Protein 1TZG (pdb70)

Sequence (912 aa):
EIVLTQSPGTQSLSPGERATLSCRASQSVGNNKLAWYQQRPGQAPRLLIYGASSRPSGVADRFSGSGSGTDFTLTISRLEPEDFAVYYCQQYGQSLSTFGQGTKVEVKRTVAAPSVFIFPPSDEQLKSGTASVVCLLNNFYPREAKVQWKVDNALQSGNSQESVTEQDSKDSTYSLSSTLTLSKADYEKHKVYACEVTHQGLSSPVTKSFNRGEQVQLVQSGAEVKRPGSSVTVSCKASGGSFSTYALSWVRQAPGRGLEWMGGVIPLLTITNYAPRFQGRITITADRSTSTAYLELNSLRPEDTAVYYCAREGTTGWGWLGKPIGAFAHWGQGTLVTVSSASTKGPSVFPLAPSSKSTSGGTAALGCLVKDYFPEPVTVSWNSGALTSGVHTFPAVLQSSGLYSLSSVVTVPSSSLGTQTYICNVNHKPSNTKVDKKVEPKSCDKEIVLTQSPGTQSLSPGERATLSCRASQSVGNNKLAWYQQRPGQAPRLLIYGASSRPSGVADRFSGSGSGTDFTLTISRLEPEDFAVYYCQQYGQSLSTFGQGTKVEVKRTVAAPSVFIFPPSDEQLKSGTASVVCLLNNFYPREAKVQWKVDNALQSGNSQESVTEQDSKDSTYSLSSTLTLSKADYEKHKVYACEVTHQGLSSPVTKSFNRGEQVQLVQSGAEVKRPGSSVTVSCKASGGSFSTYALSWVRQAPGRGLEWMGGVIPLLTITNYAPRFQGRITITADRSTSTAYLELNSLRPEDTAVYYCAREGTTGWGWLGKPIGAFAHWGQGTLVTVSSASTKGPSVFPLAPSSKSTSGGTAALGCLVKDYFPEPVTVSWNSGALTSGVHTFPAVLQSSGLYSLSSVVTVPSSSLGTQTYICNVNHKPSNTKVDKKVEPKGWNWFDITNWGKGWNWFDITNWGK

Solvent-accessible surface area: 42166 Å² total; per-residue (Å²): 138,2,84,6,66,12,69,80,39,75,32,48,26,35,84,32,64,152,3,63,1,38,0,141,11,72,88,76,3,26,125,48,45,0,0,0,0,5,16,65,83,94,90,30,5,104,7,0,0,36,27,4,73,45,96,32,124,71,16,32,116,49,6,51,9,59,41,66,25,57,65,0,38,0,20,0,60,124,2,41,105,83,1,31,7,38,0,11,0,0,0,3,15,64,37,34,2,15,21,1,136,10,2,55,1,10,25,107,74,106,81,22,43,10,57,10,36,23,4,60,8,16,75,80,2,32,176,81,34,42,0,2,0,0,0,0,0,10,50,0,11,31,109,125,29,107,21,46,6,47,5,66,123,57,108,42,106,86,40,47,68,88,18,26,19,103,35,37,114,166,52,16,5,2,0,4,7,3,20,0,45,21,53,77,66,58,8,86,143,59,94,58,0,10,0,30,0,63,5,138,30,39,129,70,78,40,74,87,58,34,46,55,82,161,140,26,116,9,72,9,42,59,78,73,51,38,109,61,54,38,48,3,78,2,29,0,110,4,64,37,37,28,18,21,58,6,7,3,0,0,0,18,27,24,97,90,151,18,9,47,5,0,0,0,3,8,3,83,110,110,51,58,21,41,6,90,176,2,122,72,64,11,56,3,68,31,53,132,106,61,30,11,0,72,0,62,0,46,53,3,150,75,118,4,26,0,44,2,13,0,0,5,3,0,30,52,68,256,41,96,108,17,130,13,17,5,0,3,36,34,36,3,112,10,4,56,1,10,7,20,78,18,76,81,80,23,11,48,8,11,28,4,29,4,50,82,189,34,88,107,55,59,79,1,3,0,0,0,4,0,14,34,0,3,18,53,90,15,86,27,44,2,30,99,40,93,32,96,76,35,39,19,58,3,68,24,28,99,26,129,79,21,29,23,8,15,5,0,0,0,26,11,81,5,85,18,39,71,117,96,75,11,53,0,26,4,52,0,169,63,35,111,24,133,52,101,54,100,4,92,63,119,110,90,118,226,148,2,86,8,66,11,64,78,48,70,32,48,22,40,80,50,79,147,3,61,1,27,0,127,11,72,90,72,2,33,119,46,42,0,0,0,0,4,16,60,85,92,95,30,5,106,7,0,0,37,27,4,71,42,98,32,107,84,20,34,113,34,2,52,8,58,40,64,26,56,58,0,39,0,24,0,43,136,1,57,112,90,1,28,8,40,0,11,0,0,0,3,14,62,39,31,2,15,18,0,135,8,2,52,1,12,30,113,71,108,85,22,51,12,56,12,38,15,3,61,11,18,108,79,3,15,179,82,35,45,0,3,0,0,0,0,0,5,53,0,11,29,100,119,27,109,23,52,7,48,5,69,129,50,115,42,96,86,41,56,68,85,15,27,16,100,32,40,106,182,53,11,4,1,0,4,6,3,25,0,52,25,49,80,74,63,13,83,144,50,100,52,1,11,0,32,0,49,8,138,26,38,131,68,79,47,68,80,55,31,51,66,73,170,144,18,122,11,80,9,37,54,81,50,67,57,180,46,55,38,45,3,63,0,27,0,103,4,69,41,37,43,13,20,52,5,4,2,0,0,0,25,27,28,100,88,164,14,9,56,6,0,0,0,1,7,3,72,137,91,46,59,19,43,5,92,192,2,118,73,60,10,57,3,69,26,53,136,101,56,33,9,0,73,0,60,0,49,59,0,137,67,128,3,24,0,46,1,15,0,0,6,1,1,24,44,54,200,36,123,86,21,105,12,17,4,0,2,37,38,32,2,113,13,3,44,0,5,4,23,94,28,84,71,84,19,12,39,13,24,20,6,27,5,49,108,195,51,129,96,40,70,82,4,3,0,0,0,4,0,16,34,0,2,5,49,80,18,84,26,45,2,35,94,37,90,34,100,92,33,38,26,56,5,66,24,32,103,20,132,77,23,30,23,10,15,6,0,1,0,32,6,82,13,89,23,34,74,124,86,77,11,53,0,33,3,34,0,169,56,32,130,26,155,52,101,52,97,4,100,58,196,126,246,17,12,10,46,48,9,74,200,51,127,114,254,12,11,10,49,49,8,64,192,58,132

Nearest PDB structures (foldseek):
  4xcn-assembly2_B  TM=9.903E-01  e=5.961E-42  Homo sapiens
  7t25-assembly2_B  TM=9.936E-01  e=8.690E-40  Homo sapiens
  6mtp-assembly2_B  TM=9.856E-01  e=1.072E-39  Homo sapiens
  7s08-assembly1_L  TM=9.744E-01  e=1.129E-39  Homo sapiens
  4fql-assembly1_L  TM=9.506E-01  e=1.547E-39  Homo sapiens

Radius of gyration: 67.05 Å; Cα contacts (8 Å, |Δi|>4): 2372; chains: 6; bounding box: 75×88×187 Å

B-factor: mean 32.53, std 16.11, range [5.73, 88.26]

Secondary structure (DSSP, 8-state):
--EEEEPPPEEE-TT--EEEEEEEESS-STTS-EEEEEE-TT---EEEEEEEGGGTEEEE-GGGTTTEEEEEETTTTEEEEEE-S--GGG-EEEEEEEEEESSSSS-S-EEEEEEEE---EEEEE-----BPPEEEEEPPPSTT-SSSEEEEEEEEEEEBSS--EEEEGGGT--TTEEEPPPEE-TTS-EEEEEEEEEEGGGGGT--EEEEEEEGGGTEEEEEEE-------/--EEEEPPPEEE-TT--EEEEEEEESS-TTTS-EEEEEE-TT---EEEEEEETGGGEEEE-TTTTTTEEEEEETTTTEEEEEE-S--GGG-EEEEEEEEEESSSTT-S-EEEEEEEE---EEEEE-S---B--EEEEE---SSS-SSSEEEEEEEEEEEBSS--EEEEGGGTB-TTEEEPPPEE-TTS-EEEEEEEEEEGGGTTTS--EEEEEEGGGTEEEEEE----/-PPEE-SSSEEEE-TT--EEEEEEESS--GGG-EEEEEE-TTS--EEEEBTTTB--TTS-TTEEEEEETTEEEEEESS--GGG-SEEEEEE-SSSS-EE---EEEEE----BPPEEEEEPPPHHHHHTTEEEEEEEEEEEBSS--EEEEEETTEEP-SSEEEEEPPPPTTT--EEEEEEEEEEHHHHTT--EEEEEEE-TT-SS-EEEEEETT-/---EE-SSSEEEE-TT--EEEEEEESS--GGG-EEEEEE-TTS--EEEEBTTTB--TTS-TTEEEEEETTEEEEEESS--GGG-SEEEEEE-SSSS-EE---EEEEEP---B--EEEEEPPPHHHHTTTEEEEEEEEEEEBSS--EEEEEETTEE--SSEEEEEPPPPTTT--EEEEEEEEEEHHHHTT--EEEEEEE-TT-SS-EEEEEES--/---GGGHHHHH-/---GGGHHHHH-

Structure (mmCIF, N/CA/C/O backbone):
data_1TZG
#
_entry.id   1TZG
#
_cell.length_a   157.300
_cell.length_b   45.100
_cell.length_c   198.500
_cell.angle_alpha   90.00
_cell.angle_beta   113.80
_cell.angle_gamma   90.00
#
_symmetry.space_group_name_H-M   'C 1 2 1'
#
loop_
_entity.id
_entity.type
_entity.pdbx_description
1 polymer 'Fab 4E10'
2 polymer 'Fab 4E10'
3 polymer 'Envelope polyprotein GP160'
4 non-polymer GLYCEROL
5 water water
#
loop_
_atom_site.group_PDB
_atom_site.id
_atom_site.type_symbol
_atom_site.label_atom_id
_atom_site.label_alt_id
_atom_site.label_comp_id
_atom_site.label_asym_id
_atom_site.label_entity_id
_atom_site.label_seq_id
_atom_site.pdbx_PDB_ins_code
_atom_site.Cartn_x
_atom_site.Cartn_y
_atom_site.Cartn_z
_atom_site.occupancy
_atom_site.B_iso_or_equiv
_atom_site.auth_seq_id
_atom_site.auth_comp_id
_atom_site.auth_asym_id
_atom_site.auth_atom_id
_atom_site.pdbx_PDB_model_num
ATOM 1 N N . GLU A 1 1 ? 4.998 -14.984 -19.676 1.00 33.81 1 GLU L N 1
ATOM 2 C CA . GLU A 1 1 ? 6.173 -14.386 -18.982 1.00 32.02 1 GLU L CA 1
ATOM 3 C C . GLU A 1 1 ? 7.017 -15.487 -18.359 1.00 30.00 1 GLU L C 1
ATOM 4 O O . GLU A 1 1 ? 6.499 -16.377 -17.683 1.00 30.10 1 GLU L O 1
ATOM 10 N N . ILE A 1 2 ? 8.321 -15.420 -18.582 1.00 27.36 2 ILE L N 1
ATOM 11 C CA . ILE A 1 2 ? 9.224 -16.408 -18.023 1.00 24.40 2 ILE L CA 1
ATOM 12 C C . ILE A 1 2 ? 9.618 -16.003 -16.608 1.00 22.24 2 ILE L C 1
ATOM 13 O O . ILE A 1 2 ? 10.172 -14.921 -16.391 1.00 22.30 2 ILE L O 1
ATOM 18 N N . VAL A 1 3 ? 9.313 -16.870 -15.650 1.00 19.35 3 VAL L N 1
ATOM 19 C CA . VAL A 1 3 ? 9.639 -16.626 -14.253 1.00 16.82 3 VAL L CA 1
ATOM 20 C C . VAL A 1 3 ? 10.981 -17.277 -13.922 1.00 18.25 3 VAL L C 1
ATOM 21 O O . VAL A 1 3 ? 11.187 -18.478 -14.148 1.00 15.13 3 VAL L O 1
ATOM 25 N N . LEU A 1 4 ? 11.900 -16.473 -13.403 1.00 16.82 4 LEU L N 1
ATOM 26 C CA . LEU A 1 4 ? 13.212 -16.967 -13.030 1.00 16.52 4 LEU L CA 1
ATOM 27 C C . LEU A 1 4 ? 13.237 -17.090 -11.513 1.00 16.94 4 LEU L C 1
ATOM 28 O O . LEU A 1 4 ? 12.993 -16.119 -10.796 1.00 16.68 4 LEU L O 1
ATOM 33 N N . THR A 1 5 ? 13.516 -18.293 -11.029 1.00 16.03 5 THR L N 1
ATOM 34 C CA . THR A 1 5 ? 13.549 -18.542 -9.593 1.00 16.82 5 THR L CA 1
ATOM 35 C C . THR A 1 5 ? 14.977 -18.721 -9.108 1.00 15.18 5 THR L C 1
ATOM 36 O O . THR A 1 5 ? 15.727 -19.554 -9.621 1.00 13.78 5 THR L O 1
ATOM 40 N N . GLN A 1 6 ? 15.351 -17.908 -8.133 1.00 14.97 6 GLN L N 1
ATOM 41 C CA . GLN A 1 6 ? 16.678 -17.961 -7.545 1.00 17.24 6 GLN L CA 1
ATOM 42 C C . GLN A 1 6 ? 16.523 -18.437 -6.109 1.00 17.64 6 GLN L C 1
ATOM 43 O O . GLN A 1 6 ? 16.072 -17.694 -5.245 1.00 19.34 6 GLN L O 1
ATOM 49 N N . SER A 1 7 ? 16.875 -19.697 -5.873 1.00 20.76 7 SER L N 1
ATOM 50 C CA . SER A 1 7 ? 16.756 -20.301 -4.549 1.00 20.42 7 SER L CA 1
ATOM 51 C C . SER A 1 7 ? 17.998 -21.082 -4.183 1.00 18.14 7 SER L C 1
ATOM 52 O O . SER A 1 7 ? 18.530 -21.826 -4.998 1.00 19.04 7 SER L O 1
ATOM 55 N N . PRO A 1 8 ? 18.483 -20.912 -2.946 1.00 16.72 8 PRO L N 1
ATOM 56 C CA . PRO A 1 8 ? 17.897 -20.026 -1.937 1.00 14.59 8 PRO L CA 1
ATOM 57 C C . PRO A 1 8 ? 18.184 -18.551 -2.213 1.00 14.65 8 PRO L C 1
ATOM 58 O O . PRO A 1 8 ? 19.087 -18.217 -2.986 1.00 14.80 8 PRO L O 1
ATOM 62 N N . GLY A 1 9 ? 17.409 -17.677 -1.577 1.00 15.37 9 GLY L N 1
ATOM 63 C CA . GLY A 1 9 ? 17.579 -16.244 -1.747 1.00 16.34 9 GLY L CA 1
ATOM 64 C C . GLY A 1 9 ? 18.777 -15.689 -0.992 1.00 17.32 9 GLY L C 1
ATOM 65 O O . GLY A 1 9 ? 19.227 -14.568 -1.258 1.00 17.39 9 GLY L O 1
ATOM 66 N N . THR A 1 10 ? 19.288 -16.466 -0.041 1.00 16.10 10 THR L N 1
ATOM 67 C CA . THR A 1 10 ? 20.452 -16.059 0.732 1.00 16.28 10 THR L CA 1
ATOM 68 C C . THR A 1 10 ? 21.399 -17.242 0.981 1.00 15.63 10 THR L C 1
ATOM 69 O O . THR A 1 10 ? 20.958 -18.336 1.320 1.00 17.87 10 THR L O 1
ATOM 73 N N . GLN A 1 11 ? 22.696 -17.029 0.776 1.00 13.03 11 GLN L N 1
ATOM 74 C CA . GLN A 1 11 ? 23.678 -18.070 1.064 1.00 13.48 11 GLN L CA 1
ATOM 75 C C . GLN A 1 11 ? 24.714 -17.474 2.005 1.00 12.30 11 GLN L C 1
ATOM 76 O O . GLN A 1 11 ? 25.364 -16.478 1.674 1.00 9.71 11 GLN L O 1
ATOM 82 N N . SER A 1 12 ? 24.838 -18.079 3.183 1.00 11.76 12 SER L N 1
ATOM 83 C CA . SER A 1 12 ? 25.805 -17.658 4.188 1.00 12.84 12 SER L CA 1
ATOM 84 C C . SER A 1 12 ? 27.032 -18.547 4.002 1.00 14.46 12 SER L C 1
ATOM 85 O O . SER A 1 12 ? 26.994 -19.740 4.323 1.00 16.11 12 SER L O 1
ATOM 88 N N . LEU A 1 13 ? 28.108 -17.963 3.482 1.00 14.64 13 LEU L N 1
ATOM 89 C CA . LEU A 1 13 ? 29.344 -18.697 3.205 1.00 16.42 13 LEU L CA 1
ATOM 90 C C . LEU A 1 13 ? 30.606 -18.031 3.774 1.00 18.32 13 LEU L C 1
ATOM 91 O O . LEU A 1 13 ? 30.634 -16.823 4.019 1.00 15.10 13 LEU L O 1
ATOM 96 N N . SER A 1 14 ? 31.654 -18.830 3.955 1.00 18.51 14 SER L N 1
ATOM 97 C CA . SER A 1 14 ? 32.913 -18.337 4.499 1.00 19.14 14 SER L CA 1
ATOM 98 C C . SER A 1 14 ? 33.834 -17.779 3.425 1.00 19.27 14 SER L C 1
ATOM 99 O O . SER A 1 14 ? 33.830 -18.240 2.283 1.00 18.10 14 SER L O 1
ATOM 102 N N . PRO A 1 15 ? 34.636 -16.763 3.780 1.00 19.23 15 PRO L N 1
ATOM 103 C CA . PRO A 1 15 ? 35.563 -16.161 2.821 1.00 18.77 15 PRO L CA 1
ATOM 104 C C . PRO A 1 15 ? 36.406 -17.277 2.214 1.00 18.07 15 PRO L C 1
ATOM 105 O O . PRO A 1 15 ? 36.849 -18.174 2.923 1.00 15.41 15 PRO L O 1
ATOM 109 N N . GLY A 1 16 ? 36.614 -17.231 0.904 1.00 19.51 16 GLY L N 1
ATOM 110 C CA . GLY A 1 16 ? 37.404 -18.264 0.260 1.00 18.92 16 GLY L CA 1
ATOM 111 C C . GLY A 1 16 ? 36.632 -19.516 -0.133 1.00 20.30 16 GLY L C 1
ATOM 112 O O . GLY A 1 16 ? 37.156 -20.349 -0.867 1.00 22.08 16 GLY L O 1
ATOM 113 N N . GLU A 1 17 ? 35.402 -19.672 0.347 1.00 19.83 17 GLU L N 1
ATOM 114 C CA . GLU A 1 17 ? 34.615 -20.847 -0.015 1.00 22.48 17 GLU L CA 1
ATOM 115 C C . GLU A 1 17 ? 34.150 -20.773 -1.461 1.00 21.36 17 GLU L C 1
ATOM 116 O O . GLU A 1 17 ? 34.163 -19.713 -2.082 1.00 20.50 17 GLU L O 1
ATOM 122 N N . ARG A 1 18 ? 33.723 -21.915 -1.980 1.00 21.20 18 ARG L N 1
ATOM 123 C CA . ARG A 1 18 ? 33.203 -21.995 -3.336 1.00 22.04 18 ARG L CA 1
ATOM 124 C C . ARG A 1 18 ? 31.717 -21.619 -3.248 1.00 19.96 18 ARG L C 1
ATOM 125 O O . ARG A 1 18 ? 31.101 -21.761 -2.195 1.00 18.32 18 ARG L O 1
ATOM 133 N N . ALA A 1 19 ? 31.144 -21.129 -4.342 1.00 18.51 19 ALA L N 1
ATOM 134 C CA . ALA A 1 19 ? 29.729 -20.767 -4.329 1.00 16.50 19 ALA L CA 1
ATOM 135 C C . ALA A 1 19 ? 29.022 -21.115 -5.627 1.00 13.82 19 ALA L C 1
ATOM 136 O O . ALA A 1 19 ? 29.516 -20.801 -6.708 1.00 12.99 19 ALA L O 1
ATOM 138 N N . THR A 1 20 ? 27.866 -21.765 -5.512 1.00 13.74 20 THR L N 1
ATOM 139 C CA . THR A 1 20 ? 27.071 -22.095 -6.687 1.00 14.67 20 THR L CA 1
ATOM 140 C C . THR A 1 20 ? 25.657 -21.554 -6.482 1.00 14.39 20 THR L C 1
ATOM 141 O O . THR A 1 20 ? 24.976 -21.877 -5.500 1.00 12.68 20 THR L O 1
ATOM 145 N N . LEU A 1 21 ? 25.240 -20.696 -7.407 1.00 13.57 21 LEU L N 1
ATOM 146 C CA . LEU A 1 21 ? 23.919 -20.078 -7.367 1.00 13.06 21 LEU L CA 1
ATOM 147 C C . LEU A 1 21 ? 23.046 -20.623 -8.495 1.00 11.81 21 LEU L C 1
ATOM 148 O O . LEU A 1 21 ? 23.440 -20.645 -9.662 1.00 10.79 21 LEU L O 1
ATOM 153 N N . SER A 1 22 ? 21.852 -21.048 -8.124 1.00 11.98 22 SER L N 1
ATOM 154 C CA . SER A 1 22 ? 20.891 -21.604 -9.060 1.00 13.50 22 SER L CA 1
ATOM 155 C C . SER A 1 22 ? 19.860 -20.589 -9.570 1.00 12.54 22 SER L C 1
ATOM 156 O O . SER A 1 22 ? 19.362 -19.756 -8.810 1.00 10.52 22 SER L O 1
ATOM 159 N N . CYS A 1 23 ? 19.549 -20.676 -10.860 1.00 14.15 23 CYS L N 1
ATOM 160 C CA . CYS A 1 23 ? 18.531 -19.836 -11.500 1.00 15.62 23 CYS L CA 1
ATOM 161 C C . CYS A 1 23 ? 17.732 -20.798 -12.375 1.00 14.25 23 CYS L C 1
ATOM 162 O O . CYS A 1 23 ? 18.263 -21.339 -13.339 1.00 15.13 23 CYS L O 1
ATOM 165 N N . ARG A 1 24 ? 16.472 -21.028 -12.018 1.00 17.38 24 ARG L N 1
ATOM 166 C CA . ARG A 1 24 ? 15.591 -21.941 -12.769 1.00 20.02 24 ARG L CA 1
ATOM 167 C C . ARG A 1 24 ? 14.489 -21.167 -13.485 1.00 17.43 24 ARG L C 1
ATOM 168 O O . ARG A 1 24 ? 13.825 -20.333 -12.877 1.00 18.29 24 ARG L O 1
ATOM 176 N N . ALA A 1 25 ? 14.286 -21.467 -14.763 1.00 16.62 25 ALA L N 1
ATOM 177 C CA . ALA A 1 25 ? 13.275 -20.789 -15.570 1.00 15.84 25 ALA L CA 1
ATOM 178 C C . ALA A 1 25 ? 11.967 -21.574 -15.656 1.00 17.35 25 ALA L C 1
ATOM 179 O O . ALA A 1 25 ? 11.979 -22.799 -15.712 1.00 15.34 25 ALA L O 1
ATOM 181 N N . SER A 1 26 ? 10.841 -20.861 -15.676 1.00 19.65 26 SER L N 1
ATOM 182 C CA . SER A 1 26 ? 9.533 -21.506 -15.762 1.00 22.09 26 SER L CA 1
ATOM 183 C C . SER A 1 26 ? 9.364 -22.211 -17.107 1.00 24.34 26 SER L C 1
ATOM 184 O O . SER A 1 26 ? 8.502 -23.070 -17.266 1.00 26.35 26 SER L O 1
ATOM 187 N N . GLN A 1 27 ? 10.194 -21.838 -18.073 1.00 24.98 27 GLN L N 1
ATOM 188 C CA . GLN A 1 27 ? 10.174 -22.455 -19.391 1.00 26.08 27 GLN L CA 1
ATOM 189 C C . GLN A 1 27 ? 11.514 -22.189 -20.058 1.00 25.99 27 GLN L C 1
ATOM 190 O O . GLN A 1 27 ? 12.277 -21.325 -19.621 1.00 24.74 27 GLN L O 1
ATOM 196 N N . SER A 1 28 A 11.791 -22.944 -21.112 1.00 24.77 27 SER L N 1
ATOM 197 C CA . SER A 1 28 A 13.041 -22.836 -21.842 1.00 25.37 27 SER L CA 1
ATOM 198 C C . SER A 1 28 A 13.437 -21.402 -22.196 1.00 24.21 27 SER L C 1
ATOM 199 O O . SER A 1 28 A 12.617 -20.615 -22.674 1.00 23.95 27 SER L O 1
ATOM 202 N N . VAL A 1 29 ? 14.702 -21.071 -21.952 1.00 21.90 28 VAL L N 1
ATOM 203 C CA . VAL A 1 29 ? 15.225 -19.745 -22.254 1.00 20.05 28 VAL L CA 1
ATOM 204 C C . VAL A 1 29 ? 15.790 -19.714 -23.678 1.00 18.92 28 VAL L C 1
ATOM 205 O O . VAL A 1 29 ? 16.773 -20.386 -23.983 1.00 18.45 28 VAL L O 1
ATOM 209 N N . GLY A 1 30 ? 15.159 -18.923 -24.539 1.00 19.22 29 GLY L N 1
ATOM 210 C CA . GLY A 1 30 ? 15.594 -18.814 -25.923 1.00 18.69 29 GLY L CA 1
ATOM 211 C C . GLY A 1 30 ? 17.075 -18.570 -26.165 1.00 19.41 29 GLY L C 1
ATOM 212 O O . GLY A 1 30 ? 17.648 -17.585 -25.695 1.00 18.64 29 GLY L O 1
ATOM 213 N N . ASN A 1 31 ? 17.691 -19.479 -26.916 1.00 20.81 30 ASN L N 1
ATOM 214 C CA . ASN A 1 31 ? 19.101 -19.389 -27.263 1.00 21.90 30 ASN L CA 1
ATOM 215 C C . ASN A 1 31 ? 20.016 -19.186 -26.066 1.00 21.56 30 ASN L C 1
ATOM 216 O O . ASN A 1 31 ? 21.065 -18.558 -26.184 1.00 20.52 30 ASN L O 1
ATOM 221 N N . ASN A 1 32 ? 19.613 -19.718 -24.917 1.00 20.78 31 ASN L N 1
ATOM 222 C CA . ASN A 1 32 ? 20.402 -19.603 -23.697 1.00 22.76 31 ASN L CA 1
ATOM 223 C C . ASN A 1 32 ? 20.778 -18.171 -23.350 1.00 20.56 31 ASN L C 1
ATOM 224 O O . ASN A 1 32 ? 21.851 -17.917 -22.804 1.00 20.90 31 ASN L O 1
ATOM 229 N N . LYS A 1 33 ? 19.901 -17.233 -23.671 1.00 19.17 32 LYS L N 1
ATOM 230 C CA . LYS A 1 33 ? 20.185 -15.846 -23.361 1.00 18.52 32 LYS L CA 1
ATOM 231 C C . LYS A 1 33 ? 19.896 -15.574 -21.890 1.00 18.02 32 LYS L C 1
ATOM 232 O O . LYS A 1 33 ? 18.867 -15.000 -21.515 1.00 17.08 32 LYS L O 1
ATOM 238 N N . LEU A 1 34 ? 20.819 -16.043 -21.057 1.00 17.36 33 LEU L N 1
ATOM 239 C CA . LEU A 1 34 ? 20.717 -15.869 -19.622 1.00 16.94 33 LEU L CA 1
ATOM 240 C C . LEU A 1 34 ? 21.935 -15.082 -19.197 1.00 15.23 33 LEU L C 1
ATOM 241 O O . LEU A 1 34 ? 23.053 -15.384 -19.623 1.00 15.88 33 LEU L O 1
ATOM 246 N N . ALA A 1 35 ? 21.719 -14.081 -18.354 1.00 12.56 34 ALA L N 1
ATOM 247 C CA . ALA A 1 35 ? 22.810 -13.238 -17.894 1.00 11.08 34 ALA L CA 1
ATOM 248 C C . ALA A 1 35 ? 22.824 -13.146 -16.384 1.00 11.38 34 ALA L C 1
ATOM 249 O O . ALA A 1 35 ? 21.789 -13.310 -15.740 1.00 11.87 34 ALA L O 1
ATOM 251 N N . TRP A 1 36 ? 24.001 -12.877 -15.823 1.00 11.84 35 TRP L N 1
ATOM 252 C CA . TRP A 1 36 ? 24.151 -12.735 -14.377 1.00 12.46 35 TRP L CA 1
ATOM 253 C C . TRP A 1 36 ? 24.749 -11.374 -14.036 1.00 12.88 35 TRP L C 1
ATOM 254 O O . TRP A 1 36 ? 25.671 -10.910 -14.708 1.00 15.41 35 TRP L O 1
ATOM 265 N N . TYR A 1 37 ? 24.235 -10.742 -12.987 1.00 12.53 36 TYR L N 1
ATOM 266 C CA . TYR A 1 37 ? 24.758 -9.450 -12.560 1.00 12.77 36 TYR L CA 1
ATOM 267 C C . TYR A 1 37 ? 25.076 -9.431 -11.080 1.00 12.83 36 TYR L C 1
ATOM 268 O O . TYR A 1 37 ? 24.484 -10.162 -10.276 1.00 10.66 36 TYR L O 1
ATOM 277 N N . GLN A 1 38 ? 26.018 -8.574 -10.718 1.00 14.47 37 GLN L N 1
ATOM 278 C CA . GLN A 1 38 ? 26.374 -8.419 -9.327 1.00 13.95 37 GLN L CA 1
ATOM 279 C C . GLN A 1 38 ? 26.005 -7.006 -8.914 1.00 13.63 37 GLN L C 1
ATOM 280 O O . GLN A 1 38 ? 26.174 -6.055 -9.690 1.00 13.08 37 GLN L O 1
ATOM 286 N N . GLN A 1 39 ? 25.480 -6.865 -7.703 1.00 13.31 38 GLN L N 1
ATOM 287 C CA . GLN A 1 39 ? 25.145 -5.545 -7.196 1.00 14.03 38 GLN L CA 1
ATOM 288 C C . GLN A 1 39 ? 25.482 -5.402 -5.714 1.00 14.58 38 GLN L C 1
ATOM 289 O O . GLN A 1 39 ? 25.030 -6.183 -4.875 1.00 13.60 38 GLN L O 1
ATOM 295 N N . ARG A 1 40 ? 26.299 -4.401 -5.411 1.00 14.48 39 ARG L N 1
ATOM 296 C CA . ARG A 1 40 ? 26.703 -4.109 -4.041 1.00 17.86 39 ARG L CA 1
ATOM 297 C C . ARG A 1 40 ? 25.856 -2.935 -3.590 1.00 17.59 39 ARG L C 1
ATOM 298 O O . ARG A 1 40 ? 25.376 -2.174 -4.416 1.00 17.80 39 ARG L O 1
ATOM 306 N N . PRO A 1 41 ? 25.658 -2.779 -2.275 1.00 20.38 40 PRO L N 1
ATOM 307 C CA . PRO A 1 41 ? 24.848 -1.677 -1.750 1.00 20.45 40 PRO L CA 1
ATOM 308 C C . PRO A 1 41 ? 25.287 -0.335 -2.308 1.00 22.43 40 PRO L C 1
ATOM 309 O O . PRO A 1 41 ? 26.482 -0.060 -2.419 1.00 22.90 40 PRO L O 1
ATOM 313 N N . GLY A 1 42 ? 24.313 0.489 -2.683 1.00 23.70 41 GLY L N 1
ATOM 314 C CA . GLY A 1 42 ? 24.622 1.803 -3.215 1.00 24.42 41 GLY L CA 1
ATOM 315 C C . GLY A 1 42 ? 25.201 1.863 -4.620 1.00 24.65 41 GLY L C 1
ATOM 316 O O . GLY A 1 42 ? 25.391 2.951 -5.157 1.00 25.83 41 GLY L O 1
ATOM 317 N N . GLN A 1 43 ? 25.482 0.719 -5.231 1.00 22.83 42 GLN L N 1
ATOM 318 C CA . GLN A 1 43 ? 26.045 0.733 -6.577 1.00 21.38 42 GLN L CA 1
ATOM 319 C C . GLN A 1 43 ? 25.071 0.186 -7.608 1.00 20.24 42 GLN L C 1
ATOM 320 O O . GLN A 1 43 ? 24.096 -0.483 -7.274 1.00 19.53 42 GLN L O 1
ATOM 326 N N . ALA A 1 44 ? 25.344 0.487 -8.869 1.00 18.39 43 ALA L N 1
ATOM 327 C CA . ALA A 1 44 ? 24.518 0.009 -9.957 1.00 17.67 43 ALA L CA 1
ATOM 328 C C . ALA A 1 44 ? 24.958 -1.430 -10.256 1.00 18.03 43 ALA L C 1
ATOM 329 O O . ALA A 1 44 ? 26.083 -1.815 -9.938 1.00 17.55 43 ALA L O 1
ATOM 331 N N . PRO A 1 45 ? 24.071 -2.243 -10.855 1.00 17.13 44 PRO L N 1
ATOM 332 C CA . PRO A 1 45 ? 24.393 -3.637 -11.191 1.00 16.34 44 PRO L CA 1
ATOM 333 C C . PRO A 1 45 ? 25.571 -3.709 -12.159 1.00 16.62 44 PRO L C 1
ATOM 334 O O . PRO A 1 45 ? 25.865 -2.744 -12.865 1.00 15.01 44 PRO L O 1
ATOM 338 N N . ARG A 1 46 ? 26.242 -4.856 -12.196 1.00 17.26 45 ARG L N 1
ATOM 339 C CA . ARG A 1 46 ? 27.385 -5.028 -13.082 1.00 16.61 45 ARG L CA 1
ATOM 340 C C . ARG A 1 46 ? 27.336 -6.394 -13.777 1.00 14.69 45 ARG L C 1
ATOM 341 O O . ARG A 1 46 ? 27.175 -7.425 -13.124 1.00 15.76 45 ARG L O 1
ATOM 349 N N . LEU A 1 47 ? 27.470 -6.394 -15.100 1.00 11.41 46 LEU L N 1
ATOM 350 C CA . LEU A 1 47 ? 27.415 -7.623 -15.880 1.00 10.78 46 LEU L CA 1
ATOM 351 C C . LEU A 1 47 ? 28.597 -8.552 -15.598 1.00 13.20 46 LEU L C 1
ATOM 352 O O . LEU A 1 47 ? 29.752 -8.140 -15.677 1.00 12.27 46 LEU L O 1
ATOM 357 N N . LEU A 1 48 ? 28.292 -9.807 -15.282 1.00 12.12 47 LEU L N 1
ATOM 358 C CA . LEU A 1 48 ? 29.321 -10.804 -14.986 1.00 13.62 47 LEU L CA 1
ATOM 359 C C . LEU A 1 48 ? 29.373 -11.884 -16.051 1.00 14.60 47 LEU L C 1
ATOM 360 O O . LEU A 1 48 ? 30.451 -12.309 -16.485 1.00 13.78 47 LEU L O 1
ATOM 365 N N . ILE A 1 49 ? 28.189 -12.332 -16.452 1.00 13.40 48 ILE L N 1
ATOM 366 C CA . ILE A 1 49 ? 28.044 -13.396 -17.434 1.00 14.95 48 ILE L CA 1
ATOM 367 C C . ILE A 1 49 ? 26.863 -13.106 -18.366 1.00 15.80 48 ILE L C 1
ATOM 368 O O . ILE A 1 49 ? 25.835 -12.586 -17.928 1.00 14.72 48 ILE L O 1
ATOM 373 N N . TYR A 1 50 ? 27.020 -13.438 -19.646 1.00 17.05 49 TYR L N 1
ATOM 374 C CA . TYR A 1 50 ? 25.939 -13.276 -20.621 1.00 17.44 49 TYR L CA 1
ATOM 375 C C . TYR A 1 50 ? 25.943 -14.517 -21.507 1.00 18.44 49 TYR L C 1
ATOM 376 O O . TYR A 1 50 ? 26.958 -15.200 -21.611 1.00 18.99 49 TYR L O 1
ATOM 385 N N . GLY A 1 51 ? 24.811 -14.822 -22.131 1.00 18.03 50 GLY L N 1
ATOM 386 C CA . GLY A 1 51 ? 24.754 -16.006 -22.970 1.00 18.21 50 GLY L CA 1
ATOM 387 C C . GLY A 1 51 ? 24.993 -17.267 -22.154 1.00 18.20 50 GLY L C 1
ATOM 388 O O . GLY A 1 51 ? 25.527 -18.245 -22.664 1.00 21.16 50 GLY L O 1
ATOM 389 N N . ALA A 1 52 ? 24.598 -17.224 -20.883 1.00 16.83 51 ALA L N 1
ATOM 390 C CA . ALA A 1 52 ? 24.736 -18.335 -19.943 1.00 16.32 51 ALA L CA 1
ATOM 391 C C . ALA A 1 52 ? 26.161 -18.667 -19.511 1.00 15.56 51 ALA L C 1
ATOM 392 O O . ALA A 1 52 ? 26.384 -19.005 -18.352 1.00 15.12 51 ALA L O 1
ATOM 394 N N . SER A 1 53 ? 27.125 -18.568 -20.422 1.00 16.54 52 SER L N 1
ATOM 395 C CA . SER A 1 53 ? 28.499 -18.917 -20.072 1.00 18.85 52 SER L CA 1
ATOM 396 C C . SER A 1 53 ? 29.602 -17.955 -20.491 1.00 19.65 52 SER L C 1
ATOM 397 O O . SER A 1 53 ? 30.768 -18.174 -20.153 1.00 18.27 52 SER L O 1
ATOM 400 N N . SER A 1 54 ? 29.263 -16.909 -21.233 1.00 19.77 53 SER L N 1
ATOM 401 C CA . SER A 1 54 ? 30.289 -15.969 -21.673 1.00 21.42 53 SER L CA 1
ATOM 402 C C . SER A 1 54 ? 30.597 -14.905 -20.626 1.00 22.32 53 SER L C 1
ATOM 403 O O . SER A 1 54 ? 29.695 -14.268 -20.073 1.00 23.57 53 SER L O 1
ATOM 406 N N . ARG A 1 55 ? 31.886 -14.712 -20.370 1.00 22.23 54 ARG L N 1
ATOM 407 C CA . ARG A 1 55 ? 32.342 -13.740 -19.391 1.00 23.19 54 ARG L CA 1
ATOM 408 C C . ARG A 1 55 ? 33.032 -12.585 -20.091 1.00 23.59 54 ARG L C 1
ATOM 409 O O . ARG A 1 55 ? 34.014 -12.778 -20.798 1.00 25.12 54 ARG L O 1
ATOM 417 N N . PRO A 1 56 ? 32.525 -11.360 -19.908 1.00 23.60 55 PRO L N 1
ATOM 418 C CA . PRO A 1 56 ? 33.167 -10.226 -20.568 1.00 23.99 55 PRO L CA 1
ATOM 419 C C . PRO A 1 56 ? 34.552 -9.937 -20.018 1.00 25.03 55 PRO L C 1
ATOM 420 O O . PRO A 1 56 ? 34.853 -10.238 -18.863 1.00 26.51 55 PRO L O 1
ATOM 424 N N . SER A 1 57 ? 35.396 -9.361 -20.863 1.00 27.81 56 SER L N 1
ATOM 425 C CA . SER A 1 57 ? 36.748 -8.995 -20.471 1.00 29.63 56 SER L CA 1
ATOM 426 C C . SER A 1 57 ? 36.637 -8.046 -19.280 1.00 28.48 56 SER L C 1
ATOM 427 O O . SER A 1 57 ? 35.807 -7.132 -19.281 1.00 29.74 56 SER L O 1
ATOM 430 N N . GLY A 1 58 ? 37.458 -8.273 -18.263 1.00 25.74 57 GLY L N 1
ATOM 431 C CA . GLY A 1 58 ? 37.423 -7.416 -17.094 1.00 23.27 57 GLY L CA 1
ATOM 432 C C . GLY A 1 58 ? 36.850 -8.092 -15.868 1.00 20.52 57 GLY L C 1
ATOM 433 O O . GLY A 1 58 ? 37.211 -7.757 -14.740 1.00 23.08 57 GLY L O 1
ATOM 434 N N . VAL A 1 59 ? 35.951 -9.045 -16.087 1.00 19.47 58 VAL L N 1
ATOM 435 C CA . VAL A 1 59 ? 35.330 -9.778 -14.996 1.00 16.85 58 VAL L CA 1
ATOM 436 C C . VAL A 1 59 ? 36.278 -10.884 -14.522 1.00 17.32 58 VAL L C 1
ATOM 437 O O . VAL A 1 59 ? 36.826 -11.623 -15.335 1.00 17.72 58 VAL L O 1
ATOM 441 N N . ALA A 1 60 ? 36.468 -10.991 -13.208 1.00 15.90 59 ALA L N 1
ATOM 442 C CA . ALA A 1 60 ? 37.358 -12.007 -12.646 1.00 16.28 59 ALA L CA 1
ATOM 443 C C . ALA A 1 60 ? 37.004 -13.414 -13.134 1.00 15.77 59 ALA L C 1
ATOM 444 O O . ALA A 1 60 ? 35.833 -13.805 -13.139 1.00 16.77 59 ALA L O 1
ATOM 446 N N . ASP A 1 61 ? 38.015 -14.176 -13.536 1.00 13.54 60 ASP L N 1
ATOM 447 C CA . ASP A 1 61 ? 37.768 -15.523 -14.022 1.00 14.68 60 ASP L CA 1
ATOM 448 C C . ASP A 1 61 ? 37.339 -16.510 -12.948 1.00 15.11 60 ASP L C 1
ATOM 449 O O . ASP A 1 61 ? 37.190 -17.690 -13.229 1.00 18.39 60 ASP L O 1
ATOM 454 N N . ARG A 1 62 ? 37.138 -16.045 -11.720 1.00 15.84 61 ARG L N 1
ATOM 455 C CA . ARG A 1 62 ? 36.686 -16.957 -10.681 1.00 16.71 61 ARG L CA 1
ATOM 456 C C . ARG A 1 62 ? 35.164 -17.120 -10.775 1.00 16.68 61 ARG L C 1
ATOM 457 O O . ARG A 1 62 ? 34.576 -17.967 -10.104 1.00 14.67 61 ARG L O 1
ATOM 465 N N . PHE A 1 63 ? 34.546 -16.301 -11.628 1.00 15.43 62 PHE L N 1
ATOM 466 C CA . PHE A 1 63 ? 33.106 -16.342 -11.886 1.00 15.02 62 PHE L CA 1
ATOM 467 C C . PHE A 1 63 ? 32.904 -17.126 -13.190 1.00 14.92 62 PHE L C 1
ATOM 468 O O . PHE A 1 63 ? 33.570 -16.851 -14.183 1.00 12.89 62 PHE L O 1
ATOM 476 N N . SER A 1 64 ? 31.998 -18.095 -13.192 1.00 13.17 63 SER L N 1
ATOM 477 C CA . SER A 1 64 ? 31.718 -18.829 -14.420 1.00 15.43 63 SER L CA 1
ATOM 478 C C . SER A 1 64 ? 30.242 -19.206 -14.466 1.00 14.92 63 SER L C 1
ATOM 479 O O . SER A 1 64 ? 29.625 -19.458 -13.435 1.00 13.27 63 SER L O 1
ATOM 482 N N . GLY A 1 65 ? 29.677 -19.235 -15.669 1.00 16.30 64 GLY L N 1
ATOM 483 C CA . GLY A 1 65 ? 28.280 -19.591 -15.807 1.00 17.50 64 GLY L CA 1
ATOM 484 C C . GLY A 1 65 ? 28.119 -20.864 -16.612 1.00 18.75 64 GLY L C 1
ATOM 485 O O . GLY A 1 65 ? 28.876 -21.103 -17.543 1.00 17.14 64 GLY L O 1
ATOM 486 N N . SER A 1 66 ? 27.131 -21.679 -16.253 1.00 18.11 65 SER L N 1
ATOM 487 C CA . SER A 1 66 ? 26.876 -22.923 -16.962 1.00 18.94 65 SER L CA 1
ATOM 488 C C . SER A 1 66 ? 25.376 -23.178 -17.013 1.00 19.48 65 SER L C 1
ATOM 489 O O . SER A 1 66 ? 24.592 -22.435 -16.412 1.00 20.26 65 SER L O 1
ATOM 492 N N . GLY A 1 67 ? 24.984 -24.226 -17.733 1.00 18.26 66 GLY L N 1
ATOM 493 C CA . GLY A 1 67 ? 23.580 -24.572 -17.851 1.00 17.87 66 GLY L CA 1
ATOM 494 C C . GLY A 1 67 ? 22.955 -24.155 -19.171 1.00 19.97 66 GLY L C 1
ATOM 495 O O . GLY A 1 67 ? 23.566 -23.439 -19.969 1.00 19.65 66 GLY L O 1
ATOM 496 N N . SER A 1 68 ? 21.730 -24.617 -19.400 1.00 19.76 67 SER L N 1
ATOM 497 C CA . SER A 1 68 ? 20.987 -24.300 -20.615 1.00 21.15 67 SER L CA 1
ATOM 498 C C . SER A 1 68 ? 19.530 -24.689 -20.407 1.00 20.89 67 SER L C 1
ATOM 499 O O . SER A 1 68 ? 19.196 -25.344 -19.425 1.00 22.53 67 SER L O 1
ATOM 502 N N . GLY A 1 69 ? 18.658 -24.273 -21.318 1.00 20.98 68 GLY L N 1
ATOM 503 C CA . GLY A 1 69 ? 17.251 -24.601 -21.175 1.00 19.05 68 GLY L CA 1
ATOM 504 C C . GLY A 1 69 ? 16.591 -23.873 -20.018 1.00 17.05 68 GLY L C 1
ATOM 505 O O . GLY A 1 69 ? 16.338 -22.673 -20.100 1.00 17.06 68 GLY L O 1
ATOM 506 N N . THR A 1 70 ? 16.332 -24.595 -18.931 1.00 17.39 69 THR L N 1
ATOM 507 C CA . THR A 1 70 ? 15.684 -24.027 -17.751 1.00 19.93 69 THR L CA 1
ATOM 508 C C . THR A 1 70 ? 16.514 -24.068 -16.467 1.00 20.76 69 THR L C 1
ATOM 509 O O . THR A 1 70 ? 16.063 -23.583 -15.431 1.00 22.21 69 THR L O 1
ATOM 513 N N . ASP A 1 71 ? 17.709 -24.643 -16.522 1.00 20.89 70 ASP L N 1
ATOM 514 C CA . ASP A 1 71 ? 18.532 -24.785 -15.319 1.00 22.93 70 ASP L CA 1
ATOM 515 C C . ASP A 1 71 ? 19.920 -24.155 -15.499 1.00 21.72 70 ASP L C 1
ATOM 516 O O . ASP A 1 71 ? 20.774 -24.684 -16.205 1.00 21.71 70 ASP L O 1
ATOM 521 N N . PHE A 1 72 ? 20.137 -23.017 -14.850 1.00 20.20 71 PHE L N 1
ATOM 522 C CA . PHE A 1 72 ? 21.404 -22.310 -14.964 1.00 16.74 71 PHE L CA 1
ATOM 523 C C . PHE A 1 72 ? 22.112 -22.167 -13.629 1.00 16.76 71 PHE L C 1
ATOM 524 O O . PHE A 1 72 ? 21.477 -22.126 -12.576 1.00 15.30 71 PHE L O 1
ATOM 532 N N . THR A 1 73 ? 23.436 -22.085 -13.680 1.00 15.51 72 THR L N 1
ATOM 533 C CA . THR A 1 73 ? 24.226 -21.961 -12.467 1.00 14.64 72 THR L CA 1
ATOM 534 C C . THR A 1 73 ? 25.358 -20.949 -12.587 1.00 12.90 72 THR L C 1
ATOM 535 O O . THR A 1 73 ? 26.072 -20.914 -13.587 1.00 13.01 72 THR L O 1
ATOM 539 N N . LEU A 1 74 ? 25.504 -20.111 -11.568 1.00 12.80 73 LEU L N 1
ATOM 540 C CA . LEU A 1 74 ? 26.603 -19.150 -11.543 1.00 12.57 73 LEU L CA 1
ATOM 541 C C . LEU A 1 74 ? 27.539 -19.743 -10.503 1.00 12.28 73 LEU L C 1
ATOM 542 O O . LEU A 1 74 ? 27.115 -20.042 -9.384 1.00 12.69 73 LEU L O 1
ATOM 547 N N . THR A 1 75 ? 28.796 -19.943 -10.871 1.00 9.37 74 THR L N 1
ATOM 548 C CA . THR A 1 75 ? 29.751 -20.502 -9.933 1.00 11.18 74 THR L CA 1
ATOM 549 C C . THR A 1 75 ? 30.857 -19.508 -9.619 1.00 12.40 74 THR L C 1
ATOM 550 O O . THR A 1 75 ? 31.376 -18.842 -10.511 1.00 12.79 74 THR L O 1
ATOM 554 N N . ILE A 1 76 ? 31.195 -19.398 -8.340 1.00 13.35 75 ILE L N 1
ATOM 555 C CA . ILE A 1 76 ? 32.269 -18.515 -7.913 1.00 13.68 75 ILE L CA 1
ATOM 556 C C . ILE A 1 76 ? 33.292 -19.460 -7.278 1.00 14.61 75 ILE L C 1
ATOM 557 O O . ILE A 1 76 ? 33.046 -20.020 -6.206 1.00 12.78 75 ILE L O 1
ATOM 562 N N . SER A 1 77 ? 34.419 -19.659 -7.960 1.00 16.03 76 SER L N 1
ATOM 563 C CA . SER A 1 77 ? 35.451 -20.582 -7.486 1.00 18.28 76 SER L CA 1
ATOM 564 C C . SER A 1 77 ? 35.866 -20.358 -6.036 1.00 20.20 76 SER L C 1
ATOM 565 O O . SER A 1 77 ? 35.949 -21.310 -5.270 1.00 20.66 76 SER L O 1
ATOM 568 N N . ARG A 1 78 ? 36.134 -19.108 -5.664 1.00 22.19 77 ARG L N 1
ATOM 569 C CA . ARG A 1 78 ? 36.496 -18.777 -4.288 1.00 23.82 77 ARG L CA 1
ATOM 570 C C . ARG A 1 78 ? 36.016 -17.370 -3.960 1.00 23.25 77 ARG L C 1
ATOM 571 O O . ARG A 1 78 ? 36.232 -16.430 -4.723 1.00 22.92 77 ARG L O 1
ATOM 579 N N . LEU A 1 79 ? 35.360 -17.228 -2.817 1.00 22.32 78 LEU L N 1
ATOM 580 C CA . LEU A 1 79 ? 34.823 -15.935 -2.430 1.00 24.07 78 LEU L CA 1
ATOM 581 C C . LEU A 1 79 ? 35.837 -14.938 -1.876 1.00 23.95 78 LEU L C 1
ATOM 582 O O . LEU A 1 79 ? 36.375 -15.124 -0.786 1.00 24.39 78 LEU L O 1
ATOM 587 N N . GLU A 1 80 ? 36.108 -13.887 -2.645 1.00 23.67 79 GLU L N 1
ATOM 588 C CA . GLU A 1 80 ? 37.008 -12.834 -2.184 1.00 23.36 79 GLU L CA 1
ATOM 589 C C . GLU A 1 80 ? 36.097 -11.920 -1.361 1.00 21.74 79 GLU L C 1
ATOM 590 O O . GLU A 1 80 ? 34.873 -12.007 -1.458 1.00 20.74 79 GLU L O 1
ATOM 596 N N . PRO A 1 81 ? 36.678 -11.036 -0.541 1.00 21.12 80 PRO L N 1
ATOM 597 C CA . PRO A 1 81 ? 35.867 -10.134 0.278 1.00 20.16 80 PRO L CA 1
ATOM 598 C C . PRO A 1 81 ? 34.855 -9.305 -0.503 1.00 18.41 80 PRO L C 1
ATOM 599 O O . PRO A 1 81 ? 33.757 -9.058 -0.022 1.00 17.23 80 PRO L O 1
ATOM 603 N N . GLU A 1 82 ? 35.220 -8.886 -1.710 1.00 17.72 81 GLU L N 1
ATOM 604 C CA . GLU A 1 82 ? 34.326 -8.057 -2.512 1.00 18.58 81 GLU L CA 1
ATOM 605 C C . GLU A 1 82 ? 33.252 -8.826 -3.271 1.00 17.80 81 GLU L C 1
ATOM 606 O O . GLU A 1 82 ? 32.409 -8.224 -3.936 1.00 16.59 81 GLU L O 1
ATOM 612 N N . ASP A 1 83 ? 33.271 -10.151 -3.160 1.00 16.05 82 ASP L N 1
ATOM 613 C CA . ASP A 1 83 ? 32.290 -10.968 -3.854 1.00 15.85 82 ASP L CA 1
ATOM 614 C C . ASP A 1 83 ? 31.009 -11.149 -3.060 1.00 13.93 82 ASP L C 1
ATOM 615 O O . ASP A 1 83 ? 30.036 -11.693 -3.568 1.00 14.85 82 ASP L O 1
ATOM 620 N N . PHE A 1 84 ? 31.017 -10.730 -1.803 1.00 13.41 83 PHE L N 1
ATOM 621 C CA . PHE A 1 84 ? 29.820 -10.836 -0.999 1.00 12.89 83 PHE L CA 1
ATOM 622 C C . PHE A 1 84 ? 28.919 -9.679 -1.411 1.00 14.22 83 PHE L C 1
ATOM 623 O O . PHE A 1 84 ? 29.182 -8.512 -1.103 1.00 13.28 83 PHE L O 1
ATOM 631 N N . ALA A 1 85 ? 27.873 -10.021 -2.151 1.00 14.11 84 ALA L N 1
ATOM 632 C CA . ALA A 1 85 ? 26.930 -9.045 -2.667 1.00 14.74 84 ALA L CA 1
ATOM 633 C C . ALA A 1 85 ? 25.691 -9.786 -3.134 1.00 15.21 84 ALA L C 1
ATOM 634 O O . ALA A 1 85 ? 25.489 -10.941 -2.775 1.00 15.65 84 ALA L O 1
ATOM 636 N N . VAL A 1 86 ? 24.873 -9.124 -3.947 1.00 14.94 85 VAL L N 1
ATOM 637 C CA . VAL A 1 86 ? 23.661 -9.739 -4.457 1.00 12.28 85 VAL L CA 1
ATOM 638 C C . VAL A 1 86 ? 23.861 -10.101 -5.922 1.00 13.18 85 VAL L C 1
ATOM 639 O O . VAL A 1 86 ? 24.524 -9.377 -6.661 1.00 10.50 85 VAL L O 1
ATOM 643 N N . TYR A 1 87 ? 23.289 -11.232 -6.327 1.00 11.89 86 TYR L N 1
ATOM 644 C CA . TYR A 1 87 ? 23.410 -11.722 -7.692 1.00 10.99 86 TYR L CA 1
ATOM 645 C C . TYR A 1 87 ? 22.043 -11.953 -8.342 1.00 13.27 86 TYR L C 1
ATOM 646 O O . TYR A 1 87 ? 21.170 -12.629 -7.788 1.00 12.82 86 TYR L O 1
ATOM 655 N N . TYR A 1 88 ? 21.866 -11.377 -9.524 1.00 13.28 87 TYR L N 1
ATOM 656 C CA . TYR A 1 88 ? 20.616 -11.507 -10.254 1.00 12.01 87 TYR L CA 1
ATOM 657 C C . TYR A 1 88 ? 20.851 -12.213 -11.581 1.00 12.48 87 TYR L C 1
ATOM 658 O O . TYR A 1 88 ? 21.874 -11.993 -12.237 1.00 13.42 87 TYR L O 1
ATOM 667 N N . CYS A 1 89 ? 19.929 -13.086 -11.964 1.00 10.83 88 CYS L N 1
ATOM 668 C CA . CYS A 1 89 ? 20.034 -13.694 -13.272 1.00 13.72 88 CYS L CA 1
ATOM 669 C C . CYS A 1 89 ? 18.955 -12.964 -14.072 1.00 14.03 88 CYS L C 1
ATOM 670 O O . CYS A 1 89 ? 18.046 -12.359 -13.498 1.00 14.20 88 CYS L O 1
ATOM 673 N N . GLN A 1 90 ? 19.086 -12.983 -15.389 1.00 13.78 89 GLN L N 1
ATOM 674 C CA . GLN A 1 90 ? 18.135 -12.320 -16.263 1.00 13.93 89 GLN L CA 1
ATOM 675 C C . GLN A 1 90 ? 18.038 -13.093 -17.555 1.00 13.89 89 GLN L C 1
ATOM 676 O O . GLN A 1 90 ? 19.050 -13.565 -18.077 1.00 15.01 89 GLN L O 1
ATOM 682 N N . GLN A 1 91 ? 16.823 -13.236 -18.069 1.00 13.11 90 GLN L N 1
ATOM 683 C CA . GLN A 1 91 ? 16.649 -13.919 -19.340 1.00 13.73 90 GLN L CA 1
ATOM 684 C C . GLN A 1 91 ? 16.182 -12.883 -20.357 1.00 14.17 90 GLN L C 1
ATOM 685 O O . GLN A 1 91 ? 15.337 -12.035 -20.054 1.00 12.56 90 GLN L O 1
ATOM 691 N N . TYR A 1 92 ? 16.772 -12.929 -21.547 1.00 14.35 91 TYR L N 1
ATOM 692 C CA . TYR A 1 92 ? 16.408 -12.013 -22.619 1.00 16.53 91 TYR L CA 1
ATOM 693 C C . TYR A 1 92 ? 16.302 -12.819 -23.907 1.00 16.15 91 TYR L C 1
ATOM 694 O O . TYR A 1 92 ? 16.667 -12.357 -24.980 1.00 15.75 91 TYR L O 1
ATOM 703 N N . GLY A 1 93 ? 15.783 -14.038 -23.764 1.00 17.96 92 GLY L N 1
ATOM 704 C CA . GLY A 1 93 ? 15.601 -14.937 -24.889 1.00 18.69 92 GLY L CA 1
ATOM 705 C C . GLY A 1 93 ? 14.292 -14.678 -25.612 1.00 19.87 92 GLY L C 1
ATOM 706 O O . GLY A 1 93 ? 13.882 -15.441 -26.477 1.00 20.06 92 GLY L O 1
ATOM 707 N N . GLN A 1 94 ? 13.616 -13.606 -25.223 1.00 21.76 93 GLN L N 1
ATOM 708 C CA . GLN A 1 94 ? 12.376 -13.198 -25.864 1.00 21.77 93 GLN L CA 1
ATOM 709 C C . GLN A 1 94 ? 12.162 -11.735 -25.490 1.00 22.02 93 GLN L C 1
ATOM 710 O O . GLN A 1 94 ? 12.728 -11.259 -24.503 1.00 21.17 93 GLN L O 1
ATOM 716 N N . SER A 1 95 ? 11.367 -11.023 -26.284 1.00 20.85 94 SER L N 1
ATOM 717 C CA . SER A 1 95 ? 11.137 -9.598 -26.071 1.00 19.94 94 SER L CA 1
ATOM 718 C C . SER A 1 95 ? 10.848 -9.165 -24.637 1.00 19.11 94 SER L C 1
ATOM 719 O O . SER A 1 95 ? 11.344 -8.129 -24.194 1.00 17.75 94 SER L O 1
ATOM 722 N N . LEU A 1 96 ? 10.058 -9.944 -23.906 1.00 19.16 95 LEU L N 1
ATOM 723 C CA . LEU A 1 96 ? 9.776 -9.599 -22.516 1.00 18.18 95 LEU L CA 1
ATOM 724 C C . LEU A 1 96 ? 10.913 -10.159 -21.653 1.00 18.41 95 LEU L C 1
ATOM 725 O O . LEU A 1 96 ? 10.925 -11.349 -21.326 1.00 16.37 95 LEU L O 1
ATOM 730 N N . SER A 1 97 ? 11.868 -9.305 -21.297 1.00 16.90 96 SER L N 1
ATOM 731 C CA . SER A 1 97 ? 12.984 -9.724 -20.457 1.00 16.69 96 SER L CA 1
ATOM 732 C C . SER A 1 97 ? 12.564 -9.708 -18.986 1.00 16.53 96 SER L C 1
ATOM 733 O O . SER A 1 97 ? 11.752 -8.875 -18.578 1.00 15.82 96 SER L O 1
ATOM 736 N N . THR A 1 98 ? 13.103 -10.638 -18.200 1.00 15.51 97 THR L N 1
ATOM 737 C CA . THR A 1 98 ? 12.806 -10.700 -16.770 1.00 14.16 97 THR L CA 1
ATOM 738 C C . THR A 1 98 ? 14.047 -11.054 -15.964 1.00 14.75 97 THR L C 1
ATOM 739 O O . THR A 1 98 ? 14.970 -11.710 -16.467 1.00 11.81 97 THR L O 1
ATOM 743 N N . PHE A 1 99 ? 14.037 -10.624 -14.701 1.00 14.37 98 PHE L N 1
ATOM 744 C CA . PHE A 1 99 ? 15.116 -10.869 -13.753 1.00 13.78 98 PHE L CA 1
ATOM 745 C C . PHE A 1 99 ? 14.604 -11.813 -12.672 1.00 15.41 98 PHE L C 1
ATOM 746 O O . PHE A 1 99 ? 13.407 -11.881 -12.414 1.00 13.94 98 PHE L O 1
ATOM 754 N N . GLY A 1 100 ? 15.520 -12.535 -12.038 1.00 16.06 99 GLY L N 1
ATOM 755 C CA . GLY A 1 100 ? 15.133 -13.379 -10.929 1.00 14.75 99 GLY L CA 1
ATOM 756 C C . GLY A 1 100 ? 15.107 -12.423 -9.740 1.00 13.88 99 GLY L C 1
ATOM 757 O O . GLY A 1 100 ? 15.535 -11.277 -9.858 1.00 11.41 99 GLY L O 1
ATOM 758 N N . GLN A 1 101 ? 14.635 -12.876 -8.589 1.00 13.81 100 GLN L N 1
ATOM 759 C CA . GLN A 1 101 ? 14.562 -12.005 -7.429 1.00 15.44 100 GLN L CA 1
ATOM 760 C C . GLN A 1 101 ? 15.908 -11.794 -6.747 1.00 15.20 100 GLN L C 1
ATOM 761 O O . GLN A 1 101 ? 15.998 -11.050 -5.784 1.00 12.51 100 GLN L O 1
ATOM 767 N N . GLY A 1 102 ? 16.948 -12.463 -7.237 1.00 15.68 101 GLY L N 1
ATOM 768 C CA . GLY A 1 102 ? 18.267 -12.284 -6.659 1.00 14.98 101 GLY L CA 1
ATOM 769 C C . GLY A 1 102 ? 18.653 -13.135 -5.458 1.00 15.65 101 GLY L C 1
ATOM 770 O O . GLY A 1 102 ? 17.817 -13.531 -4.642 1.00 13.86 101 GLY L O 1
ATOM 771 N N . THR A 1 103 ? 19.946 -13.420 -5.360 1.00 14.54 102 THR L N 1
ATOM 772 C CA . THR A 1 103 ? 20.472 -14.202 -4.255 1.00 13.35 102 THR L CA 1
ATOM 773 C C . THR A 1 103 ? 21.561 -13.396 -3.562 1.00 12.06 102 THR L C 1
ATOM 774 O O . THR A 1 103 ? 22.515 -12.955 -4.199 1.00 11.36 102 THR L O 1
ATOM 778 N N . LYS A 1 104 ? 21.406 -13.196 -2.259 1.00 11.43 103 LYS L N 1
ATOM 779 C CA . LYS A 1 104 ? 22.396 -12.462 -1.488 1.00 12.59 103 LYS L CA 1
ATOM 780 C C . LYS A 1 104 ? 23.417 -13.416 -0.873 1.00 13.73 103 LYS L C 1
ATOM 781 O O . LYS A 1 104 ? 23.057 -14.304 -0.104 1.00 11.43 103 LYS L O 1
ATOM 787 N N . VAL A 1 105 ? 24.685 -13.236 -1.220 1.00 13.13 104 VAL L N 1
ATOM 788 C CA . VAL A 1 105 ? 25.739 -14.057 -0.651 1.00 12.65 104 VAL L CA 1
ATOM 789 C C . VAL A 1 105 ? 26.387 -13.221 0.442 1.00 14.51 104 VAL L C 1
ATOM 790 O O . VAL A 1 105 ? 27.029 -12.204 0.160 1.00 13.63 104 VAL L O 1
ATOM 794 N N . GLU A 1 106 ? 26.195 -13.632 1.691 1.00 14.35 105 GLU L N 1
ATOM 795 C CA . GLU A 1 106 ? 26.773 -12.908 2.808 1.00 15.24 105 GLU L CA 1
ATOM 796 C C . GLU A 1 106 ? 27.808 -13.760 3.523 1.00 15.99 105 GLU L C 1
ATOM 797 O O . GLU A 1 106 ? 27.907 -14.968 3.294 1.00 14.42 105 GLU L O 1
ATOM 803 N N . VAL A 1 107 ? 28.575 -13.113 4.392 1.00 14.57 106 VAL L N 1
ATOM 804 C CA . VAL A 1 107 ? 29.637 -13.765 5.142 1.00 12.91 106 VAL L CA 1
ATOM 805 C C . VAL A 1 107 ? 29.123 -14.521 6.347 1.00 13.86 106 VAL L C 1
ATOM 806 O O . VAL A 1 107 ? 28.444 -13.953 7.203 1.00 14.17 106 VAL L O 1
ATOM 810 N N . LYS A 1 108 ? 29.438 -15.812 6.411 1.00 14.70 107 LYS L N 1
ATOM 811 C CA . LYS A 1 108 ? 29.023 -16.606 7.552 1.00 16.28 107 LYS L CA 1
ATOM 812 C C . LYS A 1 108 ? 30.077 -16.419 8.627 1.00 14.65 107 LYS L C 1
ATOM 813 O O . LYS A 1 108 ? 31.265 -16.390 8.336 1.00 16.70 107 LYS L O 1
ATOM 819 N N . ARG A 1 109 ? 29.646 -16.287 9.872 1.00 15.86 108 ARG L N 1
ATOM 820 C CA . ARG A 1 109 ? 30.589 -16.110 10.967 1.00 17.39 108 ARG L CA 1
ATOM 821 C C . ARG A 1 109 ? 29.953 -16.668 12.223 1.00 18.86 108 ARG L C 1
ATOM 822 O O . ARG A 1 109 ? 28.784 -17.041 12.208 1.00 19.63 108 ARG L O 1
ATOM 830 N N . THR A 1 110 ? 30.721 -16.738 13.304 1.00 20.82 109 THR L N 1
ATOM 831 C CA . THR A 1 110 ? 30.210 -17.269 14.561 1.00 20.85 109 THR L CA 1
ATOM 832 C C . THR A 1 110 ? 29.020 -16.473 15.074 1.00 20.30 109 THR L C 1
ATOM 833 O O . THR A 1 110 ? 28.990 -15.250 14.978 1.00 22.79 109 THR L O 1
ATOM 837 N N . VAL A 1 111 ? 28.039 -17.170 15.627 1.00 18.37 110 VAL L N 1
ATOM 838 C CA . VAL A 1 111 ? 26.868 -16.507 16.168 1.00 18.58 110 VAL L CA 1
ATOM 839 C C . VAL A 1 111 ? 27.279 -15.435 17.187 1.00 20.67 110 VAL L C 1
ATOM 840 O O . VAL A 1 111 ? 28.215 -15.629 17.971 1.00 21.03 110 VAL L O 1
ATOM 844 N N . ALA A 1 112 ? 26.589 -14.296 17.154 1.00 18.14 111 ALA L N 1
ATOM 845 C CA . ALA A 1 112 ? 26.864 -13.205 18.080 1.00 16.61 111 ALA L CA 1
ATOM 846 C C . ALA A 1 112 ? 25.552 -12.573 18.529 1.00 17.91 111 ALA L C 1
ATOM 847 O O . ALA A 1 112 ? 24.767 -12.080 17.709 1.00 16.34 111 ALA L O 1
ATOM 849 N N . ALA A 1 113 ? 25.312 -12.601 19.834 1.00 16.90 112 ALA L N 1
ATOM 850 C CA . ALA A 1 113 ? 24.101 -12.028 20.389 1.00 17.66 112 ALA L CA 1
ATOM 851 C C . ALA A 1 113 ? 24.227 -10.514 20.333 1.00 17.97 112 ALA L C 1
ATOM 852 O O . ALA A 1 113 ? 25.317 -9.964 20.427 1.00 18.69 112 ALA L O 1
ATOM 854 N N . PRO A 1 114 ? 23.103 -9.818 20.173 1.00 18.00 113 PRO L N 1
ATOM 855 C CA . PRO A 1 114 ? 23.160 -8.355 20.112 1.00 17.98 113 PRO L CA 1
ATOM 856 C C . PRO A 1 114 ? 23.355 -7.687 21.471 1.00 18.98 113 PRO L C 1
ATOM 857 O O . PRO A 1 114 ? 22.917 -8.204 22.500 1.00 18.50 113 PRO L O 1
ATOM 861 N N . SER A 1 115 ? 24.041 -6.549 21.470 1.00 18.07 114 SER L N 1
ATOM 862 C CA . SER A 1 115 ? 24.201 -5.766 22.692 1.00 17.19 114 SER L CA 1
ATOM 863 C C . SER A 1 115 ? 23.011 -4.828 22.525 1.00 14.77 114 SER L C 1
ATOM 864 O O . SER A 1 115 ? 22.875 -4.189 21.478 1.00 12.72 114 SER L O 1
ATOM 867 N N . VAL A 1 116 ? 22.168 -4.746 23.546 1.00 15.96 115 VAL L N 1
ATOM 868 C CA . VAL A 1 116 ? 20.972 -3.922 23.491 1.00 15.20 115 VAL L CA 1
ATOM 869 C C . VAL A 1 116 ? 21.065 -2.668 24.354 1.00 15.87 115 VAL L C 1
ATOM 870 O O . VAL A 1 116 ? 21.522 -2.712 25.495 1.00 14.82 115 VAL L O 1
ATOM 874 N N . PHE A 1 117 ? 20.615 -1.551 23.794 1.00 14.67 116 PHE L N 1
ATOM 875 C CA . PHE A 1 117 ? 20.628 -0.274 24.492 1.00 14.96 116 PHE L CA 1
ATOM 876 C C . PHE A 1 117 ? 19.291 0.419 24.256 1.00 15.24 116 PHE L C 1
ATOM 877 O O . PHE A 1 117 ? 18.715 0.314 23.175 1.00 14.46 116 PHE L O 1
ATOM 885 N N . ILE A 1 118 ? 18.800 1.124 25.267 1.00 14.53 117 ILE L N 1
ATOM 886 C CA . ILE A 1 118 ? 17.549 1.851 25.135 1.00 15.36 117 ILE L CA 1
ATOM 887 C C . ILE A 1 118 ? 17.803 3.308 25.499 1.00 15.18 117 ILE L C 1
ATOM 888 O O . ILE A 1 118 ? 18.488 3.594 26.471 1.00 16.34 117 ILE L O 1
ATOM 893 N N . PHE A 1 119 ? 17.272 4.226 24.699 1.00 16.47 118 PHE L N 1
ATOM 894 C CA . PHE A 1 119 ? 17.449 5.650 24.955 1.00 15.37 118 PHE L CA 1
ATOM 895 C C . PHE A 1 119 ? 16.094 6.318 25.125 1.00 17.55 118 PHE L C 1
ATOM 896 O O . PHE A 1 119 ? 15.210 6.152 24.294 1.00 16.64 118 PHE L O 1
ATOM 904 N N . PRO A 1 120 ? 15.907 7.067 26.219 1.00 18.64 119 PRO L N 1
ATOM 905 C CA . PRO A 1 120 ? 14.633 7.757 26.451 1.00 18.63 119 PRO L CA 1
ATOM 906 C C . PRO A 1 120 ? 14.601 8.970 25.522 1.00 18.71 119 PRO L C 1
ATOM 907 O O . PRO A 1 120 ? 15.578 9.266 24.851 1.00 17.89 119 PRO L O 1
ATOM 911 N N . PRO A 1 121 ? 13.471 9.678 25.456 1.00 18.42 120 PRO L N 1
ATOM 912 C CA . PRO A 1 121 ? 13.463 10.845 24.570 1.00 17.93 120 PRO L CA 1
ATOM 913 C C . PRO A 1 121 ? 14.260 11.984 25.212 1.00 17.97 120 PRO L C 1
ATOM 914 O O . PRO A 1 121 ? 14.313 12.094 26.434 1.00 16.80 120 PRO L O 1
ATOM 918 N N . SER A 1 122 ? 14.893 12.814 24.392 1.00 16.20 121 SER L N 1
ATOM 919 C CA . SER A 1 122 ? 15.661 13.947 24.909 1.00 18.86 121 SER L CA 1
ATOM 920 C C . SER A 1 122 ? 14.681 14.995 25.406 1.00 20.76 121 SER L C 1
ATOM 921 O O . SER A 1 122 ? 13.548 15.065 24.930 1.00 20.23 121 SER L O 1
ATOM 924 N N . ASP A 1 123 ? 15.112 15.804 26.366 1.00 23.11 122 ASP L N 1
ATOM 925 C CA . ASP A 1 123 ? 14.260 16.862 26.881 1.00 25.67 122 ASP L CA 1
ATOM 926 C C . ASP A 1 123 ? 13.987 17.855 25.756 1.00 25.00 122 ASP L C 1
ATOM 927 O O . ASP A 1 123 ? 12.923 18.470 25.704 1.00 25.86 122 ASP L O 1
ATOM 932 N N . GLU A 1 124 ? 14.946 18.001 24.847 1.00 24.75 123 GLU L N 1
ATOM 933 C CA . GLU A 1 124 ? 14.775 18.911 23.727 1.00 25.12 123 GLU L CA 1
ATOM 934 C C . GLU A 1 124 ? 13.574 18.504 22.886 1.00 24.92 123 GLU L C 1
ATOM 935 O O . GLU A 1 124 ? 12.744 19.349 22.539 1.00 27.12 123 GLU L O 1
ATOM 941 N N . GLN A 1 125 ? 13.470 17.218 22.561 1.00 20.80 124 GLN L N 1
ATOM 942 C CA . GLN A 1 125 ? 12.339 16.744 21.765 1.00 20.83 124 GLN L CA 1
ATOM 943 C C . GLN A 1 125 ? 11.029 16.861 22.545 1.00 20.67 124 GLN L C 1
ATOM 944 O O . GLN A 1 125 ? 9.992 17.206 21.980 1.00 18.82 124 GLN L O 1
ATOM 950 N N . LEU A 1 126 ? 11.070 16.567 23.839 1.00 21.98 125 LEU L N 1
ATOM 951 C CA . LEU A 1 126 ? 9.865 16.665 24.653 1.00 25.87 125 LEU L CA 1
ATOM 952 C C . LEU A 1 126 ? 9.246 18.051 24.574 1.00 28.22 125 LEU L C 1
ATOM 953 O O . LEU A 1 126 ? 8.028 18.186 24.478 1.00 28.89 125 LEU L O 1
ATOM 958 N N . LYS A 1 127 ? 10.089 19.079 24.608 1.00 31.15 126 LYS L N 1
ATOM 959 C CA . LYS A 1 127 ? 9.617 20.456 24.527 1.00 33.93 126 LYS L CA 1
ATOM 960 C C . LYS A 1 127 ? 8.849 20.709 23.234 1.00 34.00 126 LYS L C 1
ATOM 961 O O . LYS A 1 127 ? 7.990 21.590 23.177 1.00 34.36 126 LYS L O 1
ATOM 967 N N . SER A 1 128 ? 9.150 19.930 22.199 1.00 34.02 127 SER L N 1
ATOM 968 C CA . SER A 1 128 ? 8.477 20.095 20.916 1.00 33.71 127 SER L CA 1
ATOM 969 C C . SER A 1 128 ? 7.131 19.371 20.862 1.00 32.48 127 SER L C 1
ATOM 970 O O . SER A 1 128 ? 6.403 19.488 19.878 1.00 34.03 127 SER L O 1
ATOM 973 N N . GLY A 1 129 ? 6.803 18.614 21.904 1.00 30.90 128 GLY L N 1
ATOM 974 C CA . GLY A 1 129 ? 5.523 17.919 21.927 1.00 30.24 128 GLY L CA 1
ATOM 975 C C . GLY A 1 129 ? 5.472 16.467 21.471 1.00 29.11 128 GLY L C 1
ATOM 976 O O . GLY A 1 129 ? 4.396 15.871 21.439 1.00 29.53 128 GLY L O 1
ATOM 977 N N . THR A 1 130 ? 6.621 15.888 21.136 1.00 27.95 129 THR L N 1
ATOM 978 C CA . THR A 1 130 ? 6.679 14.497 20.684 1.00 25.85 129 THR L CA 1
ATOM 979 C C . THR A 1 130 ? 7.722 13.723 21.490 1.00 24.80 129 THR L C 1
ATOM 980 O O . THR A 1 130 ? 8.634 14.317 22.064 1.00 24.72 129 THR L O 1
ATOM 984 N N . ALA A 1 131 ? 7.586 12.401 21.541 1.00 21.06 130 ALA L N 1
ATOM 985 C CA . ALA A 1 131 ? 8.529 11.582 22.288 1.00 19.17 130 ALA L CA 1
ATOM 986 C C . ALA A 1 131 ? 8.981 10.348 21.512 1.00 19.20 130 ALA L C 1
ATOM 987 O O . ALA A 1 131 ? 8.176 9.461 21.206 1.00 17.44 130 ALA L O 1
ATOM 989 N N . SER A 1 132 ? 10.272 10.301 21.195 1.00 15.80 131 SER L N 1
ATOM 990 C CA . SER A 1 132 ? 10.834 9.173 20.468 1.00 16.82 131 SER L CA 1
ATOM 991 C C . SER A 1 132 ? 11.742 8.343 21.372 1.00 17.80 131 SER L C 1
ATOM 992 O O . SER A 1 132 ? 12.692 8.854 21.968 1.00 17.81 131 SER L O 1
ATOM 995 N N . VAL A 1 133 ? 11.433 7.059 21.478 1.00 15.78 132 VAL L N 1
ATOM 996 C CA . VAL A 1 133 ? 12.215 6.152 22.299 1.00 15.57 132 VAL L CA 1
ATOM 997 C C . VAL A 1 133 ? 12.943 5.239 21.333 1.00 15.12 132 VAL L C 1
ATOM 998 O O . VAL A 1 133 ? 12.317 4.596 20.486 1.00 15.61 132 VAL L O 1
ATOM 1002 N N . VAL A 1 134 ? 14.262 5.182 21.455 1.00 13.44 133 VAL L N 1
ATOM 1003 C CA . VAL A 1 134 ? 15.057 4.362 20.555 1.00 15.02 133 VAL L CA 1
ATOM 1004 C C . VAL A 1 134 ? 15.679 3.142 21.225 1.00 16.03 133 VAL L C 1
ATOM 1005 O O . VAL A 1 134 ? 16.096 3.193 22.384 1.00 15.01 133 VAL L O 1
ATOM 1009 N N . CYS A 1 135 ? 15.738 2.047 20.478 1.00 14.00 134 CYS L N 1
ATOM 1010 C CA . CYS A 1 135 ? 16.329 0.815 20.964 1.00 17.03 134 CYS L CA 1
ATOM 1011 C C . CYS A 1 135 ? 17.360 0.371 19.944 1.00 17.36 134 CYS L C 1
ATOM 1012 O O . CYS A 1 135 ? 17.060 0.278 18.757 1.00 17.63 134 CYS L O 1
ATOM 1015 N N . LEU A 1 136 ? 18.570 0.092 20.412 1.00 16.94 135 LEU L N 1
ATOM 1016 C CA . LEU A 1 136 ? 19.647 -0.334 19.529 1.00 16.46 135 LEU L CA 1
ATOM 1017 C C . LEU A 1 136 ? 20.106 -1.768 19.801 1.00 15.83 135 LEU L C 1
ATOM 1018 O O . LEU A 1 136 ? 20.395 -2.128 20.939 1.00 15.56 135 LEU L O 1
ATOM 1023 N N . LEU A 1 137 ? 20.148 -2.583 18.754 1.00 13.55 136 LEU L N 1
ATOM 1024 C CA . LEU A 1 137 ? 20.631 -3.956 18.866 1.00 13.69 136 LEU L CA 1
ATOM 1025 C C . LEU A 1 137 ? 21.946 -3.877 18.110 1.00 11.75 136 LEU L C 1
ATOM 1026 O O . LEU A 1 137 ? 21.963 -3.722 16.894 1.00 12.54 136 LEU L O 1
ATOM 1031 N N . ASN A 1 138 ? 23.050 -3.983 18.835 1.00 14.01 137 ASN L N 1
ATOM 1032 C CA . ASN A 1 138 ? 24.360 -3.821 18.233 1.00 12.29 137 ASN L CA 1
ATOM 1033 C C . ASN A 1 138 ? 25.224 -5.050 17.968 1.00 14.29 137 ASN L C 1
ATOM 1034 O O . ASN A 1 138 ? 25.358 -5.934 18.815 1.00 11.88 137 ASN L O 1
ATOM 1039 N N . ASN A 1 139 ? 25.803 -5.072 16.768 1.00 13.82 138 ASN L N 1
ATOM 1040 C CA . ASN A 1 139 ? 26.718 -6.112 16.316 1.00 16.00 138 ASN L CA 1
ATOM 1041 C C . ASN A 1 139 ? 26.308 -7.570 16.569 1.00 15.89 138 ASN L C 1
ATOM 1042 O O . ASN A 1 139 ? 26.971 -8.290 17.311 1.00 13.63 138 ASN L O 1
ATOM 1047 N N . PHE A 1 140 ? 25.225 -8.004 15.936 1.00 15.97 139 PHE L N 1
ATOM 1048 C CA . PHE A 1 140 ? 24.761 -9.374 16.088 1.00 15.16 139 PHE L CA 1
ATOM 1049 C C . PHE A 1 140 ? 24.861 -10.161 14.784 1.00 16.37 139 PHE L C 1
ATOM 1050 O O . PHE A 1 140 ? 25.029 -9.586 13.703 1.00 15.52 139 PHE L O 1
ATOM 1058 N N . TYR A 1 141 ? 24.776 -11.482 14.911 1.00 15.34 140 TYR L N 1
ATOM 1059 C CA . TYR A 1 141 ? 24.809 -12.397 13.775 1.00 17.17 140 TYR L CA 1
ATOM 1060 C C . TYR A 1 141 ? 24.201 -13.724 14.224 1.00 16.73 140 TYR L C 1
ATOM 1061 O O . TYR A 1 141 ? 24.476 -14.188 15.329 1.00 16.55 140 TYR L O 1
ATOM 1070 N N . PRO A 1 142 ? 23.367 -14.355 13.376 1.00 16.87 141 PRO L N 1
ATOM 1071 C CA . PRO A 1 142 ? 22.922 -13.972 12.032 1.00 16.64 141 PRO L CA 1
ATOM 1072 C C . PRO A 1 142 ? 21.992 -12.758 12.037 1.00 15.74 141 PRO L C 1
ATOM 1073 O O . PRO A 1 142 ? 21.649 -12.245 13.092 1.00 17.21 141 PRO L O 1
ATOM 1077 N N . ARG A 1 143 ? 21.574 -12.326 10.851 1.00 17.29 142 ARG L N 1
ATOM 1078 C CA . ARG A 1 143 ? 20.724 -11.144 10.686 1.00 18.46 142 ARG L CA 1
ATOM 1079 C C . ARG A 1 143 ? 19.358 -11.174 11.359 1.00 19.32 142 ARG L C 1
ATOM 1080 O O . ARG A 1 143 ? 18.854 -10.135 11.791 1.00 17.42 142 ARG L O 1
ATOM 1088 N N . GLU A 1 144 ? 18.752 -12.354 11.441 1.00 19.70 143 GLU L N 1
ATOM 1089 C CA . GLU A 1 144 ? 17.437 -12.473 12.050 1.00 20.90 143 GLU L CA 1
ATOM 1090 C C . GLU A 1 144 ? 17.414 -11.985 13.493 1.00 20.65 143 GLU L C 1
ATOM 1091 O O . GLU A 1 144 ? 18.156 -12.470 14.337 1.00 21.50 143 GLU L O 1
ATOM 1097 N N . ALA A 1 145 ? 16.557 -11.013 13.763 1.00 19.19 144 ALA L N 1
ATOM 1098 C CA . ALA A 1 145 ? 16.414 -10.464 15.101 1.00 21.35 144 ALA L CA 1
ATOM 1099 C C . ALA A 1 145 ? 15.005 -9.917 15.205 1.00 20.35 144 ALA L C 1
ATOM 1100 O O . ALA A 1 145 ? 14.397 -9.579 14.194 1.00 21.23 144 ALA L O 1
ATOM 1102 N N . LYS A 1 146 ? 14.482 -9.843 16.419 1.00 19.01 145 LYS L N 1
ATOM 1103 C CA . LYS A 1 146 ? 13.138 -9.334 16.607 1.00 20.34 145 LYS L CA 1
ATOM 1104 C C . LYS A 1 146 ? 13.075 -8.429 17.821 1.00 19.23 145 LYS L C 1
ATOM 1105 O O . LYS A 1 146 ? 13.656 -8.722 18.864 1.00 18.67 145 LYS L O 1
ATOM 1111 N N . VAL A 1 147 ? 12.357 -7.326 17.672 1.00 19.65 146 VAL L N 1
ATOM 1112 C CA . VAL A 1 147 ? 12.205 -6.350 18.735 1.00 19.10 146 VAL L CA 1
ATOM 1113 C C . VAL A 1 147 ? 10.736 -6.138 19.046 1.00 18.90 146 VAL L C 1
ATOM 1114 O O . VAL A 1 147 ? 9.920 -5.998 18.141 1.00 20.85 146 VAL L O 1
ATOM 1118 N N . GLN A 1 148 ? 10.403 -6.119 20.328 1.00 18.43 147 GLN L N 1
ATOM 1119 C CA . GLN A 1 148 ? 9.036 -5.881 20.757 1.00 18.29 147 GLN L CA 1
ATOM 1120 C C . GLN A 1 148 ? 9.064 -4.740 21.758 1.00 18.89 147 GLN L C 1
ATOM 1121 O O . GLN A 1 148 ? 9.885 -4.718 22.684 1.00 17.91 147 GLN L O 1
ATOM 1127 N N . TRP A 1 149 ? 8.183 -3.775 21.555 1.00 18.35 148 TRP L N 1
ATOM 1128 C CA . TRP A 1 149 ? 8.095 -2.644 22.456 1.00 16.90 148 TRP L CA 1
ATOM 1129 C C . TRP A 1 149 ? 6.975 -2.894 23.453 1.00 16.68 148 TRP L C 1
ATOM 1130 O O . TRP A 1 149 ? 5.871 -3.288 23.078 1.00 16.59 148 TRP L O 1
ATOM 1141 N N . LYS A 1 150 ? 7.267 -2.681 24.728 1.00 15.91 149 LYS L N 1
ATOM 1142 C CA . LYS A 1 150 ? 6.271 -2.866 25.770 1.00 17.10 149 LYS L CA 1
ATOM 1143 C C . LYS A 1 150 ? 6.297 -1.657 26.680 1.00 18.61 149 LYS L C 1
ATOM 1144 O O . LYS A 1 150 ? 7.350 -1.261 27.183 1.00 20.79 149 LYS L O 1
ATOM 1150 N N . VAL A 1 151 ? 5.129 -1.054 26.852 1.00 18.58 150 VAL L N 1
ATOM 1151 C CA . VAL A 1 151 ? 4.962 0.115 27.695 1.00 18.57 150 VAL L CA 1
ATOM 1152 C C . VAL A 1 151 ? 4.055 -0.340 28.829 1.00 21.03 150 VAL L C 1
ATOM 1153 O O . VAL A 1 151 ? 2.898 -0.696 28.600 1.00 20.31 150 VAL L O 1
ATOM 1157 N N . ASP A 1 152 ? 4.585 -0.328 30.049 1.00 20.56 151 ASP L N 1
ATOM 1158 C CA . ASP A 1 152 ? 3.836 -0.804 31.207 1.00 23.24 151 ASP L CA 1
ATOM 1159 C C . ASP A 1 152 ? 3.421 -2.237 30.903 1.00 22.39 151 ASP L C 1
ATOM 1160 O O . ASP A 1 152 ? 2.336 -2.687 31.265 1.00 22.19 151 ASP L O 1
ATOM 1165 N N . ASN A 1 153 ? 4.315 -2.929 30.204 1.00 21.08 152 ASN L N 1
ATOM 1166 C CA . ASN A 1 153 ? 4.137 -4.319 29.818 1.00 21.49 152 ASN L CA 1
ATOM 1167 C C . ASN A 1 153 ? 3.069 -4.580 28.755 1.00 21.01 152 ASN L C 1
ATOM 1168 O O . ASN A 1 153 ? 2.756 -5.731 28.466 1.00 21.80 152 ASN L O 1
ATOM 1173 N N . ALA A 1 154 ? 2.509 -3.523 28.174 1.00 20.41 153 ALA L N 1
ATOM 1174 C CA . ALA A 1 154 ? 1.500 -3.690 27.122 1.00 19.43 153 ALA L CA 1
ATOM 1175 C C . ALA A 1 154 ? 2.201 -3.690 25.758 1.00 18.19 153 ALA L C 1
ATOM 1176 O O . ALA A 1 154 ? 2.885 -2.728 25.408 1.00 17.31 153 ALA L O 1
ATOM 1178 N N . LEU A 1 155 ? 2.032 -4.764 24.993 1.00 18.63 154 LEU L N 1
ATOM 1179 C CA . LEU A 1 155 ? 2.665 -4.861 23.674 1.00 19.57 154 LEU L CA 1
ATOM 1180 C C . LEU A 1 155 ? 2.220 -3.727 22.761 1.00 18.95 154 LEU L C 1
ATOM 1181 O O . LEU A 1 155 ? 1.029 -3.451 22.637 1.00 20.68 154 LEU L O 1
ATOM 1186 N N . GLN A 1 156 ? 3.187 -3.076 22.125 1.00 17.02 155 GLN L N 1
ATOM 1187 C CA . GLN A 1 156 ? 2.913 -1.950 21.239 1.00 18.16 155 GLN L CA 1
ATOM 1188 C C . GLN A 1 156 ? 2.793 -2.339 19.771 1.00 18.71 155 GLN L C 1
ATOM 1189 O O . GLN A 1 156 ? 3.517 -3.203 19.289 1.00 19.81 155 GLN L O 1
ATOM 1195 N N . SER A 1 157 ? 1.892 -1.681 19.051 1.00 18.71 156 SER L N 1
ATOM 1196 C CA . SER A 1 157 ? 1.728 -1.975 17.634 1.00 19.61 156 SER L CA 1
ATOM 1197 C C . SER A 1 157 ? 1.391 -0.721 16.845 1.00 19.45 156 SER L C 1
ATOM 1198 O O . SER A 1 157 ? 0.651 0.142 17.320 1.00 22.88 156 SER L O 1
ATOM 1201 N N . GLY A 1 158 ? 1.953 -0.615 15.645 1.00 17.69 157 GLY L N 1
ATOM 1202 C CA . GLY A 1 158 ? 1.681 0.528 14.791 1.00 17.26 157 GLY L CA 1
ATOM 1203 C C . GLY A 1 158 ? 2.362 1.841 15.149 1.00 19.16 157 GLY L C 1
ATOM 1204 O O . GLY A 1 158 ? 2.156 2.845 14.465 1.00 19.84 157 GLY L O 1
ATOM 1205 N N . ASN A 1 159 ? 3.166 1.858 16.207 1.00 18.36 158 ASN L N 1
ATOM 1206 C CA . ASN A 1 159 ? 3.839 3.094 16.587 1.00 18.12 158 ASN L CA 1
ATOM 1207 C C . ASN A 1 159 ? 5.370 2.990 16.607 1.00 17.96 158 ASN L C 1
ATOM 1208 O O . ASN A 1 159 ? 6.051 3.787 17.251 1.00 20.15 158 ASN L O 1
ATOM 1213 N N . SER A 1 160 ? 5.915 2.019 15.883 1.00 17.54 159 SER L N 1
ATOM 1214 C CA . SER A 1 160 ? 7.361 1.868 15.831 1.00 17.33 159 SER L CA 1
ATOM 1215 C C . SER A 1 160 ? 7.855 1.454 14.445 1.00 17.85 159 SER L C 1
ATOM 1216 O O . SER A 1 160 ? 7.120 0.861 13.670 1.00 18.25 159 SER L O 1
ATOM 1219 N N . GLN A 1 161 ? 9.106 1.783 14.137 1.00 17.74 160 GLN L N 1
ATOM 1220 C CA . GLN A 1 161 ? 9.703 1.416 12.860 1.00 16.04 160 GLN L CA 1
ATOM 1221 C C . GLN A 1 161 ? 11.176 1.083 13.098 1.00 15.90 160 GLN L C 1
ATOM 1222 O O . GLN A 1 161 ? 11.783 1.549 14.064 1.00 15.06 160 GLN L O 1
ATOM 1228 N N . GLU A 1 162 ? 11.750 0.278 12.215 1.00 13.97 161 GLU L N 1
ATOM 1229 C CA . GLU A 1 162 ? 13.134 -0.126 12.356 1.00 12.83 161 GLU L CA 1
ATOM 1230 C C . GLU A 1 162 ? 13.810 -0.262 11.004 1.00 13.99 161 GLU L C 1
ATOM 1231 O O . GLU A 1 162 ? 13.151 -0.349 9.958 1.00 12.65 161 GLU L O 1
ATOM 1237 N N . SER A 1 163 ? 15.138 -0.285 11.038 1.00 11.06 162 SER L N 1
ATOM 1238 C CA . SER A 1 163 ? 15.937 -0.466 9.836 1.00 10.94 162 SER L CA 1
ATOM 1239 C C . SER A 1 163 ? 17.190 -1.187 10.320 1.00 9.08 162 SER L C 1
ATOM 1240 O O . SER A 1 163 ? 17.509 -1.150 11.506 1.00 7.11 162 SER L O 1
ATOM 1243 N N . VAL A 1 164 ? 17.889 -1.825 9.395 1.00 9.82 163 VAL L N 1
ATOM 1244 C CA . VAL A 1 164 ? 19.081 -2.605 9.699 1.00 9.45 163 VAL L CA 1
ATOM 1245 C C . VAL A 1 164 ? 20.213 -2.194 8.773 1.00 9.78 163 VAL L C 1
ATOM 1246 O O . VAL A 1 164 ? 19.993 -1.902 7.602 1.00 10.72 163 VAL L O 1
ATOM 1250 N N . THR A 1 165 ? 21.425 -2.160 9.306 1.00 10.97 164 THR L N 1
ATOM 1251 C CA . THR A 1 165 ? 22.588 -1.794 8.513 1.00 12.70 164 THR L CA 1
ATOM 1252 C C . THR A 1 165 ? 22.979 -2.962 7.618 1.00 13.18 164 THR L C 1
ATOM 1253 O O . THR A 1 165 ? 22.508 -4.080 7.807 1.00 13.44 164 THR L O 1
ATOM 1257 N N . GLU A 1 166 ? 23.833 -2.687 6.640 1.00 13.14 165 GLU L N 1
ATOM 1258 C CA . GLU A 1 166 ? 24.354 -3.723 5.761 1.00 14.22 165 GLU L CA 1
ATOM 1259 C C . GLU A 1 166 ? 25.379 -4.451 6.628 1.00 13.65 165 GLU L C 1
ATOM 1260 O O . GLU A 1 166 ? 25.852 -3.901 7.635 1.00 12.17 165 GLU L O 1
ATOM 1266 N N . GLN A 1 167 ? 25.736 -5.669 6.241 1.00 13.47 166 GLN L N 1
ATOM 1267 C CA . GLN A 1 167 ? 26.704 -6.444 7.009 1.00 13.99 166 GLN L CA 1
ATOM 1268 C C . GLN A 1 167 ? 28.007 -5.660 7.130 1.00 15.33 166 GLN L C 1
ATOM 1269 O O . GLN A 1 167 ? 28.504 -5.111 6.145 1.00 13.19 166 GLN L O 1
ATOM 1275 N N . ASP A 1 168 ? 28.545 -5.587 8.346 1.00 16.70 167 ASP L N 1
ATOM 1276 C CA . ASP A 1 168 ? 29.788 -4.857 8.577 1.00 17.80 167 ASP L CA 1
ATOM 1277 C C . ASP A 1 168 ? 30.943 -5.502 7.807 1.00 17.79 167 ASP L C 1
ATOM 1278 O O . ASP A 1 168 ? 31.126 -6.717 7.850 1.00 16.73 167 ASP L O 1
ATOM 1283 N N . SER A 1 169 ? 31.731 -4.681 7.121 1.00 18.24 168 SER L N 1
ATOM 1284 C CA . SER A 1 169 ? 32.851 -5.179 6.328 1.00 20.53 168 SER L CA 1
ATOM 1285 C C . SER A 1 169 ? 34.002 -5.732 7.155 1.00 20.75 168 SER L C 1
ATOM 1286 O O . SER A 1 169 ? 34.824 -6.488 6.640 1.00 20.72 168 SER L O 1
ATOM 1289 N N . LYS A 1 170 ? 34.065 -5.359 8.430 1.00 20.52 169 LYS L N 1
ATOM 1290 C CA . LYS A 1 170 ? 35.140 -5.824 9.301 1.00 21.74 169 LYS L CA 1
ATOM 1291 C C . LYS A 1 170 ? 34.814 -7.007 10.200 1.00 19.98 169 LYS L C 1
ATOM 1292 O O . LYS A 1 170 ? 35.591 -7.954 10.271 1.00 20.52 169 LYS L O 1
ATOM 1298 N N . ASP A 1 171 ? 33.685 -6.962 10.897 1.00 16.67 170 ASP L N 1
ATOM 1299 C CA . ASP A 1 171 ? 33.349 -8.065 11.786 1.00 15.74 170 ASP L CA 1
ATOM 1300 C C . ASP A 1 171 ? 32.143 -8.890 11.346 1.00 12.94 170 ASP L C 1
ATOM 1301 O O . ASP A 1 171 ? 31.690 -9.763 12.079 1.00 13.18 170 ASP L O 1
ATOM 1306 N N . SER A 1 172 ? 31.622 -8.587 10.161 1.00 13.03 171 SER L N 1
ATOM 1307 C CA . SER A 1 172 ? 30.490 -9.313 9.581 1.00 13.00 171 SER L CA 1
ATOM 1308 C C . SER A 1 172 ? 29.192 -9.381 10.386 1.00 11.41 171 SER L C 1
ATOM 1309 O O . SER A 1 172 ? 28.396 -10.313 10.228 1.00 12.93 171 SER L O 1
ATOM 1312 N N . THR A 1 173 ? 28.970 -8.402 11.245 1.00 10.60 172 THR L N 1
ATOM 1313 C CA . THR A 1 173 ? 27.752 -8.389 12.026 1.00 11.41 172 THR L CA 1
ATOM 1314 C C . THR A 1 173 ? 26.752 -7.418 11.415 1.00 11.69 172 THR L C 1
ATOM 1315 O O . THR A 1 173 ? 27.035 -6.749 10.420 1.00 11.43 172 THR L O 1
ATOM 1319 N N . TYR A 1 174 ? 25.579 -7.361 12.030 1.00 12.55 173 TYR L N 1
ATOM 1320 C CA . TYR A 1 174 ? 24.500 -6.488 11.605 1.00 12.16 173 TYR L CA 1
ATOM 1321 C C . TYR A 1 174 ? 24.101 -5.694 12.839 1.00 11.76 173 TYR L C 1
ATOM 1322 O O . TYR A 1 174 ? 24.372 -6.105 13.964 1.00 11.14 173 TYR L O 1
ATOM 1331 N N . SER A 1 175 ? 23.462 -4.555 12.623 1.00 10.60 174 SER L N 1
ATOM 1332 C CA . SER A 1 175 ? 22.978 -3.744 13.721 1.00 12.11 174 SER L CA 1
ATOM 1333 C C . SER A 1 175 ? 21.579 -3.288 13.343 1.00 10.68 174 SER L C 1
ATOM 1334 O O . SER A 1 175 ? 21.270 -3.079 12.170 1.00 9.38 174 SER L O 1
ATOM 1337 N N . LEU A 1 176 ? 20.727 -3.150 14.342 1.00 9.83 175 LEU L N 1
ATOM 1338 C CA . LEU A 1 176 ? 19.357 -2.759 14.088 1.00 12.18 175 LEU L CA 1
ATOM 1339 C C . LEU A 1 176 ? 18.950 -1.634 15.018 1.00 11.30 175 LEU L C 1
ATOM 1340 O O . LEU A 1 176 ? 19.349 -1.600 16.174 1.00 12.26 175 LEU L O 1
ATOM 1345 N N . SER A 1 177 ? 18.163 -0.708 14.492 1.00 12.17 176 SER L N 1
ATOM 1346 C CA . SER A 1 177 ? 17.679 0.418 15.270 1.00 11.33 176 SER L CA 1
ATOM 1347 C C . SER A 1 177 ? 16.158 0.498 15.137 1.00 12.81 176 SER L C 1
ATOM 1348 O O . SER A 1 177 ? 15.612 0.439 14.033 1.00 10.24 176 SER L O 1
ATOM 1351 N N . SER A 1 178 ? 15.477 0.632 16.265 1.00 12.19 177 SER L N 1
ATOM 1352 C CA . SER A 1 178 ? 14.026 0.726 16.248 1.00 13.02 177 SER L CA 1
ATOM 1353 C C . SER A 1 178 ? 13.589 1.948 17.040 1.00 13.40 177 SER L C 1
ATOM 1354 O O . SER A 1 178 ? 14.118 2.218 18.115 1.00 12.14 177 SER L O 1
ATOM 1357 N N . THR A 1 179 ? 12.626 2.684 16.503 1.00 11.10 178 THR L N 1
ATOM 1358 C CA . THR A 1 179 ? 12.131 3.873 17.172 1.00 13.52 178 THR L CA 1
ATOM 1359 C C . THR A 1 179 ? 10.661 3.747 17.516 1.00 14.19 178 THR L C 1
ATOM 1360 O O . THR A 1 179 ? 9.848 3.366 16.676 1.00 16.75 178 THR L O 1
ATOM 1364 N N . LEU A 1 180 ? 10.332 4.064 18.762 1.00 16.80 179 LEU L N 1
ATOM 1365 C CA . LEU A 1 180 ? 8.958 4.045 19.241 1.00 16.35 179 LEU L CA 1
ATOM 1366 C C . LEU A 1 180 ? 8.605 5.522 19.364 1.00 17.04 179 LEU L C 1
ATOM 1367 O O . LEU A 1 180 ? 9.344 6.288 19.983 1.00 15.89 179 LEU L O 1
ATOM 1372 N N . THR A 1 181 ? 7.490 5.934 18.777 1.00 17.44 180 THR L N 1
ATOM 1373 C CA . THR A 1 181 ? 7.114 7.340 18.834 1.00 19.62 180 THR L CA 1
ATOM 1374 C C . THR A 1 181 ? 5.720 7.555 19.411 1.00 19.10 180 THR L C 1
ATOM 1375 O O . THR A 1 181 ? 4.773 6.888 19.025 1.00 19.85 180 THR L O 1
ATOM 1379 N N . LEU A 1 182 ? 5.609 8.472 20.361 1.00 20.28 181 LEU L N 1
ATOM 1380 C CA . LEU A 1 182 ? 4.322 8.787 20.977 1.00 20.94 181 LEU L CA 1
ATOM 1381 C C . LEU A 1 182 ? 4.259 10.293 21.147 1.00 20.82 181 LEU L C 1
ATOM 1382 O O . LEU A 1 182 ? 5.279 10.967 21.082 1.00 21.64 181 LEU L O 1
ATOM 1387 N N . SER A 1 183 ? 3.064 10.825 21.356 1.00 21.69 182 SER L N 1
ATOM 1388 C CA . SER A 1 183 ? 2.931 12.255 21.582 1.00 21.58 182 SER L CA 1
ATOM 1389 C C . SER A 1 183 ? 3.423 12.459 23.008 1.00 22.04 182 SER L C 1
ATOM 1390 O O . SER A 1 183 ? 3.440 11.515 23.805 1.00 19.00 182 SER L O 1
ATOM 1393 N N . LYS A 1 184 ? 3.826 13.679 23.338 1.00 23.46 183 LYS L N 1
ATOM 1394 C CA . LYS A 1 184 ? 4.300 13.948 24.685 1.00 24.99 183 LYS L CA 1
ATOM 1395 C C . LYS A 1 184 ? 3.243 13.519 25.708 1.00 25.72 183 LYS L C 1
ATOM 1396 O O . LYS A 1 184 ? 3.536 12.785 26.659 1.00 26.69 183 LYS L O 1
ATOM 1402 N N . ALA A 1 185 ? 2.010 13.967 25.493 1.00 24.60 184 ALA L N 1
ATOM 1403 C CA . ALA A 1 185 ? 0.900 13.652 26.387 1.00 24.35 184 ALA L CA 1
ATOM 1404 C C . ALA A 1 185 ? 0.736 12.157 26.638 1.00 23.71 184 ALA L C 1
ATOM 1405 O O . ALA A 1 185 ? 0.557 11.738 27.778 1.00 24.87 184 ALA L O 1
ATOM 1407 N N . ASP A 1 186 ? 0.784 11.349 25.582 1.00 23.00 185 ASP L N 1
ATOM 1408 C CA . ASP A 1 186 ? 0.637 9.904 25.757 1.00 22.47 185 ASP L CA 1
ATOM 1409 C C . ASP A 1 186 ? 1.853 9.311 26.456 1.00 21.53 185 ASP L C 1
ATOM 1410 O O . ASP A 1 186 ? 1.736 8.370 27.245 1.00 20.23 185 ASP L O 1
ATOM 1415 N N . TYR A 1 187 ? 3.018 9.880 26.174 1.00 21.20 186 TYR L N 1
ATOM 1416 C CA . TYR A 1 187 ? 4.259 9.418 26.770 1.0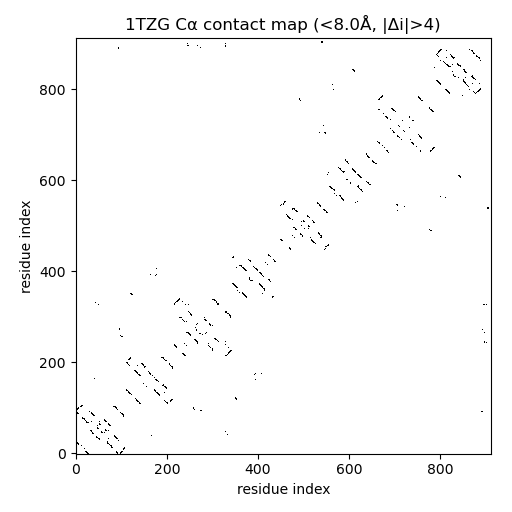0 22.35 186 TYR L CA 1
ATOM 1417 C C . TYR A 1 187 ? 4.199 9.537 28.294 1.00 23.54 186 TYR L C 1
ATOM 1418 O O . TYR A 1 187 ? 4.668 8.658 29.016 1.00 23.41 186 TYR L O 1
ATOM 1427 N N . GLU A 1 188 ? 3.575 10.610 28.769 1.00 23.75 187 GLU L N 1
ATOM 1428 C CA . GLU A 1 188 ? 3.472 10.874 30.198 1.00 25.93 187 GLU L CA 1
ATOM 1429 C C . GLU A 1 188 ? 2.362 10.138 30.934 1.00 24.67 187 GLU L C 1
ATOM 1430 O O . GLU A 1 188 ? 2.164 10.345 32.126 1.00 22.97 187 GLU L O 1
ATOM 1436 N N . LYS A 1 189 ? 1.636 9.281 30.229 1.00 24.73 188 LYS L N 1
ATOM 1437 C CA . LYS A 1 189 ? 0.563 8.520 30.852 1.00 23.72 188 LYS L CA 1
ATOM 1438 C C . LYS A 1 189 ? 1.088 7.150 31.268 1.00 22.70 188 LYS L C 1
ATOM 1439 O O . LYS A 1 189 ? 0.416 6.411 31.979 1.00 25.32 188 LYS L O 1
ATOM 1445 N N . HIS A 1 190 ? 2.308 6.831 30.844 1.00 19.91 189 HIS L N 1
ATOM 1446 C CA . HIS A 1 190 ? 2.908 5.532 31.143 1.00 17.21 189 HIS L CA 1
ATOM 1447 C C . HIS A 1 190 ? 4.224 5.635 31.902 1.00 17.27 189 HIS L C 1
ATOM 1448 O O . HIS A 1 190 ? 4.908 6.663 31.847 1.00 18.31 189 HIS L O 1
ATOM 1455 N N . LYS A 1 191 ? 4.594 4.557 32.589 1.00 17.80 190 LYS L N 1
ATOM 1456 C CA . LYS A 1 191 ? 5.804 4.565 33.393 1.00 17.27 190 LYS L CA 1
ATOM 1457 C C . LYS A 1 191 ? 6.998 3.753 32.895 1.00 16.96 190 LYS L C 1
ATOM 1458 O O . LYS A 1 191 ? 8.087 4.299 32.728 1.00 15.94 190 LYS L O 1
ATOM 1464 N N . VAL A 1 192 ? 6.804 2.455 32.673 1.00 15.80 191 VAL L N 1
ATOM 1465 C CA . VAL A 1 192 ? 7.890 1.594 32.227 1.00 15.49 191 VAL L CA 1
ATOM 1466 C C . VAL A 1 192 ? 7.946 1.446 30.705 1.00 18.09 191 VAL L C 1
ATOM 1467 O O . VAL A 1 192 ? 6.979 1.017 30.073 1.00 19.95 191 VAL L O 1
ATOM 1471 N N . TYR A 1 193 ? 9.082 1.822 30.122 1.00 16.56 192 TYR L N 1
ATOM 1472 C CA . TYR A 1 193 ? 9.281 1.717 28.681 1.00 17.91 192 TYR L CA 1
ATOM 1473 C C . TYR A 1 193 ? 10.341 0.647 28.446 1.00 19.04 192 TYR L C 1
ATOM 1474 O O . TYR A 1 193 ? 11.478 0.768 28.903 1.00 19.73 192 TYR L O 1
ATOM 1483 N N . ALA A 1 194 ? 9.962 -0.407 27.737 1.00 18.09 193 ALA L N 1
ATOM 1484 C CA . ALA A 1 194 ? 10.874 -1.511 27.515 1.00 19.34 193 ALA L CA 1
ATOM 1485 C C . ALA A 1 194 ? 10.985 -1.996 26.081 1.00 18.61 193 ALA L C 1
ATOM 1486 O O . ALA A 1 194 ? 10.035 -1.953 25.314 1.00 18.54 193 ALA L O 1
ATOM 1488 N N . CYS A 1 195 ? 12.175 -2.483 25.760 1.00 20.66 194 CYS L N 1
ATOM 1489 C CA . CYS A 1 195 ? 12.505 -3.015 24.454 1.00 21.49 194 CYS L CA 1
ATOM 1490 C C . CYS A 1 195 ? 12.918 -4.459 24.696 1.00 19.16 194 CYS L C 1
ATOM 1491 O O . CYS A 1 195 ? 13.930 -4.701 25.337 1.00 18.59 194 CYS L O 1
ATOM 1494 N N . GLU A 1 196 ? 12.142 -5.412 24.183 1.00 21.35 195 GLU L N 1
ATOM 1495 C CA . GLU A 1 196 ? 12.433 -6.835 24.366 1.00 18.99 195 GLU L CA 1
ATOM 1496 C C . GLU A 1 196 ? 13.016 -7.436 23.093 1.00 18.60 195 GLU L C 1
ATOM 1497 O O . GLU A 1 196 ? 12.413 -7.367 22.022 1.00 16.98 195 GLU L O 1
ATOM 1503 N N . VAL A 1 197 ? 14.180 -8.059 23.222 1.00 18.05 196 VAL L N 1
ATOM 1504 C CA . VAL A 1 197 ? 14.876 -8.616 22.071 1.00 17.57 196 VAL L CA 1
ATOM 1505 C C . VAL A 1 197 ? 15.013 -10.133 22.037 1.00 19.16 196 VAL L C 1
ATOM 1506 O O . VAL A 1 197 ? 15.300 -10.768 23.048 1.00 18.81 196 VAL L O 1
ATOM 1510 N N . THR A 1 198 ? 14.817 -10.698 20.851 1.00 19.98 197 THR L N 1
ATOM 1511 C CA . THR A 1 198 ? 14.946 -12.134 20.636 1.00 23.00 197 THR L CA 1
ATOM 1512 C C . THR A 1 198 ? 15.936 -12.344 19.493 1.00 22.23 197 THR L C 1
ATOM 1513 O O . THR A 1 198 ? 15.884 -11.638 18.483 1.00 24.08 197 THR L O 1
ATOM 1517 N N . HIS A 1 199 ? 16.833 -13.311 19.655 1.00 21.60 198 HIS L N 1
ATOM 1518 C CA . HIS A 1 199 ? 17.857 -13.597 18.654 1.00 23.71 198 HIS L CA 1
ATOM 1519 C C . HIS A 1 199 ? 18.410 -15.006 18.870 1.00 24.76 198 HIS L C 1
ATOM 1520 O O . HIS A 1 199 ? 18.519 -15.461 20.005 1.00 27.42 198 HIS L O 1
ATOM 1527 N N . GLN A 1 200 ? 18.764 -15.685 17.782 1.00 25.64 199 GLN L N 1
ATOM 1528 C CA . GLN A 1 200 ? 19.312 -17.040 17.854 1.00 28.33 199 GLN L CA 1
ATOM 1529 C C . GLN A 1 200 ? 20.400 -17.163 18.913 1.00 27.48 199 GLN L C 1
ATOM 1530 O O . GLN A 1 200 ? 20.562 -18.219 19.518 1.00 28.83 199 GLN L O 1
ATOM 1536 N N . GLY A 1 201 ? 21.136 -16.079 19.141 1.00 27.39 200 GLY L N 1
ATOM 1537 C CA . GLY A 1 201 ? 22.211 -16.099 20.119 1.00 25.94 200 GLY L CA 1
ATOM 1538 C C . GLY A 1 201 ? 21.805 -15.842 21.560 1.00 25.52 200 GLY L C 1
ATOM 1539 O O . GLY A 1 201 ? 22.659 -15.702 22.433 1.00 23.48 200 GLY L O 1
ATOM 1540 N N . LEU A 1 202 ? 20.505 -15.773 21.817 1.00 25.56 201 LEU L N 1
ATOM 1541 C CA . LEU A 1 202 ? 20.016 -15.542 23.172 1.00 27.63 201 LEU L CA 1
ATOM 1542 C C . LEU A 1 202 ? 19.102 -16.695 23.560 1.00 27.99 201 LEU L C 1
ATOM 1543 O O . LEU A 1 202 ? 18.105 -16.950 22.885 1.00 28.73 201 LEU L O 1
ATOM 1548 N N . SER A 1 203 ? 19.441 -17.390 24.643 1.00 30.20 202 SER L N 1
ATOM 1549 C CA . SER A 1 203 ? 18.637 -18.523 25.102 1.00 32.12 202 SER L CA 1
ATOM 1550 C C . SER A 1 203 ? 17.282 -18.082 25.642 1.00 32.01 202 SER L C 1
ATOM 1551 O O . SER A 1 203 ? 16.376 -18.894 25.835 1.00 35.31 202 SER L O 1
ATOM 1554 N N . SER A 1 204 ? 17.145 -16.787 25.883 1.00 30.85 203 SER L N 1
ATOM 1555 C CA . SER A 1 204 ? 15.896 -16.229 26.374 1.00 28.70 203 SER L CA 1
ATOM 1556 C C . SER A 1 204 ? 15.922 -14.740 26.074 1.00 26.65 203 SER L C 1
ATOM 1557 O O . SER A 1 204 ? 16.990 -14.137 25.995 1.00 25.27 203 SER L O 1
ATOM 1560 N N . PRO A 1 205 ? 14.741 -14.128 25.906 1.00 25.78 204 PRO L N 1
ATOM 1561 C CA . PRO A 1 205 ? 14.599 -12.699 25.605 1.00 25.23 204 PRO L CA 1
ATOM 1562 C C . PRO A 1 205 ? 15.402 -11.780 26.515 1.00 24.71 204 PRO L C 1
ATOM 1563 O O . PRO A 1 205 ? 15.488 -12.002 27.723 1.00 23.90 204 PRO L O 1
ATOM 1567 N N . VAL A 1 206 ? 15.997 -10.754 25.918 1.00 23.94 205 VAL L N 1
ATOM 1568 C CA . VAL A 1 206 ? 16.762 -9.765 26.661 1.00 22.45 205 VAL L CA 1
ATOM 1569 C C . VAL A 1 206 ? 15.913 -8.497 26.697 1.00 22.19 205 VAL L C 1
ATOM 1570 O O . VAL A 1 206 ? 15.466 -8.007 25.664 1.00 20.63 205 VAL L O 1
ATOM 1574 N N . THR A 1 207 ? 15.689 -7.965 27.889 1.00 22.44 206 THR L N 1
ATOM 1575 C CA . THR A 1 207 ? 14.888 -6.760 28.024 1.00 22.02 206 THR L CA 1
ATOM 1576 C C . THR A 1 207 ? 15.669 -5.588 28.605 1.00 20.18 206 THR L C 1
ATOM 1577 O O . THR A 1 207 ? 16.335 -5.727 29.623 1.00 20.05 206 THR L O 1
ATOM 1581 N N . LYS A 1 208 ? 15.587 -4.438 27.944 1.00 18.22 207 LYS L N 1
ATOM 1582 C CA . LYS A 1 208 ? 16.237 -3.222 28.426 1.00 19.26 207 LYS L CA 1
ATOM 1583 C C . LYS A 1 208 ? 15.103 -2.230 28.589 1.00 18.65 207 LYS L C 1
ATOM 1584 O O . LYS A 1 208 ? 14.237 -2.117 27.717 1.00 18.27 207 LYS L O 1
ATOM 1590 N N . SER A 1 209 ? 15.102 -1.511 29.701 1.00 19.23 208 SER L N 1
ATOM 1591 C CA . SER A 1 209 ? 14.042 -0.554 29.948 1.00 20.06 208 SER L CA 1
ATOM 1592 C C . SER A 1 209 ? 14.480 0.597 30.827 1.00 18.53 208 SER L C 1
ATOM 1593 O O . SER A 1 209 ? 15.580 0.601 31.368 1.00 18.76 208 SER L O 1
ATOM 1596 N N . PHE A 1 210 ? 13.600 1.580 30.951 1.00 16.69 209 PHE L N 1
ATOM 1597 C CA . PHE A 1 210 ? 13.838 2.726 31.810 1.00 17.09 209 PHE L CA 1
ATOM 1598 C C . PHE A 1 210 ? 12.453 3.163 32.264 1.00 16.66 209 PHE L C 1
ATOM 1599 O O . PHE A 1 210 ? 11.447 2.741 31.692 1.00 16.55 209 PHE L O 1
ATOM 1607 N N . ASN A 1 211 ? 12.398 3.967 33.315 1.00 17.22 210 ASN L N 1
ATOM 1608 C CA . ASN A 1 211 ? 11.130 4.459 33.835 1.00 17.90 210 ASN L CA 1
ATOM 1609 C C . ASN A 1 211 ? 11.101 5.950 33.576 1.00 18.59 210 ASN L C 1
ATOM 1610 O O . ASN A 1 211 ? 12.076 6.648 33.852 1.00 19.05 210 ASN L O 1
ATOM 1615 N N . ARG A 1 212 ? 9.998 6.441 33.030 1.00 17.98 211 ARG L N 1
ATOM 1616 C CA . ARG A 1 212 ? 9.899 7.858 32.751 1.00 19.36 211 ARG L CA 1
ATOM 1617 C C . ARG A 1 212 ? 10.003 8.623 34.055 1.00 20.84 211 ARG L C 1
ATOM 1618 O O . ARG A 1 212 ? 9.342 8.283 35.032 1.00 20.89 211 ARG L O 1
ATOM 1626 N N . GLY A 1 213 ? 10.849 9.647 34.065 1.00 24.73 212 GLY L N 1
ATOM 1627 C CA . GLY A 1 213 ? 11.009 10.473 35.246 1.00 28.15 212 GLY L CA 1
ATOM 1628 C C . GLY A 1 213 ? 11.965 9.948 36.299 1.00 32.57 212 GLY L C 1
ATOM 1629 O O . GLY A 1 213 ? 12.023 10.493 37.396 1.00 33.16 212 GLY L O 1
ATOM 1630 N N . GLU A 1 214 ? 12.721 8.904 35.985 1.00 35.82 213 GLU L N 1
ATOM 1631 C CA . GLU A 1 214 ? 13.647 8.364 36.968 1.00 39.99 213 GLU L CA 1
ATOM 1632 C C . GLU A 1 214 ? 15.058 8.864 36.702 1.00 41.33 213 GLU L C 1
ATOM 1633 O O . GLU A 1 214 ? 15.335 9.252 35.547 1.00 41.86 213 GLU L O 1
ATOM 1640 N N . GLN B 2 1 ? 35.208 4.224 -24.889 1.00 41.28 1 GLN H N 1
ATOM 1641 C CA . GLN B 2 1 ? 34.649 3.897 -23.547 1.00 40.86 1 GLN H CA 1
ATOM 1642 C C . GLN B 2 1 ? 33.220 4.432 -23.497 1.00 38.92 1 GLN H C 1
ATOM 1643 O O . GLN B 2 1 ? 32.957 5.548 -23.946 1.00 38.12 1 GLN H O 1
ATOM 1649 N N . VAL B 2 2 ? 32.303 3.632 -22.961 1.00 35.98 2 VAL H N 1
ATOM 1650 C CA . VAL B 2 2 ? 30.899 4.021 -22.869 1.00 33.33 2 VAL H CA 1
ATOM 1651 C C . VAL B 2 2 ? 30.499 4.493 -21.482 1.00 33.11 2 VAL H C 1
ATOM 1652 O O . VAL B 2 2 ? 30.627 3.758 -20.506 1.00 33.67 2 VAL H O 1
ATOM 1656 N N . GLN B 2 3 ? 30.012 5.723 -21.400 1.00 32.82 3 GLN H N 1
ATOM 1657 C CA . GLN B 2 3 ? 29.560 6.273 -20.131 1.00 33.27 3 GLN H CA 1
ATOM 1658 C C . GLN B 2 3 ? 28.133 6.802 -20.279 1.00 31.64 3 GLN H C 1
ATOM 1659 O O . GLN B 2 3 ? 27.825 7.544 -21.217 1.00 31.21 3 GLN H O 1
ATOM 1665 N N . LEU B 2 4 ? 27.265 6.407 -19.353 1.00 27.89 4 LEU H N 1
ATOM 1666 C CA . LEU B 2 4 ? 25.874 6.850 -19.365 1.00 25.88 4 LEU H CA 1
ATOM 1667 C C . LEU B 2 4 ? 25.664 7.785 -18.177 1.00 24.14 4 LEU H C 1
ATOM 1668 O O . LEU B 2 4 ? 25.982 7.434 -17.043 1.00 26.14 4 LEU H O 1
ATOM 1673 N N . VAL B 2 5 ? 25.136 8.975 -18.439 1.00 22.12 5 VAL H N 1
ATOM 1674 C CA . VAL B 2 5 ? 24.909 9.953 -17.380 1.00 21.64 5 VAL H CA 1
ATOM 1675 C C . VAL B 2 5 ? 23.434 10.298 -17.296 1.00 21.20 5 VAL H C 1
ATOM 1676 O O . VAL B 2 5 ? 22.837 10.761 -18.269 1.00 21.37 5 VAL H O 1
ATOM 1680 N N . GLN B 2 6 ? 22.854 10.085 -16.123 1.00 20.28 6 GLN H N 1
ATOM 1681 C CA . GLN B 2 6 ? 21.436 10.345 -15.909 1.00 19.65 6 GLN H CA 1
ATOM 1682 C C . GLN B 2 6 ? 21.152 11.660 -15.195 1.00 19.58 6 GLN H C 1
ATOM 1683 O O . GLN B 2 6 ? 22.015 12.216 -14.517 1.00 20.22 6 GLN H O 1
ATOM 1689 N N . SER B 2 7 ? 19.929 12.154 -15.351 1.00 20.81 7 SER H N 1
ATOM 1690 C CA . SER B 2 7 ? 19.521 13.388 -14.692 1.00 20.66 7 SER H CA 1
ATOM 1691 C C . SER B 2 7 ? 19.422 13.165 -13.173 1.00 19.39 7 SER H C 1
ATOM 1692 O O . SER B 2 7 ? 19.354 12.028 -12.703 1.00 19.50 7 SER H O 1
ATOM 1695 N N . GLY B 2 8 ? 19.422 14.255 -12.413 1.00 18.96 8 GLY H N 1
ATOM 1696 C CA . GLY B 2 8 ? 19.378 14.162 -10.961 1.00 15.91 8 GLY H CA 1
ATOM 1697 C C . GLY B 2 8 ? 18.092 13.681 -10.313 1.00 16.17 8 GLY H C 1
ATOM 1698 O O . GLY B 2 8 ? 17.037 13.649 -10.935 1.00 14.86 8 GLY H O 1
ATOM 1699 N N . ALA B 2 9 ? 18.199 13.304 -9.042 1.00 14.63 9 ALA H N 1
ATOM 1700 C CA . ALA B 2 9 ? 17.069 12.818 -8.259 1.00 16.48 9 ALA H CA 1
ATOM 1701 C C . ALA B 2 9 ? 15.917 13.808 -8.347 1.00 18.70 9 ALA H C 1
ATOM 1702 O O . ALA B 2 9 ? 16.136 15.007 -8.495 1.00 18.07 9 ALA H O 1
ATOM 1704 N N . GLU B 2 10 ? 14.690 13.313 -8.244 1.00 19.14 10 GLU H N 1
ATOM 1705 C CA . GLU B 2 10 ? 13.548 14.203 -8.311 1.00 20.42 10 GLU H CA 1
ATOM 1706 C C . GLU B 2 10 ? 12.337 13.744 -7.513 1.00 18.55 10 GLU H C 1
ATOM 1707 O O . GLU B 2 10 ? 12.024 12.556 -7.467 1.00 18.73 10 GLU H O 1
ATOM 1713 N N . VAL B 2 11 ? 11.672 14.700 -6.872 1.00 16.85 11 VAL H N 1
ATOM 1714 C CA . VAL B 2 11 ? 10.468 14.426 -6.103 1.00 15.84 11 VAL H CA 1
ATOM 1715 C C . VAL B 2 11 ? 9.283 14.676 -7.032 1.00 15.43 11 VAL H C 1
ATOM 1716 O O . VAL B 2 11 ? 9.227 15.708 -7.687 1.00 13.64 11 VAL H O 1
ATOM 1720 N N . LYS B 2 12 ? 8.352 13.723 -7.099 1.00 14.85 12 LYS H N 1
ATOM 1721 C CA . LYS B 2 12 ? 7.171 13.855 -7.951 1.00 13.70 12 LYS H CA 1
ATOM 1722 C C . LYS B 2 12 ? 5.895 13.595 -7.159 1.00 13.54 12 LYS H C 1
ATOM 1723 O O . LYS B 2 12 ? 5.820 12.646 -6.382 1.00 13.71 12 LYS H O 1
ATOM 1729 N N . ARG B 2 13 ? 4.892 14.438 -7.375 1.00 12.47 13 ARG H N 1
ATOM 1730 C CA . ARG B 2 13 ? 3.613 14.310 -6.695 1.00 13.29 13 ARG H CA 1
ATOM 1731 C C . ARG B 2 13 ? 2.843 13.131 -7.269 1.00 11.80 13 ARG H C 1
ATOM 1732 O O . ARG B 2 13 ? 2.984 12.794 -8.440 1.00 11.89 13 ARG H O 1
ATOM 1740 N N . PRO B 2 14 ? 2.015 12.486 -6.448 1.00 11.41 14 PRO H N 1
ATOM 1741 C CA . PRO B 2 14 ? 1.244 11.350 -6.963 1.00 12.48 14 PRO H CA 1
ATOM 1742 C C . PRO B 2 14 ? 0.384 11.801 -8.162 1.00 14.20 14 PRO H C 1
ATOM 1743 O O . PRO B 2 14 ? -0.138 12.919 -8.176 1.00 14.89 14 PRO H O 1
ATOM 1747 N N . GLY B 2 15 ? 0.251 10.937 -9.163 1.00 13.67 15 GLY H N 1
ATOM 1748 C CA . GLY B 2 15 ? -0.559 11.269 -10.322 1.00 12.53 15 GLY H CA 1
ATOM 1749 C C . GLY B 2 15 ? 0.189 11.996 -11.422 1.00 14.77 15 GLY H C 1
ATOM 1750 O O . GLY B 2 15 ? -0.260 12.027 -12.575 1.00 13.75 15 GLY H O 1
ATOM 1751 N N . SER B 2 16 ? 1.333 12.579 -11.084 1.00 13.10 16 SER H N 1
ATOM 1752 C CA . SER B 2 16 ? 2.110 13.293 -12.081 1.00 15.15 16 SER H CA 1
ATOM 1753 C C . SER B 2 16 ? 2.896 12.316 -12.951 1.00 14.64 16 SER H C 1
ATOM 1754 O O . SER B 2 16 ? 2.782 11.106 -12.802 1.00 13.34 16 SER H O 1
ATOM 1757 N N . SER B 2 17 ? 3.668 12.863 -13.878 1.00 14.33 17 SER H N 1
ATOM 1758 C CA . SER B 2 17 ? 4.500 12.072 -14.767 1.00 16.81 17 SER H CA 1
ATOM 1759 C C . SER B 2 17 ? 5.933 12.529 -14.556 1.00 15.48 17 SER H C 1
ATOM 1760 O O . SER B 2 17 ? 6.184 13.708 -14.292 1.00 15.58 17 SER H O 1
ATOM 1763 N N . VAL B 2 18 ? 6.872 11.601 -14.666 1.00 14.08 18 VAL H N 1
ATOM 1764 C CA . VAL B 2 18 ? 8.271 11.943 -14.502 1.00 14.53 18 VAL H CA 1
ATOM 1765 C C . VAL B 2 18 ? 9.024 11.650 -15.788 1.00 16.15 18 VAL H C 1
ATOM 1766 O O . VAL B 2 18 ? 8.652 10.758 -16.550 1.00 17.08 18 VAL H O 1
ATOM 1770 N N . THR B 2 19 ? 10.075 12.421 -16.030 1.00 18.05 19 THR H N 1
ATOM 1771 C CA . THR B 2 19 ? 10.917 12.230 -17.200 1.00 20.91 19 THR H CA 1
ATOM 1772 C C . THR B 2 19 ? 12.349 12.101 -16.697 1.00 20.69 19 THR H C 1
ATOM 1773 O O . THR B 2 19 ? 12.831 12.964 -15.969 1.00 19.74 19 THR H O 1
ATOM 1777 N N . VAL B 2 20 ? 13.015 11.013 -17.066 1.00 19.30 20 VAL H N 1
ATOM 1778 C CA . VAL B 2 20 ? 14.396 10.799 -16.660 1.00 17.49 20 VAL H CA 1
ATOM 1779 C C . VAL B 2 20 ? 15.225 10.703 -17.934 1.00 17.39 20 VAL H C 1
ATOM 1780 O O . VAL B 2 20 ? 14.847 10.015 -18.876 1.00 16.78 20 VAL H O 1
ATOM 1784 N N . SER B 2 21 ? 16.350 11.405 -17.970 1.00 17.88 21 SER H N 1
ATOM 1785 C CA . SER B 2 21 ? 17.201 11.380 -19.150 1.00 18.02 21 SER H CA 1
ATOM 1786 C C . SER B 2 21 ? 18.473 10.583 -18.910 1.00 18.59 21 SER H C 1
ATOM 1787 O O . SER B 2 21 ? 18.898 10.378 -17.771 1.00 20.24 21 SER H O 1
ATOM 1790 N N . CYS B 2 22 ? 19.079 10.142 -20.001 1.00 19.50 22 CYS H N 1
ATOM 1791 C CA . CYS B 2 22 ? 20.306 9.361 -19.948 1.00 19.21 22 CYS H CA 1
ATOM 1792 C C . CYS B 2 22 ? 21.135 9.757 -21.163 1.00 19.00 22 CYS H C 1
ATOM 1793 O O . CYS B 2 22 ? 20.800 9.403 -22.291 1.00 19.08 22 CYS H O 1
ATOM 1796 N N . LYS B 2 23 ? 22.202 10.511 -20.925 1.00 20.59 23 LYS H N 1
ATOM 1797 C CA . LYS B 2 23 ? 23.071 10.971 -22.002 1.00 22.93 23 LYS H CA 1
ATOM 1798 C C . LYS B 2 23 ? 24.262 10.042 -22.174 1.00 23.40 23 LYS H C 1
ATOM 1799 O O . LYS B 2 23 ? 25.028 9.817 -21.238 1.00 23.79 23 LYS H O 1
ATOM 1805 N N . ALA B 2 24 ? 24.422 9.515 -23.380 1.00 24.00 24 ALA H N 1
ATOM 1806 C CA . ALA B 2 24 ? 25.520 8.604 -23.661 1.00 25.33 24 ALA H CA 1
ATOM 1807 C C . ALA B 2 24 ? 26.645 9.244 -24.469 1.00 27.49 24 ALA H C 1
ATOM 1808 O O . ALA B 2 24 ? 26.429 10.172 -25.252 1.00 27.18 24 ALA H O 1
ATOM 1810 N N . SER B 2 25 ? 27.854 8.741 -24.257 1.00 28.97 25 SER H N 1
ATOM 1811 C CA . SER B 2 25 ? 29.024 9.202 -24.989 1.00 31.30 25 SER H CA 1
ATOM 1812 C C . SER B 2 25 ? 29.909 7.975 -25.155 1.00 31.87 25 SER H C 1
ATOM 1813 O O . SER B 2 25 ? 30.053 7.170 -24.226 1.00 31.96 25 SER H O 1
ATOM 1816 N N . GLY B 2 26 ? 30.477 7.821 -26.346 1.00 32.47 26 GLY H N 1
ATOM 1817 C CA . GLY B 2 26 ? 31.320 6.671 -26.617 1.00 32.20 26 GLY H CA 1
ATOM 1818 C C . GLY B 2 26 ? 30.522 5.593 -27.327 1.00 33.41 26 GLY H C 1
ATOM 1819 O O . GLY B 2 26 ? 29.298 5.545 -27.214 1.00 32.88 26 GLY H O 1
ATOM 1820 N N . GLY B 2 27 ? 31.208 4.717 -28.053 1.00 33.86 27 GLY H N 1
ATOM 1821 C CA . GLY B 2 27 ? 30.512 3.664 -28.769 1.00 33.65 27 GLY H CA 1
ATOM 1822 C C . GLY B 2 27 ? 29.530 4.257 -29.765 1.00 34.14 27 GLY H C 1
ATOM 1823 O O . GLY B 2 27 ? 29.802 5.296 -30.364 1.00 33.54 27 GLY H O 1
ATOM 1824 N N . SER B 2 28 ? 28.386 3.604 -29.945 1.00 32.96 28 SER H N 1
ATOM 1825 C CA . SER B 2 28 ? 27.378 4.099 -30.874 1.00 32.55 28 SER H CA 1
ATOM 1826 C C . SER B 2 28 ? 26.003 4.165 -30.228 1.00 31.59 28 SER H C 1
ATOM 1827 O O . SER B 2 28 ? 25.430 3.143 -29.846 1.00 32.02 28 SER H O 1
ATOM 1830 N N . PHE B 2 29 ? 25.475 5.378 -30.120 1.00 28.64 29 PHE H N 1
ATOM 1831 C CA . PHE B 2 29 ? 24.168 5.595 -29.521 1.00 25.46 29 PHE H CA 1
ATOM 1832 C C . PHE B 2 29 ? 23.032 4.994 -30.329 1.00 23.80 29 PHE H C 1
ATOM 1833 O O . PHE B 2 29 ? 22.146 4.345 -29.779 1.00 23.81 29 PHE H O 1
ATOM 1841 N N . SER B 2 30 ? 23.065 5.216 -31.637 1.00 24.06 30 SER H N 1
ATOM 1842 C CA . SER B 2 30 ? 22.004 4.762 -32.528 1.00 24.54 30 SER H CA 1
ATOM 1843 C C . SER B 2 30 ? 21.818 3.277 -32.782 1.00 24.25 30 SER H C 1
ATOM 1844 O O . SER B 2 30 ? 20.686 2.822 -32.946 1.00 22.79 30 SER H O 1
ATOM 1847 N N . THR B 2 31 ? 22.906 2.516 -32.820 1.00 23.81 31 THR H N 1
ATOM 1848 C CA . THR B 2 31 ? 22.796 1.093 -33.138 1.00 25.87 31 THR H CA 1
ATOM 1849 C C . THR B 2 31 ? 22.791 0.052 -32.017 1.00 24.92 31 THR H C 1
ATOM 1850 O O . THR B 2 31 ? 22.819 -1.145 -32.296 1.00 26.46 31 THR H O 1
ATOM 1854 N N . TYR B 2 32 ? 22.753 0.488 -30.763 1.00 24.82 32 TYR H N 1
ATOM 1855 C CA . TYR B 2 32 ? 22.718 -0.453 -29.641 1.00 23.92 32 TYR H CA 1
ATOM 1856 C C . TYR B 2 32 ? 21.457 -0.224 -28.815 1.00 23.23 32 TYR H C 1
ATOM 1857 O O . TYR B 2 32 ? 21.017 0.911 -28.643 1.00 24.18 32 TYR H O 1
ATOM 1866 N N . ALA B 2 33 ? 20.870 -1.313 -28.328 1.00 21.93 33 ALA H N 1
ATOM 1867 C CA . ALA B 2 33 ? 19.642 -1.250 -27.547 1.00 20.67 33 ALA H CA 1
ATOM 1868 C C . ALA B 2 33 ? 19.837 -0.612 -26.173 1.00 20.60 33 ALA H C 1
ATOM 1869 O O . ALA B 2 33 ? 20.770 -0.952 -25.448 1.00 19.19 33 ALA H O 1
ATOM 1871 N N . LEU B 2 34 ? 18.944 0.310 -25.822 1.00 18.98 34 LEU H N 1
ATOM 1872 C CA . LEU B 2 34 ? 19.015 0.995 -24.537 1.00 19.68 34 LEU H CA 1
ATOM 1873 C C . LEU B 2 34 ? 17.779 0.662 -23.723 1.00 19.51 34 LEU H C 1
ATOM 1874 O O . LEU B 2 34 ? 16.660 0.911 -24.163 1.00 19.36 34 LEU H O 1
ATOM 1879 N N . SER B 2 35 ? 17.985 0.098 -22.538 1.00 17.49 35 SER H N 1
ATOM 1880 C CA . SER B 2 35 ? 16.873 -0.280 -21.679 1.00 16.91 35 SER H CA 1
ATOM 1881 C C . SER B 2 35 ? 16.818 0.515 -20.396 1.00 15.60 35 SER H C 1
ATOM 1882 O O . SER B 2 35 ? 17.766 1.189 -20.011 1.00 14.30 35 SER H O 1
ATOM 1885 N N . TRP B 2 36 ? 15.680 0.421 -19.731 1.00 15.87 36 TRP H N 1
ATOM 1886 C CA . TRP B 2 36 ? 15.495 1.083 -18.462 1.00 14.27 36 TRP H CA 1
ATOM 1887 C C . TRP B 2 36 ? 15.116 0.003 -17.463 1.00 12.89 36 TRP H C 1
ATOM 1888 O O . TRP B 2 36 ? 14.272 -0.849 -17.735 1.00 13.40 36 TRP H O 1
ATOM 1899 N N . VAL B 2 37 ? 15.766 0.043 -16.310 1.00 11.69 37 VAL H N 1
ATOM 1900 C CA . VAL B 2 37 ? 15.536 -0.915 -15.252 1.00 10.42 37 VAL H CA 1
ATOM 1901 C C . VAL B 2 37 ? 15.387 -0.156 -13.953 1.00 12.15 37 VAL H C 1
ATOM 1902 O O . VAL B 2 37 ? 16.157 0.767 -13.679 1.00 12.52 37 VAL H O 1
ATOM 1906 N N . ARG B 2 38 ? 14.399 -0.532 -13.148 1.00 10.88 38 ARG H N 1
ATOM 1907 C CA . ARG B 2 38 ? 14.216 0.153 -11.888 1.00 12.26 38 ARG H CA 1
ATOM 1908 C C . ARG B 2 38 ? 14.339 -0.793 -10.703 1.00 12.25 38 ARG H C 1
ATOM 1909 O O . ARG B 2 38 ? 14.281 -2.016 -10.832 1.00 14.05 38 ARG H O 1
ATOM 1917 N N . GLN B 2 39 ? 14.518 -0.204 -9.539 1.00 14.40 39 GLN H N 1
ATOM 1918 C CA . GLN B 2 39 ? 14.671 -0.969 -8.329 1.00 13.86 39 GLN H CA 1
ATOM 1919 C C . GLN B 2 39 ? 14.091 -0.183 -7.177 1.00 13.44 39 GLN H C 1
ATOM 1920 O O . GLN B 2 39 ? 14.636 0.849 -6.783 1.00 13.74 39 GLN H O 1
ATOM 1926 N N . ALA B 2 40 ? 12.968 -0.657 -6.658 1.00 13.02 40 ALA H N 1
ATOM 1927 C CA . ALA B 2 40 ? 12.336 -0.009 -5.523 1.00 14.61 40 ALA H CA 1
ATOM 1928 C C . ALA B 2 40 ? 13.209 -0.321 -4.309 1.00 17.07 40 ALA H C 1
ATOM 1929 O O . ALA B 2 40 ? 13.959 -1.297 -4.312 1.00 17.17 40 ALA H O 1
ATOM 1931 N N . PRO B 2 41 ? 13.117 0.500 -3.253 1.00 19.71 41 PRO H N 1
ATOM 1932 C CA . PRO B 2 41 ? 13.909 0.307 -2.037 1.00 21.45 41 PRO H CA 1
ATOM 1933 C C . PRO B 2 41 ? 13.841 -1.107 -1.488 1.00 22.31 41 PRO H C 1
ATOM 1934 O O . PRO B 2 41 ? 12.754 -1.646 -1.276 1.00 21.74 41 PRO H O 1
ATOM 1938 N N . GLY B 2 42 ? 15.011 -1.699 -1.265 1.00 22.18 42 GLY H N 1
ATOM 1939 C CA . GLY B 2 42 ? 15.075 -3.047 -0.727 1.00 21.98 42 GLY H CA 1
ATOM 1940 C C . GLY B 2 42 ? 14.531 -4.139 -1.630 1.00 22.79 42 GLY H C 1
ATOM 1941 O O . GLY B 2 42 ? 14.391 -5.279 -1.198 1.00 23.39 42 GLY H O 1
ATOM 1942 N N . ARG B 2 43 ? 14.228 -3.809 -2.882 1.00 23.31 43 ARG H N 1
ATOM 1943 C CA . ARG B 2 43 ? 13.691 -4.803 -3.814 1.00 22.51 43 ARG H CA 1
ATOM 1944 C C . ARG B 2 43 ? 14.657 -5.130 -4.954 1.00 19.81 43 ARG H C 1
ATOM 1945 O O . ARG B 2 43 ? 15.725 -4.528 -5.074 1.00 16.60 43 ARG H O 1
ATOM 1953 N N . GLY B 2 44 ? 14.258 -6.081 -5.798 1.00 17.02 44 GLY H N 1
ATOM 1954 C CA . GLY B 2 44 ? 15.090 -6.494 -6.910 1.00 15.83 44 GLY H CA 1
ATOM 1955 C C . GLY B 2 44 ? 14.996 -5.619 -8.144 1.00 16.98 44 GLY H C 1
ATOM 1956 O O . GLY B 2 44 ? 14.299 -4.609 -8.163 1.00 20.57 44 GLY H O 1
ATOM 1957 N N . LEU B 2 45 ? 15.718 -6.010 -9.183 1.00 14.69 45 LEU H N 1
ATOM 1958 C CA . LEU B 2 45 ? 15.728 -5.271 -10.438 1.00 13.81 45 LEU H CA 1
ATOM 1959 C C . LEU B 2 45 ? 14.517 -5.643 -11.277 1.00 15.35 45 LEU H C 1
ATOM 1960 O O . LEU B 2 45 ? 14.046 -6.777 -11.232 1.00 13.26 45 LEU H O 1
ATOM 1965 N N . GLU B 2 46 ? 14.010 -4.681 -12.042 1.00 15.96 46 GLU H N 1
ATOM 1966 C CA . GLU B 2 46 ? 12.882 -4.945 -12.912 1.00 15.20 46 GLU H CA 1
ATOM 1967 C C . GLU B 2 46 ? 13.064 -4.227 -14.240 1.00 14.85 46 GLU H C 1
ATOM 1968 O O . GLU B 2 46 ? 13.213 -2.995 -14.290 1.00 13.32 46 GLU H O 1
ATOM 1974 N N . TRP B 2 47 ? 13.069 -5.008 -15.313 1.00 11.52 47 TRP H N 1
ATOM 1975 C CA . TRP B 2 47 ? 13.220 -4.459 -16.649 1.00 13.33 47 TRP H CA 1
ATOM 1976 C C . TRP B 2 47 ? 11.902 -3.780 -17.005 1.00 14.73 47 TRP H C 1
ATOM 1977 O O . TRP B 2 47 ? 10.841 -4.387 -16.904 1.00 13.36 47 TRP H O 1
ATOM 1988 N N . MET B 2 48 ? 11.965 -2.518 -17.408 1.00 16.83 48 MET H N 1
ATOM 1989 C CA . MET B 2 48 ? 10.746 -1.788 -17.753 1.00 16.40 48 MET H CA 1
ATOM 1990 C C . MET B 2 48 ? 10.510 -1.819 -19.253 1.00 16.25 48 MET H C 1
ATOM 1991 O O . MET B 2 48 ? 9.379 -1.981 -19.720 1.00 16.16 48 MET H O 1
ATOM 1996 N N . GLY B 2 49 ? 11.594 -1.664 -20.001 1.00 15.59 49 GLY H N 1
ATOM 1997 C CA . GLY B 2 49 ? 11.508 -1.673 -21.445 1.00 13.67 49 GLY H CA 1
ATOM 1998 C C . GLY B 2 49 ? 12.772 -1.110 -22.053 1.00 13.47 49 GLY H C 1
ATOM 1999 O O . GLY B 2 49 ? 13.725 -0.789 -21.337 1.00 14.54 49 GLY H O 1
ATOM 2000 N N . GLY B 2 50 ? 12.788 -0.990 -23.376 1.00 13.16 50 GLY H N 1
ATOM 2001 C CA . GLY B 2 50 ? 13.959 -0.456 -24.038 1.00 12.94 50 GLY H CA 1
ATOM 2002 C C . GLY B 2 50 ? 13.661 0.145 -25.397 1.00 16.84 50 GLY H C 1
ATOM 2003 O O . GLY B 2 50 ? 12.529 0.101 -25.878 1.00 16.02 50 GLY H O 1
ATOM 2004 N N . VAL B 2 51 ? 14.689 0.710 -26.019 1.00 16.92 51 VAL H N 1
ATOM 2005 C CA . VAL B 2 51 ? 14.538 1.305 -27.331 1.00 17.58 51 VAL H CA 1
ATOM 2006 C C . VAL B 2 51 ? 15.807 1.156 -28.161 1.00 18.84 51 VAL H C 1
ATOM 2007 O O . VAL B 2 51 ? 16.915 1.199 -27.632 1.00 18.75 51 VAL H O 1
ATOM 2011 N N . ILE B 2 52 ? 15.621 0.955 -29.462 1.00 19.83 52 ILE H N 1
ATOM 2012 C CA . ILE B 2 52 ? 16.721 0.871 -30.428 1.00 20.40 52 ILE H CA 1
ATOM 2013 C C . ILE B 2 52 ? 16.460 2.141 -31.234 1.00 21.34 52 ILE H C 1
ATOM 2014 O O . ILE B 2 52 ? 15.526 2.197 -32.029 1.00 20.61 52 ILE H O 1
ATOM 2019 N N . PRO B 2 53 A 17.272 3.185 -31.015 1.00 23.15 52 PRO H N 1
ATOM 2020 C CA . PRO B 2 53 A 17.136 4.476 -31.693 1.00 24.00 52 PRO H CA 1
ATOM 2021 C C . PRO B 2 53 A 17.030 4.509 -33.210 1.00 25.88 52 PRO H C 1
ATOM 2022 O O . PRO B 2 53 A 16.094 5.093 -33.748 1.00 25.14 52 PRO H O 1
ATOM 2026 N N . LEU B 2 54 ? 17.979 3.887 -33.899 1.00 28.33 53 LEU H N 1
ATOM 2027 C CA . LEU B 2 54 ? 17.998 3.912 -35.358 1.00 31.86 53 LEU H CA 1
ATOM 2028 C C . LEU B 2 54 ? 16.647 3.776 -36.049 1.00 32.87 53 LEU H C 1
ATOM 2029 O O . LEU B 2 54 ? 16.380 4.473 -37.024 1.00 35.20 53 LEU H O 1
ATOM 2034 N N . LEU B 2 55 ? 15.783 2.904 -35.554 1.00 33.94 54 LEU H N 1
ATOM 2035 C CA . LEU B 2 55 ? 14.479 2.746 -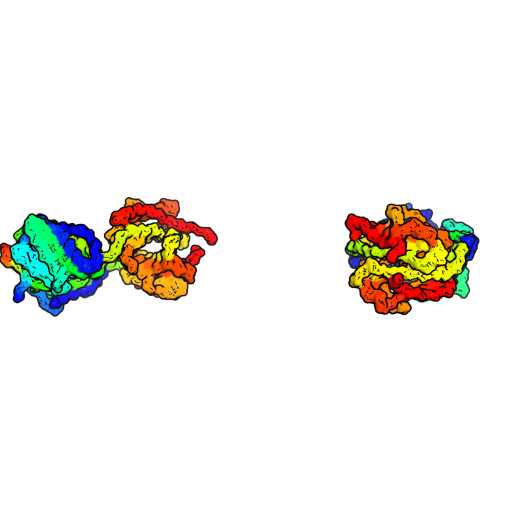36.187 1.00 33.45 54 LEU H CA 1
ATOM 2036 C C . LEU B 2 55 ? 13.333 2.997 -35.228 1.00 31.64 54 LEU H C 1
ATOM 2037 O O . LEU B 2 55 ? 12.196 2.617 -35.499 1.00 30.60 54 LEU H O 1
ATOM 2042 N N . THR B 2 56 ? 13.645 3.645 -34.109 1.00 30.32 55 THR H N 1
ATOM 2043 C CA . THR B 2 56 ? 12.655 3.955 -33.086 1.00 29.56 55 THR H CA 1
ATOM 2044 C C . THR B 2 56 ? 11.866 2.717 -32.665 1.00 26.23 55 THR H C 1
ATOM 2045 O O . THR B 2 56 ? 10.657 2.780 -32.456 1.00 25.81 55 THR H O 1
ATOM 2049 N N . ILE B 2 57 ? 12.555 1.588 -32.535 1.00 23.33 56 ILE H N 1
ATOM 2050 C CA . ILE B 2 57 ? 11.893 0.355 -32.134 1.00 23.04 56 ILE H CA 1
ATOM 2051 C C . ILE B 2 57 ? 11.824 0.239 -30.609 1.00 22.92 56 ILE H C 1
ATOM 2052 O O . ILE B 2 57 ? 12.829 -0.018 -29.942 1.00 22.06 56 ILE H O 1
ATOM 2057 N N . THR B 2 58 ? 10.630 0.439 -30.063 1.00 22.58 57 THR H N 1
ATOM 2058 C CA . THR B 2 58 ? 10.429 0.348 -28.629 1.00 21.35 57 THR H CA 1
ATOM 2059 C C . THR B 2 58 ? 9.926 -1.038 -28.281 1.00 21.32 57 THR H C 1
ATOM 2060 O O . THR B 2 58 ? 9.394 -1.741 -29.133 1.00 22.11 57 THR H O 1
ATOM 2064 N N . ASN B 2 59 ? 10.101 -1.417 -27.019 1.00 20.39 58 ASN H N 1
ATOM 2065 C CA . ASN B 2 59 ? 9.699 -2.727 -26.515 1.00 19.21 58 ASN H CA 1
ATOM 2066 C C . ASN B 2 59 ? 9.426 -2.528 -25.033 1.00 17.42 58 ASN H C 1
ATOM 2067 O O . ASN B 2 59 ? 10.355 -2.348 -24.258 1.00 19.34 58 ASN H O 1
ATOM 2072 N N . TYR B 2 60 ? 8.159 -2.562 -24.634 1.00 17.89 59 TYR H N 1
ATOM 2073 C CA . TYR B 2 60 ? 7.815 -2.347 -23.229 1.00 16.73 59 TYR H CA 1
ATOM 2074 C C . TYR B 2 60 ? 7.345 -3.595 -22.507 1.00 14.39 59 TYR H C 1
ATOM 2075 O O . TYR B 2 60 ? 6.748 -4.476 -23.107 1.00 13.01 59 TYR H O 1
ATOM 2084 N N . ALA B 2 61 ? 7.615 -3.659 -21.206 1.00 15.10 60 ALA H N 1
ATOM 2085 C CA . ALA B 2 61 ? 7.165 -4.788 -20.402 1.00 15.20 60 ALA H CA 1
ATOM 2086 C C . ALA B 2 61 ? 5.656 -4.595 -20.260 1.00 16.42 60 ALA H C 1
ATOM 2087 O O . ALA B 2 61 ? 5.185 -3.476 -20.077 1.00 16.90 60 ALA H O 1
ATOM 2089 N N . PRO B 2 62 ? 4.877 -5.681 -20.356 1.00 18.29 61 PRO H N 1
ATOM 2090 C CA . PRO B 2 62 ? 3.418 -5.578 -20.231 1.00 19.39 61 PRO H CA 1
ATOM 2091 C C . PRO B 2 62 ? 2.999 -4.773 -19.009 1.00 21.45 61 PRO H C 1
ATOM 2092 O O . PRO B 2 62 ? 2.090 -3.953 -19.074 1.00 23.90 61 PRO H O 1
ATOM 2096 N N . ARG B 2 63 ? 3.682 -5.002 -17.897 1.00 22.73 62 ARG H N 1
ATOM 2097 C CA . ARG B 2 63 ? 3.374 -4.316 -16.653 1.00 25.07 62 ARG H CA 1
ATOM 2098 C C . ARG B 2 63 ? 3.417 -2.790 -16.757 1.00 24.16 62 ARG H C 1
ATOM 2099 O O . ARG B 2 63 ? 2.788 -2.103 -15.963 1.00 22.10 62 ARG H O 1
ATOM 2107 N N . PHE B 2 64 ? 4.142 -2.265 -17.741 1.00 21.81 63 PHE H N 1
ATOM 2108 C CA . PHE B 2 64 ? 4.258 -0.826 -17.903 1.00 20.11 63 PHE H CA 1
ATOM 2109 C C . PHE B 2 64 ? 3.635 -0.319 -19.206 1.00 20.54 63 PHE H C 1
ATOM 2110 O O . PHE B 2 64 ? 3.620 0.886 -19.468 1.00 18.71 63 PHE H O 1
ATOM 2118 N N . GLN B 2 65 ? 3.121 -1.240 -20.017 1.00 20.14 64 GLN H N 1
ATOM 2119 C CA . GLN B 2 65 ? 2.490 -0.866 -21.278 1.00 21.65 64 GLN H CA 1
ATOM 2120 C C . GLN B 2 65 ? 1.230 -0.048 -20.970 1.00 20.60 64 GLN H C 1
ATOM 2121 O O . GLN B 2 65 ? 0.276 -0.554 -20.383 1.00 19.53 64 GLN H O 1
ATOM 2127 N N . GLY B 2 66 ? 1.244 1.219 -21.369 1.00 20.70 65 GLY H N 1
ATOM 2128 C CA . GLY B 2 66 ? 0.119 2.094 -21.116 1.00 19.18 65 GLY H CA 1
ATOM 2129 C C . GLY B 2 66 ? 0.495 3.236 -20.187 1.00 19.92 65 GLY H C 1
ATOM 2130 O O . GLY B 2 66 ? -0.245 4.212 -20.068 1.00 19.33 65 GLY H O 1
ATOM 2131 N N . ARG B 2 67 ? 1.645 3.121 -19.529 1.00 18.31 66 ARG H N 1
ATOM 2132 C CA . ARG B 2 67 ? 2.109 4.154 -18.602 1.00 19.24 66 ARG H CA 1
ATOM 2133 C C . ARG B 2 67 ? 3.505 4.640 -18.948 1.00 18.41 66 ARG H C 1
ATOM 2134 O O . ARG B 2 67 ? 4.001 5.595 -18.361 1.00 20.82 66 ARG H O 1
ATOM 2142 N N . ILE B 2 68 ? 4.136 3.987 -19.912 1.00 18.40 67 ILE H N 1
ATOM 2143 C CA . ILE B 2 68 ? 5.509 4.307 -20.248 1.00 16.33 67 ILE H CA 1
ATOM 2144 C C . ILE B 2 68 ? 5.767 4.711 -21.697 1.00 16.45 67 ILE H C 1
ATOM 2145 O O . ILE B 2 68 ? 5.102 4.250 -22.626 1.00 15.70 67 ILE H O 1
ATOM 2150 N N . THR B 2 69 ? 6.737 5.597 -21.870 1.00 15.90 68 THR H N 1
ATOM 2151 C CA . THR B 2 69 ? 7.156 6.036 -23.187 1.00 18.27 68 THR H CA 1
ATOM 2152 C C . THR B 2 69 ? 8.671 6.154 -23.120 1.00 16.21 68 THR H C 1
ATOM 2153 O O . THR B 2 69 ? 9.213 6.777 -22.218 1.00 17.87 68 THR H O 1
ATOM 2157 N N . ILE B 2 70 ? 9.356 5.532 -2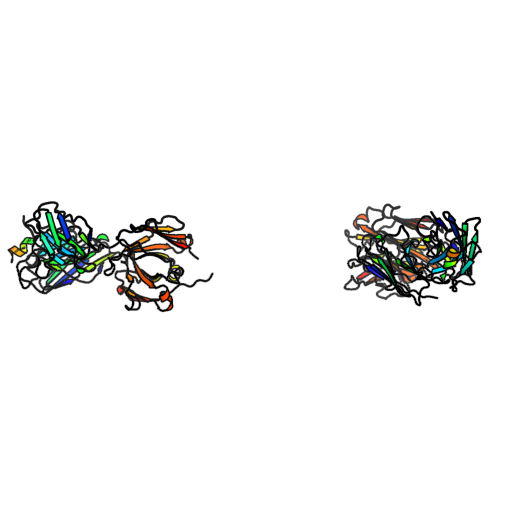4.064 1.00 17.60 69 ILE H N 1
ATOM 2158 C CA . ILE B 2 70 ? 10.808 5.597 -24.099 1.00 17.14 69 ILE H CA 1
ATOM 2159 C C . ILE B 2 70 ? 11.172 6.222 -25.432 1.00 18.44 69 ILE H C 1
ATOM 2160 O O . ILE B 2 70 ? 10.737 5.753 -26.478 1.00 21.00 69 ILE H O 1
ATOM 2165 N N . THR B 2 71 ? 11.961 7.287 -25.393 1.00 20.71 70 THR H N 1
ATOM 2166 C CA . THR B 2 71 ? 12.358 7.969 -26.619 1.00 23.07 70 THR H CA 1
ATOM 2167 C C . THR B 2 71 ? 13.861 8.181 -26.667 1.00 22.44 70 THR H C 1
ATOM 2168 O O . THR B 2 71 ? 14.532 8.207 -25.630 1.00 22.60 70 THR H O 1
ATOM 2172 N N . ALA B 2 72 ? 14.383 8.340 -27.877 1.00 21.59 71 ALA H N 1
ATOM 2173 C CA . ALA B 2 72 ? 15.810 8.547 -28.071 1.00 23.97 71 ALA H CA 1
ATOM 2174 C C . ALA B 2 72 ? 16.075 9.728 -28.998 1.00 24.42 71 ALA H C 1
ATOM 2175 O O . ALA B 2 72 ? 15.524 9.806 -30.092 1.00 26.16 71 ALA H O 1
ATOM 2177 N N . ASP B 2 73 ? 16.919 10.648 -28.547 1.00 25.79 72 ASP H N 1
ATOM 2178 C CA . ASP B 2 73 ? 17.263 11.827 -29.334 1.00 27.18 72 ASP H CA 1
ATOM 2179 C C . ASP B 2 73 ? 18.668 11.632 -29.896 1.00 26.16 72 ASP H C 1
ATOM 2180 O O . ASP B 2 73 ? 19.659 11.872 -29.208 1.00 29.21 72 ASP H O 1
ATOM 2185 N N . ARG B 2 74 ? 18.747 11.197 -31.145 1.00 24.34 73 ARG H N 1
ATOM 2186 C CA . ARG B 2 74 ? 20.029 10.946 -31.789 1.00 25.46 73 ARG H CA 1
ATOM 2187 C C . ARG B 2 74 ? 20.943 12.158 -31.953 1.00 25.85 73 ARG H C 1
ATOM 2188 O O . ARG B 2 74 ? 22.152 11.995 -32.089 1.00 26.73 73 ARG H O 1
ATOM 2196 N N . SER B 2 75 ? 20.395 13.369 -31.933 1.00 25.08 74 SER H N 1
ATOM 2197 C CA . SER B 2 75 ? 21.255 14.536 -32.079 1.00 25.75 74 SER H CA 1
ATOM 2198 C C . SER B 2 75 ? 22.041 14.821 -30.799 1.00 25.91 74 SER H C 1
ATOM 2199 O O . SER B 2 75 ? 23.078 15.485 -30.839 1.00 25.89 74 SER H O 1
ATOM 2202 N N . THR B 2 76 ? 21.566 14.314 -29.662 1.00 24.82 75 THR H N 1
ATOM 2203 C CA . THR B 2 76 ? 22.276 14.534 -28.400 1.00 24.09 75 THR H CA 1
ATOM 2204 C C . THR B 2 76 ? 22.693 13.237 -27.727 1.00 23.84 75 THR H C 1
ATOM 2205 O O . THR B 2 76 ? 23.262 13.264 -26.645 1.00 26.09 75 THR H O 1
ATOM 2209 N N . SER B 2 77 ? 22.412 12.105 -28.362 1.00 22.60 76 SER H N 1
ATOM 2210 C CA . SER B 2 77 ? 22.748 10.813 -27.778 1.00 22.42 76 SER H CA 1
ATOM 2211 C C . SER B 2 77 ? 22.099 10.722 -26.407 1.00 21.48 76 SER H C 1
ATOM 2212 O O . SER B 2 77 ? 22.721 10.297 -25.434 1.00 20.44 76 SER H O 1
ATOM 2215 N N . THR B 2 78 ? 20.842 11.140 -26.339 1.00 20.11 77 THR H N 1
ATOM 2216 C CA . THR B 2 78 ? 20.103 11.097 -25.091 1.00 19.20 77 THR H CA 1
ATOM 2217 C C . THR B 2 78 ? 18.857 10.238 -25.243 1.00 18.40 77 THR H C 1
ATOM 2218 O O . THR B 2 78 ? 18.137 10.335 -26.243 1.00 17.58 77 THR H O 1
ATOM 2222 N N . ALA B 2 79 ? 18.629 9.376 -24.259 1.00 15.70 78 ALA H N 1
ATOM 2223 C CA . ALA B 2 79 ? 17.456 8.519 -24.242 1.00 15.96 78 ALA H CA 1
ATOM 2224 C C . ALA B 2 79 ? 16.599 9.018 -23.087 1.00 16.25 78 ALA H C 1
ATOM 2225 O O . ALA B 2 79 ? 17.127 9.537 -22.102 1.00 18.24 78 ALA H O 1
ATOM 2227 N N . TYR B 2 80 ? 15.283 8.865 -23.199 1.00 16.97 79 TYR H N 1
ATOM 2228 C CA . TYR B 2 80 ? 14.373 9.335 -22.156 1.00 15.43 79 TYR H CA 1
ATOM 2229 C C . TYR B 2 80 ? 13.369 8.281 -21.730 1.00 16.00 79 TYR H C 1
ATOM 2230 O O . TYR B 2 80 ? 12.884 7.498 -22.551 1.00 16.21 79 TYR H O 1
ATOM 2239 N N . LEU B 2 81 ? 13.054 8.280 -20.441 1.00 15.13 80 LEU H N 1
ATOM 2240 C CA . LEU B 2 81 ? 12.053 7.376 -19.899 1.00 15.21 80 LEU H CA 1
ATOM 2241 C C . LEU B 2 81 ? 10.972 8.257 -19.302 1.00 14.71 80 LEU H C 1
ATOM 2242 O O . LEU B 2 81 ? 11.267 9.136 -18.494 1.00 13.84 80 LEU H O 1
ATOM 2247 N N . GLU B 2 82 ? 9.729 8.042 -19.714 1.00 14.38 81 GLU H N 1
ATOM 2248 C CA . GLU B 2 82 ? 8.623 8.800 -19.161 1.00 15.72 81 GLU H CA 1
ATOM 2249 C C . GLU B 2 82 ? 7.677 7.811 -18.505 1.00 14.10 81 GLU H C 1
ATOM 2250 O O . GLU B 2 82 ? 7.287 6.826 -19.120 1.00 11.33 81 GLU H O 1
ATOM 2256 N N . LEU B 2 83 ? 7.312 8.070 -17.253 1.00 15.42 82 LEU H N 1
ATOM 2257 C CA . LEU B 2 83 ? 6.398 7.190 -16.527 1.00 15.26 82 LEU H CA 1
ATOM 2258 C C . LEU B 2 83 ? 5.250 8.069 -16.017 1.00 16.64 82 LEU H C 1
ATOM 2259 O O . LEU B 2 83 ? 5.481 9.023 -15.271 1.00 15.83 82 LEU H O 1
ATOM 2264 N N . ASN B 2 84 A 4.026 7.735 -16.417 1.00 15.03 82 ASN H N 1
ATOM 2265 C CA . ASN B 2 84 A 2.830 8.495 -16.036 1.00 17.05 82 ASN H CA 1
ATOM 2266 C C . ASN B 2 84 A 2.076 7.936 -14.841 1.00 16.38 82 ASN H C 1
ATOM 2267 O O . ASN B 2 84 A 2.366 6.840 -14.349 1.00 15.12 82 ASN H O 1
ATOM 2272 N N . SER B 2 85 B 1.085 8.706 -14.403 1.00 13.56 82 SER H N 1
ATOM 2273 C CA . SER B 2 85 B 0.209 8.311 -13.315 1.00 16.41 82 SER H CA 1
ATOM 2274 C C . SER B 2 85 B 0.968 7.690 -12.143 1.00 16.66 82 SER H C 1
ATOM 2275 O O . SER B 2 85 B 0.642 6.595 -11.701 1.00 14.79 82 SER H O 1
ATOM 2278 N N . LEU B 2 86 C 1.972 8.409 -11.646 1.00 17.22 82 LEU H N 1
ATOM 2279 C CA . LEU B 2 86 C 2.810 7.945 -10.544 1.00 16.66 82 LEU H CA 1
ATOM 2280 C C . LEU B 2 86 C 2.094 7.660 -9.231 1.00 16.32 82 LEU H C 1
ATOM 2281 O O . LEU B 2 86 C 1.231 8.418 -8.789 1.00 14.67 82 LEU H O 1
ATOM 2286 N N . ARG B 2 87 ? 2.482 6.548 -8.618 1.00 17.07 83 ARG H N 1
ATOM 2287 C CA . ARG B 2 87 ? 1.961 6.118 -7.327 1.00 20.04 83 ARG H CA 1
ATOM 2288 C C . ARG B 2 87 ? 3.176 5.921 -6.424 1.00 19.13 83 ARG H C 1
ATOM 2289 O O . ARG B 2 87 ? 4.285 5.715 -6.914 1.00 19.13 83 ARG H O 1
ATOM 2297 N N . PRO B 2 88 ? 2.985 5.989 -5.097 1.00 18.52 84 PRO H N 1
ATOM 2298 C CA . PRO B 2 88 ? 4.095 5.812 -4.153 1.00 20.33 84 PRO H CA 1
ATOM 2299 C C . PRO B 2 88 ? 4.954 4.580 -4.450 1.00 20.44 84 PRO H C 1
ATOM 2300 O O . PRO B 2 88 ? 6.157 4.586 -4.199 1.00 22.08 84 PRO H O 1
ATOM 2304 N N . GLU B 2 89 ? 4.338 3.534 -4.995 1.00 20.24 85 GLU H N 1
ATOM 2305 C CA . GLU B 2 89 ? 5.060 2.308 -5.320 1.00 19.80 85 GLU H CA 1
ATOM 2306 C C . GLU B 2 89 ? 6.030 2.494 -6.483 1.00 18.05 85 GLU H C 1
ATOM 2307 O O . GLU B 2 89 ? 6.818 1.592 -6.785 1.00 16.45 85 GLU H O 1
ATOM 2313 N N . ASP B 2 90 ? 5.962 3.641 -7.152 1.00 13.19 86 ASP H N 1
ATOM 2314 C CA . ASP B 2 90 ? 6.873 3.907 -8.262 1.00 13.95 86 ASP H CA 1
ATOM 2315 C C . ASP B 2 90 ? 8.153 4.546 -7.721 1.00 14.45 86 ASP H C 1
ATOM 2316 O O . ASP B 2 90 ? 9.096 4.822 -8.467 1.00 16.12 86 ASP H O 1
ATOM 2321 N N . THR B 2 91 ? 8.179 4.785 -6.414 1.00 13.29 87 THR H N 1
ATOM 2322 C CA . THR B 2 91 ? 9.359 5.350 -5.778 1.00 13.27 87 THR H CA 1
ATOM 2323 C C . THR B 2 91 ? 10.464 4.318 -5.967 1.00 13.36 87 THR H C 1
ATOM 2324 O O . THR B 2 91 ? 10.343 3.177 -5.514 1.00 12.78 87 THR H O 1
ATOM 2328 N N . ALA B 2 92 ? 11.537 4.715 -6.637 1.00 13.93 88 ALA H N 1
ATOM 2329 C CA . ALA B 2 92 ? 12.625 3.788 -6.896 1.00 13.98 88 ALA H CA 1
ATOM 2330 C C . ALA B 2 92 ? 13.772 4.471 -7.607 1.00 15.42 88 ALA H C 1
ATOM 2331 O O . ALA B 2 92 ? 13.668 5.635 -7.993 1.00 12.99 88 ALA H O 1
ATOM 2333 N N . VAL B 2 93 ? 14.873 3.738 -7.751 1.00 14.97 89 VAL H N 1
ATOM 2334 C CA . VAL B 2 93 ? 16.022 4.223 -8.486 1.00 14.42 89 VAL H CA 1
ATOM 2335 C C . VAL B 2 93 ? 15.798 3.699 -9.903 1.00 15.36 89 VAL H C 1
ATOM 2336 O O . VAL B 2 93 ? 15.522 2.511 -10.090 1.00 17.14 89 VAL H O 1
ATOM 2340 N N . TYR B 2 94 ? 15.888 4.578 -10.895 1.00 13.77 90 TYR H N 1
ATOM 2341 C CA . TYR B 2 94 ? 15.705 4.171 -12.280 1.00 13.91 90 TYR H CA 1
ATOM 2342 C C . TYR B 2 94 ? 17.054 4.237 -12.986 1.00 15.08 90 TYR H C 1
ATOM 2343 O O . TYR B 2 94 ? 17.741 5.263 -12.917 1.00 15.55 90 TYR H O 1
ATOM 2352 N N . TYR B 2 95 ? 17.439 3.136 -13.632 1.00 15.11 91 TYR H N 1
ATOM 2353 C CA . TYR B 2 95 ? 18.701 3.049 -14.371 1.00 12.88 91 TYR H CA 1
ATOM 2354 C C . TYR B 2 95 ? 18.487 2.848 -15.863 1.00 13.80 91 TYR H C 1
ATOM 2355 O O . TYR B 2 95 ? 17.566 2.144 -16.287 1.00 11.22 91 TYR H O 1
ATOM 2364 N N . CYS B 2 96 ? 19.352 3.458 -16.662 1.00 12.75 92 CYS H N 1
ATOM 2365 C CA . CYS B 2 96 ? 19.319 3.211 -18.090 1.00 16.88 92 CYS H CA 1
ATOM 2366 C C . CYS B 2 96 ? 20.492 2.245 -18.227 1.00 16.36 92 CYS H C 1
ATOM 2367 O O . CYS B 2 96 ? 21.399 2.246 -17.396 1.00 16.07 92 CYS H O 1
ATOM 2370 N N . ALA B 2 97 ? 20.474 1.421 -19.258 1.00 17.88 93 ALA H N 1
ATOM 2371 C CA . ALA B 2 97 ? 21.546 0.465 -19.445 1.00 20.91 93 ALA H CA 1
ATOM 2372 C C . ALA B 2 97 ? 21.646 0.085 -20.899 1.00 21.19 93 ALA H C 1
ATOM 2373 O O . ALA B 2 97 ? 20.649 -0.296 -21.521 1.00 21.54 93 ALA H O 1
ATOM 2375 N N . ARG B 2 98 ? 22.850 0.193 -21.444 1.00 19.88 94 ARG H N 1
ATOM 2376 C CA . ARG B 2 98 ? 23.059 -0.166 -22.827 1.00 19.58 94 ARG H CA 1
ATOM 2377 C C . ARG B 2 98 ? 23.700 -1.543 -22.953 1.00 18.30 94 ARG H C 1
ATOM 2378 O O . ARG B 2 98 ? 24.517 -1.955 -22.133 1.00 18.62 94 ARG H O 1
ATOM 2386 N N . GLU B 2 99 ? 23.276 -2.240 -23.993 1.00 18.03 95 GLU H N 1
ATOM 2387 C CA . GLU B 2 99 ? 23.748 -3.558 -24.383 1.00 18.65 95 GLU H CA 1
ATOM 2388 C C . GLU B 2 99 ? 25.282 -3.525 -24.455 1.00 20.67 95 GLU H C 1
ATOM 2389 O O . GLU B 2 99 ? 25.869 -2.489 -24.782 1.00 20.82 95 GLU H O 1
ATOM 2395 N N . GLY B 2 100 ? 25.937 -4.642 -24.153 1.00 20.41 96 GLY H N 1
ATOM 2396 C CA . GLY B 2 100 ? 27.387 -4.672 -24.236 1.00 20.87 96 GLY H CA 1
ATOM 2397 C C . GLY B 2 100 ? 27.818 -5.112 -25.623 1.00 22.18 96 GLY H C 1
ATOM 2398 O O . GLY B 2 100 ? 26.972 -5.338 -26.486 1.00 22.13 96 GLY H O 1
ATOM 2399 N N . THR B 2 101 ? 29.127 -5.230 -25.844 1.00 24.44 97 THR H N 1
ATOM 2400 C CA . THR B 2 101 ? 29.664 -5.670 -27.133 1.00 26.55 97 THR H CA 1
ATOM 2401 C C . THR B 2 101 ? 30.829 -6.639 -26.921 1.00 29.01 97 THR H C 1
ATOM 2402 O O . THR B 2 101 ? 31.407 -6.700 -25.841 1.00 28.40 97 THR H O 1
ATOM 2406 N N . THR B 2 102 ? 31.170 -7.395 -27.959 1.00 30.78 98 THR H N 1
ATOM 2407 C CA . THR B 2 102 ? 32.270 -8.348 -27.872 1.00 33.53 98 THR H CA 1
ATOM 2408 C C . THR B 2 102 ? 33.547 -7.753 -28.452 1.00 34.82 98 THR H C 1
ATOM 2409 O O . THR B 2 102 ? 33.497 -6.799 -29.225 1.00 35.44 98 THR H O 1
ATOM 2413 N N . GLY B 2 103 ? 34.689 -8.319 -28.070 1.00 36.90 99 GLY H N 1
ATOM 2414 C CA . GLY B 2 103 ? 35.969 -7.847 -28.582 1.00 38.94 99 GLY H CA 1
ATOM 2415 C C . GLY B 2 103 ? 36.446 -6.505 -28.056 1.00 39.86 99 GLY H C 1
ATOM 2416 O O . GLY B 2 103 ? 35.773 -5.872 -27.243 1.00 39.07 99 GLY H O 1
ATOM 2417 N N . TRP B 2 104 ? 37.618 -6.074 -28.521 1.00 41.14 100 TRP H N 1
ATOM 2418 C CA . TRP B 2 104 ? 38.185 -4.796 -28.101 1.00 42.31 100 TRP H CA 1
ATOM 2419 C C . TRP B 2 104 ? 37.327 -3.640 -28.595 1.00 42.51 100 TRP H C 1
ATOM 2420 O O . TRP B 2 104 ? 36.538 -3.793 -29.531 1.00 42.52 100 TRP H O 1
ATOM 2431 N N . GLY B 2 105 A 37.498 -2.480 -27.969 1.00 42.19 100 GLY H N 1
ATOM 2432 C CA . GLY B 2 105 A 36.732 -1.309 -28.356 1.00 41.83 100 GLY H CA 1
ATOM 2433 C C . GLY B 2 105 A 35.305 -1.392 -27.857 1.00 40.69 100 GLY H C 1
ATOM 2434 O O . GLY B 2 105 A 35.001 -2.190 -26.971 1.00 41.33 100 GLY H O 1
ATOM 2435 N N . TRP B 2 106 B 34.427 -0.573 -28.427 1.00 39.83 100 TRP H N 1
ATOM 2436 C CA . TRP B 2 106 B 33.024 -0.562 -28.029 1.00 38.72 100 TRP H CA 1
ATOM 2437 C C . TRP B 2 106 B 32.096 -0.510 -29.239 1.00 37.20 100 TRP H C 1
ATOM 2438 O O . TRP B 2 106 B 31.013 0.079 -29.184 1.00 36.34 100 TRP H O 1
ATOM 2449 N N . LEU B 2 107 C 32.528 -1.140 -30.326 1.00 35.24 100 LEU H N 1
ATOM 2450 C CA . LEU B 2 107 C 31.755 -1.179 -31.557 1.00 34.00 100 LEU H CA 1
ATOM 2451 C C . LEU B 2 107 C 31.687 -2.597 -32.108 1.00 32.84 100 LEU H C 1
ATOM 2452 O O . LEU B 2 107 C 31.456 -2.803 -33.301 1.00 30.63 100 LEU H O 1
ATOM 2457 N N . GLY B 2 108 D 31.894 -3.573 -31.230 1.00 33.50 100 GLY H N 1
ATOM 2458 C CA . GLY B 2 108 D 31.841 -4.965 -31.643 1.00 33.99 100 GLY H CA 1
ATOM 2459 C C . GLY B 2 108 D 30.408 -5.467 -31.709 1.00 34.12 100 GLY H C 1
ATOM 2460 O O . GLY B 2 108 D 29.467 -4.670 -31.677 1.00 32.62 100 GLY H O 1
ATOM 2461 N N . LYS B 2 109 E 30.241 -6.784 -31.803 1.00 33.41 100 LYS H N 1
ATOM 2462 C CA . LYS B 2 109 E 28.917 -7.392 -31.871 1.00 33.74 100 LYS H CA 1
ATOM 2463 C C . LYS B 2 109 E 28.140 -7.241 -30.566 1.00 31.67 100 LYS H C 1
ATOM 2464 O O . LYS B 2 109 E 28.643 -7.579 -29.494 1.00 32.88 100 LYS H O 1
ATOM 2470 N N . PRO B 2 110 F 26.893 -6.749 -30.645 1.00 29.01 100 PRO H N 1
ATOM 2471 C CA . PRO B 2 110 F 26.045 -6.558 -29.463 1.00 27.19 100 PRO H CA 1
ATOM 2472 C C . PRO B 2 110 F 25.745 -7.885 -28.774 1.00 24.87 100 PRO H C 1
ATOM 2473 O O . PRO B 2 110 F 25.543 -8.898 -29.439 1.00 24.04 100 PRO H O 1
ATOM 2477 N N . ILE B 2 111 G 25.708 -7.873 -27.443 1.00 23.27 100 ILE H N 1
ATOM 2478 C CA . ILE B 2 111 G 25.458 -9.089 -26.679 1.00 21.12 100 ILE H CA 1
ATOM 2479 C C . ILE B 2 111 G 24.092 -9.144 -25.989 1.00 19.75 100 ILE H C 1
ATOM 2480 O O . ILE B 2 111 G 23.799 -10.103 -25.283 1.00 18.66 100 ILE H O 1
ATOM 2485 N N . GLY B 2 112 H 23.265 -8.120 -26.177 1.00 18.97 100 GLY H N 1
ATOM 2486 C CA . GLY B 2 112 H 21.948 -8.121 -25.553 1.00 17.27 100 GLY H CA 1
ATOM 2487 C C . GLY B 2 112 H 21.987 -7.789 -24.073 1.00 17.43 100 GLY H C 1
ATOM 2488 O O . GLY B 2 112 H 21.295 -6.874 -23.621 1.00 16.91 100 GLY H O 1
ATOM 2489 N N . ALA B 2 113 I 22.786 -8.539 -23.315 1.00 16.03 100 ALA H N 1
ATOM 2490 C CA . ALA B 2 113 I 22.941 -8.314 -21.881 1.00 15.87 100 ALA H CA 1
ATOM 2491 C C . ALA B 2 113 I 23.416 -6.873 -21.625 1.00 16.66 100 ALA H C 1
ATOM 2492 O O . ALA B 2 113 I 24.079 -6.272 -22.465 1.00 15.70 100 ALA H O 1
ATOM 2494 N N . PHE B 2 114 J 23.079 -6.341 -20.455 1.00 17.16 100 PHE H N 1
ATOM 2495 C CA . PHE B 2 114 J 23.416 -4.969 -20.075 1.00 16.74 100 PHE H CA 1
ATOM 2496 C C . PHE B 2 114 J 24.809 -4.784 -19.473 1.00 16.48 100 PHE H C 1
ATOM 2497 O O . PHE B 2 114 J 25.034 -5.047 -18.291 1.00 14.50 100 PHE H O 1
ATOM 2505 N N . ALA B 2 115 ? 25.736 -4.293 -20.288 1.00 17.38 101 ALA H N 1
ATOM 2506 C CA . ALA B 2 115 ? 27.108 -4.083 -19.848 1.00 16.62 101 ALA H CA 1
ATOM 2507 C C . ALA B 2 115 ? 27.380 -2.679 -19.328 1.00 17.90 101 ALA H C 1
ATOM 2508 O O . ALA B 2 115 ? 28.240 -2.492 -18.473 1.00 17.86 101 ALA H O 1
ATOM 2510 N N . HIS B 2 116 ? 26.645 -1.699 -19.847 1.00 17.49 102 HIS H N 1
ATOM 2511 C CA . HIS B 2 116 ? 26.837 -0.306 -19.462 1.00 18.36 102 HIS H CA 1
ATOM 2512 C C . HIS B 2 116 ? 25.628 0.253 -18.718 1.00 18.03 102 HIS H C 1
ATOM 2513 O O . HIS B 2 116 ? 24.504 0.243 -19.223 1.00 20.36 102 HIS H O 1
ATOM 2520 N N . TRP B 2 117 ? 25.875 0.734 -17.510 1.00 17.05 103 TRP H N 1
ATOM 2521 C CA . TRP B 2 117 ? 24.819 1.266 -16.668 1.00 18.01 103 TRP H CA 1
ATOM 2522 C C . TRP B 2 117 ? 25.055 2.710 -16.267 1.00 18.29 103 TRP H C 1
ATOM 2523 O O . TRP B 2 117 ? 26.195 3.127 -16.081 1.00 16.27 103 TRP H O 1
ATOM 2534 N N . GLY B 2 118 ? 23.969 3.466 -16.131 1.00 19.63 104 GLY H N 1
ATOM 2535 C CA . GLY B 2 118 ? 24.083 4.848 -15.700 1.00 17.72 104 GLY H CA 1
ATOM 2536 C C . GLY B 2 118 ? 24.204 4.813 -14.185 1.00 20.35 104 GLY H C 1
ATOM 2537 O O . GLY B 2 118 ? 24.161 3.729 -13.597 1.00 20.45 104 GLY H O 1
ATOM 2538 N N . GLN B 2 119 ? 24.349 5.967 -13.541 1.00 19.67 105 GLN H N 1
ATOM 2539 C CA . GLN B 2 119 ? 24.486 5.986 -12.088 1.00 19.81 105 GLN H CA 1
ATOM 2540 C C . GLN B 2 119 ? 23.138 5.813 -11.378 1.00 19.90 105 GLN H C 1
ATOM 2541 O O . GLN B 2 119 ? 23.080 5.692 -10.154 1.00 19.26 105 GLN H O 1
ATOM 2547 N N . GLY B 2 120 ? 22.057 5.801 -12.149 1.00 20.32 106 GLY H N 1
ATOM 2548 C CA . GLY B 2 120 ? 20.740 5.659 -11.555 1.00 20.19 106 GLY H CA 1
ATOM 2549 C C . GLY B 2 120 ? 20.145 7.007 -11.170 1.00 20.51 106 GLY H C 1
ATOM 2550 O O . GLY B 2 120 ? 20.867 7.983 -10.987 1.00 21.25 106 GLY H O 1
ATOM 2551 N N . THR B 2 121 ? 18.824 7.061 -11.050 1.00 19.64 107 THR H N 1
ATOM 2552 C CA . THR B 2 121 ? 18.127 8.295 -10.692 1.00 16.81 107 THR H CA 1
ATOM 2553 C C . THR B 2 121 ? 17.043 7.962 -9.681 1.00 16.53 107 THR H C 1
ATOM 2554 O O . THR B 2 121 ? 16.120 7.213 -9.986 1.00 15.49 107 THR H O 1
ATOM 2558 N N . LEU B 2 122 ? 17.149 8.505 -8.476 1.00 14.45 108 LEU H N 1
ATOM 2559 C CA . LEU B 2 122 ? 16.139 8.228 -7.472 1.00 16.18 108 LEU H CA 1
ATOM 2560 C C . LEU B 2 122 ? 14.910 9.091 -7.712 1.00 15.88 108 LEU H C 1
ATOM 2561 O O . LEU B 2 122 ? 14.995 10.318 -7.710 1.00 16.66 108 LEU H O 1
ATOM 2566 N N . VAL B 2 123 ? 13.771 8.450 -7.943 1.00 14.29 109 VAL H N 1
ATOM 2567 C CA . VAL B 2 123 ? 12.536 9.186 -8.138 1.00 14.16 109 VAL H CA 1
ATOM 2568 C C . VAL B 2 123 ? 11.677 8.919 -6.922 1.00 13.96 109 VAL H C 1
ATOM 2569 O O . VAL B 2 123 ? 11.347 7.771 -6.623 1.00 15.65 109 VAL H O 1
ATOM 2573 N N . THR B 2 124 ? 11.336 9.982 -6.206 1.00 14.69 110 THR H N 1
ATOM 2574 C CA . THR B 2 124 ? 10.516 9.869 -5.012 1.00 13.66 110 THR H CA 1
ATOM 2575 C C . THR B 2 124 ? 9.115 10.425 -5.271 1.00 14.57 110 THR H C 1
ATOM 2576 O O . THR B 2 124 ? 8.949 11.611 -5.547 1.00 13.77 110 THR H O 1
ATOM 2580 N N . VAL B 2 125 ? 8.116 9.553 -5.191 1.00 14.69 111 VAL H N 1
ATOM 2581 C CA . VAL B 2 125 ? 6.732 9.945 -5.409 1.00 14.47 111 VAL H CA 1
ATOM 2582 C C . VAL B 2 125 ? 6.113 10.249 -4.054 1.00 15.42 111 VAL H C 1
ATOM 2583 O O . VAL B 2 125 ? 5.902 9.352 -3.239 1.00 17.89 111 VAL H O 1
ATOM 2587 N N . SER B 2 126 ? 5.823 11.518 -3.809 1.00 14.12 112 SER H N 1
ATOM 2588 C CA . SER B 2 126 ? 5.269 11.905 -2.521 1.00 13.83 112 SER H CA 1
ATOM 2589 C C . SER B 2 126 ? 4.587 13.262 -2.591 1.00 14.31 112 SER H C 1
ATOM 2590 O O . SER B 2 126 ? 4.822 14.042 -3.518 1.00 14.28 112 SER H O 1
ATOM 2593 N N . SER B 2 127 ? 3.750 13.543 -1.600 1.00 12.90 113 SER H N 1
ATOM 2594 C CA . SER B 2 127 ? 3.061 14.824 -1.538 1.00 14.51 113 SER H CA 1
ATOM 2595 C C . SER B 2 127 ? 3.760 15.722 -0.512 1.00 13.81 113 SER H C 1
ATOM 2596 O O . SER B 2 127 ? 3.355 16.861 -0.302 1.00 13.73 113 SER H O 1
ATOM 2600 N N . ALA B 2 128 ? 4.811 15.204 0.119 1.00 13.95 114 ALA H N 1
ATOM 2601 C CA . ALA B 2 128 ? 5.536 15.964 1.137 1.00 15.09 114 ALA H CA 1
ATOM 2602 C C . ALA B 2 128 ? 6.307 17.148 0.581 1.00 14.27 114 ALA H C 1
ATOM 2603 O O . ALA B 2 128 ? 6.718 17.157 -0.574 1.00 12.08 114 ALA H O 1
ATOM 2605 N N . SER B 2 129 ? 6.493 18.153 1.424 1.00 15.51 115 SER H N 1
ATOM 2606 C CA . SER B 2 129 ? 7.238 19.345 1.042 1.00 18.32 115 SER H CA 1
ATOM 2607 C C . SER B 2 129 ? 8.592 19.281 1.733 1.00 16.66 115 SER H C 1
ATOM 2608 O O . SER B 2 129 ? 8.728 18.660 2.787 1.00 18.17 115 SER H O 1
ATOM 2611 N N . THR B 2 130 ? 9.588 19.918 1.135 1.00 16.06 116 THR H N 1
ATOM 2612 C CA . THR B 2 130 ? 10.926 19.953 1.701 1.00 16.24 116 THR H CA 1
ATOM 2613 C C . THR B 2 130 ? 10.885 20.387 3.165 1.00 16.32 116 THR H C 1
ATOM 2614 O O . THR B 2 130 ? 10.149 21.301 3.537 1.00 16.63 116 THR H O 1
ATOM 2618 N N . LYS B 2 131 ? 11.666 19.718 4.002 1.00 14.86 117 LYS H N 1
ATOM 2619 C CA . LYS B 2 131 ? 11.688 20.052 5.417 1.00 14.25 117 LYS H CA 1
ATOM 2620 C C . LYS B 2 131 ? 12.981 19.591 6.073 1.00 14.63 117 LYS H C 1
ATOM 2621 O O . LYS B 2 131 ? 13.464 18.484 5.825 1.00 14.55 117 LYS H O 1
ATOM 2627 N N . GLY B 2 132 ? 13.529 20.453 6.919 1.00 14.81 118 GLY H N 1
ATOM 2628 C CA . GLY B 2 132 ? 14.757 20.133 7.615 1.00 15.10 118 GLY H CA 1
ATOM 2629 C C . GLY B 2 132 ? 14.451 19.321 8.853 1.00 14.92 118 GLY H C 1
ATOM 2630 O O . GLY B 2 132 ? 13.416 19.499 9.487 1.00 15.04 118 GLY H O 1
ATOM 2631 N N . PRO B 2 133 ? 15.359 18.419 9.233 1.00 14.36 119 PRO H N 1
ATOM 2632 C CA . PRO B 2 133 ? 15.177 17.569 10.410 1.00 13.91 119 PRO H CA 1
ATOM 2633 C C . PRO B 2 133 ? 15.575 18.249 11.706 1.00 14.29 119 PRO H C 1
ATOM 2634 O O . PRO B 2 133 ? 16.302 19.231 11.703 1.00 16.42 119 PRO H O 1
ATOM 2638 N N . SER B 2 134 ? 15.084 17.718 12.813 1.00 14.31 120 SER H N 1
ATOM 2639 C CA . SER B 2 134 ? 15.499 18.199 14.121 1.00 16.83 120 SER H CA 1
ATOM 2640 C C . SER B 2 134 ? 16.548 17.131 14.446 1.00 17.70 120 SER H C 1
ATOM 2641 O O . SER B 2 134 ? 16.414 15.978 14.004 1.00 16.91 120 SER H O 1
ATOM 2644 N N . VAL B 2 135 ? 17.600 17.502 15.169 1.00 16.71 121 VAL H N 1
ATOM 2645 C CA . VAL B 2 135 ? 18.625 16.532 15.522 1.00 13.65 121 VAL H CA 1
ATOM 2646 C C . VAL B 2 135 ? 18.626 16.417 17.040 1.00 16.26 121 VAL H C 1
ATOM 2647 O O . VAL B 2 135 ? 18.966 17.365 17.747 1.00 18.07 121 VAL H O 1
ATOM 2651 N N . PHE B 2 136 ? 18.220 15.256 17.537 1.00 15.81 122 PHE H N 1
ATOM 2652 C CA . PHE B 2 136 ? 18.165 15.026 18.970 1.00 14.59 122 PHE H CA 1
ATOM 2653 C C . PHE B 2 136 ? 19.251 14.060 19.404 1.00 15.88 122 PHE H C 1
ATOM 2654 O O . PHE B 2 136 ? 19.653 13.167 18.651 1.00 13.67 122 PHE H O 1
ATOM 2662 N N . PRO B 2 137 ? 19.737 14.224 20.639 1.00 17.53 123 PRO H N 1
ATOM 2663 C CA . PRO B 2 137 ? 20.786 13.370 21.189 1.00 15.89 123 PRO H CA 1
ATOM 2664 C C . PRO B 2 137 ? 20.274 12.052 21.746 1.00 16.97 123 PRO H C 1
ATOM 2665 O O . PRO B 2 137 ? 19.167 11.978 22.257 1.00 16.24 123 PRO H O 1
ATOM 2669 N N . LEU B 2 138 ? 21.092 11.015 21.611 1.00 15.18 124 LEU H N 1
ATOM 2670 C CA . LEU B 2 138 ? 20.803 9.700 22.171 1.00 16.54 124 LEU H CA 1
ATOM 2671 C C . LEU B 2 138 ? 21.953 9.607 23.182 1.00 16.80 124 LEU H C 1
ATOM 2672 O O . LEU B 2 138 ? 23.023 9.067 22.895 1.00 15.43 124 LEU H O 1
ATOM 2677 N N . ALA B 2 139 ? 21.717 10.207 24.348 1.00 17.97 125 ALA H N 1
ATOM 2678 C CA . ALA B 2 139 ? 22.693 10.291 25.429 1.00 21.64 125 ALA H CA 1
ATOM 2679 C C . ALA B 2 139 ? 23.204 8.958 25.951 1.00 22.71 125 ALA H C 1
ATOM 2680 O O . ALA B 2 139 ? 22.457 7.992 26.063 1.00 23.37 125 ALA H O 1
ATOM 2682 N N . PRO B 2 140 ? 24.499 8.893 26.282 1.00 26.23 126 PRO H N 1
ATOM 2683 C CA . PRO B 2 140 ? 25.068 7.645 26.802 1.00 29.54 126 PRO H CA 1
ATOM 2684 C C . PRO B 2 140 ? 24.432 7.303 28.151 1.00 33.34 126 PRO H C 1
ATOM 2685 O O . PRO B 2 140 ? 24.328 8.157 29.029 1.00 33.97 126 PRO H O 1
ATOM 2689 N N . SER B 2 141 ? 23.987 6.061 28.299 1.00 37.90 127 SER H N 1
ATOM 2690 C CA . SER B 2 141 ? 23.347 5.612 29.532 1.00 43.93 127 SER H CA 1
ATOM 2691 C C . SER B 2 141 ? 24.242 5.795 30.755 1.00 46.43 127 SER H C 1
ATOM 2692 O O . SER B 2 141 ? 25.375 5.313 30.785 1.00 46.26 127 SER H O 1
ATOM 2695 N N . SER B 2 142 ? 23.723 6.493 31.762 1.00 50.03 128 SER H N 1
ATOM 2696 C CA . SER B 2 142 ? 24.471 6.738 32.991 1.00 54.24 128 SER H CA 1
ATOM 2697 C C . SER B 2 142 ? 24.684 5.434 33.756 1.00 56.71 128 SER H C 1
ATOM 2698 O O . SER B 2 142 ? 25.566 5.337 34.611 1.00 57.40 128 SER H O 1
ATOM 2701 N N . LYS B 2 143 ? 23.865 4.434 33.440 1.00 59.55 129 LYS H N 1
ATOM 2702 C CA . LYS B 2 143 ? 23.957 3.126 34.077 1.00 61.96 129 LYS H CA 1
ATOM 2703 C C . LYS B 2 143 ? 24.954 2.237 33.332 1.00 63.57 129 LYS H C 1
ATOM 2704 O O . LYS B 2 143 ? 24.641 1.102 32.965 1.00 63.92 129 LYS H O 1
ATOM 2710 N N . SER B 2 144 ? 26.156 2.764 33.110 1.00 64.90 130 SER H N 1
ATOM 2711 C CA . SER B 2 144 ? 27.212 2.034 32.413 1.00 65.17 130 SER H CA 1
ATOM 2712 C C . SER B 2 144 ? 28.559 2.679 32.725 1.00 65.97 130 SER H C 1
ATOM 2713 O O . SER B 2 144 ? 29.615 2.097 32.470 1.00 66.05 130 SER H O 1
ATOM 2716 N N . THR B 2 145 ? 28.490 3.885 33.285 1.00 66.94 133 THR H N 1
ATOM 2717 C CA . THR B 2 145 ? 29.651 4.699 33.656 1.00 67.15 133 THR H CA 1
ATOM 2718 C C . THR B 2 145 ? 31.015 4.001 33.741 1.00 66.41 133 THR H C 1
ATOM 2719 O O . THR B 2 145 ? 31.812 4.079 32.807 1.00 66.81 133 THR H O 1
ATOM 2723 N N . SER B 2 146 ? 31.287 3.328 34.857 1.00 64.80 134 SER H N 1
ATOM 2724 C CA . SER B 2 146 ? 32.571 2.654 35.044 1.00 62.60 134 SER H CA 1
ATOM 2725 C C . SER B 2 146 ? 32.732 1.335 34.293 1.00 60.32 134 SER H C 1
ATOM 2726 O O . SER B 2 146 ? 31.913 0.422 34.421 1.00 59.95 134 SER H O 1
ATOM 2729 N N . GLY B 2 147 ? 33.808 1.247 33.516 1.00 57.25 135 GLY H N 1
ATOM 2730 C CA . GLY B 2 147 ? 34.094 0.045 32.755 1.00 53.62 135 GLY H CA 1
ATOM 2731 C C . GLY B 2 147 ? 33.017 -0.349 31.765 1.00 51.09 135 GLY H C 1
ATOM 2732 O O . GLY B 2 147 ? 31.846 0.008 31.921 1.00 51.99 135 GLY H O 1
ATOM 2733 N N . GLY B 2 148 ? 33.418 -1.080 30.731 1.00 47.48 136 GLY H N 1
ATOM 2734 C CA . GLY B 2 148 ? 32.461 -1.528 29.738 1.00 42.87 136 GLY H CA 1
ATOM 2735 C C . GLY B 2 148 ? 32.337 -0.672 28.493 1.00 39.53 136 GLY H C 1
ATOM 2736 O O . GLY B 2 148 ? 33.136 0.231 28.247 1.00 38.15 136 GLY H O 1
ATOM 2737 N N . THR B 2 149 ? 31.317 -0.978 27.701 1.00 36.99 137 THR H N 1
ATOM 2738 C CA . THR B 2 149 ? 31.044 -0.269 26.463 1.00 33.82 137 THR H CA 1
ATOM 2739 C C . THR B 2 149 ? 29.787 0.564 26.605 1.00 29.20 137 THR H C 1
ATOM 2740 O O . THR B 2 149 ? 28.778 0.093 27.117 1.00 30.02 137 THR H O 1
ATOM 2744 N N . ALA B 2 150 ? 29.856 1.808 26.154 1.00 25.41 138 ALA H N 1
ATOM 2745 C CA . ALA B 2 150 ? 28.707 2.698 26.220 1.00 21.68 138 ALA H CA 1
ATOM 2746 C C . ALA B 2 150 ? 28.260 3.016 24.800 1.00 20.07 138 ALA H C 1
ATOM 2747 O O . ALA B 2 150 ? 29.073 3.032 23.877 1.00 19.20 138 ALA H O 1
ATOM 2749 N N . ALA B 2 151 ? 26.965 3.260 24.626 1.00 17.73 139 ALA H N 1
ATOM 2750 C CA . ALA B 2 151 ? 26.431 3.588 23.313 1.00 15.36 139 ALA H CA 1
ATOM 2751 C C . ALA B 2 151 ? 25.770 4.956 23.365 1.00 12.94 139 ALA H C 1
ATOM 2752 O O . ALA B 2 151 ? 25.140 5.319 24.358 1.00 12.42 139 ALA H O 1
ATOM 2754 N N . LEU B 2 152 ? 25.948 5.717 22.296 1.00 11.29 140 LEU H N 1
ATOM 2755 C CA . LEU B 2 152 ? 25.359 7.044 22.183 1.00 12.52 140 LEU H CA 1
ATOM 2756 C C . LEU B 2 152 ? 25.125 7.278 20.695 1.00 11.75 140 LEU H C 1
ATOM 2757 O O . LEU B 2 152 ? 25.629 6.528 19.863 1.00 11.40 140 LEU H O 1
ATOM 2762 N N . GLY B 2 153 ? 24.351 8.305 20.361 1.00 12.35 141 GLY H N 1
ATOM 2763 C CA . GLY B 2 153 ? 24.076 8.595 18.970 1.00 10.87 141 GLY H CA 1
ATOM 2764 C C . GLY B 2 153 ? 23.226 9.841 18.797 1.00 11.71 141 GLY H C 1
ATOM 2765 O O . GLY B 2 153 ? 23.059 10.623 19.735 1.00 13.17 141 GLY H O 1
ATOM 2766 N N . CYS B 2 154 ? 22.703 10.026 17.589 1.00 10.76 142 CYS H N 1
ATOM 2767 C CA . CYS B 2 154 ? 21.846 11.162 17.261 1.00 12.00 142 CYS H CA 1
ATOM 2768 C C . CYS B 2 154 ? 20.609 10.692 16.501 1.00 12.11 142 CYS H C 1
ATOM 2769 O O . CYS B 2 154 ? 20.689 9.786 15.672 1.00 14.92 142 CYS H O 1
ATOM 2772 N N . LEU B 2 155 ? 19.466 11.306 16.793 1.00 11.89 143 LEU H N 1
ATOM 2773 C CA . LEU B 2 155 ? 18.215 10.984 16.120 1.00 11.32 143 LEU H CA 1
ATOM 2774 C C . LEU B 2 155 ? 17.891 12.159 15.199 1.00 13.72 143 LEU H C 1
ATOM 2775 O O . LEU B 2 155 ? 17.636 13.272 15.669 1.00 14.02 143 LEU H O 1
ATOM 2780 N N . VAL B 2 156 ? 17.931 11.903 13.893 1.00 13.80 144 VAL H N 1
ATOM 2781 C CA . VAL B 2 156 ? 17.663 12.915 12.864 1.00 14.32 144 VAL H CA 1
ATOM 2782 C C . VAL B 2 156 ? 16.248 12.670 12.341 1.00 15.52 144 VAL H C 1
ATOM 2783 O O . VAL B 2 156 ? 16.057 11.888 11.410 1.00 14.83 144 VAL H O 1
ATOM 2787 N N . LYS B 2 157 ? 15.254 13.333 12.920 1.00 17.22 145 LYS H N 1
ATOM 2788 C CA . LYS B 2 157 ? 13.893 13.080 12.485 1.00 18.91 145 LYS H CA 1
ATOM 2789 C C . LYS B 2 157 ? 13.121 14.184 11.779 1.00 17.87 145 LYS H C 1
ATOM 2790 O O . LYS B 2 157 ? 13.406 15.374 11.928 1.00 17.89 145 LYS H O 1
ATOM 2796 N N . ASP B 2 158 ? 12.134 13.738 11.004 1.00 14.73 146 ASP H N 1
ATOM 2797 C CA . ASP B 2 158 ? 11.230 14.585 10.242 1.00 14.11 146 ASP H CA 1
ATOM 2798 C C . ASP B 2 158 ? 11.872 15.460 9.184 1.00 13.13 146 ASP H C 1
ATOM 2799 O O . ASP B 2 158 ? 11.853 16.683 9.278 1.00 15.20 146 ASP H O 1
ATOM 2804 N N . TYR B 2 159 ? 12.442 14.831 8.165 1.00 12.23 147 TYR H N 1
ATOM 2805 C CA . TYR B 2 159 ? 13.045 15.584 7.086 1.00 11.42 147 TYR H CA 1
ATOM 2806 C C . TYR B 2 159 ? 12.535 15.045 5.765 1.00 12.65 147 TYR H C 1
ATOM 2807 O O . TYR B 2 159 ? 12.040 13.922 5.690 1.00 12.55 147 TYR H O 1
ATOM 2816 N N . PHE B 2 160 ? 12.657 15.861 4.725 1.00 12.09 148 PHE H N 1
ATOM 2817 C CA . PHE B 2 160 ? 12.233 15.483 3.398 1.00 10.80 148 PHE H CA 1
ATOM 2818 C C . PHE B 2 160 ? 12.880 16.451 2.425 1.00 10.61 148 PHE H C 1
ATOM 2819 O O . PHE B 2 160 ? 12.922 17.648 2.676 1.00 13.33 148 PHE H O 1
ATOM 2827 N N . PRO B 2 161 ? 13.420 15.937 1.313 1.00 11.06 149 PRO H N 1
ATOM 2828 C CA . PRO B 2 161 ? 13.434 14.508 0.975 1.00 11.51 149 PRO H CA 1
ATOM 2829 C C . PRO B 2 161 ? 14.783 13.893 1.365 1.00 13.48 149 PRO H C 1
ATOM 2830 O O . PRO B 2 161 ? 15.545 14.497 2.114 1.00 11.31 149 PRO H O 1
ATOM 2834 N N . GLU B 2 162 ? 15.056 12.685 0.876 1.00 14.85 150 GLU H N 1
ATOM 2835 C CA . GLU B 2 162 ? 16.344 12.034 1.109 1.00 16.19 150 GLU H CA 1
ATOM 2836 C C . GLU B 2 162 ? 17.292 12.845 0.215 1.00 16.74 150 GLU H C 1
ATOM 2837 O O . GLU B 2 162 ? 16.846 13.469 -0.739 1.00 16.90 150 GLU H O 1
ATOM 2843 N N . PRO B 2 163 ? 18.603 12.834 0.496 1.00 17.03 151 PRO H N 1
ATOM 2844 C CA . PRO B 2 163 ? 19.240 12.111 1.589 1.00 17.61 151 PRO H CA 1
ATOM 2845 C C . PRO B 2 163 ? 19.773 13.037 2.675 1.00 18.20 151 PRO H C 1
ATOM 2846 O O . PRO B 2 163 ? 19.778 14.263 2.545 1.00 18.39 151 PRO H O 1
ATOM 2850 N N . VAL B 2 164 ? 20.207 12.417 3.759 1.00 17.85 152 VAL H N 1
ATOM 2851 C CA . VAL B 2 164 ? 20.802 13.109 4.883 1.00 17.90 152 VAL H CA 1
ATOM 2852 C C . VAL B 2 164 ? 22.132 12.390 5.063 1.00 17.06 152 VAL H C 1
ATOM 2853 O O . VAL B 2 164 ? 22.197 11.184 4.841 1.00 16.76 152 VAL H O 1
ATOM 2857 N N . THR B 2 165 ? 23.194 13.118 5.396 1.00 15.63 153 THR H N 1
ATOM 2858 C CA . THR B 2 165 ? 24.483 12.468 5.652 1.00 15.63 153 THR H CA 1
ATOM 2859 C C . THR B 2 165 ? 24.826 12.770 7.104 1.00 14.76 153 THR H C 1
ATOM 2860 O O . THR B 2 165 ? 24.410 13.798 7.648 1.00 14.64 153 THR H O 1
ATOM 2864 N N . VAL B 2 166 ? 25.567 11.868 7.731 1.00 12.79 154 VAL H N 1
ATOM 2865 C CA . VAL B 2 166 ? 25.959 12.025 9.121 1.00 11.99 154 VAL H CA 1
ATOM 2866 C C . VAL B 2 166 ? 27.403 11.569 9.284 1.00 15.26 154 VAL H C 1
ATOM 2867 O O . VAL B 2 166 ? 27.800 10.525 8.759 1.00 14.56 154 VAL H O 1
ATOM 2871 N N . SER B 2 167 ? 28.195 12.362 9.996 1.00 13.79 156 SER H N 1
ATOM 2872 C CA . SER B 2 167 ? 29.575 11.996 10.275 1.00 14.18 156 SER H CA 1
ATOM 2873 C C . SER B 2 167 ? 29.750 12.273 11.770 1.00 14.43 156 SER H C 1
ATOM 2874 O O . SER B 2 167 ? 28.910 12.940 12.384 1.00 12.61 156 SER H O 1
ATOM 2877 N N . TRP B 2 168 ? 30.812 11.744 12.364 1.00 10.62 157 TRP H N 1
ATOM 2878 C CA . TRP B 2 168 ? 31.062 11.975 13.782 1.00 10.64 157 TRP H CA 1
ATOM 2879 C C . TRP B 2 168 ? 32.406 12.650 13.981 1.00 11.43 157 TRP H C 1
ATOM 2880 O O . TRP B 2 168 ? 33.431 12.227 13.414 1.00 7.75 157 TRP H O 1
ATOM 2891 N N . ASN B 2 169 ? 32.389 13.703 14.795 1.00 11.82 162 ASN H N 1
ATOM 2892 C CA . ASN B 2 169 ? 33.588 14.480 15.069 1.00 13.36 162 ASN H CA 1
ATOM 2893 C C . ASN B 2 169 ? 34.276 14.809 13.755 1.00 13.36 162 ASN H C 1
ATOM 2894 O O . ASN B 2 169 ? 35.470 14.597 13.582 1.00 15.37 162 ASN H O 1
ATOM 2899 N N . SER B 2 170 ? 33.482 15.313 12.821 1.00 13.20 163 SER H N 1
ATOM 2900 C CA . SER B 2 170 ? 33.972 15.701 11.512 1.00 16.50 163 SER H CA 1
ATOM 2901 C C . SER B 2 170 ? 34.760 14.612 10.800 1.00 17.79 163 SER H C 1
ATOM 2902 O O . SER B 2 170 ? 35.731 14.904 10.104 1.00 18.52 163 SER H O 1
ATOM 2905 N N . GLY B 2 171 ? 34.349 13.358 10.979 1.00 18.57 164 GLY H N 1
ATOM 2906 C CA . GLY B 2 171 ? 35.018 12.263 10.296 1.00 17.40 164 GLY H CA 1
ATOM 2907 C C . GLY B 2 171 ? 36.185 11.616 11.011 1.00 18.68 164 GLY H C 1
ATOM 2908 O O . GLY B 2 171 ? 36.731 10.626 10.525 1.00 19.18 164 GLY H O 1
ATOM 2909 N N . ALA B 2 172 ? 36.575 12.168 12.155 1.00 17.19 165 ALA H N 1
ATOM 2910 C CA . ALA B 2 172 ? 37.674 11.613 12.931 1.00 17.71 165 ALA H CA 1
ATOM 2911 C C . ALA B 2 172 ? 37.234 10.321 13.627 1.00 16.71 165 ALA H C 1
ATOM 2912 O O . ALA B 2 172 ? 38.057 9.471 13.955 1.00 16.45 165 ALA H O 1
ATOM 2914 N N . LEU B 2 173 ? 35.933 10.180 13.852 1.00 13.58 166 LEU H N 1
ATOM 2915 C CA . LEU B 2 173 ? 35.403 8.999 14.519 1.00 14.27 166 LEU H CA 1
ATOM 2916 C C . LEU B 2 173 ? 34.574 8.145 13.572 1.00 14.29 166 LEU H C 1
ATOM 2917 O O . LEU B 2 173 ? 33.494 8.549 13.148 1.00 13.49 166 LEU H O 1
ATOM 2922 N N . THR B 2 174 ? 35.093 6.970 13.235 1.00 14.28 167 THR H N 1
ATOM 2923 C CA . THR B 2 174 ? 34.390 6.053 12.349 1.00 15.65 167 THR H CA 1
ATOM 2924 C C . THR B 2 174 ? 34.245 4.658 12.960 1.00 17.03 167 THR H C 1
ATOM 2925 O O . THR B 2 174 ? 33.255 3.963 12.703 1.00 19.35 167 THR H O 1
ATOM 2929 N N . SER B 2 175 ? 35.215 4.246 13.772 1.00 16.73 168 SER H N 1
ATOM 2930 C CA . SER B 2 175 ? 35.154 2.922 14.396 1.00 18.31 168 SER H CA 1
ATOM 2931 C C . SER B 2 175 ? 33.940 2.807 15.303 1.00 16.51 168 SER H C 1
ATOM 2932 O O . SER B 2 175 ? 33.716 3.669 16.146 1.00 16.92 168 SER H O 1
ATOM 2935 N N . GLY B 2 176 ? 33.162 1.743 15.124 1.00 15.68 169 GLY H N 1
ATOM 2936 C CA . GLY B 2 176 ? 31.988 1.525 15.951 1.00 13.98 169 GLY H CA 1
ATOM 2937 C C . GLY B 2 176 ? 30.781 2.366 15.573 1.00 13.98 169 GLY H C 1
ATOM 2938 O O . GLY B 2 176 ? 29.782 2.371 16.285 1.00 15.82 169 GLY H O 1
ATOM 2939 N N . VAL B 2 177 ? 30.862 3.081 14.457 1.00 14.56 171 VAL H N 1
ATOM 2940 C CA . VAL B 2 177 ? 29.743 3.914 14.028 1.00 13.79 171 VAL H CA 1
ATOM 2941 C C . VAL B 2 177 ? 28.744 3.168 13.146 1.00 13.30 171 VAL H C 1
ATOM 2942 O O . VAL B 2 177 ? 29.127 2.453 12.223 1.00 9.78 171 VAL H O 1
ATOM 2946 N N . HIS B 2 178 ? 27.462 3.339 13.444 1.00 12.03 172 HIS H N 1
ATOM 2947 C CA . HIS B 2 178 ? 26.405 2.730 12.648 1.00 12.53 172 HIS H CA 1
ATOM 2948 C C . HIS B 2 178 ? 25.358 3.782 12.325 1.00 11.47 172 HIS H C 1
ATOM 2949 O O . HIS B 2 178 ? 24.670 4.285 13.208 1.00 13.39 172 HIS H O 1
ATOM 2956 N N . THR B 2 179 ? 25.254 4.119 11.050 1.00 13.37 173 THR H N 1
ATOM 2957 C CA . THR B 2 179 ? 24.268 5.085 10.594 1.00 13.92 173 THR H CA 1
ATOM 2958 C C . THR B 2 179 ? 23.261 4.250 9.816 1.00 14.39 173 THR H C 1
ATOM 2959 O O . THR B 2 179 ? 23.557 3.736 8.739 1.00 11.29 173 THR H O 1
ATOM 2963 N N . PHE B 2 180 ? 22.075 4.118 10.396 1.00 13.26 174 PHE H N 1
ATOM 2964 C CA . PHE B 2 180 ? 21.000 3.309 9.845 1.00 13.01 174 PHE H CA 1
ATOM 2965 C C . PHE B 2 180 ? 20.222 3.903 8.677 1.00 14.22 174 PHE H C 1
ATOM 2966 O O . PHE B 2 180 ? 20.166 5.126 8.498 1.00 12.47 174 PHE H O 1
ATOM 2974 N N . PRO B 2 181 ? 19.616 3.030 7.853 1.00 12.72 175 PRO H N 1
ATOM 2975 C CA . PRO B 2 181 ? 18.830 3.527 6.718 1.00 12.90 175 PRO H CA 1
ATOM 2976 C C . PRO B 2 181 ? 17.660 4.270 7.343 1.00 11.90 175 PRO H C 1
ATOM 2977 O O . PRO B 2 181 ? 17.188 3.885 8.410 1.00 9.97 175 PRO H O 1
ATOM 2981 N N . ALA B 2 182 ? 17.192 5.326 6.691 1.00 12.71 176 ALA H N 1
ATOM 2982 C CA . ALA B 2 182 ? 16.069 6.085 7.215 1.00 12.34 176 ALA H CA 1
ATOM 2983 C C . ALA B 2 182 ? 14.787 5.279 7.074 1.00 13.97 176 ALA H C 1
ATOM 2984 O O . ALA B 2 182 ? 14.728 4.337 6.291 1.00 13.99 176 ALA H O 1
ATOM 2986 N N . VAL B 2 183 ? 13.774 5.636 7.857 1.00 12.46 177 VAL H N 1
ATOM 2987 C CA . VAL B 2 183 ? 12.475 4.990 7.751 1.00 13.76 177 VAL H CA 1
ATOM 2988 C C . VAL B 2 183 ? 11.525 6.109 7.353 1.00 14.72 177 VAL H C 1
ATOM 2989 O O . VAL B 2 183 ? 11.764 7.279 7.666 1.00 12.32 177 VAL H O 1
ATOM 2993 N N . LEU B 2 184 ? 10.471 5.753 6.630 1.00 14.89 178 LEU H N 1
ATOM 2994 C CA . LEU B 2 184 ? 9.483 6.723 6.189 1.00 14.99 178 LEU H CA 1
ATOM 2995 C C . LEU B 2 184 ? 8.314 6.616 7.154 1.00 14.48 178 LEU H C 1
ATOM 2996 O O . LEU B 2 184 ? 7.647 5.586 7.223 1.00 16.02 178 LEU H O 1
ATOM 3001 N N . GLN B 2 185 ? 8.084 7.678 7.915 1.00 14.10 179 GLN H N 1
ATOM 3002 C CA . GLN B 2 185 ? 7.007 7.706 8.907 1.00 14.45 179 GLN H CA 1
ATOM 3003 C C . GLN B 2 185 ? 5.632 7.930 8.277 1.00 11.33 179 GLN H C 1
ATOM 3004 O O . GLN B 2 185 ? 5.531 8.296 7.111 1.00 10.92 179 GLN H O 1
ATOM 3010 N N . SER B 2 186 ? 4.582 7.705 9.060 1.00 10.37 180 SER H N 1
ATOM 3011 C CA . SER B 2 186 ? 3.212 7.870 8.583 1.00 12.04 180 SER H CA 1
ATOM 3012 C C . SER B 2 186 ? 2.928 9.283 8.083 1.00 12.78 180 SER H C 1
ATOM 3013 O O . SER B 2 186 ? 2.034 9.484 7.274 1.00 15.63 180 SER H O 1
ATOM 3016 N N . SER B 2 187 ? 3.680 10.262 8.573 1.00 11.10 182 SER H N 1
ATOM 3017 C CA . SER B 2 187 ? 3.484 11.643 8.156 1.00 11.09 182 SER H CA 1
ATOM 3018 C C . SER B 2 187 ? 4.068 11.887 6.765 1.00 10.53 182 SER H C 1
ATOM 3019 O O . SER B 2 187 ? 3.798 12.915 6.151 1.00 11.69 182 SER H O 1
ATOM 3022 N N . GLY B 2 188 ? 4.863 10.941 6.271 1.00 9.47 183 GLY H N 1
ATOM 3023 C CA . GLY B 2 188 ? 5.485 11.102 4.963 1.00 7.91 183 GLY H CA 1
ATOM 3024 C C . GLY B 2 188 ? 6.872 11.732 5.054 1.00 11.14 183 GLY H C 1
ATOM 3025 O O . GLY B 2 188 ? 7.512 12.019 4.035 1.00 9.47 183 GLY H O 1
ATOM 3026 N N . LEU B 2 189 ? 7.337 11.965 6.277 1.00 8.43 184 LEU H N 1
ATOM 3027 C CA . LEU B 2 189 ? 8.659 12.544 6.484 1.00 12.07 184 LEU H CA 1
ATOM 3028 C C . LEU B 2 189 ? 9.601 11.411 6.908 1.00 12.96 184 LEU H C 1
ATOM 3029 O O . LEU B 2 189 ? 9.162 10.404 7.473 1.00 11.86 184 LEU H O 1
ATOM 3034 N N . TYR B 2 190 ? 10.888 11.579 6.631 1.00 12.65 185 TYR H N 1
ATOM 3035 C CA . TYR B 2 190 ? 11.883 10.569 6.987 1.00 11.93 185 TYR H CA 1
ATOM 3036 C C . TYR B 2 190 ? 12.474 10.771 8.367 1.00 11.68 185 TYR H C 1
ATOM 3037 O O . TYR B 2 190 ? 12.353 11.834 8.966 1.00 11.86 185 TYR H O 1
ATOM 3046 N N . SER B 2 191 ? 13.135 9.731 8.850 1.00 12.58 186 SER H N 1
ATOM 3047 C CA . SER B 2 191 ? 13.786 9.763 10.140 1.00 14.62 186 SER H CA 1
ATOM 3048 C C . SER B 2 191 ? 14.890 8.723 10.167 1.00 15.40 186 SER H C 1
ATOM 3049 O O . SER B 2 191 ? 14.692 7.587 9.722 1.00 15.94 186 SER H O 1
ATOM 3052 N N . LEU B 2 192 ? 16.062 9.110 10.659 1.00 15.51 187 LEU H N 1
ATOM 3053 C CA . LEU B 2 192 ? 17.160 8.161 10.760 1.00 15.97 187 LEU H CA 1
ATOM 3054 C C . LEU B 2 192 ? 17.937 8.341 12.051 1.00 14.10 187 LEU H C 1
ATOM 3055 O O . LEU B 2 192 ? 17.843 9.374 12.708 1.00 14.59 187 LEU H O 1
ATOM 3060 N N . SER B 2 193 ? 18.674 7.309 12.433 1.00 12.12 188 SER H N 1
ATOM 3061 C CA . SER B 2 193 ? 19.480 7.388 13.634 1.00 13.83 188 SER H CA 1
ATOM 3062 C C . SER B 2 193 ? 20.915 7.004 13.279 1.00 13.59 188 SER H C 1
ATOM 3063 O O . SER B 2 193 ? 21.160 6.275 12.316 1.00 12.68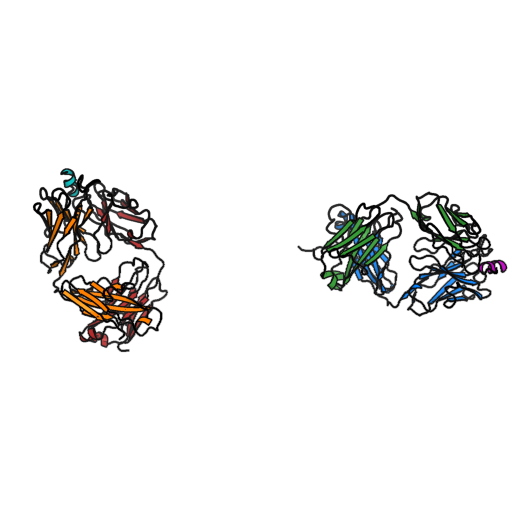 188 SER H O 1
ATOM 3066 N N . SER B 2 194 ? 21.853 7.538 14.043 1.00 12.56 189 SER H N 1
ATOM 3067 C CA . SER B 2 194 ? 23.263 7.241 13.864 1.00 13.68 189 SER H CA 1
ATOM 3068 C C . SER B 2 194 ? 23.750 7.009 15.283 1.00 12.27 189 SER H C 1
ATOM 3069 O O . SER B 2 194 ? 23.451 7.798 16.180 1.00 11.54 189 SER H O 1
ATOM 3072 N N . VAL B 2 195 ? 24.482 5.924 15.490 1.00 10.93 190 VAL H N 1
ATOM 3073 C CA . VAL B 2 195 ? 24.968 5.602 16.820 1.00 10.94 190 VAL H CA 1
ATOM 3074 C C . VAL B 2 195 ? 26.413 5.158 16.759 1.00 13.06 190 VAL H C 1
ATOM 3075 O O . VAL B 2 195 ? 26.943 4.867 15.683 1.00 11.03 190 VAL H O 1
ATOM 3079 N N . VAL B 2 196 ? 27.042 5.103 17.929 1.00 13.88 191 VAL H N 1
ATOM 3080 C CA . VAL B 2 196 ? 28.422 4.661 18.037 1.00 13.27 191 VAL H CA 1
ATOM 3081 C C . VAL B 2 196 ? 28.627 4.096 19.433 1.00 13.69 191 VAL H C 1
ATOM 3082 O O . VAL B 2 196 ? 28.058 4.587 20.408 1.00 14.13 191 VAL H O 1
ATOM 3086 N N . THR B 2 197 ? 29.394 3.021 19.529 1.00 14.30 192 THR H N 1
ATOM 3087 C CA . THR B 2 197 ? 29.673 2.454 20.838 1.00 16.89 192 THR H CA 1
ATOM 3088 C C . THR B 2 197 ? 31.118 2.837 21.136 1.00 18.71 192 THR H C 1
ATOM 3089 O O . THR B 2 197 ? 31.952 2.870 20.235 1.00 19.25 192 THR H O 1
ATOM 3093 N N . VAL B 2 198 ? 31.399 3.152 22.392 1.00 20.29 193 VAL H N 1
ATOM 3094 C CA . VAL B 2 198 ? 32.733 3.573 22.800 1.00 23.31 193 VAL H CA 1
ATOM 3095 C C . VAL B 2 198 ? 33.016 3.118 24.227 1.00 25.47 193 VAL H C 1
ATOM 3096 O O . VAL B 2 198 ? 32.097 2.787 24.983 1.00 23.12 193 VAL H O 1
ATOM 3100 N N . PRO B 2 199 ? 34.300 3.093 24.614 1.00 28.05 194 PRO H N 1
ATOM 3101 C CA . PRO B 2 199 ? 34.643 2.676 25.975 1.00 29.37 194 PRO H CA 1
ATOM 3102 C C . PRO B 2 199 ? 33.981 3.660 26.932 1.00 29.46 194 PRO H C 1
ATOM 3103 O O . PRO B 2 199 ? 34.044 4.872 26.727 1.00 30.20 194 PRO H O 1
ATOM 3107 N N . SER B 2 200 ? 33.332 3.144 27.965 1.00 30.61 195 SER H N 1
ATOM 3108 C CA . SER B 2 200 ? 32.666 3.997 28.937 1.00 32.15 195 SER H CA 1
ATOM 3109 C C . SER B 2 200 ? 33.627 5.028 29.526 1.00 33.18 195 SER H C 1
ATOM 3110 O O . SER B 2 200 ? 33.236 6.151 29.843 1.00 32.87 195 SER H O 1
ATOM 3113 N N . SER B 2 201 ? 34.889 4.645 29.666 1.00 33.35 196 SER H N 1
ATOM 3114 C CA . SER B 2 201 ? 35.889 5.545 30.224 1.00 35.84 196 SER H CA 1
ATOM 3115 C C . SER B 2 201 ? 36.190 6.735 29.313 1.00 36.42 196 SER H C 1
ATOM 3116 O O . SER B 2 201 ? 36.724 7.750 29.759 1.00 37.25 196 SER H O 1
ATOM 3119 N N . SER B 2 202 ? 35.841 6.617 28.038 1.00 37.31 197 SER H N 1
ATOM 3120 C CA . SER B 2 202 ? 36.098 7.696 27.091 1.00 37.70 197 SER H CA 1
ATOM 3121 C C . SER B 2 202 ? 35.065 8.814 27.198 1.00 37.67 197 SER H C 1
ATOM 3122 O O . SER B 2 202 ? 35.219 9.865 26.577 1.00 38.64 197 SER H O 1
ATOM 3125 N N . LEU B 2 203 ? 34.014 8.598 27.981 1.00 36.75 198 LEU H N 1
ATOM 3126 C CA . LEU B 2 203 ? 32.981 9.615 28.125 1.00 38.48 198 LEU H CA 1
ATOM 3127 C C . LEU B 2 203 ? 33.488 10.824 28.902 1.00 40.59 198 LEU H C 1
ATOM 3128 O O . LEU B 2 203 ? 32.779 11.823 29.042 1.00 42.33 198 LEU H O 1
ATOM 3133 N N . GLY B 2 204 ? 34.718 10.729 29.399 1.00 40.95 199 GLY H N 1
ATOM 3134 C CA . GLY B 2 204 ? 35.299 11.822 30.157 1.00 40.63 199 GLY H CA 1
ATOM 3135 C C . GLY B 2 204 ? 36.595 12.332 29.558 1.00 40.46 199 GLY H C 1
ATOM 3136 O O . GLY B 2 204 ? 37.166 13.312 30.032 1.00 40.08 199 GLY H O 1
ATOM 3137 N N . THR B 2 205 ? 37.067 11.666 28.512 1.00 40.09 200 THR H N 1
ATOM 3138 C CA . THR B 2 205 ? 38.299 12.080 27.856 1.00 40.98 200 THR H CA 1
ATOM 3139 C C . THR B 2 205 ? 38.065 12.313 26.368 1.00 40.39 200 THR H C 1
ATOM 3140 O O . THR B 2 205 ? 39.014 12.347 25.584 1.00 40.87 200 THR H O 1
ATOM 3144 N N . GLN B 2 206 ? 36.802 12.479 25.980 1.00 38.19 203 GLN H N 1
ATOM 3145 C CA . GLN B 2 206 ? 36.470 12.689 24.575 1.00 34.96 203 GLN H CA 1
ATOM 3146 C C . GLN B 2 206 ? 35.058 13.255 24.392 1.00 32.26 203 GLN H C 1
ATOM 3147 O O . GLN B 2 206 ? 34.119 12.871 25.092 1.00 30.02 203 GLN H O 1
ATOM 3153 N N . THR B 2 207 ? 34.918 14.189 23.458 1.00 28.35 205 THR H N 1
ATOM 3154 C CA . THR B 2 207 ? 33.619 14.775 23.179 1.00 24.93 205 THR H CA 1
ATOM 3155 C C . THR B 2 207 ? 33.080 14.077 21.936 1.00 21.41 205 THR H C 1
ATOM 3156 O O . THR B 2 207 ? 33.849 13.614 21.098 1.00 21.22 205 THR H O 1
ATOM 3160 N N . TYR B 2 208 ? 31.762 13.999 21.824 1.00 17.44 206 TYR H N 1
ATOM 3161 C CA . TYR B 2 208 ? 31.126 13.351 20.684 1.00 14.81 206 TYR H CA 1
ATOM 3162 C C . TYR B 2 208 ? 30.133 14.305 20.030 1.00 15.05 206 TYR H C 1
ATOM 3163 O O . TYR B 2 208 ? 29.193 14.797 20.663 1.00 16.14 206 TYR H O 1
ATOM 3172 N N . ILE B 2 209 ? 30.367 14.573 18.754 1.00 14.14 207 ILE H N 1
ATOM 3173 C CA . ILE B 2 209 ? 29.537 15.486 18.001 1.00 14.61 207 ILE H CA 1
ATOM 3174 C C . ILE B 2 209 ? 29.117 14.874 16.677 1.00 14.64 207 ILE H C 1
ATOM 3175 O O . ILE B 2 209 ? 29.964 14.497 15.867 1.00 12.40 207 ILE H O 1
ATOM 3180 N N . CYS B 2 210 ? 27.812 14.770 16.448 1.00 14.22 208 CYS H N 1
ATOM 3181 C CA . CYS B 2 210 ? 27.369 14.239 15.176 1.00 16.23 208 CYS H CA 1
ATOM 3182 C C . CYS B 2 210 ? 27.159 15.431 14.245 1.00 15.08 208 CYS H C 1
ATOM 3183 O O . CYS B 2 210 ? 26.539 16.429 14.622 1.00 14.08 208 CYS H O 1
ATOM 3186 N N . ASN B 2 211 ? 27.710 15.321 13.041 1.00 14.86 209 ASN H N 1
ATOM 3187 C CA . ASN B 2 211 ? 27.603 16.363 12.034 1.00 14.87 209 ASN H CA 1
ATOM 3188 C C . ASN B 2 211 ? 26.551 15.934 11.026 1.00 13.76 209 ASN H C 1
ATOM 3189 O O . ASN B 2 211 ? 26.781 15.034 10.222 1.00 12.82 209 ASN H O 1
ATOM 3194 N N . VAL B 2 212 ? 25.405 16.603 11.064 1.00 12.48 210 VAL H N 1
ATOM 3195 C CA . VAL B 2 212 ? 24.294 16.277 10.187 1.00 12.44 210 VAL H CA 1
ATOM 3196 C C . VAL B 2 212 ? 24.144 17.286 9.064 1.00 13.20 210 VAL H C 1
ATOM 3197 O O . VAL B 2 212 ? 24.155 18.500 9.292 1.00 14.01 210 VAL H O 1
ATOM 3201 N N . ASN B 2 213 ? 23.985 16.767 7.854 1.00 12.67 211 ASN H N 1
ATOM 3202 C CA . ASN B 2 213 ? 23.845 17.596 6.673 1.00 15.11 211 ASN H CA 1
ATOM 3203 C C . ASN B 2 213 ? 22.643 17.195 5.810 1.00 13.98 211 ASN H C 1
ATOM 3204 O O . ASN B 2 213 ? 22.550 16.069 5.334 1.00 12.02 211 ASN H O 1
ATOM 3209 N N . HIS B 2 214 ? 21.720 18.129 5.631 1.00 14.48 212 HIS H N 1
ATOM 3210 C CA . HIS B 2 214 ? 20.544 17.900 4.802 1.00 13.41 212 HIS H CA 1
ATOM 3211 C C . HIS B 2 214 ? 20.543 19.072 3.823 1.00 13.49 212 HIS H C 1
ATOM 3212 O O . HIS B 2 214 ? 20.013 20.144 4.113 1.00 12.74 212 HIS H O 1
ATOM 3219 N N . LYS B 2 215 ? 21.156 18.860 2.664 1.00 12.47 213 LYS H N 1
ATOM 3220 C CA . LYS B 2 215 ? 21.286 19.912 1.662 1.00 13.45 213 LYS H CA 1
ATOM 3221 C C . LYS B 2 215 ? 20.007 20.593 1.168 1.00 14.17 213 LYS H C 1
ATOM 3222 O O . LYS B 2 215 ? 19.968 21.812 1.038 1.00 12.73 213 LYS H O 1
ATOM 3228 N N . PRO B 2 216 ? 18.943 19.820 0.901 1.00 12.37 214 PRO H N 1
ATOM 3229 C CA . PRO B 2 216 ? 17.688 20.404 0.412 1.00 12.63 214 PRO H CA 1
ATOM 3230 C C . PRO B 2 216 ? 17.089 21.493 1.281 1.00 12.42 214 PRO H C 1
ATOM 3231 O O . PRO B 2 216 ? 16.527 22.464 0.776 1.00 14.02 214 PRO H O 1
ATOM 3235 N N . SER B 2 217 ? 17.197 21.328 2.590 1.00 12.36 215 SER H N 1
ATOM 3236 C CA . SER B 2 217 ? 16.662 22.313 3.510 1.00 11.51 215 SER H CA 1
ATOM 3237 C C . SER B 2 217 ? 17.786 23.181 4.056 1.00 13.12 215 SER H C 1
ATOM 3238 O O . SER B 2 217 ? 17.535 24.066 4.869 1.00 12.56 215 SER H O 1
ATOM 3241 N N . ASN B 2 218 ? 19.009 22.925 3.599 1.00 12.96 216 ASN H N 1
ATOM 3242 C CA . ASN B 2 218 ? 20.204 23.630 4.076 1.00 15.19 216 ASN H CA 1
ATOM 3243 C C . ASN B 2 218 ? 20.292 23.532 5.594 1.00 16.30 216 ASN H C 1
ATOM 3244 O O . ASN B 2 218 ? 20.540 24.522 6.284 1.00 17.29 216 ASN H O 1
ATOM 3249 N N . THR B 2 219 ? 20.053 22.333 6.113 1.00 16.97 217 THR H N 1
ATOM 3250 C CA . THR B 2 219 ? 20.143 22.091 7.550 1.00 17.30 217 THR H CA 1
ATOM 3251 C C . THR B 2 219 ? 21.517 21.480 7.804 1.00 16.72 217 THR H C 1
ATOM 3252 O O . THR B 2 219 ? 21.835 20.419 7.284 1.00 18.82 217 THR H O 1
ATOM 3256 N N . LYS B 2 220 ? 22.339 22.168 8.582 1.00 17.93 218 LYS H N 1
ATOM 3257 C CA . LYS B 2 220 ? 23.676 21.682 8.896 1.00 18.39 218 LYS H CA 1
ATOM 3258 C C . LYS B 2 220 ? 23.886 21.864 10.384 1.00 18.74 218 LYS H C 1
ATOM 3259 O O . LYS B 2 220 ? 24.179 22.954 10.865 1.00 21.15 218 LYS H O 1
ATOM 3265 N N . VAL B 2 221 ? 23.696 20.773 11.108 1.00 18.02 219 VAL H N 1
ATOM 3266 C CA . VAL B 2 221 ? 23.811 20.777 12.553 1.00 17.53 219 VAL H CA 1
ATOM 3267 C C . VAL B 2 221 ? 24.968 19.930 13.061 1.00 17.80 219 VAL H C 1
ATOM 3268 O O . VAL B 2 221 ? 25.233 18.838 12.549 1.00 17.06 219 VAL H O 1
ATOM 3272 N N . ASP B 2 222 ? 25.651 20.453 14.070 1.00 16.30 220 ASP H N 1
ATOM 3273 C CA . ASP B 2 222 ? 26.750 19.751 14.709 1.00 17.63 220 ASP H CA 1
ATOM 3274 C C . ASP B 2 222 ? 26.263 19.621 16.134 1.00 17.76 220 ASP H C 1
ATOM 3275 O O . ASP B 2 222 ? 26.403 20.543 16.934 1.00 19.20 220 ASP H O 1
ATOM 3280 N N . LYS B 2 223 ? 25.677 18.472 16.443 1.00 18.00 221 LYS H N 1
ATOM 3281 C CA . LYS B 2 223 ? 25.108 18.236 17.763 1.00 17.59 221 LYS H CA 1
ATOM 3282 C C . LYS B 2 223 ? 26.035 17.501 18.721 1.00 18.15 221 LYS H C 1
ATOM 3283 O O . LYS B 2 223 ? 26.459 16.370 18.458 1.00 17.01 221 LYS H O 1
ATOM 3289 N N . LYS B 2 224 ? 26.341 18.146 19.840 1.00 18.18 222 LYS H N 1
ATOM 3290 C CA . LYS B 2 224 ? 27.202 17.538 20.839 1.00 19.15 222 LYS H CA 1
ATOM 3291 C C . LYS B 2 224 ? 26.341 16.606 21.678 1.00 17.39 222 LYS H C 1
ATOM 3292 O O . LYS B 2 224 ? 25.268 16.984 22.129 1.00 17.02 222 LYS H O 1
ATOM 3298 N N . VAL B 2 225 ? 26.808 15.379 21.865 1.00 16.46 225 VAL H N 1
ATOM 3299 C CA . VAL B 2 225 ? 26.068 14.397 22.646 1.00 18.41 225 VAL H CA 1
ATOM 3300 C C . VAL B 2 225 ? 26.830 14.079 23.932 1.00 18.51 225 VAL H C 1
ATOM 3301 O O . VAL B 2 225 ? 27.960 13.605 23.890 1.00 17.55 225 VAL H O 1
ATOM 3305 N N . GLU B 2 226 ? 26.213 14.342 25.075 1.00 21.42 226 GLU H N 1
ATOM 3306 C CA . GLU B 2 226 ? 26.871 14.072 26.347 1.00 28.20 226 GLU H CA 1
ATOM 3307 C C . GLU B 2 226 ? 25.943 13.441 27.370 1.00 29.28 226 GLU H C 1
ATOM 3308 O O . GLU B 2 226 ? 24.734 13.371 27.165 1.00 29.73 226 GLU H O 1
ATOM 3314 N N . PRO B 2 227 ? 26.503 12.945 28.481 1.00 32.02 227 PRO H N 1
ATOM 3315 C CA . PRO B 2 227 ? 25.658 12.328 29.504 1.00 34.19 227 PRO H CA 1
ATOM 3316 C C . PRO B 2 227 ? 24.657 13.346 30.024 1.00 36.87 227 PRO H C 1
ATOM 3317 O O . PRO B 2 227 ? 24.996 14.510 30.219 1.00 37.25 227 PRO H O 1
ATOM 3321 N N . LYS B 2 228 ? 23.421 12.918 30.230 1.00 40.26 228 LYS H N 1
ATOM 3322 C CA . LYS B 2 228 ? 22.414 13.823 30.754 1.00 44.40 228 LYS H CA 1
ATOM 3323 C C . LYS B 2 228 ? 22.505 13.780 32.276 1.00 47.05 228 LYS H C 1
ATOM 3324 O O . LYS B 2 228 ? 22.563 12.705 32.876 1.00 47.29 228 LYS H O 1
ATOM 3330 N N . SER B 2 229 ? 22.534 14.948 32.901 1.00 49.86 229 SER H N 1
ATOM 3331 C CA . SER B 2 229 ? 22.610 15.011 34.352 1.00 53.96 229 SER H CA 1
ATOM 3332 C C . SER B 2 229 ? 21.256 15.404 34.935 1.00 55.74 229 SER H C 1
ATOM 3333 O O . SER B 2 229 ? 20.629 16.358 34.475 1.00 56.24 229 SER H O 1
ATOM 3336 N N . CYS B 2 230 ? 20.798 14.661 35.937 1.00 57.95 230 CYS H N 1
ATOM 3337 C CA . CYS B 2 230 ? 19.523 14.971 36.574 1.00 60.77 230 CYS H CA 1
ATOM 3338 C C . CYS B 2 230 ? 19.629 14.911 38.097 1.00 60.69 230 CYS H C 1
ATOM 3339 O O . CYS B 2 230 ? 20.393 14.119 38.654 1.00 60.39 230 CYS H O 1
ATOM 3342 N N . ASP B 2 231 ? 18.858 15.769 38.759 1.00 61.04 231 ASP H N 1
ATOM 3343 C CA . ASP B 2 231 ? 18.848 15.861 40.213 1.00 61.05 231 ASP H CA 1
ATOM 3344 C C . ASP B 2 231 ? 17.821 14.907 40.825 1.00 60.70 231 ASP H C 1
ATOM 3345 O O . ASP B 2 231 ? 16.764 14.664 40.240 1.00 60.91 231 ASP H O 1
ATOM 3350 N N . LYS B 2 232 ? 18.148 14.384 42.005 1.00 60.25 232 LYS H N 1
ATOM 3351 C CA . LYS B 2 232 ? 17.310 13.440 42.748 1.00 59.63 232 LYS H CA 1
ATOM 3352 C C . LYS B 2 232 ? 17.490 12.015 42.238 1.00 60.54 232 LYS H C 1
ATOM 3353 O O . LYS B 2 232 ? 17.955 11.162 43.026 1.00 60.12 232 LYS H O 1
ATOM 3360 N N . GLU C 1 1 ? 16.301 34.080 131.074 1.00 48.93 1 GLU M N 1
ATOM 3361 C CA . GLU C 1 1 ? 15.608 32.857 130.580 1.00 48.15 1 GLU M CA 1
ATOM 3362 C C . GLU C 1 1 ? 16.080 32.494 129.182 1.00 47.02 1 GLU M C 1
ATOM 3363 O O . GLU C 1 1 ? 16.381 33.368 128.372 1.00 46.92 1 GLU M O 1
ATOM 3369 N N . ILE C 1 2 ? 16.137 31.197 128.906 1.00 45.70 2 ILE M N 1
ATOM 3370 C CA . ILE C 1 2 ? 16.569 30.708 127.608 1.00 43.85 2 ILE M CA 1
ATOM 3371 C C . ILE C 1 2 ? 15.562 31.096 126.532 1.00 43.67 2 ILE M C 1
ATOM 3372 O O . ILE C 1 2 ? 14.384 30.754 126.618 1.00 43.41 2 ILE M O 1
ATOM 3377 N N . VAL C 1 3 ? 16.034 31.818 125.522 1.00 41.87 3 VAL M N 1
ATOM 3378 C CA . VAL C 1 3 ? 15.175 32.243 124.425 1.00 40.35 3 VAL M CA 1
ATOM 3379 C C . VAL C 1 3 ? 15.258 31.230 123.290 1.00 39.90 3 VAL M C 1
ATOM 3380 O O . VAL C 1 3 ? 16.349 30.859 122.860 1.00 39.18 3 VAL M O 1
ATOM 3384 N N . LEU C 1 4 ? 14.104 30.770 122.820 1.00 38.77 4 LEU M N 1
ATOM 3385 C CA . LEU C 1 4 ? 14.068 29.811 121.722 1.00 39.45 4 LEU M CA 1
ATOM 3386 C C . LEU C 1 4 ? 13.581 30.518 120.463 1.00 39.20 4 LEU M C 1
ATOM 3387 O O . LEU C 1 4 ? 12.520 31.142 120.463 1.00 39.30 4 LEU M O 1
ATOM 3392 N N . THR C 1 5 ? 14.356 30.419 119.390 1.00 39.65 5 THR M N 1
ATOM 3393 C CA . THR C 1 5 ? 13.987 31.071 118.144 1.00 39.52 5 THR M CA 1
ATOM 3394 C C . THR C 1 5 ? 13.596 30.078 117.065 1.00 39.72 5 THR M C 1
ATOM 3395 O O . THR C 1 5 ? 14.346 29.153 116.749 1.00 39.74 5 THR M O 1
ATOM 3399 N N . GLN C 1 6 ? 12.403 30.275 116.513 1.00 40.64 6 GLN M N 1
ATOM 3400 C CA . GLN C 1 6 ? 11.879 29.419 115.459 1.00 42.64 6 GLN M CA 1
ATOM 3401 C C . GLN C 1 6 ? 11.722 30.216 114.170 1.00 44.44 6 GLN M C 1
ATOM 3402 O O . GLN C 1 6 ? 10.820 31.045 114.048 1.00 43.70 6 GLN M O 1
ATOM 3408 N N . SER C 1 7 ? 12.612 29.961 113.216 1.00 46.12 7 SER M N 1
ATOM 3409 C CA . SER C 1 7 ? 12.590 30.649 111.929 1.00 48.12 7 SER M CA 1
ATOM 3410 C C . SER C 1 7 ? 12.743 29.666 110.775 1.00 48.50 7 SER M C 1
ATOM 3411 O O . SER C 1 7 ? 13.509 28.705 110.864 1.00 48.76 7 SER M O 1
ATOM 3414 N N . PRO C 1 8 ? 12.019 29.899 109.667 1.00 48.70 8 PRO M N 1
ATOM 3415 C CA . PRO C 1 8 ? 11.086 31.013 109.452 1.00 47.35 8 PRO M CA 1
ATOM 3416 C C . PRO C 1 8 ? 9.832 30.921 110.316 1.00 46.91 8 PRO M C 1
ATOM 3417 O O . PRO C 1 8 ? 9.480 29.848 110.802 1.00 46.02 8 PRO M O 1
ATOM 3421 N N . GLY C 1 9 ? 9.159 32.054 110.493 1.00 46.69 9 GLY M N 1
ATOM 3422 C CA . GLY C 1 9 ? 7.943 32.079 111.285 1.00 46.49 9 GLY M CA 1
ATOM 3423 C C . GLY C 1 9 ? 6.841 31.295 110.601 1.00 45.86 9 GLY M C 1
ATOM 3424 O O . GLY C 1 9 ? 5.901 30.826 111.245 1.00 46.02 9 GLY M O 1
ATOM 3425 N N . THR C 1 10 ? 6.960 31.157 109.284 1.00 45.52 10 THR M N 1
ATOM 3426 C CA . THR C 1 10 ? 5.982 30.422 108.490 1.00 44.36 10 THR M CA 1
ATOM 3427 C C . THR C 1 10 ? 6.665 29.757 107.303 1.00 43.94 10 THR M C 1
ATOM 3428 O O . THR C 1 10 ? 7.624 30.290 106.745 1.00 43.83 10 THR M O 1
ATOM 3432 N N . GLN C 1 11 ? 6.175 28.581 106.934 1.00 43.71 11 GLN M N 1
ATOM 3433 C CA . GLN C 1 11 ? 6.711 27.858 105.793 1.00 44.60 11 GLN M CA 1
ATOM 3434 C C . GLN C 1 11 ? 5.548 27.440 104.907 1.00 45.19 11 GLN M C 1
ATOM 3435 O O . GLN C 1 11 ? 4.527 26.954 105.395 1.00 44.36 11 GLN M O 1
ATOM 3441 N N . SER C 1 12 ? 5.701 27.650 103.605 1.00 46.04 12 SER M N 1
ATOM 3442 C CA . SER C 1 12 ? 4.667 27.292 102.644 1.00 46.24 12 SER M CA 1
ATOM 3443 C C . SER C 1 12 ? 5.159 26.086 101.858 1.00 46.54 12 SER M C 1
ATOM 3444 O O . SER C 1 12 ? 5.929 26.225 100.910 1.00 46.96 12 SER M O 1
ATOM 3447 N N . LEU C 1 13 ? 4.717 24.903 102.265 1.00 46.75 13 LEU M N 1
ATOM 3448 C CA . LEU C 1 13 ? 5.131 23.666 101.617 1.00 47.04 13 LEU M CA 1
ATOM 3449 C C . LEU C 1 13 ? 3.980 22.949 100.932 1.00 47.00 13 LEU M C 1
ATOM 3450 O O . LEU C 1 13 ? 2.816 23.177 101.247 1.00 46.53 13 LEU M O 1
ATOM 3455 N N . SER C 1 14 ? 4.324 22.077 99.992 1.00 48.28 14 SER M N 1
ATOM 3456 C CA . SER C 1 14 ? 3.335 21.311 99.242 1.00 49.20 14 SER M CA 1
ATOM 3457 C C . SER C 1 14 ? 3.112 19.963 99.912 1.00 48.90 14 SER M C 1
ATOM 3458 O O . SER C 1 14 ? 4.037 19.380 100.472 1.00 49.24 14 SER M O 1
ATOM 3461 N N . PRO C 1 15 ? 1.878 19.447 99.862 1.00 49.18 15 PRO M N 1
ATOM 3462 C CA . PRO C 1 15 ? 1.612 18.150 100.491 1.00 49.34 15 PRO M CA 1
ATOM 3463 C C . PRO C 1 15 ? 2.545 17.067 99.957 1.00 49.67 15 PRO M C 1
ATOM 3464 O O . PRO C 1 15 ? 2.960 17.110 98.801 1.00 49.52 15 PRO M O 1
ATOM 3468 N N . GLY C 1 16 ? 2.881 16.103 100.806 1.00 49.88 16 GLY M N 1
ATOM 3469 C CA . GLY C 1 16 ? 3.770 15.034 100.392 1.00 50.18 16 GLY M CA 1
ATOM 3470 C C . GLY C 1 16 ? 5.230 15.450 100.407 1.00 51.29 16 GLY M C 1
ATOM 3471 O O . GLY C 1 16 ? 6.123 14.606 100.318 1.00 52.35 16 GLY M O 1
ATOM 3472 N N . GLU C 1 17 ? 5.476 16.751 100.519 1.00 51.79 17 GLU M N 1
ATOM 3473 C CA . GLU C 1 17 ? 6.840 17.274 100.543 1.00 53.09 17 GLU M CA 1
ATOM 3474 C C . GLU C 1 17 ? 7.441 17.059 101.929 1.00 53.95 17 GLU M C 1
ATOM 3475 O O . GLU C 1 17 ? 6.717 16.823 102.899 1.00 54.35 17 GLU M O 1
ATOM 3481 N N . ARG C 1 18 ? 8.764 17.136 102.024 1.00 53.29 18 ARG M N 1
ATOM 3482 C CA . ARG C 1 18 ? 9.424 16.956 103.308 1.00 53.07 18 ARG M CA 1
ATOM 3483 C C . ARG C 1 18 ? 9.551 18.323 103.961 1.00 52.34 18 ARG M C 1
ATOM 3484 O O . ARG C 1 18 ? 9.625 19.338 103.272 1.00 52.66 18 ARG M O 1
ATOM 3492 N N . ALA C 1 19 ? 9.569 18.350 105.289 1.00 50.77 19 ALA M N 1
ATOM 3493 C CA . ALA C 1 19 ? 9.688 19.609 106.013 1.00 49.02 19 ALA M CA 1
ATOM 3494 C C . ALA C 1 19 ? 10.630 19.488 107.199 1.00 48.38 19 ALA M C 1
ATOM 3495 O O . ALA C 1 19 ? 10.699 18.447 107.855 1.00 48.73 19 ALA M O 1
ATOM 3497 N N . THR C 1 20 ? 11.364 20.559 107.467 1.00 46.40 20 THR M N 1
ATOM 3498 C CA . THR C 1 20 ? 12.287 20.578 108.585 1.00 45.42 20 THR M CA 1
ATOM 3499 C C . THR C 1 20 ? 12.142 21.920 109.284 1.00 44.70 20 THR M C 1
ATOM 3500 O O . THR C 1 20 ? 12.315 22.968 108.665 1.00 44.43 20 THR M O 1
ATOM 3504 N N . LEU C 1 21 ? 11.807 21.881 110.571 1.00 43.86 21 LEU M N 1
ATOM 3505 C CA . LEU C 1 21 ? 11.643 23.099 111.355 1.00 43.26 21 LEU M CA 1
ATOM 3506 C C . LEU C 1 21 ? 12.815 23.305 112.314 1.00 43.26 21 LEU M C 1
ATOM 3507 O O . LEU C 1 21 ? 13.289 22.361 112.954 1.00 42.85 21 LEU M O 1
ATOM 3512 N N . SER C 1 22 ? 13.273 24.550 112.410 1.00 42.83 22 SER M N 1
ATOM 3513 C CA . SER C 1 22 ? 14.402 24.892 113.268 1.00 43.33 22 SER M CA 1
ATOM 3514 C C . SER C 1 22 ? 14.035 25.579 114.589 1.00 42.61 22 SER M C 1
ATOM 3515 O O . SER C 1 22 ? 13.086 26.361 114.668 1.00 41.27 22 SER M O 1
ATOM 3518 N N . CYS C 1 23 ? 14.815 25.276 115.622 1.00 42.05 23 CYS M N 1
ATOM 3519 C CA . CYS C 1 23 ? 14.632 25.849 116.951 1.00 42.06 23 CYS M CA 1
ATOM 3520 C C . CYS C 1 23 ? 16.036 26.105 117.496 1.00 42.47 23 CYS M C 1
ATOM 3521 O O . CYS C 1 23 ? 16.803 25.170 117.727 1.00 42.40 23 CYS M O 1
ATOM 3524 N N . ARG C 1 24 ? 16.374 27.378 117.672 1.00 43.92 24 ARG M N 1
ATOM 3525 C CA . ARG C 1 24 ? 17.687 27.765 118.179 1.00 45.52 24 ARG M CA 1
ATOM 3526 C C . ARG C 1 24 ? 17.565 28.336 119.588 1.00 45.10 24 ARG M C 1
ATOM 3527 O O . ARG C 1 24 ? 16.771 29.245 119.827 1.00 44.41 24 ARG M O 1
ATOM 3535 N N . ALA C 1 25 ? 18.364 27.812 120.511 1.00 44.69 25 ALA M N 1
ATOM 3536 C CA . ALA C 1 25 ? 18.336 28.270 121.896 1.00 44.81 25 ALA M CA 1
ATOM 3537 C C . ALA C 1 25 ? 19.395 29.334 122.164 1.00 45.63 25 ALA M C 1
ATOM 3538 O O . ALA C 1 25 ? 20.507 29.262 121.640 1.00 46.34 25 ALA M O 1
ATOM 3540 N N . SER C 1 26 ? 19.046 30.315 122.990 1.00 45.34 26 SER M N 1
ATOM 3541 C CA . SER C 1 26 ? 19.962 31.397 123.330 1.00 46.02 26 SER M CA 1
ATOM 3542 C C . SER C 1 26 ? 21.135 30.877 124.154 1.00 46.45 26 SER M C 1
ATOM 3543 O O . SER C 1 26 ? 22.057 31.623 124.481 1.00 47.20 26 SER M O 1
ATOM 3546 N N . GLN C 1 27 ? 21.081 29.595 124.497 1.00 46.62 27 GLN M N 1
ATOM 3547 C CA . GLN C 1 27 ? 22.136 28.941 125.261 1.00 46.40 27 GLN M CA 1
ATOM 3548 C C . GLN C 1 27 ? 21.845 27.449 125.257 1.00 45.24 27 GLN M C 1
ATOM 3549 O O . GLN C 1 27 ? 20.717 27.038 124.999 1.00 45.01 27 GLN M O 1
ATOM 3555 N N . SER C 1 28 A 22.861 26.642 125.535 1.00 44.82 27 SER M N 1
ATOM 3556 C CA . SER C 1 28 A 22.696 25.192 125.536 1.00 44.45 27 SER M CA 1
ATOM 3557 C C . SER C 1 28 A 21.512 24.737 126.388 1.00 44.43 27 SER M C 1
ATOM 3558 O O . SER C 1 28 A 21.251 25.283 127.463 1.00 43.86 27 SER M O 1
ATOM 3561 N N . VAL C 1 29 ? 20.798 23.729 125.894 1.00 43.98 28 VAL M N 1
ATOM 3562 C CA . VAL C 1 29 ? 19.638 23.187 126.590 1.00 42.86 28 VAL M CA 1
ATOM 3563 C C . VAL C 1 29 ? 20.022 21.960 127.412 1.00 41.52 28 VAL M C 1
ATOM 3564 O O . VAL C 1 29 ? 20.326 20.901 126.865 1.00 39.86 28 VAL M O 1
ATOM 3568 N N . GLY C 1 30 ? 19.994 22.117 128.733 1.00 42.00 29 GLY M N 1
ATOM 3569 C CA . GLY C 1 30 ? 20.351 21.031 129.630 1.00 41.03 29 GLY M CA 1
ATOM 3570 C C . GLY C 1 30 ? 19.781 19.672 129.278 1.00 41.31 29 GLY M C 1
ATOM 3571 O O . GLY C 1 30 ? 18.579 19.526 129.058 1.00 40.80 29 GLY M O 1
ATOM 3572 N N . ASN C 1 31 ? 20.658 18.675 129.223 1.00 42.13 30 ASN M N 1
ATOM 3573 C CA . ASN C 1 31 ? 20.275 17.301 128.915 1.00 43.21 30 ASN M CA 1
ATOM 3574 C C . ASN C 1 31 ? 19.407 17.167 127.668 1.00 42.84 30 ASN M C 1
ATOM 3575 O O . ASN C 1 31 ? 18.613 16.232 127.552 1.00 42.64 30 ASN M O 1
ATOM 3580 N N . ASN C 1 32 ? 19.565 18.097 126.735 1.00 42.36 31 ASN M N 1
ATOM 3581 C CA . ASN C 1 32 ? 18.796 18.069 125.496 1.00 42.20 31 ASN M CA 1
ATOM 3582 C C . ASN C 1 32 ? 17.307 17.896 125.746 1.00 40.75 31 ASN M C 1
ATOM 3583 O O . ASN C 1 32 ? 16.612 17.238 124.976 1.00 40.86 31 ASN M O 1
ATOM 3588 N N . LYS C 1 33 ? 16.821 18.484 126.831 1.00 40.68 32 LYS M N 1
ATOM 3589 C CA . LYS C 1 33 ? 15.409 18.393 127.157 1.00 39.65 32 LYS M CA 1
ATOM 3590 C C . LYS C 1 33 ? 14.649 19.424 126.337 1.00 38.33 32 LYS M C 1
ATOM 3591 O O . LYS C 1 33 ? 14.322 20.512 126.811 1.00 38.83 32 LYS M O 1
ATOM 3597 N N . LEU C 1 34 ? 14.398 19.069 125.082 1.00 37.94 33 LEU M N 1
ATOM 3598 C CA . LEU C 1 34 ? 13.684 19.928 124.151 1.00 35.73 33 LEU M CA 1
ATOM 3599 C C . LEU C 1 34 ? 12.574 19.115 123.514 1.00 34.11 33 LEU M C 1
ATOM 3600 O O . LEU C 1 34 ? 12.795 17.989 123.071 1.00 35.28 33 LEU M O 1
ATOM 3605 N N . ALA C 1 35 ? 11.374 19.679 123.477 1.00 32.02 34 ALA M N 1
ATOM 3606 C CA . ALA C 1 35 ? 10.238 18.976 122.905 1.00 30.56 34 ALA M CA 1
ATOM 3607 C C . ALA C 1 35 ? 9.558 19.762 121.793 1.00 30.84 34 ALA M C 1
ATOM 3608 O O . ALA C 1 35 ? 9.690 20.985 121.704 1.00 30.19 34 ALA M O 1
ATOM 3610 N N . TRP C 1 36 ? 8.826 19.044 120.948 1.00 30.88 35 TRP M N 1
ATOM 3611 C CA . TRP C 1 36 ? 8.103 19.654 119.842 1.00 31.31 35 TRP M CA 1
ATOM 3612 C C . TRP C 1 36 ? 6.627 19.320 119.957 1.00 31.96 35 TRP M C 1
ATOM 3613 O O . TRP C 1 36 ? 6.261 18.163 120.186 1.00 32.73 35 TRP M O 1
ATOM 3624 N N . TYR C 1 37 ? 5.780 20.330 119.791 1.00 31.03 36 TYR M N 1
ATOM 3625 C CA . TYR C 1 37 ? 4.340 20.120 119.862 1.00 31.79 36 TYR M CA 1
ATOM 3626 C C . TYR C 1 37 ? 3.670 20.580 118.580 1.00 32.86 36 TYR M C 1
ATOM 3627 O O . TYR C 1 37 ? 4.181 21.444 117.865 1.00 33.00 36 TYR M O 1
ATOM 3636 N N . GLN C 1 38 ? 2.517 19.991 118.299 1.00 33.60 37 GLN M N 1
ATOM 3637 C CA . GLN C 1 38 ? 1.732 20.346 117.133 1.00 34.34 37 GLN M CA 1
ATOM 3638 C C . GLN C 1 38 ? 0.405 20.871 117.654 1.00 34.34 37 GLN M C 1
ATOM 3639 O O . GLN C 1 38 ? -0.200 20.260 118.531 1.00 34.60 37 GLN M O 1
ATOM 3645 N N . GLN C 1 39 ? -0.039 22.007 117.133 1.00 33.42 38 GLN M N 1
ATOM 3646 C CA . GLN C 1 39 ? -1.315 22.559 117.553 1.00 33.09 38 GLN M CA 1
ATOM 3647 C C . GLN C 1 39 ? -2.181 22.925 116.348 1.00 34.00 38 GLN M C 1
ATOM 3648 O O . GLN C 1 39 ? -1.757 23.675 115.466 1.00 32.47 38 GLN M O 1
ATOM 3654 N N . ARG C 1 40 ? -3.390 22.369 116.325 1.00 34.62 39 ARG M N 1
ATOM 3655 C CA . ARG C 1 40 ? -4.360 22.611 115.266 1.00 36.02 39 ARG M CA 1
ATOM 3656 C C . ARG C 1 40 ? -5.302 23.700 115.767 1.00 36.28 39 ARG M C 1
ATOM 3657 O O . ARG C 1 40 ? -5.542 23.819 116.967 1.00 36.78 39 ARG M O 1
ATOM 3665 N N . PRO C 1 41 ? -5.858 24.502 114.853 1.00 37.14 40 PRO M N 1
ATOM 3666 C CA . PRO C 1 41 ? -6.778 25.577 115.232 1.00 37.43 40 PRO M CA 1
ATOM 3667 C C . PRO C 1 41 ? -7.894 25.102 116.161 1.00 37.84 40 PRO M C 1
ATOM 3668 O O . PRO C 1 41 ? -8.616 24.160 115.843 1.00 38.88 40 PRO M O 1
ATOM 3672 N N . GLY C 1 42 ? -8.023 25.756 117.312 1.00 38.31 41 GLY M N 1
ATOM 3673 C CA . GLY C 1 42 ? -9.063 25.399 118.263 1.00 37.71 41 GLY M CA 1
ATOM 3674 C C . GLY C 1 42 ? -8.819 24.142 119.080 1.00 37.86 41 GLY M C 1
ATOM 3675 O O . GLY C 1 42 ? -9.726 23.652 119.755 1.00 38.10 41 GLY M O 1
ATOM 3676 N N . GLN C 1 43 ? -7.601 23.614 119.031 1.00 36.89 42 GLN M N 1
ATOM 3677 C CA . GLN C 1 43 ? -7.275 22.409 119.782 1.00 35.60 42 GLN M CA 1
ATOM 3678 C C . GLN C 1 43 ? -6.074 22.620 120.680 1.00 33.84 42 GLN M C 1
ATOM 3679 O O . GLN C 1 43 ? -5.304 23.566 120.505 1.00 32.62 42 GLN M O 1
ATOM 3685 N N . ALA C 1 44 ? -5.918 21.725 121.647 1.00 31.76 43 ALA M N 1
ATOM 3686 C CA . ALA C 1 44 ? -4.801 21.803 122.567 1.00 30.11 43 ALA M CA 1
ATOM 3687 C C . ALA C 1 44 ? -3.592 21.208 121.871 1.00 29.14 43 ALA M C 1
ATOM 3688 O O . ALA C 1 44 ? -3.731 20.400 120.959 1.00 27.76 43 ALA M O 1
ATOM 3690 N N . PRO C 1 45 ? -2.385 21.614 122.280 1.00 29.25 44 PRO M N 1
ATOM 3691 C CA . PRO C 1 45 ? -1.170 21.083 121.662 1.00 29.27 44 PRO M CA 1
ATOM 3692 C C . PRO C 1 45 ? -1.079 19.573 121.871 1.00 30.30 44 PRO M C 1
ATOM 3693 O O . PRO C 1 45 ? -1.730 19.022 122.761 1.00 29.28 44 PRO M O 1
ATOM 3697 N N . ARG C 1 46 ? -0.274 18.913 121.044 1.00 31.04 45 ARG M N 1
ATOM 3698 C CA . ARG C 1 46 ? -0.071 17.472 121.140 1.00 33.17 45 ARG M CA 1
ATOM 3699 C C . ARG C 1 46 ? 1.428 17.205 121.067 1.00 31.97 45 ARG M C 1
ATOM 3700 O O . ARG C 1 46 ? 2.110 17.693 120.171 1.00 30.92 45 ARG M O 1
ATOM 3708 N N . LEU C 1 47 ? 1.934 16.436 122.023 1.00 31.76 46 LEU M N 1
ATOM 3709 C CA . LEU C 1 47 ? 3.355 16.117 122.085 1.00 31.06 46 LEU M CA 1
ATOM 3710 C C . LEU C 1 47 ? 3.773 15.200 120.943 1.00 30.46 46 LEU M C 1
ATOM 3711 O O . LEU C 1 47 ? 3.160 14.159 120.718 1.00 29.21 46 LEU M O 1
ATOM 3716 N N . LEU C 1 48 ? 4.823 15.599 120.233 1.00 30.53 47 LEU M N 1
ATOM 3717 C CA . LEU C 1 48 ? 5.342 14.825 119.110 1.00 32.37 47 LEU M CA 1
ATOM 3718 C C . LEU C 1 48 ? 6.697 14.214 119.438 1.00 31.68 47 LEU M C 1
ATOM 3719 O O . LEU C 1 48 ? 6.908 13.016 119.256 1.00 32.57 47 LEU M O 1
ATOM 3724 N N . ILE C 1 49 ? 7.611 15.054 119.910 1.00 32.40 48 ILE M N 1
ATOM 3725 C CA . ILE C 1 49 ? 8.962 14.630 120.259 1.00 32.74 48 ILE M CA 1
ATOM 3726 C C . ILE C 1 49 ? 9.405 15.187 121.615 1.00 34.01 48 ILE M C 1
ATOM 3727 O O . ILE C 1 49 ? 9.160 16.354 121.929 1.00 33.03 48 ILE M O 1
ATOM 3732 N N . TYR C 1 50 ? 10.056 14.345 122.411 1.00 33.98 49 TYR M N 1
ATOM 3733 C CA . TYR C 1 50 ? 10.579 14.770 123.700 1.00 35.42 49 TYR M CA 1
ATOM 3734 C C . TYR C 1 50 ? 12.021 14.290 123.787 1.00 36.50 49 TYR M C 1
ATOM 3735 O O . TYR C 1 50 ? 12.410 13.354 123.092 1.00 37.10 49 TYR M O 1
ATOM 3744 N N . GLY C 1 51 ? 12.815 14.936 124.631 1.00 37.50 50 GLY M N 1
ATOM 3745 C CA . GLY C 1 51 ? 14.201 14.536 124.771 1.00 38.51 50 GLY M CA 1
ATOM 3746 C C . GLY C 1 51 ? 14.968 14.765 123.486 1.00 40.07 50 GLY M C 1
ATOM 3747 O O . GLY C 1 51 ? 15.943 14.068 123.200 1.00 39.99 50 GLY M O 1
ATOM 3748 N N . ALA C 1 52 ? 14.510 15.740 122.707 1.00 39.53 51 ALA M N 1
ATOM 3749 C CA . ALA C 1 52 ? 15.140 16.099 121.442 1.00 39.12 51 ALA M CA 1
ATOM 3750 C C . ALA C 1 52 ? 14.952 15.075 120.319 1.00 39.37 51 ALA M C 1
ATOM 3751 O O . ALA C 1 52 ? 14.855 15.454 119.151 1.00 39.68 51 ALA M O 1
ATOM 3753 N N . SER C 1 53 ? 14.886 13.790 120.657 1.00 38.28 52 SER M N 1
ATOM 3754 C CA . SER C 1 53 ? 14.743 12.775 119.621 1.00 39.38 52 SER M CA 1
ATOM 3755 C C . SER C 1 53 ? 13.814 11.611 119.928 1.00 40.09 52 SER M C 1
ATOM 3756 O O . SER C 1 53 ? 13.678 10.706 119.112 1.00 40.29 52 SER M O 1
ATOM 3759 N N . SER C 1 54 ? 13.174 11.620 121.090 1.00 40.61 53 SER M N 1
ATOM 3760 C CA . SER C 1 54 ? 12.279 10.524 121.440 1.00 41.82 53 SER M CA 1
ATOM 3761 C C . SER C 1 54 ? 10.854 10.769 120.959 1.00 42.79 53 SER M C 1
ATOM 3762 O O . SER C 1 54 ? 10.292 11.845 121.161 1.00 43.50 53 SER M O 1
ATOM 3765 N N . ARG C 1 55 ? 10.273 9.762 120.320 1.00 43.72 54 ARG M N 1
ATOM 3766 C CA . ARG C 1 55 ? 8.912 9.873 119.816 1.00 45.27 54 ARG M CA 1
ATOM 3767 C C . ARG C 1 55 ? 7.981 8.956 120.596 1.00 45.62 54 ARG M C 1
ATOM 3768 O O . ARG C 1 55 ? 8.104 7.736 120.533 1.00 45.51 54 ARG M O 1
ATOM 3776 N N . PRO C 1 56 ? 7.038 9.534 121.352 1.00 46.41 55 PRO M N 1
ATOM 3777 C CA . PRO C 1 56 ? 6.117 8.691 122.115 1.00 47.50 55 PRO M CA 1
ATOM 3778 C C . PRO C 1 56 ? 5.271 7.853 121.166 1.00 49.29 55 PRO M C 1
ATOM 3779 O O . PRO C 1 56 ? 4.872 8.327 120.103 1.00 50.02 55 PRO M O 1
ATOM 3783 N N . SER C 1 57 ? 5.014 6.605 121.539 1.00 51.01 56 SER M N 1
ATOM 3784 C CA . SER C 1 57 ? 4.203 5.731 120.704 1.00 52.24 56 SER M CA 1
ATOM 3785 C C . SER C 1 57 ? 2.878 6.439 120.452 1.00 52.60 56 SER M C 1
ATOM 3786 O O . SER C 1 57 ? 2.341 7.104 121.341 1.00 52.79 56 SER M O 1
ATOM 3789 N N . GLY C 1 58 ? 2.353 6.297 119.240 1.00 52.54 57 GLY M N 1
ATOM 3790 C CA . GLY C 1 58 ? 1.102 6.948 118.902 1.00 51.31 57 GLY M CA 1
ATOM 3791 C C . GLY C 1 58 ? 1.361 8.082 117.931 1.00 50.59 57 GLY M C 1
ATOM 3792 O O . GLY C 1 58 ? 0.454 8.533 117.235 1.00 51.27 57 GLY M O 1
ATOM 3793 N N . VAL C 1 59 ? 2.606 8.547 117.892 1.00 49.02 58 VAL M N 1
ATOM 3794 C CA . VAL C 1 59 ? 2.995 9.621 116.989 1.00 48.11 58 VAL M CA 1
ATOM 3795 C C . VAL C 1 59 ? 3.574 9.015 115.714 1.00 48.61 58 VAL M C 1
ATOM 3796 O O . VAL C 1 59 ? 4.447 8.146 115.769 1.00 48.42 58 VAL M O 1
ATOM 3800 N N . ALA C 1 60 ? 3.079 9.478 114.570 1.00 48.26 59 ALA M N 1
ATOM 3801 C CA . ALA C 1 60 ? 3.533 8.987 113.275 1.00 47.87 59 ALA M CA 1
ATOM 3802 C C . ALA C 1 60 ? 5.053 8.961 113.172 1.00 48.14 59 ALA M C 1
ATOM 3803 O O . ALA C 1 60 ? 5.731 9.937 113.506 1.00 47.78 59 ALA M O 1
ATOM 3805 N N . ASP C 1 61 ? 5.578 7.834 112.699 1.00 47.92 60 ASP M N 1
ATOM 3806 C CA . ASP C 1 61 ? 7.016 7.652 112.539 1.00 47.78 60 ASP M CA 1
ATOM 3807 C C . ASP C 1 61 ? 7.616 8.619 111.524 1.00 46.21 60 ASP M C 1
ATOM 3808 O O . ASP C 1 61 ? 8.836 8.765 111.450 1.00 46.01 60 ASP M O 1
ATOM 3813 N N . ARG C 1 62 ? 6.767 9.274 110.734 1.00 44.61 61 ARG M N 1
ATOM 3814 C CA . ARG C 1 62 ? 7.268 10.223 109.751 1.00 42.07 61 ARG M CA 1
ATOM 3815 C C . ARG C 1 62 ? 7.821 11.452 110.462 1.00 41.13 61 ARG M C 1
ATOM 3816 O O . ARG C 1 62 ? 8.510 12.278 109.861 1.00 40.57 61 ARG M O 1
ATOM 3824 N N . PHE C 1 63 ? 7.517 11.560 111.752 1.00 39.87 62 PHE M N 1
ATOM 3825 C CA . PHE C 1 63 ? 8.003 12.666 112.569 1.00 38.88 62 PHE M CA 1
ATOM 3826 C C . PHE C 1 63 ? 9.316 12.248 113.214 1.00 38.57 62 PHE M C 1
ATOM 3827 O O . PHE C 1 63 ? 9.445 11.133 113.718 1.00 38.86 62 PHE M O 1
ATOM 3835 N N . SER C 1 64 ? 10.295 13.140 113.200 1.00 38.80 63 SER M N 1
ATOM 3836 C CA . SER C 1 64 ? 11.584 12.819 113.784 1.00 39.88 63 SER M CA 1
ATOM 3837 C C . SER C 1 64 ? 12.267 14.063 114.320 1.00 39.64 63 SER M C 1
ATOM 3838 O O . SER C 1 64 ? 12.144 15.147 113.750 1.00 40.80 63 SER M O 1
ATOM 3841 N N . GLY C 1 65 ? 12.988 13.901 115.423 1.00 39.39 64 GLY M N 1
ATOM 3842 C CA . GLY C 1 65 ? 13.684 15.024 116.017 1.00 38.77 64 GLY M CA 1
ATOM 3843 C C . GLY C 1 65 ? 15.172 14.771 116.106 1.00 38.71 64 GLY M C 1
ATOM 3844 O O . GLY C 1 65 ? 15.611 13.626 116.202 1.00 38.76 64 GLY M O 1
ATOM 3845 N N . SER C 1 66 ? 15.956 15.841 116.075 1.00 38.63 65 SER M N 1
ATOM 3846 C CA . SER C 1 66 ? 17.399 15.714 116.151 1.00 39.68 65 SER M CA 1
ATOM 3847 C C . SER C 1 66 ? 18.007 17.021 116.611 1.00 40.05 65 SER M C 1
ATOM 3848 O O . SER C 1 66 ? 17.323 18.042 116.698 1.00 39.86 65 SER M O 1
ATOM 3851 N N . GLY C 1 67 ? 19.303 16.980 116.895 1.00 40.76 66 GLY M N 1
ATOM 3852 C CA . GLY C 1 67 ? 19.999 18.165 117.350 1.00 42.51 66 GLY M CA 1
ATOM 3853 C C . GLY C 1 67 ? 20.466 18.010 118.784 1.00 43.73 66 GLY M C 1
ATOM 3854 O O . GLY C 1 67 ? 20.232 16.980 119.417 1.00 43.29 66 GLY M O 1
ATOM 3855 N N . SER C 1 68 ? 21.130 19.044 119.289 1.00 45.10 67 SER M N 1
ATOM 3856 C CA . SER C 1 68 ? 21.644 19.06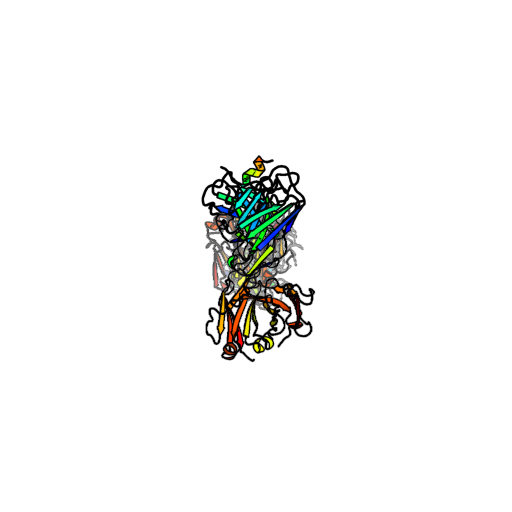1 120.652 1.00 46.71 67 SER M CA 1
ATOM 3857 C C . SER C 1 68 ? 22.232 20.439 120.911 1.00 47.32 67 SER M C 1
ATOM 3858 O O . SER C 1 68 ? 22.285 21.278 120.010 1.00 48.56 67 SER M O 1
ATOM 3861 N N . GLY C 1 69 ? 22.678 20.675 122.137 1.00 47.41 68 GLY M N 1
ATOM 3862 C CA . GLY C 1 69 ? 23.250 21.967 122.459 1.00 47.72 68 GLY M CA 1
ATOM 3863 C C . GLY C 1 69 ? 22.265 23.099 122.244 1.00 48.20 68 GLY M C 1
ATOM 3864 O O . GLY C 1 69 ? 21.322 23.265 123.018 1.00 49.24 68 GLY M O 1
ATOM 3865 N N . THR C 1 70 ? 22.467 23.874 121.183 1.00 47.85 69 THR M N 1
ATOM 3866 C CA . THR C 1 70 ? 21.587 25.001 120.903 1.00 48.02 69 THR M CA 1
ATOM 3867 C C . THR C 1 70 ? 20.873 24.916 119.556 1.00 47.74 69 THR M C 1
ATOM 3868 O O . THR C 1 70 ? 20.126 25.822 119.193 1.00 47.91 69 THR M O 1
ATOM 3872 N N . ASP C 1 71 ? 21.095 23.831 118.822 1.00 47.73 70 ASP M N 1
ATOM 3873 C CA . ASP C 1 71 ? 20.472 23.660 117.512 1.00 47.92 70 ASP M CA 1
ATOM 3874 C C . ASP C 1 71 ? 19.651 22.379 117.426 1.00 46.10 70 ASP M C 1
ATOM 3875 O O . ASP C 1 71 ? 20.191 21.274 117.502 1.00 46.70 70 ASP M O 1
ATOM 3880 N N . PHE C 1 72 ? 18.344 22.528 117.253 1.00 43.18 71 PHE M N 1
ATOM 3881 C CA . PHE C 1 72 ? 17.467 21.373 117.162 1.00 41.00 71 PHE M CA 1
ATOM 3882 C C . PHE C 1 72 ? 16.606 21.441 115.913 1.00 40.03 71 PHE M C 1
ATOM 3883 O O . PHE C 1 72 ? 16.304 22.524 115.416 1.00 40.51 71 PHE M O 1
ATOM 3891 N N . THR C 1 73 ? 16.214 20.279 115.409 1.00 39.36 72 THR M N 1
ATOM 3892 C CA . THR C 1 73 ? 15.414 20.221 114.199 1.00 39.14 72 THR M CA 1
ATOM 3893 C C . THR C 1 73 ? 14.285 19.204 114.276 1.00 39.41 72 THR M C 1
ATOM 3894 O O . THR C 1 73 ? 14.446 18.117 114.831 1.00 38.90 72 THR M O 1
ATOM 3898 N N . LEU C 1 74 ? 13.137 19.576 113.719 1.00 39.68 73 LEU M N 1
ATOM 3899 C CA . LEU C 1 74 ? 11.984 18.691 113.665 1.00 39.81 73 LEU M CA 1
ATOM 3900 C C . LEU C 1 74 ? 11.823 18.371 112.186 1.00 41.55 73 LEU M C 1
ATOM 3901 O O . LEU C 1 74 ? 11.697 19.279 111.363 1.00 41.08 73 LEU M O 1
ATOM 3906 N N . THR C 1 75 ? 11.834 17.086 111.852 1.00 42.91 74 THR M N 1
ATOM 3907 C CA . THR C 1 75 ? 11.711 16.662 110.464 1.00 44.16 74 THR M CA 1
ATOM 3908 C C . THR C 1 75 ? 10.445 15.857 110.197 1.00 45.48 74 THR M C 1
ATOM 3909 O O . THR C 1 75 ? 10.102 14.948 110.953 1.00 45.42 74 THR M O 1
ATOM 3913 N N . ILE C 1 76 ? 9.752 16.211 109.119 1.00 46.41 75 ILE M N 1
ATOM 3914 C CA . ILE C 1 76 ? 8.538 15.511 108.717 1.00 48.03 75 ILE M CA 1
ATOM 3915 C C . ILE C 1 76 ? 8.800 14.983 107.305 1.00 49.38 75 ILE M C 1
ATOM 3916 O O . ILE C 1 76 ? 8.659 15.710 106.322 1.00 50.19 75 ILE M O 1
ATOM 3921 N N . SER C 1 77 ? 9.195 13.716 107.218 1.00 50.96 76 SER M N 1
ATOM 3922 C CA . SER C 1 77 ? 9.512 13.078 105.943 1.00 51.92 76 SER M CA 1
ATOM 3923 C C . SER C 1 77 ? 8.544 13.404 104.812 1.00 52.69 76 SER M C 1
ATOM 3924 O O . SER C 1 77 ? 8.967 13.697 103.696 1.00 53.00 76 SER M O 1
ATOM 3927 N N . ARG C 1 78 ? 7.248 13.351 105.098 1.00 54.23 77 ARG M N 1
ATOM 3928 C CA . ARG C 1 78 ? 6.230 13.633 104.091 1.00 55.75 77 ARG M CA 1
ATOM 3929 C C . ARG C 1 78 ? 5.040 14.346 104.712 1.00 54.67 77 ARG M C 1
ATOM 3930 O O . ARG C 1 78 ? 4.292 13.761 105.495 1.00 54.44 77 ARG M O 1
ATOM 3938 N N . LEU C 1 79 ? 4.870 15.612 104.351 1.00 53.41 78 LEU M N 1
ATOM 3939 C CA . LEU C 1 79 ? 3.777 16.422 104.864 1.00 52.43 78 LEU M CA 1
ATOM 3940 C C . LEU C 1 79 ? 2.414 15.887 104.451 1.00 52.40 78 LEU M C 1
ATOM 3941 O O . LEU C 1 79 ? 2.041 15.960 103.284 1.00 53.58 78 LEU M O 1
ATOM 3946 N N . GLU C 1 80 ? 1.675 15.344 105.412 1.00 51.69 79 GLU M N 1
ATOM 3947 C CA . GLU C 1 80 ? 0.341 14.818 105.149 1.00 51.49 79 GLU M CA 1
ATOM 3948 C C . GLU C 1 80 ? -0.659 15.958 105.335 1.00 51.47 79 GLU M C 1
ATOM 3949 O O . GLU C 1 80 ? -0.332 16.988 105.927 1.00 51.39 79 GLU M O 1
ATOM 3955 N N . PRO C 1 81 ? -1.894 15.791 104.836 1.00 51.06 80 PRO M N 1
ATOM 3956 C CA . PRO C 1 81 ? -2.901 16.848 104.981 1.00 50.25 80 PRO M CA 1
ATOM 3957 C C . PRO C 1 81 ? -3.054 17.335 106.421 1.00 50.00 80 PRO M C 1
ATOM 3958 O O . PRO C 1 81 ? -3.281 18.518 106.666 1.00 49.84 80 PRO M O 1
ATOM 3962 N N . GLU C 1 82 ? -2.920 16.407 107.362 1.00 48.99 81 GLU M N 1
ATOM 3963 C CA . GLU C 1 82 ? -3.066 16.694 108.784 1.00 48.65 81 GLU M CA 1
ATOM 3964 C C . GLU C 1 82 ? -1.841 17.365 109.397 1.00 46.32 81 GLU M C 1
ATOM 3965 O O . GLU C 1 82 ? -1.920 17.934 110.485 1.00 46.24 81 GLU M O 1
ATOM 3971 N N . ASP C 1 83 ? -0.710 17.287 108.706 1.00 43.97 82 ASP M N 1
ATOM 3972 C CA . ASP C 1 83 ? 0.526 17.868 109.213 1.00 41.67 82 ASP M CA 1
ATOM 3973 C C . ASP C 1 83 ? 0.625 19.380 109.048 1.00 40.19 82 ASP M C 1
ATOM 3974 O O . ASP C 1 83 ? 1.585 19.998 109.512 1.00 38.82 82 ASP M O 1
ATOM 3979 N N . PHE C 1 84 ? -0.349 19.989 108.386 1.00 38.80 83 PHE M N 1
ATOM 3980 C CA . PHE C 1 84 ? -0.294 21.435 108.219 1.00 37.79 83 PHE M CA 1
ATOM 3981 C C . PHE C 1 84 ? -0.915 22.124 109.420 1.00 36.54 83 PHE M C 1
ATOM 3982 O O . PHE C 1 84 ? -2.131 22.134 109.595 1.00 38.27 83 PHE M O 1
ATOM 3990 N N . ALA C 1 85 ? -0.056 22.687 110.260 1.00 34.39 84 ALA M N 1
ATOM 3991 C CA . ALA C 1 85 ? -0.500 23.376 111.458 1.00 33.15 84 ALA M CA 1
ATOM 3992 C C . ALA C 1 85 ? 0.663 24.172 112.027 1.00 32.35 84 ALA M C 1
ATOM 3993 O O . ALA C 1 85 ? 1.634 24.461 111.326 1.00 32.24 84 ALA M O 1
ATOM 3995 N N . VAL C 1 86 ? 0.563 24.527 113.301 1.00 31.85 85 VAL M N 1
ATOM 3996 C CA . VAL C 1 86 ? 1.618 25.282 113.951 1.00 30.64 85 VAL M CA 1
ATOM 3997 C C . VAL C 1 86 ? 2.448 24.317 114.782 1.00 30.93 85 VAL M C 1
ATOM 3998 O O . VAL C 1 86 ? 1.929 23.355 115.349 1.00 31.01 85 VAL M O 1
ATOM 4002 N N . TYR C 1 87 ? 3.747 24.567 114.831 1.00 31.25 86 TYR M N 1
ATOM 4003 C CA . TYR C 1 87 ? 4.659 23.724 115.583 1.00 30.40 86 TYR M CA 1
ATOM 4004 C C . TYR C 1 87 ? 5.455 24.561 116.577 1.00 30.06 86 TYR M C 1
ATOM 4005 O O . TYR C 1 87 ? 6.056 25.572 116.215 1.00 30.75 86 TYR M O 1
ATOM 4014 N N . TYR C 1 88 ? 5.439 24.138 117.836 1.00 29.05 87 TYR M N 1
ATOM 4015 C CA . TYR C 1 88 ? 6.149 24.844 118.902 1.00 28.77 87 TYR M CA 1
ATOM 4016 C C . TYR C 1 88 ? 7.239 23.984 119.522 1.00 29.22 87 TYR M C 1
ATOM 4017 O O . TYR C 1 88 ? 7.041 22.791 119.754 1.00 28.59 87 TYR M O 1
ATOM 4026 N N . CYS C 1 89 ? 8.394 24.582 119.787 1.00 31.19 88 CYS M N 1
ATOM 4027 C CA . CYS C 1 89 ? 9.447 23.838 120.454 1.00 32.47 88 CYS M CA 1
ATOM 4028 C C . CYS C 1 89 ? 9.482 24.351 121.887 1.00 32.12 88 CYS M C 1
ATOM 4029 O O . CYS C 1 89 ? 9.209 25.525 122.139 1.00 31.20 88 CYS M O 1
ATOM 4032 N N . GLN C 1 90 ? 9.780 23.457 122.821 1.00 31.79 89 GLN M N 1
ATOM 4033 C CA . GLN C 1 90 ? 9.833 23.815 124.230 1.00 31.29 89 GLN M CA 1
ATOM 4034 C C . GLN C 1 90 ? 11.079 23.275 124.884 1.00 31.07 89 GLN M C 1
ATOM 4035 O O . GLN C 1 90 ? 11.451 22.122 124.686 1.00 31.25 89 GLN M O 1
ATOM 4041 N N . GLN C 1 91 ? 11.706 24.122 125.683 1.00 32.40 90 GLN M N 1
ATOM 4042 C CA . GLN C 1 91 ? 12.902 23.752 126.409 1.00 33.42 90 GLN M CA 1
ATOM 4043 C C . GLN C 1 91 ? 12.546 23.620 127.889 1.00 33.37 90 GLN M C 1
ATOM 4044 O O . GLN C 1 91 ? 11.923 24.508 128.465 1.00 33.02 90 GLN M O 1
ATOM 4050 N N . TYR C 1 92 ? 12.915 22.496 128.490 1.00 33.83 91 TYR M N 1
ATOM 4051 C CA . TYR C 1 92 ? 12.658 22.263 129.903 1.00 34.11 91 TYR M CA 1
ATOM 4052 C C . TYR C 1 92 ? 13.931 21.732 130.542 1.00 35.01 91 TYR M C 1
ATOM 4053 O O . TYR C 1 92 ? 13.890 20.934 131.476 1.00 34.58 91 TYR M O 1
ATOM 4062 N N . GLY C 1 93 ? 15.063 22.202 130.021 1.00 36.35 92 GLY M N 1
ATOM 4063 C CA . GLY C 1 93 ? 16.361 21.787 130.518 1.00 36.49 92 GLY M CA 1
ATOM 4064 C C . GLY C 1 93 ? 16.717 22.428 131.842 1.00 36.12 92 GLY M C 1
ATOM 4065 O O . GLY C 1 93 ? 17.772 22.156 132.410 1.00 36.73 92 GLY M O 1
ATOM 4066 N N . GLN C 1 94 ? 15.842 23.300 132.325 1.00 36.62 93 GLN M N 1
ATOM 4067 C CA . GLN C 1 94 ? 16.048 23.959 133.603 1.00 35.89 93 GLN M CA 1
ATOM 4068 C C . GLN C 1 94 ? 14.687 24.363 134.171 1.00 34.41 93 GLN M C 1
ATOM 4069 O O . GLN C 1 94 ? 13.700 24.376 133.450 1.00 34.31 93 GLN M O 1
ATOM 4075 N N . SER C 1 95 ? 14.637 24.677 135.462 1.00 33.16 94 SER M N 1
ATOM 4076 C CA . SER C 1 95 ? 13.382 25.038 136.123 1.00 31.37 94 SER M CA 1
ATOM 4077 C C . SER C 1 95 ? 12.477 26.010 135.373 1.00 30.17 94 SER M C 1
ATOM 4078 O O . SER C 1 95 ? 11.257 25.843 135.374 1.00 29.56 94 SER M O 1
ATOM 4081 N N . LEU C 1 96 ? 13.057 27.023 134.740 1.00 28.49 95 LEU M N 1
ATOM 4082 C CA . LEU C 1 96 ? 12.252 27.973 133.984 1.00 29.54 95 LEU M CA 1
ATOM 4083 C C . LEU C 1 96 ? 12.097 27.498 132.544 1.00 29.69 95 LEU M C 1
ATOM 4084 O O . LEU C 1 96 ? 12.941 27.778 131.695 1.00 29.86 95 LEU M O 1
ATOM 4089 N N . SER C 1 97 ? 11.013 26.776 132.279 1.00 29.67 96 SER M N 1
ATOM 4090 C CA . SER C 1 97 ? 10.738 26.256 130.944 1.00 30.74 96 SER M CA 1
ATOM 4091 C C . SER C 1 97 ? 10.259 27.379 130.030 1.00 32.19 96 SER M C 1
ATOM 4092 O O . SER C 1 97 ? 9.584 28.310 130.479 1.00 30.49 96 SER M O 1
ATOM 4095 N N . THR C 1 98 ? 10.618 27.298 128.752 1.00 32.63 97 THR M N 1
ATOM 4096 C CA . THR C 1 98 ? 10.202 28.313 127.790 1.00 32.84 97 THR M CA 1
ATOM 4097 C C . THR C 1 98 ? 9.835 27.709 126.441 1.00 33.45 97 THR M C 1
ATOM 4098 O O . THR C 1 98 ? 10.340 26.650 126.059 1.00 34.05 97 THR M O 1
ATOM 4102 N N . PHE C 1 99 ? 8.946 28.396 125.731 1.00 33.53 98 PHE M N 1
ATOM 4103 C CA . PHE C 1 99 ? 8.478 27.967 124.418 1.00 32.62 98 PHE M CA 1
ATOM 4104 C C . PHE C 1 99 ? 9.012 28.875 123.315 1.00 32.67 98 PHE M C 1
ATOM 4105 O O . PHE C 1 99 ? 9.389 30.021 123.562 1.00 30.04 98 PHE M O 1
ATOM 4113 N N . GLY C 1 100 ? 9.037 28.347 122.096 1.00 33.09 99 GLY M N 1
ATOM 4114 C CA . GLY C 1 100 ? 9.455 29.138 120.956 1.00 33.40 99 GLY M CA 1
ATOM 4115 C C . GLY C 1 100 ? 8.172 29.773 120.444 1.00 34.09 99 GLY M C 1
ATOM 4116 O O . GLY C 1 100 ? 7.079 29.343 120.824 1.00 32.82 99 GLY M O 1
ATOM 4117 N N . GLN C 1 101 ? 8.283 30.787 119.594 1.00 34.76 100 GLN M N 1
ATOM 4118 C CA . GLN C 1 101 ? 7.099 31.456 119.066 1.00 35.39 100 GLN M CA 1
ATOM 4119 C C . GLN C 1 101 ? 6.280 30.602 118.106 1.00 35.20 100 GLN M C 1
ATOM 4120 O O . GLN C 1 101 ? 5.149 30.948 117.764 1.00 35.36 100 GLN M O 1
ATOM 4126 N N . GLY C 1 102 ? 6.854 29.485 117.674 1.00 34.46 101 GLY M N 1
ATOM 4127 C CA . GLY C 1 102 ? 6.148 28.598 116.773 1.00 34.02 101 GLY M CA 1
ATOM 4128 C C . GLY C 1 102 ? 6.321 28.897 115.295 1.00 34.53 101 GLY M C 1
ATOM 4129 O O . GLY C 1 102 ? 6.607 30.026 114.892 1.00 33.62 101 GLY M O 1
ATOM 4130 N N . THR C 1 103 ? 6.141 27.863 114.485 1.00 34.54 102 THR M N 1
ATOM 4131 C CA . THR C 1 103 ? 6.249 27.986 113.041 1.00 36.09 102 THR M CA 1
ATOM 4132 C C . THR C 1 103 ? 5.006 27.394 112.388 1.00 36.67 102 THR M C 1
ATOM 4133 O O . THR C 1 103 ? 4.636 26.250 112.651 1.00 36.48 102 THR M O 1
ATOM 4137 N N . LYS C 1 104 ? 4.353 28.187 111.548 1.00 38.35 103 LYS M N 1
ATOM 4138 C CA . LYS C 1 104 ? 3.158 27.729 110.863 1.00 39.50 103 LYS M CA 1
ATOM 4139 C C . LYS C 1 104 ? 3.536 27.121 109.520 1.00 40.36 103 LYS M C 1
ATOM 4140 O O . LYS C 1 104 ? 4.283 27.717 108.740 1.00 38.54 103 LYS M O 1
ATOM 4146 N N . VAL C 1 105 ? 3.026 25.922 109.271 1.00 40.54 104 VAL M N 1
ATOM 4147 C CA . VAL C 1 105 ? 3.274 25.225 108.020 1.00 41.67 104 VAL M CA 1
ATOM 4148 C C . VAL C 1 105 ? 1.963 25.202 107.246 1.00 42.35 104 VAL M C 1
ATOM 4149 O O . VAL C 1 105 ? 1.088 24.379 107.516 1.00 42.18 104 VAL M O 1
ATOM 4153 N N . GLU C 1 106 ? 1.821 26.123 106.300 1.00 43.43 105 GLU M N 1
ATOM 4154 C CA . GLU C 1 106 ? 0.613 26.197 105.490 1.00 45.19 105 GLU M CA 1
ATOM 4155 C C . GLU C 1 106 ? 0.826 25.487 104.160 1.00 45.47 105 GLU M C 1
ATOM 4156 O O . GLU C 1 106 ? 1.961 25.279 103.732 1.00 44.37 105 GLU M O 1
ATOM 4162 N N . VAL C 1 107 ? -0.274 25.121 103.510 1.00 45.89 106 VAL M N 1
ATOM 4163 C CA . VAL C 1 107 ? -0.213 24.435 102.227 1.00 46.95 106 VAL M CA 1
ATOM 4164 C C . VAL C 1 107 ? 0.130 25.410 101.105 1.00 47.29 106 VAL M C 1
ATOM 4165 O O . VAL C 1 107 ? -0.472 26.478 100.989 1.00 46.99 106 VAL M O 1
ATOM 4169 N N . LYS C 1 108 ? 1.108 25.044 100.286 1.00 48.21 107 LYS M N 1
ATOM 4170 C CA . LYS C 1 108 ? 1.506 25.887 99.166 1.00 49.23 107 LYS M CA 1
ATOM 4171 C C . LYS C 1 108 ? 0.647 25.510 97.969 1.00 48.80 107 LYS M C 1
ATOM 4172 O O . LYS C 1 108 ? 0.489 24.329 97.658 1.00 49.21 107 LYS M O 1
ATOM 4178 N N . ARG C 1 109 ? 0.087 26.514 97.305 1.00 48.45 108 ARG M N 1
ATOM 4179 C CA . ARG C 1 109 ? -0.754 26.277 96.140 1.00 47.61 108 ARG M CA 1
ATOM 4180 C C . ARG C 1 109 ? -0.612 27.426 95.141 1.00 47.53 108 ARG M C 1
ATOM 4181 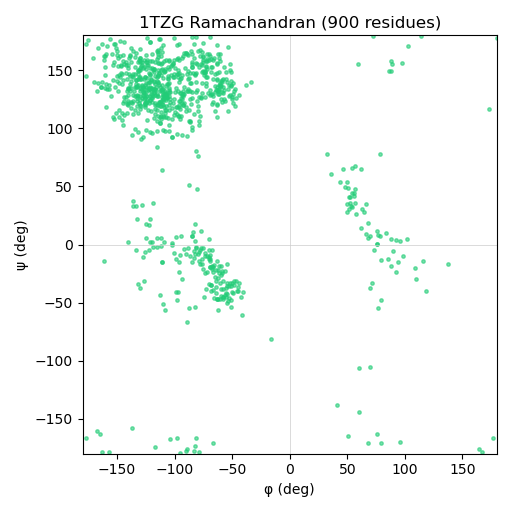O O . ARG C 1 109 ? 0.071 28.414 95.415 1.00 46.93 108 ARG M O 1
ATOM 4189 N N . THR C 1 110 ? -1.245 27.288 93.981 1.00 47.36 109 THR M N 1
ATOM 4190 C CA . THR C 1 110 ? -1.170 28.312 92.941 1.00 47.28 109 THR M CA 1
ATOM 4191 C C . THR C 1 110 ? -1.781 29.631 93.395 1.00 46.48 109 THR M C 1
ATOM 4192 O O . THR C 1 110 ? -2.733 29.646 94.170 1.00 46.08 109 THR M O 1
ATOM 4196 N N . VAL C 1 111 ? -1.232 30.738 92.907 1.00 45.97 110 VAL M N 1
ATOM 4197 C CA . VAL C 1 111 ? -1.749 32.053 93.262 1.00 46.00 110 VAL M CA 1
ATOM 4198 C C . VAL C 1 111 ? -3.210 32.153 92.845 1.00 47.38 110 VAL M C 1
ATOM 4199 O O . VAL C 1 111 ? -3.594 31.674 91.780 1.00 48.69 110 VAL M O 1
ATOM 4203 N N . ALA C 1 112 ? -4.027 32.773 93.687 1.00 48.00 111 ALA M N 1
ATOM 4204 C CA . ALA C 1 112 ? -5.444 32.925 93.389 1.00 47.93 111 ALA M CA 1
ATOM 4205 C C . ALA C 1 112 ? -5.934 34.291 93.850 1.00 48.45 111 ALA M C 1
ATOM 4206 O O . ALA C 1 112 ? -5.841 34.629 95.030 1.00 49.88 111 ALA M O 1
ATOM 4208 N N . ALA C 1 113 ? -6.450 35.075 92.911 1.00 48.04 112 ALA M N 1
ATOM 4209 C CA . ALA C 1 113 ? -6.955 36.403 93.221 1.00 47.47 112 ALA M CA 1
ATOM 4210 C C . ALA C 1 113 ? -8.255 36.301 94.006 1.00 47.02 112 ALA M C 1
ATOM 4211 O O . ALA C 1 113 ? -9.065 35.402 93.778 1.00 47.60 112 ALA M O 1
ATOM 4213 N N . PRO C 1 114 ? -8.467 37.225 94.953 1.00 46.44 113 PRO M N 1
ATOM 4214 C CA . PRO C 1 114 ? -9.678 37.235 95.776 1.00 46.30 113 PRO M CA 1
ATOM 4215 C C . PRO C 1 114 ? -10.882 37.818 95.056 1.00 46.26 113 PRO M C 1
ATOM 4216 O O . PRO C 1 114 ? -10.735 38.637 94.154 1.00 45.92 113 PRO M O 1
ATOM 4220 N N . SER C 1 115 ? -12.070 37.382 95.456 1.00 46.21 114 SER M N 1
ATOM 4221 C CA . SER C 1 115 ? -13.305 37.900 94.885 1.00 46.09 114 SER M CA 1
ATOM 4222 C C . SER C 1 115 ? -13.737 38.957 95.890 1.00 46.58 114 SER M C 1
ATOM 4223 O O . SER C 1 115 ? -14.126 38.625 97.011 1.00 46.83 114 SER M O 1
ATOM 4226 N N . VAL C 1 116 ? -13.656 40.225 95.500 1.00 45.48 115 VAL M N 1
ATOM 4227 C CA . VAL C 1 116 ? -14.016 41.312 96.400 1.00 44.20 115 VAL M CA 1
ATOM 4228 C C . VAL C 1 116 ? -15.492 41.682 96.347 1.00 45.01 115 VAL M C 1
ATOM 4229 O O . VAL C 1 116 ? -16.112 41.677 95.285 1.00 46.34 115 VAL M O 1
ATOM 4233 N N . PHE C 1 117 ? -16.041 42.003 97.514 1.00 45.25 116 PHE M N 1
ATOM 4234 C CA . PHE C 1 117 ? -17.439 42.390 97.661 1.00 45.71 116 PHE M CA 1
ATOM 4235 C C . PHE C 1 117 ? -17.499 43.498 98.703 1.00 46.58 116 PHE M C 1
ATOM 4236 O O . PHE C 1 117 ? -16.601 43.618 99.540 1.00 47.67 116 PHE M O 1
ATOM 4244 N N . ILE C 1 118 ? -18.553 44.304 98.656 1.00 46.20 117 ILE M N 1
ATOM 4245 C CA . ILE C 1 118 ? -18.726 45.383 99.621 1.00 46.19 117 ILE M CA 1
ATOM 4246 C C . ILE C 1 118 ? -20.201 45.460 99.998 1.00 46.20 117 ILE M C 1
ATOM 4247 O O . ILE C 1 118 ? -21.068 45.389 99.132 1.00 45.43 117 ILE M O 1
ATOM 4252 N N . PHE C 1 119 ? -20.482 45.589 101.292 1.00 47.67 118 PHE M N 1
ATOM 4253 C CA . PHE C 1 119 ? -21.860 45.650 101.771 1.00 49.26 118 PHE M CA 1
ATOM 4254 C C . PHE C 1 119 ? -22.177 46.930 102.530 1.00 51.04 118 PHE M C 1
ATOM 4255 O O . PHE C 1 119 ? -21.513 47.265 103.510 1.00 52.60 118 PHE M O 1
ATOM 4263 N N . PRO C 1 120 ? -23.205 47.664 102.089 1.00 52.13 119 PRO M N 1
ATOM 4264 C CA . PRO C 1 120 ? -23.576 48.906 102.771 1.00 52.85 119 PRO M CA 1
ATOM 4265 C C . PRO C 1 120 ? -24.218 48.577 104.118 1.00 53.37 119 PRO M C 1
ATOM 4266 O O . PRO C 1 120 ? -24.832 47.522 104.275 1.00 53.80 119 PRO M O 1
ATOM 4270 N N . PRO C 1 121 ? -24.081 49.470 105.108 1.00 53.64 120 PRO M N 1
ATOM 4271 C CA . PRO C 1 121 ? -24.684 49.202 106.416 1.00 54.11 120 PRO M CA 1
ATOM 4272 C C . PRO C 1 121 ? -26.200 49.120 106.279 1.00 55.05 120 PRO M C 1
ATOM 4273 O O . PRO C 1 121 ? -26.808 49.947 105.602 1.00 55.51 120 PRO M O 1
ATOM 4277 N N . SER C 1 122 ? -26.806 48.122 106.914 1.00 55.65 121 SER M N 1
ATOM 4278 C CA . SER C 1 122 ? -28.253 47.943 106.841 1.00 56.66 121 SER M CA 1
ATOM 4279 C C . SER C 1 122 ? -28.999 49.126 107.448 1.00 57.41 121 SER M C 1
ATOM 4280 O O . SER C 1 122 ? -28.461 49.846 108.285 1.00 56.97 121 SER M O 1
ATOM 4283 N N . ASP C 1 123 ? -30.244 49.317 107.021 1.00 59.30 122 ASP M N 1
ATOM 4284 C CA . ASP C 1 123 ? -31.070 50.407 107.529 1.00 61.07 122 ASP M CA 1
ATOM 4285 C C . ASP C 1 123 ? -31.350 50.198 109.010 1.00 61.63 122 ASP M C 1
ATOM 4286 O O . ASP C 1 123 ? -31.556 51.155 109.756 1.00 62.10 122 ASP M O 1
ATOM 4291 N N . GLU C 1 124 ? -31.359 48.936 109.424 1.00 62.16 123 GLU M N 1
ATOM 4292 C CA . GLU C 1 124 ? -31.618 48.578 110.814 1.00 62.45 123 GLU M CA 1
ATOM 4293 C C . GLU C 1 124 ? -30.552 49.152 111.741 1.00 61.12 123 GLU M C 1
ATOM 4294 O O . GLU C 1 124 ? -30.867 49.739 112.776 1.00 60.55 123 GLU M O 1
ATOM 4300 N N . GLN C 1 125 ? -29.290 48.982 111.358 1.00 59.91 124 GLN M N 1
ATOM 4301 C CA . GLN C 1 125 ? -28.176 49.471 112.158 1.00 59.13 124 GLN M CA 1
ATOM 4302 C C . GLN C 1 125 ? -28.106 50.997 112.184 1.00 59.38 124 GLN M C 1
ATOM 4303 O O . GLN C 1 125 ? -27.820 51.589 113.222 1.00 59.25 124 GLN M O 1
ATOM 4309 N N . LEU C 1 126 ? -28.360 51.630 111.042 1.00 60.00 125 LEU M N 1
ATOM 4310 C CA . LEU C 1 126 ? -28.311 53.088 110.962 1.00 60.58 125 LEU M CA 1
ATOM 4311 C C . LEU C 1 126 ? -29.263 53.769 111.933 1.00 60.92 125 LEU M C 1
ATOM 4312 O O . LEU C 1 126 ? -28.987 54.871 112.411 1.00 60.79 125 LEU M O 1
ATOM 4317 N N . LYS C 1 127 ? -30.386 53.120 112.222 1.00 61.38 126 LYS M N 1
ATOM 4318 C CA . LYS C 1 127 ? -31.349 53.685 113.154 1.00 61.77 126 LYS M CA 1
ATOM 4319 C C . LYS C 1 127 ? -30.856 53.491 114.586 1.00 61.19 126 LYS M C 1
ATOM 4320 O O . LYS C 1 127 ? -31.598 53.702 115.544 1.00 61.44 126 LYS M O 1
ATOM 4326 N N . SER C 1 128 ? -29.595 53.088 114.720 1.00 60.08 127 SER M N 1
ATOM 4327 C CA . SER C 1 128 ? -28.987 52.867 116.026 1.00 58.43 127 SER M CA 1
ATOM 4328 C C . SER C 1 128 ? -27.930 53.927 116.297 1.00 57.10 127 SER M C 1
ATOM 4329 O O . SER C 1 128 ? -27.484 54.094 117.431 1.00 57.56 127 SER M O 1
ATOM 4332 N N . GLY C 1 129 ? -27.523 54.633 115.249 1.00 55.12 128 GLY M N 1
ATOM 4333 C CA . GLY C 1 129 ? -26.529 55.677 115.413 1.00 53.35 128 GLY M CA 1
ATOM 4334 C C . GLY C 1 129 ? -25.132 55.279 114.988 1.00 52.51 128 GLY M C 1
ATOM 4335 O O . GLY C 1 129 ? -24.184 56.049 115.156 1.00 51.92 128 GLY M O 1
ATOM 4336 N N . THR C 1 130 ? -24.996 54.077 114.440 1.00 51.61 129 THR M N 1
ATOM 4337 C CA . THR C 1 130 ? -23.697 53.595 113.991 1.00 49.81 129 THR M CA 1
ATOM 4338 C C . THR C 1 130 ? -23.824 52.906 112.641 1.00 48.93 129 THR M C 1
ATOM 4339 O O . THR C 1 130 ? -24.834 52.255 112.359 1.00 49.23 129 THR M O 1
ATOM 4343 N N . ALA C 1 131 ? -22.796 53.054 111.811 1.00 47.14 130 ALA M N 1
ATOM 4344 C CA . ALA C 1 131 ? -22.788 52.448 110.486 1.00 45.68 130 ALA M CA 1
ATOM 4345 C C . ALA C 1 131 ? -21.537 51.603 110.267 1.00 43.96 130 ALA M C 1
ATOM 4346 O O . ALA C 1 131 ? -20.413 52.070 110.462 1.00 43.49 130 ALA M O 1
ATOM 4348 N N . SER C 1 132 ? -21.744 50.357 109.861 1.00 41.99 131 SER M N 1
ATOM 4349 C CA . SER C 1 132 ? -20.641 49.441 109.605 1.00 41.35 131 SER M CA 1
ATOM 4350 C C . SER C 1 132 ? -20.626 49.078 108.126 1.00 40.75 131 SER M C 1
ATOM 4351 O O . SER C 1 132 ? -21.643 48.669 107.568 1.00 41.03 131 SER M O 1
ATOM 4354 N N . VAL C 1 133 ? -19.472 49.237 107.492 1.00 40.15 132 VAL M N 1
ATOM 4355 C CA . VAL C 1 133 ? -19.333 48.907 106.082 1.00 41.08 132 VAL M CA 1
ATOM 4356 C C . VAL C 1 133 ? -18.351 47.744 105.982 1.00 40.90 132 VAL M C 1
ATOM 4357 O O . VAL C 1 133 ? -17.200 47.857 106.403 1.00 40.36 132 VAL M O 1
ATOM 4361 N N . VAL C 1 134 ? -18.807 46.627 105.424 1.00 41.26 133 VAL M N 1
ATOM 4362 C CA . VAL C 1 134 ? -17.970 45.439 105.310 1.00 41.86 133 VAL M CA 1
ATOM 4363 C C . VAL C 1 134 ? -17.467 45.126 103.903 1.00 42.77 133 VAL M C 1
ATOM 4364 O O . VAL C 1 134 ? -18.202 45.228 102.920 1.00 41.58 133 VAL M O 1
ATOM 4368 N N . CYS C 1 135 ? -16.201 44.733 103.824 1.00 43.78 134 CYS M N 1
ATOM 4369 C CA . CYS C 1 135 ? -15.583 44.373 102.559 1.00 45.49 134 CYS M CA 1
ATOM 4370 C C . CYS C 1 135 ? -15.085 42.937 102.665 1.00 46.19 134 CYS M C 1
ATOM 4371 O O . CYS C 1 135 ? -14.310 42.608 103.563 1.00 46.63 134 CYS M O 1
ATOM 4374 N N . LEU C 1 136 ? -15.527 42.086 101.748 1.00 45.91 135 LEU M N 1
ATOM 4375 C CA . LEU C 1 136 ? -15.125 40.687 101.754 1.00 45.20 135 LEU M CA 1
ATOM 4376 C C . LEU C 1 136 ? -14.151 40.334 100.635 1.00 46.05 135 LEU M C 1
ATOM 4377 O O . LEU C 1 136 ? -14.376 40.668 99.475 1.00 46.25 135 LEU M O 1
ATOM 4382 N N . LEU C 1 137 ? -13.058 39.670 101.000 1.00 46.13 136 LEU M N 1
ATOM 4383 C CA . LEU C 1 137 ? -12.057 39.215 100.040 1.00 46.24 136 LEU M CA 1
ATOM 4384 C C . LEU C 1 137 ? -12.125 37.697 100.123 1.00 46.99 136 LEU M C 1
ATOM 4385 O O . LEU C 1 137 ? -11.526 37.090 101.010 1.00 47.76 136 LEU M O 1
ATOM 4390 N N . ASN C 1 138 ? -12.860 37.091 99.198 1.00 47.01 137 ASN M N 1
ATOM 4391 C CA . ASN C 1 138 ? -13.063 35.648 99.196 1.00 47.10 137 ASN M CA 1
ATOM 4392 C C . ASN C 1 138 ? -12.014 34.793 98.482 1.00 46.76 137 ASN M C 1
ATOM 4393 O O . ASN C 1 138 ? -11.520 35.140 97.409 1.00 46.46 137 ASN M O 1
ATOM 4398 N N . ASN C 1 139 ? -11.692 33.668 99.113 1.00 46.63 138 ASN M N 1
ATOM 4399 C CA . ASN C 1 139 ? -10.741 32.677 98.614 1.00 46.64 138 ASN M CA 1
ATOM 4400 C C . ASN C 1 139 ? -9.568 33.170 97.774 1.00 45.72 138 ASN M C 1
ATOM 4401 O O . ASN C 1 139 ? -9.571 33.029 96.553 1.00 46.50 138 ASN M O 1
ATOM 4406 N N . PHE C 1 140 ? -8.556 33.730 98.425 1.00 45.01 139 PHE M N 1
ATOM 4407 C CA . PHE C 1 140 ? -7.378 34.204 97.709 1.00 44.70 139 PHE M CA 1
ATOM 4408 C C . PHE C 1 140 ? -6.140 33.492 98.236 1.00 44.61 139 PHE M C 1
ATOM 4409 O O . PHE C 1 140 ? -6.223 32.731 99.196 1.00 45.97 139 PHE M O 1
ATOM 4417 N N . TYR C 1 141 ? -5.001 33.735 97.595 1.00 45.22 140 TYR M N 1
ATOM 4418 C CA . TYR C 1 141 ? -3.732 33.136 97.999 1.00 45.64 140 TYR M CA 1
ATOM 4419 C C . TYR C 1 141 ? -2.583 33.783 97.230 1.00 46.43 140 TYR M C 1
ATOM 4420 O O . TYR C 1 141 ? -2.699 34.050 96.036 1.00 47.57 140 TYR M O 1
ATOM 4429 N N . PRO C 1 142 ? -1.450 34.039 97.904 1.00 47.45 141 PRO M N 1
ATOM 4430 C CA . PRO C 1 142 ? -1.175 33.766 99.319 1.00 48.28 141 PRO M CA 1
ATOM 4431 C C . PRO C 1 142 ? -1.983 34.573 100.333 1.00 49.17 141 PRO M C 1
ATOM 4432 O O . PRO C 1 142 ? -2.931 35.279 99.985 1.00 48.83 141 PRO M O 1
ATOM 4436 N N . ARG C 1 143 ? -1.578 34.447 101.593 1.00 50.08 142 ARG M N 1
ATOM 4437 C CA . ARG C 1 143 ? -2.208 35.111 102.729 1.00 51.20 142 ARG M CA 1
ATOM 4438 C C . ARG C 1 143 ? -2.120 36.632 102.645 1.00 51.09 142 ARG M C 1
ATOM 4439 O O . ARG C 1 143 ? -3.107 37.331 102.863 1.00 51.05 142 ARG M O 1
ATOM 4447 N N . GLU C 1 144 ? -0.930 37.135 102.335 1.00 51.71 143 GLU M N 1
ATOM 4448 C CA . GLU C 1 144 ? -0.694 38.574 102.232 1.00 52.61 143 GLU M CA 1
ATOM 4449 C C . GLU C 1 144 ? -1.737 39.287 101.376 1.00 51.85 143 GLU M C 1
ATOM 4450 O O . GLU C 1 144 ? -2.007 38.882 100.249 1.00 51.36 143 GLU M O 1
ATOM 4456 N N . ALA C 1 145 ? -2.312 40.355 101.915 1.00 50.99 144 ALA M N 1
ATOM 4457 C CA . ALA C 1 145 ? -3.316 41.125 101.192 1.00 51.80 144 ALA M CA 1
ATOM 4458 C C . ALA C 1 145 ? -3.585 42.448 101.897 1.00 52.23 144 ALA M C 1
ATOM 4459 O O . ALA C 1 145 ? -3.781 42.478 103.108 1.00 53.02 144 ALA M O 1
ATOM 4461 N N . LYS C 1 146 ? -3.586 43.542 101.143 1.00 52.58 145 LYS M N 1
ATOM 4462 C CA . LYS C 1 146 ? -3.845 44.851 101.729 1.00 52.66 145 LYS M CA 1
ATOM 4463 C C . LYS C 1 146 ? -5.190 45.405 101.276 1.00 52.00 145 LYS M C 1
ATOM 4464 O O . LYS C 1 146 ? -5.529 45.355 100.096 1.00 52.15 145 LYS M O 1
ATOM 4470 N N . VAL C 1 147 ? -5.956 45.926 102.227 1.00 51.56 146 VAL M N 1
ATOM 4471 C CA . VAL C 1 147 ? -7.266 46.496 101.938 1.00 51.75 146 VAL M CA 1
ATOM 4472 C C . VAL C 1 147 ? -7.297 47.957 102.369 1.00 52.36 146 VAL M C 1
ATOM 4473 O O . VAL C 1 147 ? -6.846 48.300 103.461 1.00 51.98 146 VAL M O 1
ATOM 4477 N N . GLN C 1 148 ? -7.821 48.818 101.505 1.00 52.86 147 GLN M N 1
ATOM 4478 C CA . GLN C 1 148 ? -7.907 50.234 101.821 1.00 52.86 147 GLN M CA 1
ATOM 4479 C C . GLN C 1 148 ? -9.292 50.802 101.592 1.00 53.24 147 GLN M C 1
ATOM 4480 O O . GLN C 1 148 ? -9.920 50.552 100.562 1.00 53.32 147 GLN M O 1
ATOM 4486 N N . TRP C 1 149 ? -9.768 51.570 102.563 1.00 53.00 148 TRP M N 1
ATOM 4487 C CA . TRP C 1 149 ? -11.071 52.195 102.450 1.00 52.73 148 TRP M CA 1
ATOM 4488 C C . TRP C 1 149 ? -10.889 53.623 101.969 1.00 52.83 148 TRP M C 1
ATOM 4489 O O . TRP C 1 149 ? -9.894 54.279 102.287 1.00 52.42 148 TRP M O 1
ATOM 4500 N N . LYS C 1 150 ? -11.856 54.092 101.191 1.00 52.89 149 LYS M N 1
ATOM 4501 C CA . LYS C 1 150 ? -11.835 55.445 100.662 1.00 51.97 149 LYS M CA 1
ATOM 4502 C C . LYS C 1 150 ? -13.263 55.959 100.627 1.00 51.65 149 LYS M C 1
ATOM 4503 O O . LYS C 1 150 ? -14.142 55.332 100.035 1.00 50.44 149 LYS M O 1
ATOM 4509 N N . VAL C 1 151 ? -13.496 57.083 101.294 1.00 51.86 150 VAL M N 1
ATOM 4510 C CA . VAL C 1 151 ? -14.815 57.698 101.320 1.00 52.82 150 VAL M CA 1
ATOM 4511 C C . VAL C 1 151 ? -14.670 58.954 100.469 1.00 53.04 150 VAL M C 1
ATOM 4512 O O . VAL C 1 151 ? -13.874 59.840 100.791 1.00 52.60 150 VAL M O 1
ATOM 4516 N N . ASP C 1 152 ? -15.433 59.019 99.380 1.00 52.95 151 ASP M N 1
ATOM 4517 C CA . ASP C 1 152 ? -15.351 60.141 98.452 1.00 52.54 151 ASP M CA 1
ATOM 4518 C C . ASP C 1 152 ? -13.879 60.328 98.097 1.00 52.93 151 ASP M C 1
ATOM 4519 O O . ASP C 1 152 ? -13.336 61.432 98.154 1.00 53.15 151 ASP M O 1
ATOM 4524 N N . ASN C 1 153 ? -13.249 59.211 97.746 1.00 53.69 152 ASN M N 1
ATOM 4525 C CA . ASN C 1 153 ? -11.844 59.150 97.361 1.00 54.57 152 ASN M CA 1
ATOM 4526 C C . ASN C 1 153 ? -10.889 59.587 98.466 1.00 53.91 152 ASN M C 1
ATOM 4527 O O . ASN C 1 153 ? -9.712 59.839 98.215 1.00 53.57 152 ASN M O 1
ATOM 4532 N N . ALA C 1 154 ? -11.395 59.672 99.689 1.00 53.86 153 ALA M N 1
ATOM 4533 C CA . ALA C 1 154 ? -10.567 60.065 100.822 1.00 54.19 153 ALA M CA 1
ATOM 4534 C C . ALA C 1 154 ? -10.092 58.821 101.569 1.00 54.17 153 ALA M C 1
ATOM 4535 O O . ALA C 1 154 ? -10.892 58.111 102.180 1.00 52.89 153 ALA M O 1
ATOM 4537 N N . LEU C 1 155 ? -8.789 58.561 101.511 1.00 54.04 154 LEU M N 1
ATOM 4538 C CA . LEU C 1 155 ? -8.208 57.405 102.181 1.00 54.51 154 LEU M CA 1
ATOM 4539 C C . LEU C 1 155 ? -8.537 57.427 103.670 1.00 54.34 154 LEU M C 1
ATOM 4540 O O . LEU C 1 155 ? -8.240 58.396 104.365 1.00 54.86 154 LEU M O 1
ATOM 4545 N N . GLN C 1 156 ? -9.158 56.354 104.148 1.00 53.87 155 GLN M N 1
ATOM 4546 C CA . GLN C 1 156 ? -9.535 56.239 105.552 1.00 53.41 155 GLN M CA 1
ATOM 4547 C C . GLN C 1 156 ? -8.380 55.713 106.394 1.00 52.87 155 GLN M C 1
ATOM 4548 O O . GLN C 1 156 ? -7.471 55.061 105.881 1.00 53.35 155 GLN M O 1
ATOM 4554 N N . SER C 1 157 ? -8.417 55.991 107.691 1.00 51.62 156 SER M N 1
ATOM 4555 C CA . SER C 1 157 ? -7.359 55.530 108.577 1.00 51.00 156 SER M CA 1
ATOM 4556 C C . SER C 1 157 ? -7.769 55.516 110.044 1.00 50.26 156 SER M C 1
ATOM 4557 O O . SER C 1 157 ? -8.379 56.464 110.542 1.00 50.10 156 SER M O 1
ATOM 4560 N N . GLY C 1 158 ? -7.432 54.425 110.726 1.00 48.38 157 GLY M N 1
ATOM 4561 C CA . GLY C 1 158 ? -7.745 54.301 112.136 1.00 46.80 157 GLY M CA 1
ATOM 4562 C C . GLY C 1 158 ? -9.186 53.980 112.481 1.00 46.59 157 GLY M C 1
ATOM 4563 O O . GLY C 1 158 ? -9.551 54.005 113.657 1.00 46.81 157 GLY M O 1
ATOM 4564 N N . ASN C 1 159 ? -10.011 53.679 111.482 1.00 45.04 158 ASN M N 1
ATOM 4565 C CA . ASN C 1 159 ? -11.409 53.358 111.750 1.00 43.56 158 ASN M CA 1
ATOM 4566 C C . ASN C 1 159 ? -11.850 52.050 111.107 1.00 42.75 158 ASN M C 1
ATOM 4567 O O . ASN C 1 159 ? -13.001 51.911 110.686 1.00 41.86 158 ASN M O 1
ATOM 4572 N N . SER C 1 160 ? -10.934 51.088 111.043 1.00 42.19 159 SER M N 1
ATOM 4573 C CA . SER C 1 160 ? -11.239 49.787 110.458 1.00 41.82 159 SER M CA 1
ATOM 4574 C C . SER C 1 160 ? -10.488 48.650 111.146 1.00 41.35 159 SER M C 1
ATOM 4575 O O . SER C 1 160 ? -9.372 48.832 111.630 1.00 41.10 159 SER M O 1
ATOM 4578 N N . GLN C 1 161 ? -11.116 47.479 111.193 1.00 41.56 160 GLN M N 1
ATOM 4579 C CA . GLN C 1 161 ? -10.506 46.293 111.785 1.00 41.49 160 GLN M CA 1
ATOM 4580 C C . GLN C 1 161 ? -10.771 45.154 110.816 1.00 41.66 160 GLN M C 1
ATOM 4581 O O . GLN C 1 161 ? -11.762 45.176 110.088 1.00 41.47 160 GLN M O 1
ATOM 4587 N N . GLU C 1 162 ? -9.896 44.157 110.814 1.00 42.24 161 GLU M N 1
ATOM 4588 C CA . GLU C 1 162 ? -10.057 43.014 109.924 1.00 43.23 161 GLU M CA 1
ATOM 4589 C C . GLU C 1 162 ? -9.559 41.719 110.551 1.00 42.61 161 GLU M C 1
ATOM 4590 O O . GLU C 1 162 ? -8.690 41.731 111.423 1.00 43.30 161 GLU M O 1
ATOM 4596 N N . SER C 1 163 ? -10.118 40.603 110.101 1.00 41.18 162 SER M N 1
ATOM 4597 C CA . SER C 1 163 ? -9.706 39.298 110.586 1.00 40.12 162 SER M CA 1
ATOM 4598 C C . SER C 1 163 ? -9.674 38.348 109.396 1.00 40.14 162 SER M C 1
ATOM 4599 O O . SER C 1 163 ? -10.461 38.484 108.457 1.00 40.03 162 SER M O 1
ATOM 4602 N N . VAL C 1 164 ? -8.749 37.398 109.440 1.00 40.04 163 VAL M N 1
ATOM 4603 C CA . VAL C 1 164 ? -8.579 36.420 108.376 1.00 40.12 163 VAL M CA 1
ATOM 4604 C C . VAL C 1 164 ? -8.943 35.032 108.880 1.00 41.01 163 VAL M C 1
ATOM 4605 O O . VAL C 1 164 ? -8.739 34.717 110.052 1.00 42.12 163 VAL M O 1
ATOM 4609 N N . THR C 1 165 ? -9.482 34.202 107.997 1.00 40.51 164 THR M N 1
ATOM 4610 C CA . THR C 1 165 ? -9.854 32.847 108.378 1.00 41.01 164 THR M CA 1
ATOM 4611 C C . THR C 1 165 ? -8.643 31.934 108.253 1.00 41.08 164 THR M C 1
ATOM 4612 O O . THR C 1 165 ? -7.632 32.307 107.658 1.00 40.64 164 THR M O 1
ATOM 4616 N N . GLU C 1 166 ? -8.740 30.740 108.828 1.00 41.73 165 GLU M N 1
ATOM 4617 C CA . GLU C 1 166 ? -7.649 29.780 108.735 1.00 43.05 165 GLU M CA 1
ATOM 4618 C C . GLU C 1 166 ? -7.671 29.271 107.300 1.00 42.53 165 GLU M C 1
ATOM 4619 O O . GLU C 1 166 ? -8.722 29.271 106.663 1.00 42.15 165 GLU M O 1
ATOM 4625 N N . GLN C 1 167 ? -6.518 28.849 106.793 1.00 42.48 166 GLN M N 1
ATOM 4626 C CA . GLN C 1 167 ? -6.430 28.336 105.433 1.00 43.05 166 GLN M CA 1
ATOM 4627 C C . GLN C 1 167 ? -7.465 27.237 105.221 1.00 44.48 166 GLN M C 1
ATOM 4628 O O . GLN C 1 167 ? -7.547 26.292 106.007 1.00 44.17 166 GLN M O 1
ATOM 4634 N N . ASP C 1 168 ? -8.260 27.368 104.162 1.00 45.92 167 ASP M N 1
ATOM 4635 C CA . ASP C 1 168 ? -9.294 26.384 103.851 1.00 47.07 167 ASP M CA 1
ATOM 4636 C C . ASP C 1 168 ? -8.666 25.015 103.596 1.00 47.81 167 ASP M C 1
ATOM 4637 O O . ASP C 1 168 ? -7.643 24.906 102.920 1.00 47.88 167 ASP M O 1
ATOM 4642 N N . SER C 1 169 ? -9.288 23.972 104.133 1.00 48.31 168 SER M N 1
ATOM 4643 C CA . SER C 1 169 ? -8.773 22.619 103.978 1.00 49.37 168 SER M CA 1
ATOM 4644 C C . SER C 1 169 ? -8.929 22.047 102.570 1.00 49.91 168 SER M C 1
ATOM 4645 O O . SER C 1 169 ? -8.180 21.151 102.177 1.00 49.79 168 SER M O 1
ATOM 4648 N N . LYS C 1 170 ? -9.890 22.569 101.812 1.00 50.30 169 LYS M N 1
ATOM 4649 C CA . LYS C 1 170 ? -10.136 22.090 100.452 1.00 50.51 169 LYS M CA 1
ATOM 4650 C C . LYS C 1 170 ? -9.314 22.820 99.392 1.00 49.45 169 LYS M C 1
ATOM 4651 O O . LYS C 1 170 ? -8.438 22.231 98.757 1.00 48.33 169 LYS M O 1
ATOM 4657 N N . ASP C 1 171 ? -9.603 24.106 99.211 1.00 48.06 170 ASP M N 1
ATOM 4658 C CA . ASP C 1 171 ? -8.920 24.920 98.211 1.00 46.40 170 ASP M CA 1
ATOM 4659 C C . ASP C 1 171 ? -7.602 25.524 98.682 1.00 44.72 170 ASP M C 1
ATOM 4660 O O . ASP C 1 171 ? -6.813 26.008 97.867 1.00 43.89 170 ASP M O 1
ATOM 4665 N N . SER C 1 172 ? -7.375 25.508 99.993 1.00 42.10 171 SER M N 1
ATOM 4666 C CA . SER C 1 172 ? -6.147 26.050 100.573 1.00 39.79 171 SER M CA 1
ATOM 4667 C C . SER C 1 172 ? -6.025 27.559 100.401 1.00 38.17 171 SER M C 1
ATOM 4668 O O . SER C 1 172 ? -4.928 28.087 100.221 1.00 37.20 171 SER M O 1
ATOM 4671 N N . THR C 1 173 ? -7.155 28.252 100.456 1.00 38.98 172 THR M N 1
ATOM 4672 C CA . THR C 1 173 ? -7.160 29.701 100.312 1.00 39.40 172 THR M CA 1
ATOM 4673 C C . THR C 1 173 ? -7.553 30.377 101.615 1.00 39.79 172 THR M C 1
ATOM 4674 O O . THR C 1 173 ? -8.024 29.736 102.556 1.00 39.89 172 THR M O 1
ATOM 4678 N N . TYR C 1 174 ? -7.359 31.688 101.646 1.00 39.73 173 TYR M N 1
ATOM 4679 C CA . TYR C 1 174 ? -7.688 32.495 102.804 1.00 39.54 173 TYR M CA 1
ATOM 4680 C C . TYR C 1 174 ? -8.809 33.443 102.422 1.00 40.31 173 TYR M C 1
ATOM 4681 O O . TYR C 1 174 ? -9.000 33.745 101.244 1.00 40.80 173 TYR M O 1
ATOM 4690 N N . SER C 1 175 ? -9.553 33.899 103.420 1.00 40.56 174 SER M N 1
ATOM 4691 C CA . SER C 1 175 ? -10.641 34.841 103.202 1.00 40.72 174 SER M CA 1
ATOM 4692 C C . SER C 1 175 ? -10.519 35.919 104.262 1.00 41.13 174 SER M C 1
ATOM 4693 O O . SER C 1 175 ? -10.428 35.619 105.453 1.00 42.89 174 SER M O 1
ATOM 4696 N N . LEU C 1 176 ? -10.511 37.173 103.827 1.00 40.44 175 LEU M N 1
ATOM 4697 C CA . LEU C 1 176 ? -10.380 38.290 104.748 1.00 39.72 175 LEU M CA 1
ATOM 4698 C C . LEU C 1 176 ? -11.643 39.135 104.801 1.00 40.50 175 LEU M C 1
ATOM 4699 O O . LEU C 1 176 ? -12.365 39.266 103.812 1.00 41.50 175 LEU M O 1
ATOM 4704 N N . SER C 1 177 ? -11.909 39.696 105.974 1.00 40.21 176 SER M N 1
ATOM 4705 C CA . SER C 1 177 ? -13.070 40.544 106.172 1.00 39.98 176 SER M CA 1
ATOM 4706 C C . SER C 1 177 ? -12.631 41.835 106.844 1.00 41.04 176 SER M C 1
ATOM 4707 O O . SER C 1 177 ? -11.949 41.807 107.867 1.00 41.36 176 SER M O 1
ATOM 4710 N N . SER C 1 178 ? -13.012 42.966 106.261 1.00 41.88 177 SER M N 1
ATOM 4711 C CA . SER C 1 178 ? -12.656 44.259 106.821 1.00 42.88 177 SER M CA 1
ATOM 4712 C C . SER C 1 178 ? -13.918 45.053 107.123 1.00 44.06 177 SER M C 1
ATOM 4713 O O . SER C 1 178 ? -14.877 45.031 106.351 1.00 44.67 177 SER M O 1
ATOM 4716 N N . THR C 1 179 ? -13.918 45.746 108.258 1.00 44.20 178 THR M N 1
ATOM 4717 C CA . THR C 1 179 ? -15.070 46.541 108.660 1.00 44.42 178 THR M CA 1
ATOM 4718 C C . THR C 1 179 ? -14.703 47.994 108.919 1.00 44.04 178 THR M C 1
ATOM 4719 O O . THR C 1 179 ? -13.841 48.286 109.745 1.00 44.02 178 THR M O 1
ATOM 4723 N N . LEU C 1 180 ? -15.357 48.899 108.199 1.00 44.32 179 LEU M N 1
ATOM 4724 C CA . LEU C 1 180 ? -15.133 50.330 108.363 1.00 44.28 179 LEU M CA 1
ATOM 4725 C C . LEU C 1 180 ? -16.258 50.843 109.253 1.00 44.95 179 LEU M C 1
ATOM 4726 O O . LEU C 1 180 ? -17.433 50.742 108.896 1.00 45.33 179 LEU M O 1
ATOM 4731 N N . THR C 1 181 ? -15.907 51.381 110.414 1.00 45.22 180 THR M N 1
ATOM 4732 C CA . THR C 1 181 ? -16.921 51.877 111.336 1.00 46.51 180 THR M CA 1
ATOM 4733 C C . THR C 1 181 ? -17.019 53.399 111.341 1.00 46.75 180 THR M C 1
ATOM 4734 O O . THR C 1 181 ? -16.014 54.101 111.450 1.00 46.80 180 THR M O 1
ATOM 4738 N N . LEU C 1 182 ? -18.247 53.895 111.225 1.00 47.24 181 LEU M N 1
ATOM 4739 C CA . LEU C 1 182 ? -18.508 55.328 111.198 1.00 47.66 181 LEU M CA 1
ATOM 4740 C C . LEU C 1 182 ? -19.849 55.612 111.857 1.00 47.67 181 LEU M C 1
ATOM 4741 O O . LEU C 1 182 ? -20.728 54.750 111.891 1.00 47.35 181 LEU M O 1
ATOM 4746 N N . SER C 1 183 ? -20.008 56.821 112.382 1.00 48.78 182 SER M N 1
ATOM 4747 C CA . SER C 1 183 ? -21.263 57.197 113.021 1.00 49.79 182 SER M CA 1
ATOM 4748 C C . SER C 1 183 ? -22.301 57.490 111.943 1.00 50.11 182 SER M C 1
ATOM 4749 O O . SER C 1 183 ? -21.950 57.833 110.814 1.00 49.24 182 SER M O 1
ATOM 4752 N N . LYS C 1 184 ? -23.576 57.342 112.290 1.00 51.36 183 LYS M N 1
ATOM 4753 C CA . LYS C 1 184 ? -24.660 57.599 111.347 1.00 52.98 183 LYS M CA 1
ATOM 4754 C C . LYS C 1 184 ? -24.473 58.962 110.690 1.00 53.92 183 LYS M C 1
ATOM 4755 O O . LYS C 1 184 ? -24.690 59.119 109.488 1.00 54.37 183 LYS M O 1
ATOM 4761 N N . ALA C 1 185 ? -24.060 59.944 111.486 1.00 53.96 184 ALA M N 1
ATOM 4762 C CA . ALA C 1 185 ? -23.843 61.293 110.986 1.00 54.45 184 ALA M CA 1
ATOM 4763 C C . ALA C 1 185 ? -22.748 61.317 109.927 1.00 55.01 184 ALA M C 1
ATOM 4764 O O . ALA C 1 185 ? -22.973 61.765 108.803 1.00 55.21 184 ALA M O 1
ATOM 4766 N N . ASP C 1 186 ? -21.564 60.833 110.290 1.00 56.02 185 ASP M N 1
ATOM 4767 C CA . ASP C 1 186 ? -20.431 60.803 109.368 1.00 57.02 185 ASP M CA 1
ATOM 4768 C C . ASP C 1 186 ? -20.728 60.007 108.102 1.00 57.11 185 ASP M C 1
ATOM 4769 O O . ASP C 1 186 ? -20.303 60.384 107.008 1.00 57.55 185 ASP M O 1
ATOM 4774 N N . TYR C 1 187 ? -21.459 58.907 108.252 1.00 56.91 186 TYR M N 1
ATOM 4775 C CA . TYR C 1 187 ? -21.800 58.061 107.115 1.00 56.61 186 TYR M CA 1
ATOM 4776 C C . TYR C 1 187 ? -22.676 58.786 106.099 1.00 57.72 186 TYR M C 1
ATOM 4777 O O . TYR C 1 187 ? -22.473 58.660 104.891 1.00 57.04 186 TYR M O 1
ATOM 4786 N N . GLU C 1 188 ? -23.653 59.541 106.592 1.00 59.30 187 GLU M N 1
ATOM 4787 C CA . GLU C 1 188 ? -24.563 60.274 105.719 1.00 60.89 187 GLU M CA 1
ATOM 4788 C C . GLU C 1 188 ? -24.004 61.622 105.270 1.00 61.48 187 GLU M C 1
ATOM 4789 O O . GLU C 1 188 ? -24.716 62.436 104.684 1.00 62.25 187 GLU M O 1
ATOM 4795 N N . LYS C 1 189 ? -22.723 61.846 105.538 1.00 62.15 188 LYS M N 1
ATOM 4796 C CA . LYS C 1 189 ? -22.071 63.090 105.157 1.00 61.87 188 LYS M CA 1
ATOM 4797 C C . LYS C 1 189 ? -21.359 62.888 103.826 1.00 61.50 188 LYS M C 1
ATOM 4798 O O . LYS C 1 189 ? -20.969 63.847 103.160 1.00 61.11 188 LYS M O 1
ATOM 4804 N N . HIS C 1 190 ? -21.199 61.628 103.439 1.00 60.94 189 HIS M N 1
ATOM 4805 C CA . HIS C 1 190 ? -20.541 61.293 102.185 1.00 60.79 189 HIS M CA 1
ATOM 4806 C C . HIS C 1 190 ? -21.457 60.435 101.321 1.00 60.10 189 HIS M C 1
ATOM 4807 O O . HIS C 1 190 ? -22.560 60.086 101.742 1.00 59.23 189 HIS M O 1
ATOM 4814 N N . LYS C 1 191 ? -21.006 60.089 100.118 1.00 59.86 190 LYS M N 1
ATOM 4815 C CA . LYS C 1 191 ? -21.839 59.293 99.224 1.00 60.08 190 LYS M CA 1
ATOM 4816 C C . LYS C 1 191 ? -21.170 58.062 98.613 1.00 58.46 190 LYS M C 1
ATOM 4817 O O . LYS C 1 191 ? -21.809 57.021 98.459 1.00 57.66 190 LYS M O 1
ATOM 4823 N N . VAL C 1 192 ? -19.893 58.175 98.264 1.00 57.23 191 VAL M N 1
ATOM 4824 C CA . VAL C 1 192 ? -19.178 57.056 97.656 1.00 56.28 191 VAL M CA 1
ATOM 4825 C C . VAL C 1 192 ? -18.247 56.323 98.624 1.00 55.36 191 VAL M C 1
ATOM 4826 O O . VAL C 1 192 ? -17.288 56.901 99.136 1.00 55.45 191 VAL M O 1
ATOM 4830 N N . TYR C 1 193 ? -18.537 55.048 98.867 1.00 53.78 192 TYR M N 1
ATOM 4831 C CA . TYR C 1 193 ? -17.720 54.225 99.756 1.00 52.29 192 TYR M CA 1
ATOM 4832 C C . TYR C 1 193 ? -17.051 53.123 98.951 1.00 51.15 192 TYR M C 1
ATOM 4833 O O . TYR C 1 193 ? -17.729 52.302 98.340 1.00 51.16 192 TYR M O 1
ATOM 4842 N N . ALA C 1 194 ? -15.722 53.103 98.954 1.00 49.95 193 ALA M N 1
ATOM 4843 C CA . ALA C 1 194 ? -14.985 52.103 98.191 1.00 50.19 193 ALA M CA 1
ATOM 4844 C C . ALA C 1 194 ? -14.011 51.261 99.007 1.00 50.17 193 ALA M C 1
ATOM 4845 O O . ALA C 1 194 ? -13.521 51.685 100.052 1.00 49.70 193 ALA M O 1
ATOM 4847 N N . CYS C 1 195 ? -13.734 50.063 98.501 1.00 50.52 194 CYS M N 1
ATOM 4848 C CA . CYS C 1 195 ? -12.815 49.126 99.136 1.00 50.87 194 CYS M CA 1
ATOM 4849 C C . CYS C 1 195 ? -11.744 48.724 98.134 1.00 50.29 194 CYS M C 1
ATOM 4850 O O . CYS C 1 195 ? -11.969 47.855 97.300 1.00 50.19 194 CYS M O 1
ATOM 4853 N N . GLU C 1 196 ? -10.579 49.353 98.218 1.00 51.06 195 GLU M N 1
ATOM 4854 C CA . GLU C 1 196 ? -9.487 49.052 97.299 1.00 52.89 195 GLU M CA 1
ATOM 4855 C C . GLU C 1 196 ? -8.692 47.856 97.807 1.00 52.86 195 GLU M C 1
ATOM 4856 O O . GLU C 1 196 ? -8.223 47.853 98.944 1.00 54.19 195 GLU M O 1
ATOM 4862 N N . VAL C 1 197 ? -8.536 46.846 96.957 1.00 52.38 196 VAL M N 1
ATOM 4863 C CA . VAL C 1 197 ? -7.813 45.634 97.324 1.00 51.95 196 VAL M CA 1
ATOM 4864 C C . VAL C 1 197 ? -6.555 45.393 96.499 1.00 52.74 196 VAL M C 1
ATOM 4865 O O . VAL C 1 197 ? -6.593 45.409 95.269 1.00 53.27 196 VAL M O 1
ATOM 4869 N N . THR C 1 198 ? -5.442 45.165 97.187 1.00 52.73 197 THR M N 1
ATOM 4870 C CA . THR C 1 198 ? -4.170 44.889 96.529 1.00 53.54 197 THR M CA 1
ATOM 4871 C C . THR C 1 198 ? -3.838 43.428 96.814 1.00 54.68 197 THR M C 1
ATOM 4872 O O . THR C 1 198 ? -4.245 42.893 97.845 1.00 55.94 197 THR M O 1
ATOM 4876 N N . HIS C 1 199 ? -3.111 42.779 95.910 1.00 54.89 198 HIS M N 1
ATOM 4877 C CA . HIS C 1 199 ? -2.762 41.376 96.103 1.00 55.65 198 HIS M CA 1
ATOM 4878 C C . HIS C 1 199 ? -1.868 40.832 95.000 1.00 55.93 198 HIS M C 1
ATOM 4879 O O . HIS C 1 199 ? -2.001 41.205 93.838 1.00 56.65 198 HIS M O 1
ATOM 4886 N N . GLN C 1 200 ? -0.962 39.940 95.384 1.00 56.24 199 GLN M N 1
ATOM 4887 C CA . GLN C 1 200 ? -0.034 39.309 94.456 1.00 56.70 199 GLN M CA 1
ATOM 4888 C C . GLN C 1 200 ? -0.755 38.855 93.189 1.00 56.52 199 GLN M C 1
ATOM 4889 O O . GLN C 1 200 ? -0.209 38.937 92.090 1.00 55.86 199 GLN M O 1
ATOM 4895 N N . GLY C 1 201 ? -1.986 38.383 93.351 1.00 56.51 200 GLY M N 1
ATOM 4896 C CA . GLY C 1 201 ? -2.756 37.911 92.214 1.00 57.30 200 GLY M CA 1
ATOM 4897 C C . GLY C 1 201 ? -3.466 38.993 91.421 1.00 57.77 200 GLY M C 1
ATOM 4898 O O . GLY C 1 201 ? -4.387 38.702 90.656 1.00 57.80 200 GLY M O 1
ATOM 4899 N N . LEU C 1 202 ? -3.043 40.240 91.598 1.00 57.77 201 LEU M N 1
ATOM 4900 C CA . LEU C 1 202 ? -3.652 41.358 90.886 1.00 57.92 201 LEU M CA 1
ATOM 4901 C C . LEU C 1 202 ? -2.595 42.271 90.276 1.00 58.54 201 LEU M C 1
ATOM 4902 O O . LEU C 1 202 ? -1.775 42.849 90.991 1.00 59.11 201 LEU M O 1
ATOM 4907 N N . SER C 1 203 ? -2.618 42.397 88.952 1.00 59.04 202 SER M N 1
ATOM 4908 C CA . SER C 1 203 ? -1.659 43.242 88.249 1.00 59.45 202 SER M CA 1
ATOM 4909 C C . SER C 1 203 ? -1.817 44.697 88.684 1.00 59.17 202 SER M C 1
ATOM 4910 O O . SER C 1 203 ? -0.860 45.472 88.654 1.00 59.31 202 SER M O 1
ATOM 4913 N N . SER C 1 204 ? -3.032 45.059 89.085 1.00 58.52 203 SER M N 1
ATOM 4914 C CA . SER C 1 204 ? -3.322 46.411 89.546 1.00 58.53 203 SER M CA 1
ATOM 4915 C C . SER C 1 204 ? -4.431 46.366 90.595 1.00 57.79 203 SER M C 1
ATOM 4916 O O . SER C 1 204 ? -5.253 45.450 90.606 1.00 58.07 203 SER M O 1
ATOM 4919 N N . PRO C 1 205 ? -4.462 47.356 91.497 1.00 57.02 204 PRO M N 1
ATOM 4920 C CA . PRO C 1 205 ? -5.472 47.428 92.554 1.00 56.92 204 PRO M CA 1
ATOM 4921 C C . PRO C 1 205 ? -6.909 47.319 92.053 1.00 56.53 204 PRO M C 1
ATOM 4922 O O . PRO C 1 205 ? -7.317 48.031 91.139 1.00 57.07 204 PRO M O 1
ATOM 4926 N N . VAL C 1 206 ? -7.667 46.416 92.663 1.00 55.97 205 VAL M N 1
ATOM 4927 C CA . VAL C 1 206 ? -9.065 46.211 92.308 1.00 55.28 205 VAL M CA 1
ATOM 4928 C C . VAL C 1 206 ? -9.929 46.965 93.312 1.00 55.22 205 VAL M C 1
ATOM 4929 O O . VAL C 1 206 ? -9.688 46.898 94.517 1.00 55.91 205 VAL M O 1
ATOM 4933 N N . THR C 1 207 ? -10.933 47.682 92.822 1.00 53.99 206 THR M N 1
ATOM 4934 C CA . THR C 1 207 ? -11.798 48.438 93.714 1.00 52.95 206 THR M CA 1
ATOM 4935 C C . THR C 1 207 ? -13.268 48.077 93.559 1.00 53.10 206 THR M C 1
ATOM 4936 O O . THR C 1 207 ? -13.745 47.805 92.461 1.00 53.34 206 THR M O 1
ATOM 4940 N N . LYS C 1 208 ? -13.973 48.068 94.683 1.00 53.39 207 LYS M N 1
ATOM 4941 C CA . LYS C 1 208 ? -15.392 47.758 94.713 1.00 53.86 207 LYS M CA 1
ATOM 4942 C C . LYS C 1 208 ? -16.007 48.868 95.557 1.00 54.89 207 LYS M C 1
ATOM 4943 O O . LYS C 1 208 ? -15.446 49.246 96.586 1.00 55.05 207 LYS M O 1
ATOM 4949 N N . SER C 1 209 ? -17.145 49.403 95.127 1.00 55.17 208 SER M N 1
ATOM 4950 C CA . SER C 1 209 ? -17.779 50.481 95.872 1.00 55.38 208 SER M CA 1
ATOM 4951 C C . SER C 1 209 ? -19.268 50.602 95.607 1.00 55.53 208 SER M C 1
ATOM 4952 O O . SER C 1 209 ? -19.842 49.823 94.852 1.00 55.81 208 SER M O 1
ATOM 4955 N N . PHE C 1 210 ? -19.884 51.592 96.243 1.00 55.64 209 PHE M N 1
ATOM 4956 C CA . PHE C 1 210 ? -21.308 51.848 96.089 1.00 56.68 209 PHE M CA 1
ATOM 4957 C C . PHE C 1 210 ? -21.600 53.277 96.535 1.00 57.62 209 PHE M C 1
ATOM 4958 O O . PHE C 1 210 ? -20.792 53.894 97.230 1.00 57.40 209 PHE M O 1
ATOM 4966 N N . ASN C 1 211 ? -22.749 53.803 96.124 1.00 59.04 210 ASN M N 1
ATOM 4967 C CA . ASN C 1 211 ? -23.145 55.157 96.491 1.00 60.33 210 ASN M CA 1
ATOM 4968 C C . ASN C 1 211 ? -24.285 55.106 97.500 1.00 60.34 210 ASN M C 1
ATOM 4969 O O . ASN C 1 211 ? -25.294 54.434 97.280 1.00 59.89 210 ASN M O 1
ATOM 4974 N N . ARG C 1 212 ? -24.117 55.818 98.608 1.00 61.00 211 ARG M N 1
ATOM 4975 C CA . ARG C 1 212 ? -25.121 55.839 99.660 1.00 62.50 211 ARG M CA 1
ATOM 4976 C C . ARG C 1 212 ? -26.482 56.219 99.098 1.00 63.54 211 ARG M C 1
ATOM 4977 O O . ARG C 1 212 ? -26.677 57.333 98.618 1.00 62.32 211 ARG M O 1
ATOM 4985 N N . GLY C 1 213 ? -27.419 55.280 99.162 1.00 65.52 212 GLY M N 1
ATOM 4986 C CA . GLY C 1 213 ? -28.753 55.532 98.655 1.00 68.55 212 GLY M CA 1
ATOM 4987 C C . GLY C 1 213 ? -28.818 55.438 97.143 1.00 70.69 212 GLY M C 1
ATOM 4988 O O . GLY C 1 213 ? -28.848 56.457 96.450 1.00 71.86 212 GLY M O 1
ATOM 4989 N N . GLU C 1 214 ? -28.837 54.214 96.627 1.00 72.05 213 GLU M N 1
ATOM 4990 C CA . GLU C 1 214 ? -28.903 53.992 95.189 1.00 73.15 213 GLU M CA 1
ATOM 4991 C C . GLU C 1 214 ? -29.413 52.582 94.899 1.00 73.71 213 GLU M C 1
ATOM 4992 O O . GLU C 1 214 ? -29.722 51.860 95.871 1.00 73.67 213 GLU M O 1
ATOM 4999 N N . GLN D 2 1 ? -4.754 6.183 130.015 1.00 57.53 1 GLN I N 1
ATOM 5000 C CA . GLN D 2 1 ? -6.123 6.747 129.920 1.00 57.67 1 GLN I CA 1
ATOM 5001 C C . GLN D 2 1 ? -6.215 7.969 130.824 1.00 55.95 1 GLN I C 1
ATOM 5002 O O . GLN D 2 1 ? -7.189 8.145 131.561 1.00 55.71 1 GLN I O 1
ATOM 5008 N N . VAL D 2 2 ? -5.187 8.810 130.760 1.00 53.24 2 VAL I N 1
ATOM 5009 C CA . VAL D 2 2 ? -5.135 10.021 131.565 1.00 50.59 2 VAL I CA 1
ATOM 5010 C C . VAL D 2 2 ? -5.972 11.145 130.965 1.00 48.06 2 VAL I C 1
ATOM 5011 O O . VAL D 2 2 ? -5.677 11.636 129.877 1.00 48.09 2 VAL I O 1
ATOM 5015 N N . GLN D 2 3 ? -7.018 11.545 131.679 1.00 44.71 3 GLN I N 1
ATOM 5016 C CA . GLN D 2 3 ? -7.873 12.633 131.226 1.00 42.06 3 GLN I CA 1
ATOM 5017 C C . GLN D 2 3 ? -7.793 13.815 132.184 1.00 38.29 3 GLN I C 1
ATOM 5018 O O . GLN D 2 3 ? -7.935 13.659 133.397 1.00 37.21 3 GLN I O 1
ATOM 5024 N N . LEU D 2 4 ? -7.561 14.997 131.628 1.00 34.82 4 LEU I N 1
ATOM 5025 C CA . LEU D 2 4 ? -7.478 16.213 132.423 1.00 31.93 4 LEU I CA 1
ATOM 5026 C C . LEU D 2 4 ? -8.669 17.096 132.079 1.00 30.07 4 LEU I C 1
ATOM 5027 O O . LEU D 2 4 ? -8.746 17.644 130.983 1.00 31.58 4 LEU I O 1
ATOM 5032 N N . VAL D 2 5 ? -9.595 17.224 133.022 1.00 28.52 5 VAL I N 1
ATOM 5033 C CA . VAL D 2 5 ? -10.801 18.021 132.830 1.00 25.63 5 VAL I CA 1
ATOM 5034 C C . VAL D 2 5 ? -10.737 19.348 133.582 1.00 24.20 5 VAL I C 1
ATOM 5035 O O . VAL D 2 5 ? -10.695 19.373 134.813 1.00 22.60 5 VAL I O 1
ATOM 5039 N N . GLN D 2 6 ? -10.743 20.449 132.838 1.00 22.17 6 GLN I N 1
ATOM 5040 C CA . GLN D 2 6 ? -10.685 21.777 133.440 1.00 21.17 6 GLN I CA 1
ATOM 5041 C C . GLN D 2 6 ? -12.068 22.365 133.702 1.00 21.35 6 GLN I C 1
ATOM 5042 O O . GLN D 2 6 ? -13.073 21.868 133.196 1.00 21.02 6 GLN I O 1
ATOM 5048 N N . SER D 2 7 ? -12.112 23.412 134.522 1.00 21.64 7 SER I N 1
ATOM 5049 C CA . SER D 2 7 ? -13.365 24.085 134.840 1.00 21.64 7 SER I CA 1
ATOM 5050 C C . SER D 2 7 ? -13.757 25.025 133.693 1.00 21.64 7 SER I C 1
ATOM 5051 O O . SER D 2 7 ? -12.941 25.327 132.823 1.00 20.90 7 SER I O 1
ATOM 5054 N N . GLY D 2 8 ? -15.004 25.487 133.716 1.00 22.83 8 GLY I N 1
ATOM 5055 C CA . GLY D 2 8 ? -15.525 26.354 132.672 1.00 22.22 8 GLY I CA 1
ATOM 5056 C C . GLY D 2 8 ? -14.909 27.723 132.463 1.00 23.50 8 GLY I C 1
ATOM 5057 O O . GLY D 2 8 ? -14.088 28.184 133.256 1.00 24.15 8 GLY I O 1
ATOM 5058 N N . ALA D 2 9 ? -15.329 28.376 131.381 1.00 24.18 9 ALA I N 1
ATOM 5059 C CA . ALA D 2 9 ? -14.839 29.703 131.017 1.00 25.85 9 ALA I CA 1
ATOM 5060 C C . ALA D 2 9 ? -15.165 30.725 132.098 1.00 26.15 9 ALA I C 1
ATOM 5061 O O . ALA D 2 9 ? -16.190 30.617 132.770 1.00 28.57 9 ALA I O 1
ATOM 5063 N N . GLU D 2 10 ? -14.298 31.720 132.255 1.00 27.13 10 GLU I N 1
ATOM 5064 C CA . GLU D 2 10 ? -14.493 32.755 133.269 1.00 28.57 10 GLU I CA 1
ATOM 5065 C C . GLU D 2 10 ? -14.355 34.160 132.697 1.00 28.61 10 GLU I C 1
ATOM 5066 O O . GLU D 2 10 ? -13.630 34.384 131.734 1.00 28.92 10 GLU I O 1
ATOM 5072 N N . VAL D 2 11 ? -15.051 35.103 133.319 1.00 28.52 11 VAL I N 1
ATOM 5073 C CA . VAL D 2 11 ? -14.986 36.503 132.933 1.00 29.02 11 VAL I CA 1
ATOM 5074 C C . VAL D 2 11 ? -14.607 37.211 134.222 1.00 28.87 11 VAL I C 1
ATOM 5075 O O . VAL D 2 11 ? -15.300 37.076 135.228 1.00 28.23 11 VAL I O 1
ATOM 5079 N N . LYS D 2 12 ? -13.503 37.949 134.198 1.00 29.96 12 LYS I N 1
ATOM 5080 C CA . LYS D 2 12 ? -13.024 38.638 135.391 1.00 31.28 12 LYS I CA 1
ATOM 5081 C C . LYS D 2 12 ? -12.728 40.119 135.197 1.00 31.34 12 LYS I C 1
ATOM 5082 O O . LYS D 2 12 ? -12.225 40.536 134.156 1.00 31.39 12 LYS I O 1
ATOM 5088 N N . ARG D 2 13 ? -13.039 40.910 136.216 1.00 32.46 13 ARG I N 1
ATOM 5089 C CA . ARG D 2 13 ? -12.777 42.343 136.179 1.00 35.47 13 ARG I CA 1
ATOM 5090 C C . ARG D 2 13 ? -11.285 42.561 136.392 1.00 35.22 13 ARG I C 1
ATOM 5091 O O . ARG D 2 13 ? -10.624 41.775 137.073 1.00 32.69 13 ARG I O 1
ATOM 5099 N N . PRO D 2 14 ? -10.734 43.632 135.811 1.00 34.35 14 PRO I N 1
ATOM 5100 C CA . PRO D 2 14 ? -9.307 43.893 135.993 1.00 34.12 14 PRO I CA 1
ATOM 5101 C C . PRO D 2 14 ? -9.029 44.072 137.480 1.00 34.60 14 PRO I C 1
ATOM 5102 O O . PRO D 2 14 ? -9.789 44.735 138.188 1.00 34.40 14 PRO I O 1
ATOM 5106 N N . GLY D 2 15 ? -7.948 43.469 137.955 1.00 34.16 15 GLY I N 1
ATOM 5107 C CA . GLY D 2 15 ? -7.607 43.593 139.355 1.00 32.15 15 GLY I CA 1
ATOM 5108 C C . GLY D 2 15 ? -8.145 42.458 140.199 1.00 31.31 15 GLY I C 1
ATOM 5109 O O . GLY D 2 15 ? -7.709 42.280 141.337 1.00 33.27 15 GLY I O 1
ATOM 5110 N N . SER D 2 16 ? -9.087 41.689 139.662 1.00 28.47 16 SER I N 1
ATOM 5111 C CA . SER D 2 16 ? -9.643 40.575 140.422 1.00 27.60 16 SER I CA 1
ATOM 5112 C C . SER D 2 16 ? -8.743 39.346 140.323 1.00 25.52 16 SER I C 1
ATOM 5113 O O . SER D 2 16 ? -7.642 39.400 139.771 1.00 24.28 16 SER I O 1
ATOM 5116 N N . SER D 2 17 ? -9.218 38.236 140.867 1.00 24.50 17 SER I N 1
ATOM 5117 C CA . SER D 2 17 ? -8.451 37.001 140.863 1.00 25.88 17 SER I CA 1
ATOM 5118 C C . SER D 2 17 ? -9.239 35.864 140.227 1.00 24.91 17 SER I C 1
ATOM 5119 O O . SER D 2 17 ? -10.470 35.852 140.275 1.00 27.32 17 SER I O 1
ATOM 5122 N N . VAL D 2 18 ? -8.529 34.915 139.623 1.00 23.31 18 VAL I N 1
ATOM 5123 C CA . VAL D 2 18 ? -9.186 33.772 139.000 1.00 20.95 18 VAL I CA 1
ATOM 5124 C C . VAL D 2 18 ? -8.534 32.458 139.419 1.00 20.74 18 VAL I C 1
ATOM 5125 O O . VAL D 2 18 ? -7.321 32.392 139.640 1.00 19.81 18 VAL I O 1
ATOM 5129 N N . THR D 2 19 ? -9.350 31.414 139.528 1.00 19.49 19 THR I N 1
ATOM 5130 C CA . THR D 2 19 ? -8.850 30.101 139.896 1.00 20.76 19 THR I CA 1
ATOM 5131 C C . THR D 2 19 ? -9.366 29.076 138.899 1.00 21.36 19 THR I C 1
ATOM 5132 O O . THR D 2 19 ? -10.571 28.891 138.743 1.00 21.90 19 THR I O 1
ATOM 5136 N N . VAL D 2 20 ? -8.440 28.423 138.211 1.00 22.00 20 VAL I N 1
ATOM 5137 C CA . VAL D 2 20 ? -8.795 27.414 137.229 1.00 22.76 20 VAL I CA 1
ATOM 5138 C C . VAL D 2 20 ? -8.432 26.047 137.788 1.00 23.20 20 VAL I C 1
ATOM 5139 O O . VAL D 2 20 ? -7.330 25.853 138.298 1.00 24.04 20 VAL I O 1
ATOM 5143 N N . SER D 2 21 ? -9.360 25.103 137.700 1.00 23.00 21 SER I N 1
ATOM 5144 C CA . SER D 2 21 ? -9.106 23.767 138.217 1.00 24.28 21 SER I CA 1
ATOM 5145 C C . SER D 2 21 ? -8.840 22.761 137.113 1.00 24.57 21 SER I C 1
ATOM 5146 O O . SER D 2 21 ? -9.235 22.952 135.962 1.00 23.09 21 SER I O 1
ATOM 5149 N N . CYS D 2 22 ? -8.178 21.676 137.489 1.00 24.94 22 CYS I N 1
ATOM 5150 C CA . CYS D 2 22 ? -7.826 20.622 136.559 1.00 26.12 22 CYS I CA 1
ATOM 5151 C C . CYS D 2 22 ? -7.908 19.292 137.287 1.00 26.60 22 CYS I C 1
ATOM 5152 O O . CYS D 2 22 ? -7.019 18.946 138.064 1.00 25.00 22 CYS I O 1
ATOM 5155 N N . LYS D 2 23 ? -8.984 18.554 137.047 1.00 27.06 23 LYS I N 1
ATOM 5156 C CA . LYS D 2 23 ? -9.160 17.263 137.686 1.00 28.65 23 LYS I CA 1
ATOM 5157 C C . LYS D 2 23 ? -8.679 16.155 136.761 1.00 29.72 23 LYS I C 1
ATOM 5158 O O . LYS D 2 23 ? -9.139 16.033 135.629 1.00 30.30 23 LYS I O 1
ATOM 5164 N N . ALA D 2 24 ? -7.739 15.355 137.244 1.00 31.11 24 ALA I N 1
ATOM 5165 C CA . ALA D 2 24 ? -7.201 14.259 136.453 1.00 33.23 24 ALA I CA 1
ATOM 5166 C C . ALA D 2 24 ? -7.801 12.938 136.897 1.00 34.32 24 ALA I C 1
ATOM 5167 O O . ALA D 2 24 ? -8.243 12.788 138.035 1.00 34.26 24 ALA I O 1
ATOM 5169 N N . SER D 2 25 ? -7.819 11.982 135.982 1.00 37.07 25 SER I N 1
ATOM 5170 C CA . SER D 2 25 ? -8.336 10.655 136.268 1.00 40.64 25 SER I CA 1
ATOM 5171 C C . SER D 2 25 ? -7.760 9.711 135.227 1.00 42.73 25 SER I C 1
ATOM 5172 O O . SER D 2 25 ? -7.995 9.882 134.031 1.00 44.02 25 SER I O 1
ATOM 5175 N N . GLY D 2 26 ? -6.984 8.730 135.678 1.00 44.32 26 GLY I N 1
ATOM 5176 C CA . GLY D 2 26 ? -6.395 7.784 134.748 1.00 45.93 26 GLY I CA 1
ATOM 5177 C C . GLY D 2 26 ? -4.946 7.442 135.033 1.00 47.39 26 GLY I C 1
ATOM 5178 O O . GLY D 2 26 ? -4.427 6.447 134.521 1.00 50.35 26 GLY I O 1
ATOM 5179 N N . GLY D 2 27 ? -4.281 8.260 135.841 1.00 46.66 27 GLY I N 1
ATOM 5180 C CA . GLY D 2 27 ? -2.891 7.987 136.159 1.00 46.13 27 GLY I CA 1
ATOM 5181 C C . GLY D 2 27 ? -2.585 8.197 137.628 1.00 45.12 27 GLY I C 1
ATOM 5182 O O . GLY D 2 27 ? -3.484 8.150 138.472 1.00 45.44 27 GLY I O 1
ATOM 5183 N N . SER D 2 28 ? -1.310 8.414 137.933 1.00 43.29 28 SER I N 1
ATOM 5184 C CA . SER D 2 28 ? -0.879 8.658 139.302 1.00 42.38 28 SER I CA 1
ATOM 5185 C C . SER D 2 28 ? -0.741 10.159 139.504 1.00 40.13 28 SER I C 1
ATOM 5186 O O . SER D 2 28 ? 0.295 10.745 139.191 1.00 41.89 28 SER I O 1
ATOM 5189 N N . PHE D 2 29 ? -1.793 10.775 140.026 1.00 35.38 29 PHE I N 1
ATOM 5190 C CA . PHE D 2 29 ? -1.811 12.210 140.265 1.00 30.19 29 PHE I CA 1
ATOM 5191 C C . PHE D 2 29 ? -0.642 12.719 141.102 1.00 28.90 29 PHE I C 1
ATOM 5192 O O . PHE D 2 29 ? 0.014 13.695 140.748 1.00 27.85 29 PHE I O 1
ATOM 5200 N N . SER D 2 30 ? -0.385 12.045 142.214 1.00 27.90 30 SER I N 1
ATOM 5201 C CA . SER D 2 30 ? 0.658 12.461 143.140 1.00 27.78 30 SER I CA 1
ATOM 5202 C C . SER D 2 30 ? 2.106 12.457 142.666 1.00 25.88 30 SER I C 1
ATOM 5203 O O . SER D 2 30 ? 2.874 13.341 143.039 1.00 25.43 30 SER I O 1
ATOM 5206 N N . THR D 2 31 ? 2.484 11.486 141.845 1.00 26.25 31 THR I N 1
ATOM 5207 C CA . THR D 2 31 ? 3.878 11.394 141.404 1.00 27.75 31 THR I CA 1
ATOM 5208 C C . THR D 2 31 ? 4.278 12.030 140.077 1.00 27.42 31 THR I C 1
ATOM 5209 O O . THR D 2 31 ? 5.410 11.849 139.634 1.00 29.16 31 THR I O 1
ATOM 5213 N N . TYR D 2 32 ? 3.378 12.772 139.441 1.00 27.04 32 TYR I N 1
ATOM 5214 C CA . TYR D 2 32 ? 3.714 13.406 138.164 1.00 26.59 32 TYR I CA 1
ATOM 5215 C C . TYR D 2 32 ? 3.550 14.925 138.192 1.00 24.51 32 TYR I C 1
ATOM 5216 O O . TYR D 2 32 ? 2.604 15.443 138.775 1.00 24.35 32 TYR I O 1
ATOM 5225 N N . ALA D 2 33 ? 4.492 15.625 137.567 1.00 23.33 33 ALA I N 1
ATOM 5226 C CA . ALA D 2 33 ? 4.497 17.085 137.515 1.00 23.19 33 ALA I CA 1
ATOM 5227 C C . ALA D 2 33 ? 3.371 17.660 136.670 1.00 24.64 33 ALA I C 1
ATOM 5228 O O . ALA D 2 33 ? 3.177 17.263 135.521 1.00 25.38 33 ALA I O 1
ATOM 5230 N N . LEU D 2 34 ? 2.639 18.611 137.240 1.00 25.29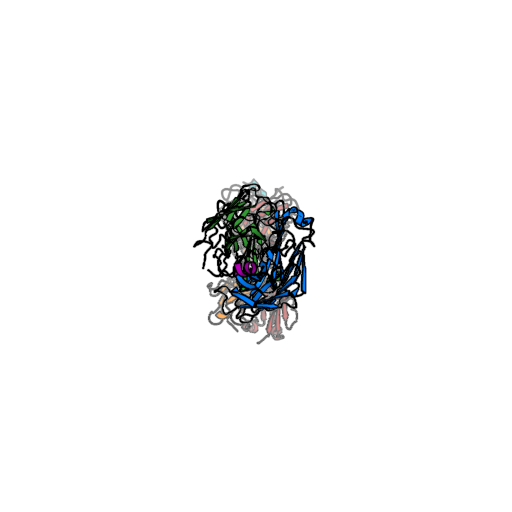 34 LEU I N 1
ATOM 5231 C CA . LEU D 2 34 ? 1.532 19.245 136.534 1.00 23.88 34 LEU I CA 1
ATOM 5232 C C . LEU D 2 34 ? 1.826 20.722 136.345 1.00 23.65 34 LEU I C 1
ATOM 5233 O O . LEU D 2 34 ? 2.014 21.445 137.321 1.00 23.12 34 LEU I O 1
ATOM 5238 N N . SER D 2 35 ? 1.873 21.163 135.087 1.00 23.60 35 SER I N 1
ATOM 5239 C CA . SER D 2 35 ? 2.142 22.565 134.772 1.00 22.56 35 SER I CA 1
ATOM 5240 C C . SER D 2 35 ? 0.920 23.260 134.198 1.00 22.39 35 SER I C 1
ATOM 5241 O O . SER D 2 35 ? -0.058 22.618 133.815 1.00 22.74 35 SER I O 1
ATOM 5244 N N . TRP D 2 36 ? 0.983 24.585 134.159 1.00 22.11 36 TRP I N 1
ATOM 5245 C CA . TRP D 2 36 ? -0.074 25.389 133.570 1.00 22.52 36 TRP I CA 1
ATOM 5246 C C . TRP D 2 36 ? 0.556 26.191 132.435 1.00 23.24 36 TRP I C 1
ATOM 5247 O O . TRP D 2 36 ? 1.597 26.825 132.608 1.00 23.22 36 TRP I O 1
ATOM 5258 N N . VAL D 2 37 ? -0.074 26.132 131.266 1.00 25.25 37 VAL I N 1
ATOM 5259 C CA . VAL D 2 37 ? 0.404 26.833 130.078 1.00 23.97 37 VAL I CA 1
ATOM 5260 C C . VAL D 2 37 ? -0.730 27.687 129.527 1.00 24.20 37 VAL I C 1
ATOM 5261 O O . VAL D 2 37 ? -1.863 27.221 129.410 1.00 25.46 37 VAL I O 1
ATOM 5265 N N . ARG D 2 38 ? -0.441 28.938 129.197 1.00 24.33 38 ARG I N 1
ATOM 5266 C CA . ARG D 2 38 ? -1.486 29.795 128.652 1.00 25.74 38 ARG I CA 1
ATOM 5267 C C . ARG D 2 38 ? -1.159 30.293 127.246 1.00 25.66 38 ARG I C 1
ATOM 5268 O O . ARG D 2 38 ? 0.002 30.323 126.829 1.00 25.09 38 ARG I O 1
ATOM 5276 N N . GLN D 2 39 ? -2.202 30.681 126.525 1.00 25.97 39 GLN I N 1
ATOM 5277 C CA . GLN D 2 39 ? -2.061 31.163 125.160 1.00 25.15 39 GLN I CA 1
ATOM 5278 C C . GLN D 2 39 ? -3.089 32.253 124.889 1.00 25.50 39 GLN I C 1
ATOM 5279 O O . GLN D 2 39 ? -4.294 31.995 124.889 1.00 25.03 39 GLN I O 1
ATOM 5285 N N . ALA D 2 40 ? -2.606 33.477 124.687 1.00 26.22 40 ALA I N 1
ATOM 5286 C CA . ALA D 2 40 ? -3.483 34.605 124.398 1.00 29.27 40 ALA I CA 1
ATOM 5287 C C . ALA D 2 40 ? -3.946 34.470 122.948 1.00 30.91 40 ALA I C 1
ATOM 5288 O O . ALA D 2 40 ? -3.292 33.813 122.141 1.00 30.97 40 ALA I O 1
ATOM 5290 N N . PRO D 2 41 ? -5.083 35.090 122.601 1.00 32.80 41 PRO I N 1
ATOM 5291 C CA . PRO D 2 41 ? -5.630 35.030 121.242 1.00 33.77 41 PRO I CA 1
ATOM 5292 C C . PRO D 2 41 ? -4.606 35.311 120.146 1.00 34.59 41 PRO I C 1
ATOM 5293 O O . PRO D 2 41 ? -4.011 36.390 120.104 1.00 35.26 41 PRO I O 1
ATOM 5297 N N . GLY D 2 42 ? -4.401 34.330 119.270 1.00 33.48 42 GLY I N 1
ATOM 5298 C CA . GLY D 2 42 ? -3.461 34.492 118.174 1.00 33.46 42 GLY I CA 1
ATOM 5299 C C . GLY D 2 42 ? -1.998 34.578 118.570 1.00 35.26 42 GLY I C 1
ATOM 5300 O O . GLY D 2 42 ? -1.162 35.039 117.785 1.00 34.82 42 GLY I O 1
ATOM 5301 N N . ARG D 2 43 ? -1.676 34.132 119.779 1.00 35.09 43 ARG I N 1
ATOM 5302 C CA . ARG D 2 43 ? -0.300 34.173 120.254 1.00 34.98 43 ARG I CA 1
ATOM 5303 C C . ARG D 2 43 ? 0.261 32.781 120.517 1.00 33.42 43 ARG I C 1
ATOM 5304 O O . ARG D 2 43 ? -0.389 31.774 120.235 1.00 33.61 43 ARG I O 1
ATOM 5312 N N . GLY D 2 44 ? 1.472 32.730 121.061 1.00 31.68 44 GLY I N 1
ATOM 5313 C CA . GLY D 2 44 ? 2.098 31.451 121.336 1.00 31.15 44 GLY I CA 1
ATOM 5314 C C . GLY D 2 44 ? 1.788 30.866 122.703 1.00 31.62 44 GLY I C 1
ATOM 5315 O O . GLY D 2 44 ? 0.989 31.412 123.469 1.00 31.88 44 GLY I O 1
ATOM 5316 N N . LEU D 2 45 ? 2.424 29.739 123.003 1.00 30.27 45 LEU I N 1
ATOM 5317 C CA . LEU D 2 45 ? 2.238 29.062 124.280 1.00 29.04 45 LEU I CA 1
ATOM 5318 C C . LEU D 2 45 ? 3.207 29.639 125.293 1.00 29.18 45 LEU I C 1
ATOM 5319 O O . LEU D 2 45 ? 4.343 29.970 124.952 1.00 29.09 45 LEU I O 1
ATOM 5324 N N . GLU D 2 46 ? 2.764 29.753 126.540 1.00 29.30 46 GLU I N 1
ATOM 5325 C CA . GLU D 2 46 ? 3.621 30.289 127.590 1.00 29.01 46 GLU I CA 1
ATOM 5326 C C . GLU D 2 46 ? 3.506 29.453 128.859 1.00 28.30 46 GLU I C 1
ATOM 5327 O O . GLU D 2 46 ? 2.406 29.267 129.389 1.00 25.41 46 GLU I O 1
ATOM 5333 N N . TRP D 2 47 ? 4.641 28.948 129.337 1.00 26.44 47 TRP I N 1
ATOM 5334 C CA . TRP D 2 47 ? 4.667 28.146 130.554 1.00 26.98 47 TRP I CA 1
ATOM 5335 C C . TRP D 2 47 ? 4.589 29.104 131.740 1.00 27.53 47 TRP I C 1
ATOM 5336 O O . TRP D 2 47 ? 5.378 30.046 131.841 1.00 28.00 47 TRP I O 1
ATOM 5347 N N . MET D 2 48 ? 3.632 28.871 132.630 1.00 26.12 48 MET I N 1
ATOM 5348 C CA . MET D 2 48 ? 3.463 29.744 133.783 1.00 25.54 48 MET I CA 1
ATOM 5349 C C . MET D 2 48 ? 4.092 29.175 135.042 1.00 24.66 48 MET I C 1
ATOM 5350 O O . MET D 2 48 ? 4.714 29.898 135.820 1.00 22.87 48 MET I O 1
ATOM 5355 N N . GLY D 2 49 ? 3.921 27.875 135.234 1.00 24.34 49 GLY I N 1
ATOM 5356 C CA . GLY D 2 49 ? 4.461 27.222 136.408 1.00 23.30 49 GLY I CA 1
ATOM 5357 C C . GLY D 2 49 ? 3.847 25.846 136.525 1.00 23.29 49 GLY I C 1
ATOM 5358 O O . GLY D 2 49 ? 3.054 25.446 135.672 1.00 23.16 49 GLY I O 1
ATOM 5359 N N . GLY D 2 50 ? 4.214 25.122 137.577 1.00 23.68 50 GLY I N 1
ATOM 5360 C CA . GLY D 2 50 ? 3.688 23.788 137.782 1.00 21.89 50 GLY I CA 1
ATOM 5361 C C . GLY D 2 50 ? 3.886 23.301 139.203 1.00 20.85 50 GLY I C 1
ATOM 5362 O O . GLY D 2 50 ? 4.553 23.949 140.007 1.00 20.75 50 GLY I O 1
ATOM 5363 N N . VAL D 2 51 ? 3.303 22.151 139.515 1.00 21.16 51 VAL I N 1
ATOM 5364 C CA . VAL D 2 51 ? 3.429 21.592 140.848 1.00 21.23 51 VAL I CA 1
ATOM 5365 C C . VAL D 2 51 ? 3.555 20.077 140.842 1.00 21.85 51 VAL I C 1
ATOM 5366 O O . VAL D 2 51 ? 3.013 19.396 139.969 1.00 22.48 51 VAL I O 1
ATOM 5370 N N . ILE D 2 52 ? 4.299 19.562 141.814 1.00 22.60 52 ILE I N 1
ATOM 5371 C CA . ILE D 2 52 ? 4.456 18.126 141.993 1.00 23.11 52 ILE I CA 1
ATOM 5372 C C . ILE D 2 52 ? 3.714 17.864 143.311 1.00 24.62 52 ILE I C 1
ATOM 5373 O O . ILE D 2 52 ? 4.187 18.251 144.382 1.00 24.06 52 ILE I O 1
ATOM 5378 N N . PRO D 2 53 A 2.535 17.221 143.244 1.00 25.04 52 PRO I N 1
ATOM 5379 C CA . PRO D 2 53 A 1.708 16.913 144.418 1.00 26.49 52 PRO I CA 1
ATOM 5380 C C . PRO D 2 53 A 2.453 16.429 145.670 1.00 26.88 52 PRO I C 1
ATOM 5381 O O . PRO D 2 53 A 2.363 17.060 146.721 1.00 25.79 52 PRO I O 1
ATOM 5385 N N . LEU D 2 54 ? 3.168 15.312 145.573 1.00 28.16 53 LEU I N 1
ATOM 5386 C CA . LEU D 2 54 ? 3.920 14.819 146.726 1.00 30.47 53 LEU I CA 1
ATOM 5387 C C . LEU D 2 54 ? 4.950 15.865 147.114 1.00 30.65 53 LEU I C 1
ATOM 5388 O O . LEU D 2 54 ? 5.698 16.349 146.267 1.00 32.19 53 LEU I O 1
ATOM 5393 N N . LEU D 2 55 ? 4.977 16.213 148.396 1.00 31.30 54 LEU I N 1
ATOM 5394 C CA . LEU D 2 55 ? 5.902 17.212 148.919 1.00 30.00 54 LEU I CA 1
ATOM 5395 C C . LEU D 2 55 ? 5.579 18.608 148.394 1.00 30.93 54 LEU I C 1
ATOM 5396 O O . LEU D 2 55 ? 6.313 19.565 148.655 1.00 30.01 54 LEU I O 1
ATOM 5401 N N . THR D 2 56 ? 4.466 18.712 147.668 1.00 31.06 55 THR I N 1
ATOM 5402 C CA . THR D 2 56 ? 3.995 19.979 147.101 1.00 30.69 55 THR I CA 1
ATOM 5403 C C . THR D 2 56 ? 5.120 20.890 146.628 1.00 29.27 55 THR I C 1
ATOM 5404 O O . THR D 2 56 ? 5.274 22.009 147.112 1.00 31.16 55 THR I O 1
ATOM 5408 N N . ILE D 2 57 ? 5.899 20.409 145.669 1.00 27.55 56 ILE I N 1
ATOM 5409 C CA . ILE D 2 57 ? 7.010 21.176 145.132 1.00 26.38 56 ILE I CA 1
ATOM 5410 C C . ILE D 2 57 ? 6.550 22.064 143.986 1.00 25.93 56 ILE I C 1
ATOM 5411 O O . ILE D 2 57 ? 6.272 21.583 142.885 1.00 27.47 56 ILE I O 1
ATOM 5416 N N . THR D 2 58 ? 6.466 23.362 144.242 1.00 25.56 57 THR I N 1
ATOM 5417 C CA . THR D 2 58 ? 6.033 24.295 143.217 1.00 25.91 57 THR I CA 1
ATOM 5418 C C . THR D 2 58 ? 7.206 24.903 142.458 1.00 26.64 57 THR I C 1
ATOM 5419 O O . THR D 2 58 ? 8.343 24.908 142.937 1.00 26.95 57 THR I O 1
ATOM 5423 N N . ASN D 2 59 ? 6.905 25.425 141.273 1.00 26.16 58 ASN I N 1
ATOM 5424 C CA . ASN D 2 59 ? 7.902 26.029 140.396 1.00 27.12 58 ASN I CA 1
ATOM 5425 C C . ASN D 2 59 ? 7.167 27.093 139.591 1.00 27.34 58 ASN I C 1
ATOM 5426 O O . ASN D 2 59 ? 6.292 26.767 138.787 1.00 28.71 58 ASN I O 1
ATOM 5431 N N . TYR D 2 60 ? 7.501 28.360 139.817 1.00 26.50 59 TYR I N 1
ATOM 5432 C CA . TYR D 2 60 ? 6.838 29.450 139.103 1.00 27.64 59 TYR I CA 1
ATOM 5433 C C . TYR D 2 60 ? 7.781 30.210 138.186 1.00 28.30 59 TYR I C 1
ATOM 5434 O O . TYR D 2 60 ? 8.961 30.386 138.490 1.00 27.80 59 TYR I O 1
ATOM 5443 N N . ALA D 2 61 ? 7.251 30.661 137.057 1.00 28.93 60 ALA I N 1
ATOM 5444 C CA . ALA D 2 61 ? 8.041 31.443 136.122 1.00 29.77 60 ALA I CA 1
ATOM 5445 C C . ALA D 2 61 ? 8.214 32.808 136.781 1.00 30.10 60 ALA I C 1
ATOM 5446 O O . ALA D 2 61 ? 7.272 33.353 137.358 1.00 29.51 60 ALA I O 1
ATOM 5448 N N . PRO D 2 62 ? 9.427 33.367 136.725 1.00 31.01 61 PRO I N 1
ATOM 5449 C CA . PRO D 2 62 ? 9.694 34.674 137.328 1.00 32.36 61 PRO I CA 1
ATOM 5450 C C . PRO D 2 62 ? 8.694 35.766 136.937 1.00 34.27 61 PRO I C 1
ATOM 5451 O O . PRO D 2 62 ? 8.391 36.652 137.735 1.00 35.30 61 PRO I O 1
ATOM 5455 N N . ARG D 2 63 ? 8.177 35.699 135.715 1.00 35.95 62 ARG I N 1
ATOM 5456 C CA . ARG D 2 63 ? 7.228 36.697 135.236 1.00 37.56 62 ARG I CA 1
ATOM 5457 C C . ARG D 2 63 ? 5.914 36.710 136.015 1.00 36.86 62 ARG I C 1
ATOM 5458 O O . ARG D 2 63 ? 5.197 37.712 136.014 1.00 35.97 62 ARG I O 1
ATOM 5466 N N . PHE D 2 64 ? 5.603 35.603 136.683 1.00 35.34 63 PHE I N 1
ATOM 5467 C CA . PHE D 2 64 ? 4.364 35.502 137.451 1.00 35.10 63 PHE I CA 1
ATOM 5468 C C . PHE D 2 64 ? 4.591 35.448 138.962 1.00 35.02 63 PHE I C 1
ATOM 5469 O O . PHE D 2 64 ? 3.661 35.648 139.746 1.00 35.88 63 PHE I O 1
ATOM 5477 N N . GLN D 2 65 ? 5.828 35.181 139.366 1.00 35.25 64 GLN I N 1
ATOM 5478 C CA . GLN D 2 65 ? 6.171 35.102 140.781 1.00 36.27 64 GLN I CA 1
ATOM 5479 C C . GLN D 2 65 ? 5.575 36.287 141.547 1.00 35.31 64 GLN I C 1
ATOM 5480 O O . GLN D 2 65 ? 5.776 37.442 141.178 1.00 35.17 64 GLN I O 1
ATOM 5486 N N . GLY D 2 66 ? 4.830 35.991 142.607 1.00 34.36 65 GLY I N 1
ATOM 5487 C CA . GLY D 2 66 ? 4.221 37.044 143.400 1.00 32.51 65 GLY I CA 1
ATOM 5488 C C . GLY D 2 66 ? 2.763 37.311 143.069 1.00 32.62 65 GLY I C 1
ATOM 5489 O O . GLY D 2 66 ? 2.096 38.049 143.789 1.00 31.94 65 GLY I O 1
ATOM 5490 N N . ARG D 2 67 ? 2.273 36.716 141.983 1.00 31.24 66 ARG I N 1
ATOM 5491 C CA . ARG D 2 67 ? 0.886 36.883 141.537 1.00 30.37 66 ARG I CA 1
ATOM 5492 C C . ARG D 2 67 ? 0.231 35.525 141.324 1.00 28.38 66 ARG I C 1
ATOM 5493 O O . ARG D 2 67 ? -0.976 35.427 141.116 1.00 27.69 66 ARG I O 1
ATOM 5501 N N . ILE D 2 68 ? 1.041 34.480 141.357 1.00 26.85 67 ILE I N 1
ATOM 5502 C CA . ILE D 2 68 ? 0.545 33.145 141.095 1.00 26.38 67 ILE I CA 1
ATOM 5503 C C . ILE D 2 68 ? 0.688 32.175 142.261 1.00 25.29 67 ILE I C 1
ATOM 5504 O O . ILE D 2 68 ? 1.616 32.275 143.056 1.00 25.73 67 ILE I O 1
ATOM 5509 N N . THR D 2 69 ? -0.245 31.236 142.351 1.00 22.80 68 THR I N 1
ATOM 5510 C CA . THR D 2 69 ? -0.219 30.220 143.392 1.00 23.87 68 THR I CA 1
ATOM 5511 C C . THR D 2 69 ? -0.828 28.950 142.826 1.00 23.92 68 THR I C 1
ATOM 5512 O O . THR D 2 69 ? -2.006 28.926 142.477 1.00 26.71 68 THR I O 1
ATOM 5516 N N . ILE D 2 70 ? -0.029 27.899 142.724 1.00 22.36 69 ILE I N 1
ATOM 5517 C CA . ILE D 2 70 ? -0.535 26.634 142.222 1.00 22.51 69 ILE I CA 1
ATOM 5518 C C . ILE D 2 70 ? -0.612 25.671 143.398 1.00 23.41 69 ILE I C 1
ATOM 5519 O O . ILE D 2 70 ? 0.337 25.539 144.164 1.00 23.92 69 ILE I O 1
ATOM 5524 N N . THR D 2 71 ? -1.759 25.025 143.561 1.00 24.24 70 THR I N 1
ATOM 5525 C CA . THR D 2 71 ? -1.940 24.082 144.653 1.00 23.74 70 THR I CA 1
ATOM 5526 C C . THR D 2 71 ? -2.511 22.777 144.122 1.00 23.60 70 THR I C 1
ATOM 5527 O O . THR D 2 71 ? -3.096 22.738 143.036 1.00 22.89 70 THR I O 1
ATOM 5531 N N . ALA D 2 72 ? -2.330 21.707 144.887 1.00 22.19 71 ALA I N 1
ATOM 5532 C CA . ALA D 2 72 ? -2.832 20.400 144.489 1.00 22.10 71 ALA I CA 1
ATOM 5533 C C . ALA D 2 72 ? -3.595 19.775 145.643 1.00 23.47 71 ALA I C 1
ATOM 5534 O O . ALA D 2 72 ? -3.308 20.047 146.816 1.00 23.53 71 ALA I O 1
ATOM 5536 N N . ASP D 2 73 ? -4.576 18.947 145.304 1.00 21.68 72 ASP I N 1
ATOM 5537 C CA . ASP D 2 73 ? -5.384 18.269 146.304 1.00 23.72 72 ASP I CA 1
ATOM 5538 C C . ASP D 2 73 ? -5.447 16.805 145.905 1.00 24.27 72 ASP I C 1
ATOM 5539 O O . ASP D 2 73 ? -6.262 16.413 145.068 1.00 23.60 72 ASP I O 1
ATOM 5544 N N . ARG D 2 74 ? -4.580 16.004 146.510 1.00 23.58 73 ARG I N 1
ATOM 5545 C CA . ARG D 2 74 ? -4.515 14.586 146.207 1.00 24.92 73 ARG I CA 1
ATOM 5546 C C . ARG D 2 74 ? -5.798 13.844 146.523 1.00 23.50 73 ARG I C 1
ATOM 5547 O O . ARG D 2 74 ? -6.072 12.807 145.926 1.00 23.91 73 ARG I O 1
ATOM 5555 N N . SER D 2 75 ? -6.596 14.369 147.448 1.00 23.30 74 SER I N 1
ATOM 5556 C CA . SER D 2 75 ? -7.836 13.690 147.802 1.00 23.22 74 SER I CA 1
ATOM 5557 C C . SER D 2 75 ? -8.827 13.716 146.640 1.00 23.68 74 SER I C 1
ATOM 5558 O O . SER D 2 75 ? -9.733 12.888 146.578 1.00 22.92 74 SER I O 1
ATOM 5561 N N . THR D 2 76 ? -8.649 14.656 145.713 1.00 22.49 75 THR I N 1
ATOM 5562 C CA . THR D 2 76 ? -9.545 14.758 144.559 1.00 22.38 75 THR I CA 1
ATOM 5563 C C . THR D 2 76 ? -8.789 14.722 143.233 1.00 24.12 75 THR I C 1
ATOM 5564 O O . THR D 2 76 ? -9.386 14.905 142.169 1.00 23.96 75 THR I O 1
ATOM 5568 N N . SER D 2 77 ? -7.480 14.493 143.297 1.00 23.26 76 SER I N 1
ATOM 5569 C CA . SER D 2 77 ? -6.652 14.459 142.092 1.00 23.74 76 SER I CA 1
ATOM 5570 C C . SER D 2 77 ? -6.850 15.743 141.289 1.00 22.96 76 SER I C 1
ATOM 5571 O O . SER D 2 77 ? -6.774 15.742 140.058 1.00 23.15 76 SER I O 1
ATOM 5574 N N . THR D 2 78 ? -7.096 16.840 141.996 1.00 21.28 77 THR I N 1
ATOM 5575 C CA . THR D 2 78 ? -7.323 18.126 141.350 1.00 20.42 77 THR I CA 1
ATOM 5576 C C . THR D 2 78 ? -6.208 19.134 141.605 1.00 19.24 77 THR I C 1
ATOM 5577 O O . THR D 2 78 ? -5.775 19.307 142.738 1.00 18.25 77 THR I O 1
ATOM 5581 N N . ALA D 2 79 ? -5.752 19.797 140.545 1.00 19.74 78 ALA I N 1
ATOM 5582 C CA . ALA D 2 79 ? -4.708 20.817 140.656 1.00 19.79 78 ALA I CA 1
ATOM 5583 C C . ALA D 2 79 ? -5.367 22.178 140.436 1.00 20.99 78 ALA I C 1
ATOM 5584 O O . ALA D 2 79 ? -6.365 22.275 139.727 1.00 21.19 78 ALA I O 1
ATOM 5586 N N . TYR D 2 80 ? -4.811 23.226 141.036 1.00 21.64 79 TYR I N 1
ATOM 5587 C CA . TYR D 2 80 ? -5.392 24.560 140.915 1.00 21.97 79 TYR I CA 1
ATOM 5588 C C . TYR D 2 80 ? -4.408 25.671 140.570 1.00 22.38 79 TYR I C 1
ATOM 5589 O O . TYR D 2 80 ? -3.326 25.765 141.144 1.00 24.97 79 TYR I O 1
ATOM 5598 N N . LEU D 2 81 ? -4.817 26.530 139.647 1.00 23.31 80 LEU I N 1
ATOM 5599 C CA . LEU D 2 81 ? -4.021 27.677 139.244 1.00 21.87 80 LEU I CA 1
ATOM 5600 C C . LEU D 2 81 ? -4.767 28.925 139.702 1.00 21.47 80 LEU I C 1
ATOM 5601 O O . LEU D 2 81 ? -5.924 29.126 139.345 1.00 22.33 80 LEU I O 1
ATOM 5606 N N . GLU D 2 82 ? -4.119 29.747 140.514 1.00 21.50 81 GLU I N 1
ATOM 5607 C CA . GLU D 2 82 ? -4.733 30.985 140.965 1.00 22.73 81 GLU I CA 1
ATOM 5608 C C . GLU D 2 82 ? -3.853 32.123 140.470 1.00 22.41 81 GLU I C 1
ATOM 5609 O O . GLU D 2 82 ? -2.646 32.116 140.685 1.00 21.91 81 GLU I O 1
ATOM 5615 N N . LEU D 2 83 ? -4.458 33.085 139.787 1.00 23.91 82 LEU I N 1
ATOM 5616 C CA . LEU D 2 83 ? -3.723 34.234 139.263 1.00 25.16 82 LEU I CA 1
ATOM 5617 C C . LEU D 2 83 ? -4.409 35.494 139.763 1.00 24.42 82 LEU I C 1
ATOM 5618 O O . LEU D 2 83 ? -5.574 35.731 139.455 1.00 25.41 82 LEU I O 1
ATOM 5623 N N . ASN D 2 84 A -3.688 36.293 140.540 1.00 25.15 82 ASN I N 1
ATOM 5624 C CA . ASN D 2 84 A -4.249 37.516 141.101 1.00 27.81 82 ASN I CA 1
ATOM 5625 C C . ASN D 2 84 A -3.893 38.758 140.302 1.00 27.87 82 ASN I C 1
ATOM 5626 O O . ASN D 2 84 A -3.066 38.704 139.396 1.00 26.85 82 ASN I O 1
ATOM 5631 N N . SER D 2 85 B -4.523 39.876 140.660 1.00 29.60 82 SER I N 1
ATOM 5632 C CA . SER D 2 85 B -4.291 41.153 139.995 1.00 30.56 82 SER I CA 1
ATOM 5633 C C . SER D 2 85 B -4.379 41.011 138.480 1.00 30.05 82 SER I C 1
ATOM 5634 O O . SER D 2 85 B -3.464 41.392 137.749 1.00 31.84 82 SER I O 1
ATOM 5637 N N . LEU D 2 86 C -5.495 40.467 138.013 1.00 29.82 82 LEU I N 1
ATOM 5638 C CA . LEU D 2 86 C -5.698 40.250 136.589 1.00 29.91 82 LEU I CA 1
ATOM 5639 C C . LEU D 2 86 C -5.671 41.533 135.769 1.00 31.25 82 LEU I C 1
ATOM 5640 O O . LEU D 2 86 C -6.255 42.547 136.154 1.00 29.57 82 LEU I O 1
ATOM 5645 N N . ARG D 2 87 ? -4.982 41.466 134.634 1.00 32.47 83 ARG I N 1
ATOM 5646 C CA . ARG D 2 87 ? -4.854 42.586 133.705 1.00 34.22 83 ARG I CA 1
ATOM 5647 C C . ARG D 2 87 ? -5.504 42.152 132.390 1.00 34.50 83 ARG I C 1
ATOM 5648 O O . ARG D 2 87 ? -5.633 40.954 132.120 1.00 32.15 83 ARG I O 1
ATOM 5656 N N . PRO D 2 88 ? -5.929 43.118 131.557 1.00 34.37 84 PRO I N 1
ATOM 5657 C CA . PRO D 2 88 ? -6.550 42.743 130.283 1.00 33.60 84 PRO I CA 1
ATOM 5658 C C . PRO D 2 88 ? -5.626 41.787 129.532 1.00 31.95 84 PRO I C 1
ATOM 5659 O O . PRO D 2 88 ? -6.080 40.852 128.874 1.00 31.07 84 PRO I O 1
ATOM 5663 N N . GLU D 2 89 ? -4.325 42.028 129.665 1.00 31.63 85 GLU I N 1
ATOM 5664 C CA . GLU D 2 89 ? -3.298 41.215 129.021 1.00 32.27 85 GLU I CA 1
ATOM 5665 C C . GLU D 2 89 ? -3.332 39.745 129.438 1.00 31.07 85 GLU I C 1
ATOM 5666 O O . GLU D 2 89 ? -2.757 38.896 128.759 1.00 30.40 85 GLU I O 1
ATOM 5672 N N . ASP D 2 90 ? -3.989 39.446 130.555 1.00 28.44 86 ASP I N 1
ATOM 5673 C CA . ASP D 2 90 ? -4.076 38.068 131.027 1.00 27.26 86 ASP I CA 1
ATOM 5674 C C . ASP D 2 90 ? -5.174 37.292 130.309 1.00 26.69 86 ASP I C 1
ATOM 5675 O O . ASP D 2 90 ? -5.356 36.100 130.543 1.00 27.50 86 ASP I O 1
ATOM 5680 N N . THR D 2 91 ? -5.914 37.971 129.439 1.00 26.41 87 THR I N 1
ATOM 5681 C CA . THR D 2 91 ? -6.972 37.309 128.692 1.00 24.36 87 THR I CA 1
ATOM 5682 C C . THR D 2 91 ? -6.304 36.207 127.894 1.00 24.03 87 THR I C 1
ATOM 5683 O O . THR D 2 91 ? -5.359 36.462 127.150 1.00 23.98 87 THR I O 1
ATOM 5687 N N . ALA D 2 92 ? -6.781 34.979 128.057 1.00 23.15 88 ALA I N 1
ATOM 5688 C CA . ALA D 2 92 ? -6.184 33.856 127.349 1.00 22.36 88 ALA I CA 1
ATOM 5689 C C . ALA D 2 92 ? -6.856 32.542 127.659 1.00 21.94 88 ALA I C 1
ATOM 5690 O O . ALA D 2 92 ? -7.793 32.469 128.450 1.00 22.29 88 ALA I O 1
ATOM 5692 N N . VAL D 2 93 ? -6.369 31.505 126.993 1.00 22.63 89 VAL I N 1
ATOM 5693 C CA . VAL D 2 93 ? -6.842 30.152 127.213 1.00 22.58 89 VAL I CA 1
ATOM 5694 C C . VAL D 2 93 ? -5.766 29.548 128.106 1.00 21.81 89 VAL I C 1
ATOM 5695 O O . VAL D 2 93 ? -4.580 29.594 127.774 1.00 20.96 89 VAL I O 1
ATOM 5699 N N . TYR D 2 94 ? -6.183 29.023 129.252 1.00 21.94 90 TYR I N 1
ATOM 5700 C CA . TYR D 2 94 ? -5.264 28.410 130.203 1.00 20.88 90 TYR I CA 1
ATOM 5701 C C . TYR D 2 94 ? -5.386 26.891 130.134 1.00 20.75 90 TYR I C 1
ATOM 5702 O O . TYR D 2 94 ? -6.484 26.343 130.227 1.00 21.69 90 TYR I O 1
ATOM 5711 N N . TYR D 2 95 ? -4.254 26.219 129.960 1.00 19.80 91 TYR I N 1
ATOM 5712 C CA . TYR D 2 95 ? -4.225 24.762 129.878 1.00 22.19 91 TYR I CA 1
ATOM 5713 C C . TYR D 2 95 ? -3.404 24.132 130.999 1.00 23.27 91 TYR I C 1
ATOM 5714 O O . TYR D 2 95 ? -2.340 24.642 131.368 1.00 22.43 91 TYR I O 1
ATOM 5723 N N . CYS D 2 96 ? -3.887 23.023 131.542 1.00 23.51 92 CYS I N 1
ATOM 5724 C CA . CYS D 2 96 ? -3.079 22.317 132.515 1.00 26.02 92 CYS I CA 1
ATOM 5725 C C . CYS D 2 96 ? -2.409 21.256 131.665 1.00 25.26 92 CYS I C 1
ATOM 5726 O O . CYS D 2 96 ? -2.986 20.796 130.681 1.00 25.46 92 CYS I O 1
ATOM 5729 N N . ALA D 2 97 ? -1.190 20.886 132.024 1.00 25.73 93 ALA I N 1
ATOM 5730 C CA . ALA D 2 97 ? -0.462 19.885 131.264 1.00 26.80 93 ALA I CA 1
ATOM 5731 C C . ALA D 2 97 ? 0.390 19.011 132.164 1.00 26.25 93 ALA I C 1
ATOM 5732 O O . ALA D 2 97 ? 1.246 19.508 132.893 1.00 26.46 93 ALA I O 1
ATOM 5734 N N . ARG D 2 98 ? 0.142 17.707 132.122 1.00 26.55 94 ARG I N 1
ATOM 5735 C CA . ARG D 2 98 ? 0.924 16.778 132.921 1.00 28.06 94 ARG I CA 1
ATOM 5736 C C . ARG D 2 98 ? 1.969 16.125 132.033 1.00 28.35 94 ARG I C 1
ATOM 5737 O O . ARG D 2 98 ? 1.728 15.899 130.843 1.00 29.33 94 ARG I O 1
ATOM 5745 N N . GLU D 2 99 ? 3.127 15.823 132.610 1.00 27.54 95 GLU I N 1
ATOM 5746 C CA . GLU D 2 99 ? 4.196 15.170 131.862 1.00 27.50 95 GLU I CA 1
ATOM 5747 C C . GLU D 2 99 ? 3.757 13.761 131.492 1.00 28.36 95 GLU I C 1
ATOM 5748 O O . GLU D 2 99 ? 2.859 13.199 132.115 1.00 27.40 95 GLU I O 1
ATOM 5754 N N . GLY D 2 100 ? 4.387 13.196 130.469 1.00 31.02 96 GLY I N 1
ATOM 5755 C CA . GLY D 2 100 ? 4.047 11.845 130.064 1.00 32.75 96 GLY I CA 1
ATOM 5756 C C . GLY D 2 100 ? 4.988 10.833 130.693 1.00 35.23 96 GLY I C 1
ATOM 5757 O O . GLY D 2 100 ? 5.883 11.199 131.461 1.00 33.50 96 GLY I O 1
ATOM 5758 N N . THR D 2 101 ? 4.775 9.559 130.371 1.00 38.33 97 THR I N 1
ATOM 5759 C CA . THR D 2 101 ? 5.601 8.468 130.876 1.00 42.40 97 THR I CA 1
ATOM 5760 C C . THR D 2 101 ? 6.152 7.699 129.681 1.00 46.03 97 THR I C 1
ATOM 5761 O O . THR D 2 101 ? 5.567 7.732 128.599 1.00 46.60 97 THR I O 1
ATOM 5765 N N . THR D 2 102 ? 7.265 7.000 129.880 1.00 49.35 98 THR I N 1
ATOM 5766 C CA . THR D 2 102 ? 7.890 6.238 128.804 1.00 53.01 98 THR I CA 1
ATOM 5767 C C . THR D 2 102 ? 7.177 4.935 128.465 1.00 56.86 98 THR I C 1
ATOM 5768 O O . THR D 2 102 ? 6.736 4.200 129.347 1.00 57.72 98 THR I O 1
ATOM 5772 N N . GLY D 2 103 ? 7.082 4.665 127.168 1.00 61.76 99 GLY I N 1
ATOM 5773 C CA . GLY D 2 103 ? 6.452 3.452 126.676 1.00 67.47 99 GLY I CA 1
ATOM 5774 C C . GLY D 2 103 ? 5.182 2.969 127.352 1.00 71.35 99 GLY I C 1
ATOM 5775 O O . GLY D 2 103 ? 4.285 3.751 127.676 1.00 71.76 99 GLY I O 1
ATOM 5776 N N . TRP D 2 104 ? 5.121 1.655 127.555 1.00 74.88 100 TRP I N 1
ATOM 5777 C CA . TRP D 2 104 ? 3.978 0.983 128.168 1.00 77.87 100 TRP I CA 1
ATOM 5778 C C . TRP D 2 104 ? 3.293 1.715 129.319 1.00 78.93 100 TRP I C 1
ATOM 5779 O O . TRP D 2 104 ? 3.944 2.289 130.197 1.00 79.01 100 TRP I O 1
ATOM 5790 N N . GLY D 2 105 A 1.964 1.679 129.293 1.00 79.90 100 GLY I N 1
ATOM 5791 C CA . GLY D 2 105 A 1.161 2.299 130.330 1.00 80.98 100 GLY I CA 1
ATOM 5792 C C . GLY D 2 105 A 1.168 3.811 130.431 1.00 81.59 100 GLY I C 1
ATOM 5793 O O . GLY D 2 105 A 1.689 4.520 129.566 1.00 81.85 100 GLY I O 1
ATOM 5794 N N . TRP D 2 106 B 0.565 4.293 131.514 1.00 82.10 100 TRP I N 1
ATOM 5795 C CA . TRP D 2 106 B 0.460 5.716 131.812 1.00 82.37 100 TRP I CA 1
ATOM 5796 C C . TRP D 2 106 B 1.200 5.925 133.130 1.00 80.90 100 TRP I C 1
ATOM 5797 O O . TRP D 2 106 B 0.808 6.725 133.982 1.00 80.69 100 TRP I O 1
ATOM 5808 N N . LEU D 2 107 C 2.276 5.156 133.264 1.00 79.01 100 LEU I N 1
ATOM 5809 C CA . LEU D 2 107 C 3.168 5.162 134.415 1.00 77.11 100 LEU I CA 1
ATOM 5810 C C . LEU D 2 107 C 4.425 4.471 133.893 1.00 75.25 100 LEU I C 1
ATOM 5811 O O . LEU D 2 107 C 4.481 4.094 132.720 1.00 75.69 100 LEU I O 1
ATOM 5816 N N . GLY D 2 108 D 5.428 4.299 134.746 1.00 72.72 100 GLY I N 1
ATOM 5817 C CA . GLY D 2 108 D 6.641 3.634 134.301 1.00 68.29 100 GLY I CA 1
ATOM 5818 C C . GLY D 2 108 D 7.880 4.503 134.371 1.00 64.40 100 GLY I C 1
ATOM 5819 O O . GLY D 2 108 D 8.955 4.025 134.738 1.00 65.74 100 GLY I O 1
ATOM 5820 N N . LYS D 2 109 E 7.736 5.775 134.012 1.00 59.40 100 LYS I N 1
ATOM 5821 C CA . LYS D 2 109 E 8.854 6.707 134.051 1.00 54.35 100 LYS I CA 1
ATOM 5822 C C . LYS D 2 109 E 8.454 8.041 133.438 1.00 49.96 100 LYS I C 1
ATOM 5823 O O . LYS D 2 109 E 8.148 8.116 132.252 1.00 49.78 100 LYS I O 1
ATOM 5829 N N . PRO D 2 110 F 8.454 9.114 134.245 1.00 46.20 100 PRO I N 1
ATOM 5830 C CA . PRO D 2 110 F 8.090 10.463 133.798 1.00 42.91 100 PRO I CA 1
ATOM 5831 C C . PRO D 2 110 F 9.094 11.016 132.794 1.00 39.77 100 PRO I C 1
ATOM 5832 O O . PRO D 2 110 F 10.297 10.790 132.929 1.00 37.12 100 PRO I O 1
ATOM 5836 N N . ILE D 2 111 G 8.599 11.749 131.797 1.00 36.88 100 ILE I N 1
ATOM 5837 C CA . ILE D 2 111 G 9.466 12.306 130.766 1.00 34.70 100 ILE I CA 1
ATOM 5838 C C . ILE D 2 111 G 9.616 13.825 130.773 1.00 33.53 100 ILE I C 1
ATOM 5839 O O . ILE D 2 111 G 10.341 14.380 129.945 1.00 32.97 100 ILE I O 1
ATOM 5844 N N . GLY D 2 112 H 8.937 14.499 131.697 1.00 32.25 100 GLY I N 1
ATOM 5845 C CA . GLY D 2 112 H 9.046 15.947 131.775 1.00 29.46 100 GLY I CA 1
ATOM 5846 C C . GLY D 2 112 H 8.222 16.712 130.752 1.00 29.50 100 GLY I C 1
ATOM 5847 O O . GLY D 2 112 H 7.533 17.673 131.105 1.00 28.88 100 GLY I O 1
ATOM 5848 N N . ALA D 2 113 I 8.295 16.302 129.485 1.00 28.77 100 ALA I N 1
ATOM 5849 C CA . ALA D 2 113 I 7.539 16.964 128.423 1.00 26.95 100 ALA I CA 1
ATOM 5850 C C . ALA D 2 113 I 6.054 16.691 128.620 1.00 25.35 100 ALA I C 1
ATOM 5851 O O . ALA D 2 113 I 5.665 15.632 129.109 1.00 24.20 100 ALA I O 1
ATOM 5853 N N . PHE D 2 114 J 5.236 17.654 128.214 1.00 25.99 100 PHE I N 1
ATOM 5854 C CA . PHE D 2 114 J 3.786 17.592 128.374 1.00 26.24 100 PHE I CA 1
ATOM 5855 C C . PHE D 2 114 J 3.048 16.718 127.362 1.00 27.25 100 PHE I C 1
ATOM 5856 O O . PHE D 2 114 J 2.820 17.122 126.222 1.00 28.81 100 PHE I O 1
ATOM 5864 N N . ALA D 2 115 ? 2.656 15.523 127.792 1.00 26.87 101 ALA I N 1
ATOM 5865 C CA . ALA D 2 115 ? 1.947 14.600 126.918 1.00 26.38 101 ALA I CA 1
ATOM 5866 C C . ALA D 2 115 ? 0.437 14.690 127.102 1.00 27.60 101 ALA I C 1
ATOM 5867 O O . ALA D 2 115 ? -0.328 14.342 126.203 1.00 26.16 101 ALA I O 1
ATOM 5869 N N . HIS D 2 116 ? 0.001 15.155 128.267 1.00 27.58 102 HIS I N 1
ATOM 5870 C CA . HIS D 2 116 ? -1.425 15.262 128.518 1.00 27.73 102 HIS I CA 1
ATOM 5871 C C . HIS D 2 116 ? -1.845 16.706 128.751 1.00 28.41 102 HIS I C 1
ATOM 5872 O O . HIS D 2 116 ? -1.204 17.443 129.501 1.00 28.40 102 HIS I O 1
ATOM 5879 N N . TRP D 2 117 ? -2.927 17.101 128.089 1.00 27.67 103 TRP I N 1
ATOM 5880 C CA . TRP D 2 117 ? -3.449 18.456 128.187 1.00 25.49 103 TRP I CA 1
ATOM 5881 C C . TRP D 2 117 ? -4.939 18.433 128.479 1.00 26.54 103 TRP I C 1
ATOM 5882 O O . TRP D 2 117 ? -5.637 17.503 128.083 1.00 27.84 103 TRP I O 1
ATOM 5893 N N . GLY D 2 118 ? -5.424 19.458 129.173 1.00 27.11 104 GLY I N 1
ATOM 5894 C CA . GLY D 2 118 ? -6.844 19.544 129.462 1.00 25.69 104 GLY I CA 1
ATOM 5895 C C . GLY D 2 118 ? -7.509 20.188 128.257 1.00 25.96 104 GLY I C 1
ATOM 5896 O O . GLY D 2 118 ? -6.816 20.540 127.305 1.00 25.64 104 GLY I O 1
ATOM 5897 N N . GLN D 2 119 ? -8.830 20.352 128.283 1.00 26.16 105 GLN I N 1
ATOM 5898 C CA . GLN D 2 119 ? -9.531 20.960 127.149 1.00 26.82 105 GLN I CA 1
ATOM 5899 C C . GLN D 2 119 ? -9.309 22.468 127.067 1.00 26.94 105 GLN I C 1
ATOM 5900 O O . GLN D 2 119 ? -9.723 23.104 126.101 1.00 27.78 105 GLN I O 1
ATOM 5906 N N . GLY D 2 120 ? -8.661 23.039 128.079 1.00 26.94 106 GLY I N 1
ATOM 5907 C CA . GLY D 2 120 ? -8.415 24.471 128.083 1.00 25.25 106 GLY I CA 1
ATOM 5908 C C . GLY D 2 120 ? -9.558 25.269 128.697 1.00 25.71 106 GLY I C 1
ATOM 5909 O O . GLY D 2 120 ? -10.720 24.867 128.623 1.00 24.55 106 GLY I O 1
ATOM 5910 N N . THR D 2 121 ? -9.223 26.401 129.311 1.00 25.20 107 THR I N 1
ATOM 5911 C CA . THR D 2 121 ? -10.208 27.271 129.945 1.00 23.37 107 THR I CA 1
ATOM 5912 C C . THR D 2 121 ? -9.945 28.711 129.508 1.00 24.42 107 THR I C 1
ATOM 5913 O O . THR D 2 121 ? -8.842 29.237 129.681 1.00 23.95 107 THR I O 1
ATOM 5917 N N . LEU D 2 122 ? -10.959 29.346 128.933 1.00 23.80 108 LEU I N 1
ATOM 5918 C CA . LEU D 2 122 ? -10.811 30.720 128.484 1.00 24.71 108 LEU I CA 1
ATOM 5919 C C . LEU D 2 122 ? -11.103 31.691 129.616 1.00 24.42 108 LEU I C 1
ATOM 5920 O O . LEU D 2 122 ? -12.168 31.641 130.231 1.00 24.79 108 LEU I O 1
ATOM 5925 N N . VAL D 2 123 ? -10.150 32.570 129.891 1.00 22.27 109 VAL I N 1
ATOM 5926 C CA . VAL D 2 123 ? -10.339 33.565 130.925 1.00 24.17 109 VAL I CA 1
ATOM 5927 C C . VAL D 2 123 ? -10.284 34.933 130.258 1.00 24.45 109 VAL I C 1
ATOM 5928 O O . VAL D 2 123 ? -9.264 35.321 129.692 1.00 25.51 109 VAL I O 1
ATOM 5932 N N . THR D 2 124 ? -11.399 35.649 130.319 1.00 25.33 110 THR I N 1
ATOM 5933 C CA . THR D 2 124 ? -11.495 36.972 129.726 1.00 25.51 110 THR I CA 1
ATOM 5934 C C . THR D 2 124 ? -11.444 38.022 130.824 1.00 26.89 110 THR I C 1
ATOM 5935 O O . THR D 2 124 ? -12.290 38.039 131.720 1.00 26.83 110 THR I O 1
ATOM 5939 N N . VAL D 2 125 ? -10.446 38.894 130.757 1.00 28.48 111 VAL I N 1
ATOM 5940 C CA . VAL D 2 125 ? -10.300 39.943 131.753 1.00 29.68 111 VAL I CA 1
ATOM 5941 C C . VAL D 2 125 ? -10.743 41.276 131.166 1.00 31.36 111 VAL I C 1
ATOM 5942 O O . VAL D 2 125 ? -10.017 41.904 130.397 1.00 30.61 111 VAL I O 1
ATOM 5946 N N . SER D 2 126 ? -11.942 41.703 131.546 1.00 32.12 112 SER I N 1
ATOM 5947 C CA . SER D 2 126 ? -12.495 42.947 131.045 1.00 34.39 112 SER I CA 1
ATOM 5948 C C . SER D 2 126 ? -13.483 43.579 132.015 1.00 35.09 112 SER I C 1
ATOM 5949 O O . SER D 2 126 ? -14.069 42.902 132.861 1.00 33.57 112 SER I O 1
ATOM 5952 N N . SER D 2 127 ? -13.661 44.888 131.883 1.00 36.07 113 SER I N 1
ATOM 5953 C CA . SER D 2 127 ? -14.595 45.614 132.728 1.00 38.50 113 SER I CA 1
ATOM 5954 C C . SER D 2 127 ? -15.944 45.605 132.026 1.00 39.70 113 SER I C 1
ATOM 5955 O O . SER D 2 127 ? -16.955 46.025 132.590 1.00 39.75 113 SER I O 1
ATOM 5958 N N . ALA D 2 128 ? -15.946 45.117 130.789 1.00 40.63 114 ALA I N 1
ATOM 5959 C CA . ALA D 2 128 ? -17.162 45.053 129.987 1.00 42.70 114 ALA I CA 1
ATOM 5960 C C . ALA D 2 128 ? -18.226 44.193 130.650 1.00 43.27 114 ALA I C 1
ATOM 5961 O O . ALA D 2 128 ? -17.935 43.423 131.563 1.00 44.10 114 ALA I O 1
ATOM 5963 N N . SER D 2 129 ? -19.462 44.330 130.183 1.00 44.00 115 SER I N 1
ATOM 5964 C CA . SER D 2 129 ? -20.577 43.565 130.730 1.00 44.66 115 SER I CA 1
ATOM 5965 C C . SER D 2 129 ? -21.090 42.569 129.703 1.00 44.26 115 SER I C 1
ATOM 5966 O O . SER D 2 129 ? -21.072 42.845 128.504 1.00 43.47 115 SER I O 1
ATOM 5969 N N . THR D 2 130 ? -21.545 41.413 130.177 1.00 43.96 116 THR I N 1
ATOM 5970 C CA . THR D 2 130 ? -22.071 40.384 129.293 1.00 44.93 116 THR I CA 1
ATOM 5971 C C . THR D 2 130 ? -23.223 40.972 128.492 1.00 45.86 116 THR I C 1
ATOM 5972 O O . THR D 2 130 ? -24.134 41.580 129.058 1.00 46.78 116 THR I O 1
ATOM 5976 N N . LYS D 2 131 ? -23.181 40.789 127.176 1.00 45.68 117 LYS I N 1
ATOM 5977 C CA . LYS D 2 131 ? -24.209 41.339 126.301 1.00 45.25 117 LYS I CA 1
ATOM 5978 C C . LYS D 2 131 ? -24.400 40.521 125.028 1.00 44.67 117 LYS I C 1
ATOM 5979 O O . LYS D 2 131 ? -23.431 40.115 124.385 1.00 43.54 117 LYS I O 1
ATOM 5985 N N . GLY D 2 132 ? -25.660 40.287 124.673 1.00 43.91 118 GLY I N 1
ATOM 5986 C CA . GLY D 2 132 ? -25.963 39.539 123.469 1.00 44.72 118 GLY I CA 1
ATOM 5987 C C . GLY D 2 132 ? -25.611 40.377 122.255 1.00 45.15 118 GLY I C 1
ATOM 5988 O O . GLY D 2 132 ? -25.518 41.599 122.359 1.00 45.66 118 GLY I O 1
ATOM 5989 N N . PRO D 2 133 ? -25.408 39.753 121.088 1.00 45.16 119 PRO I N 1
ATOM 5990 C CA . PRO D 2 133 ? -25.059 40.489 119.871 1.00 45.50 119 PRO I CA 1
ATOM 5991 C C . PRO D 2 133 ? -26.244 40.976 119.043 1.00 46.66 119 PRO I C 1
ATOM 5992 O O . PRO D 2 133 ? -27.373 40.515 119.213 1.00 47.16 119 PRO I O 1
ATOM 5996 N N . SER D 2 134 ? -25.969 41.919 118.148 1.00 46.35 120 SER I N 1
ATOM 5997 C CA . SER D 2 134 ? -26.984 42.452 117.247 1.00 46.49 120 SER I CA 1
ATOM 5998 C C . SER D 2 134 ? -26.629 41.864 115.889 1.00 45.60 120 SER I C 1
ATOM 5999 O O . SER D 2 134 ? -25.479 41.945 115.456 1.00 46.10 120 SER I O 1
ATOM 6002 N N . VAL D 2 135 ? -27.604 41.259 115.221 1.00 44.95 121 VAL I N 1
ATOM 6003 C CA . VAL D 2 135 ? -27.342 40.648 113.925 1.00 44.95 121 VAL I CA 1
ATOM 6004 C C . VAL D 2 135 ? -27.912 41.459 112.772 1.00 45.05 121 VAL I C 1
ATOM 6005 O O . VAL D 2 135 ? -29.126 41.516 112.578 1.00 45.36 121 VAL I O 1
ATOM 6009 N N . PHE D 2 136 ? -27.021 42.079 112.007 1.00 45.36 122 PHE I N 1
ATOM 6010 C CA . PHE D 2 136 ? -27.413 42.891 110.865 1.00 45.33 122 PHE I CA 1
ATOM 6011 C C . PHE D 2 136 ? -27.121 42.136 109.582 1.00 46.94 122 PHE I C 1
ATOM 6012 O O . PHE D 2 136 ? -26.081 41.490 109.453 1.00 46.73 122 PHE I O 1
ATOM 6020 N N . PRO D 2 137 ? -28.038 42.210 108.609 1.00 47.92 123 PRO I N 1
ATOM 6021 C CA . PRO D 2 137 ? -27.843 41.513 107.337 1.00 47.90 123 PRO I CA 1
ATOM 6022 C C . PRO D 2 137 ? -26.810 42.168 106.433 1.00 48.24 123 PRO I C 1
ATOM 6023 O O . PRO D 2 137 ? -26.639 43.386 106.444 1.00 48.01 123 PRO I O 1
ATOM 6027 N N . LEU D 2 138 ? -26.112 41.337 105.669 1.00 49.35 124 LEU I N 1
ATOM 6028 C CA . LEU D 2 138 ? -25.123 41.802 104.709 1.00 51.32 124 LEU I CA 1
ATOM 6029 C C . LEU D 2 138 ? -25.748 41.502 103.347 1.00 53.71 124 LEU I C 1
ATOM 6030 O O . LEU D 2 138 ? -25.246 40.681 102.574 1.00 54.00 124 LEU I O 1
ATOM 6035 N N . ALA D 2 139 ? -26.868 42.174 103.090 1.00 55.31 125 ALA I N 1
ATOM 6036 C CA . ALA D 2 139 ? -27.646 42.028 101.863 1.00 57.07 125 ALA I CA 1
ATOM 6037 C C . ALA D 2 139 ? -26.830 41.734 100.610 1.00 58.15 125 ALA I C 1
ATOM 6038 O O . ALA D 2 139 ? -25.753 42.295 100.405 1.00 57.88 125 ALA I O 1
ATOM 6040 N N . PRO D 2 140 ? -27.343 40.840 99.749 1.00 59.30 126 PRO I N 1
ATOM 6041 C CA . PRO D 2 140 ? -26.663 40.471 98.508 1.00 60.41 126 PRO I CA 1
ATOM 6042 C C . PRO D 2 140 ? -26.727 41.631 97.522 1.00 61.88 126 PRO I C 1
ATOM 6043 O O . PRO D 2 140 ? -27.794 42.200 97.293 1.00 60.85 126 PRO I O 1
ATOM 6047 N N . SER D 2 141 ? -25.582 41.982 96.949 1.00 64.06 127 SER I N 1
ATOM 6048 C CA . SER D 2 141 ? -25.512 43.082 95.997 1.00 67.15 127 SER I CA 1
ATOM 6049 C C . SER D 2 141 ? -26.339 42.818 94.743 1.00 69.61 127 SER I C 1
ATOM 6050 O O . SER D 2 141 ? -26.108 41.843 94.027 1.00 69.80 127 SER I O 1
ATOM 6053 N N . SER D 2 142 ? -27.303 43.695 94.483 1.00 72.00 128 SER I N 1
ATOM 6054 C CA . SER D 2 142 ? -28.153 43.569 93.309 1.00 74.99 128 SER I CA 1
ATOM 6055 C C . SER D 2 142 ? -27.393 44.075 92.086 1.00 76.77 128 SER I C 1
ATOM 6056 O O . SER D 2 142 ? -27.795 43.839 90.947 1.00 76.90 128 SER I O 1
ATOM 6059 N N . LYS D 2 143 ? -26.287 44.770 92.337 1.00 78.98 129 LYS I N 1
ATOM 6060 C CA . LYS D 2 143 ? -25.457 45.316 91.271 1.00 81.51 129 LYS I CA 1
ATOM 6061 C C . LYS D 2 143 ? -24.546 44.223 90.715 1.00 82.81 129 LYS I C 1
ATOM 6062 O O . LYS D 2 143 ? -23.341 44.420 90.559 1.00 83.09 129 LYS I O 1
ATOM 6068 N N . SER D 2 144 ? -25.135 43.067 90.424 1.00 84.49 130 SER I N 1
ATOM 6069 C CA . SER D 2 144 ? -24.393 41.933 89.882 1.00 86.22 130 SER I CA 1
ATOM 6070 C C . SER D 2 144 ? -25.327 41.047 89.062 1.00 87.04 130 SER I C 1
ATOM 6071 O O . SER D 2 144 ? -26.196 40.368 89.613 1.00 87.48 130 SER I O 1
ATOM 6074 N N . THR D 2 145 ? -25.140 41.060 87.745 1.00 87.71 133 THR I N 1
ATOM 6075 C CA . THR D 2 145 ? -25.965 40.276 86.828 1.00 87.85 133 THR I CA 1
ATOM 6076 C C . THR D 2 145 ? -26.055 38.797 87.205 1.00 87.67 133 THR I C 1
ATOM 6077 O O . THR D 2 145 ? -25.168 38.256 87.871 1.00 87.47 133 THR I O 1
ATOM 6081 N N . SER D 2 146 ? -27.137 38.154 86.770 1.00 87.24 134 SER I N 1
ATOM 6082 C CA . SER D 2 146 ? -27.368 36.741 87.051 1.00 86.48 134 SER I CA 1
ATOM 6083 C C . SER D 2 146 ? -26.184 35.882 86.623 1.00 85.70 134 SER I C 1
ATOM 6084 O O . SER D 2 146 ? -25.274 36.354 85.936 1.00 85.25 134 SER I O 1
ATOM 6087 N N . GLY D 2 147 ? -26.210 34.615 87.023 1.00 84.57 135 GLY I N 1
ATOM 6088 C CA . GLY D 2 147 ? -25.114 33.720 86.705 1.00 82.85 135 GLY I CA 1
ATOM 6089 C C . GLY D 2 147 ? -24.005 34.021 87.695 1.00 81.69 135 GLY I C 1
ATOM 6090 O O . GLY D 2 147 ? -24.218 34.775 88.646 1.00 82.33 135 GLY I O 1
ATOM 6091 N N . GLY D 2 148 ? -22.825 33.448 87.488 1.00 79.67 136 GLY I N 1
ATOM 6092 C CA . GLY D 2 148 ? -21.729 33.705 88.404 1.00 76.62 136 GLY I CA 1
ATOM 6093 C C . GLY D 2 148 ? -22.125 33.502 89.856 1.00 74.77 136 GLY I C 1
ATOM 6094 O O . GLY D 2 148 ? -23.171 32.915 90.151 1.00 73.85 136 GLY I O 1
ATOM 6095 N N . THR D 2 149 ? -21.297 34.001 90.767 1.00 72.78 137 THR I N 1
ATOM 6096 C CA . THR D 2 149 ? -21.555 33.848 92.194 1.00 70.64 137 THR I CA 1
ATOM 6097 C C . THR D 2 149 ? -21.842 35.166 92.907 1.00 68.22 137 THR I C 1
ATOM 6098 O O . THR D 2 149 ? -21.285 36.208 92.563 1.00 67.72 137 THR I O 1
ATOM 6102 N N . ALA D 2 150 ? -22.716 35.103 93.907 1.00 65.77 138 ALA I N 1
ATOM 6103 C CA . ALA D 2 150 ? -23.085 36.274 94.697 1.00 63.32 138 ALA I CA 1
ATOM 6104 C C . ALA D 2 150 ? -22.607 36.076 96.134 1.00 61.70 138 ALA I C 1
ATOM 6105 O O . ALA D 2 150 ? -22.334 34.950 96.553 1.00 61.80 138 ALA I O 1
ATOM 6107 N N . ALA D 2 151 ? -22.509 37.167 96.887 1.00 58.78 139 ALA I N 1
ATOM 6108 C CA . ALA D 2 151 ? -22.064 37.085 98.273 1.00 56.08 139 ALA I CA 1
ATOM 6109 C C . ALA D 2 151 ? -23.063 37.723 99.227 1.00 54.59 139 ALA I C 1
ATOM 6110 O O . ALA D 2 151 ? -23.630 38.776 98.935 1.00 55.25 139 ALA I O 1
ATOM 6112 N N . LEU D 2 152 ? -23.278 37.074 100.365 1.00 52.15 140 LEU I N 1
ATOM 6113 C CA . LEU D 2 152 ? -24.197 37.579 101.378 1.00 51.57 140 LEU I CA 1
ATOM 6114 C C . LEU D 2 152 ? -23.733 37.104 102.755 1.00 50.47 140 LEU I C 1
ATOM 6115 O O . LEU D 2 152 ? -22.843 36.260 102.856 1.00 49.85 140 LEU I O 1
ATOM 6120 N N . GLY D 2 153 ? -24.323 37.653 103.812 1.00 49.68 141 GLY I N 1
ATOM 6121 C CA . GLY D 2 153 ? -23.925 37.249 105.148 1.00 48.52 141 GLY I CA 1
ATOM 6122 C C . GLY D 2 153 ? -24.601 38.002 106.277 1.00 47.00 141 GLY I C 1
ATOM 6123 O O . GLY D 2 153 ? -25.597 38.694 106.073 1.00 45.86 141 GLY I O 1
ATOM 6124 N N . CYS D 2 154 ? -24.050 37.850 107.477 1.00 46.38 142 CYS I N 1
ATOM 6125 C CA . CYS D 2 154 ? -24.571 38.507 108.672 1.00 46.07 142 CYS I CA 1
ATOM 6126 C C . CYS D 2 154 ? -23.452 39.183 109.447 1.00 44.89 142 CYS I C 1
ATOM 6127 O O . CYS D 2 154 ? -22.306 38.732 109.424 1.00 44.82 142 CYS I O 1
ATOM 6130 N N . LEU D 2 155 ? -23.793 40.263 110.138 1.00 43.41 143 LEU I N 1
ATOM 6131 C CA . LEU D 2 155 ? -22.826 40.990 110.942 1.00 41.66 143 LEU I CA 1
ATOM 6132 C C . LEU D 2 155 ? -23.234 40.856 112.403 1.00 40.97 143 LEU I C 1
ATOM 6133 O O . LEU D 2 155 ? -24.258 41.397 112.819 1.00 40.63 143 LEU I O 1
ATOM 6138 N N . VAL D 2 156 ? -22.437 40.118 113.171 1.00 38.85 144 VAL I N 1
ATOM 6139 C CA . VAL D 2 156 ? -22.706 39.909 114.588 1.00 38.59 144 VAL I CA 1
ATOM 6140 C C . VAL D 2 156 ? -21.931 40.978 115.344 1.00 38.95 144 VAL I C 1
ATOM 6141 O O . VAL D 2 156 ? -20.752 40.801 115.662 1.00 38.91 144 VAL I O 1
ATOM 6145 N N . LYS D 2 157 ? -22.601 42.084 115.640 1.00 38.15 145 LYS I N 1
ATOM 6146 C CA . LYS D 2 157 ? -21.937 43.193 116.302 1.00 39.35 145 LYS I CA 1
ATOM 6147 C C . LYS D 2 157 ? -22.301 43.462 117.756 1.00 39.07 145 LYS I C 1
ATOM 6148 O O . LYS D 2 157 ? -23.426 43.225 118.201 1.00 37.51 145 LYS I O 1
ATOM 6154 N N . ASP D 2 158 ? -21.303 43.961 118.478 1.00 39.74 146 ASP I N 1
ATOM 6155 C CA . ASP D 2 158 ? -21.415 44.341 119.878 1.00 40.83 146 ASP I CA 1
ATOM 6156 C C . ASP D 2 158 ? -21.883 43.285 120.869 1.00 40.39 146 ASP I C 1
ATOM 6157 O O . ASP D 2 158 ? -22.969 43.393 121.442 1.00 40.18 146 ASP I O 1
ATOM 6162 N N . TYR D 2 159 ? -21.056 42.267 121.079 1.00 39.76 147 TYR I N 1
ATOM 6163 C CA . TYR D 2 159 ? -21.388 41.222 122.033 1.00 38.39 147 TYR I CA 1
ATOM 6164 C C . TYR D 2 159 ? -20.208 41.001 122.957 1.00 37.18 147 TYR I C 1
ATOM 6165 O O . TYR D 2 159 ? -19.082 41.384 122.640 1.00 36.68 147 TYR I O 1
ATOM 6174 N N . PHE D 2 160 ? -20.480 40.389 124.105 1.00 37.43 148 PHE I N 1
ATOM 6175 C CA . PHE D 2 160 ? -19.449 40.094 125.088 1.00 35.25 148 PHE I CA 1
ATOM 6176 C C . PHE D 2 160 ? -19.955 39.070 126.092 1.00 36.31 148 PHE I C 1
ATOM 6177 O O . PHE D 2 160 ? -21.084 39.168 126.585 1.00 36.87 148 PHE I O 1
ATOM 6185 N N . PRO D 2 161 ? -19.121 38.068 126.408 1.00 36.25 149 PRO I N 1
ATOM 6186 C CA . PRO D 2 161 ? -17.779 37.924 125.840 1.00 35.91 149 PRO I CA 1
ATOM 6187 C C . PRO D 2 161 ? -17.803 36.826 124.790 1.00 35.35 149 PRO I C 1
ATOM 6188 O O . PRO D 2 161 ? -18.871 36.380 124.374 1.00 34.81 149 PRO I O 1
ATOM 6192 N N . GLU D 2 162 ? -16.622 36.389 124.371 1.00 35.81 150 GLU I N 1
ATOM 6193 C CA . GLU D 2 162 ? -16.522 35.299 123.413 1.00 36.93 150 GLU I CA 1
ATOM 6194 C C . GLU D 2 162 ? -17.119 34.091 124.131 1.00 37.51 150 GLU I C 1
ATOM 6195 O O . GLU D 2 162 ? -17.126 34.043 125.360 1.00 37.07 150 GLU I O 1
ATOM 6201 N N . PRO D 2 163 ? -17.621 33.100 123.382 1.00 38.00 151 PRO I N 1
ATOM 6202 C CA . PRO D 2 163 ? -17.663 33.047 121.921 1.00 37.99 151 PRO I CA 1
ATOM 6203 C C . PRO D 2 163 ? -19.092 33.100 121.383 1.00 38.75 151 PRO I C 1
ATOM 6204 O O . PRO D 2 163 ? -20.061 33.112 122.143 1.00 38.23 151 PRO I O 1
ATOM 6208 N N . VAL D 2 164 ? -19.209 33.125 120.060 1.00 39.75 152 VAL I N 1
ATOM 6209 C CA . VAL D 2 164 ? -20.509 33.138 119.406 1.00 39.92 152 VAL I CA 1
ATOM 6210 C C . VAL D 2 164 ? -20.515 32.060 118.329 1.00 40.52 152 VAL I C 1
ATOM 6211 O O . VAL D 2 164 ? -19.493 31.807 117.688 1.00 39.59 152 VAL I O 1
ATOM 6215 N N . THR D 2 165 ? -21.660 31.414 118.143 1.00 41.03 153 THR I N 1
ATOM 6216 C CA . THR D 2 165 ? -21.777 30.385 117.120 1.00 43.67 153 THR I CA 1
ATOM 6217 C C . THR D 2 165 ? -22.691 30.878 116.000 1.00 44.77 153 THR I C 1
ATOM 6218 O O . THR D 2 165 ? -23.733 31.488 116.256 1.00 45.85 153 THR I O 1
ATOM 6222 N N . VAL D 2 166 ? -22.288 30.626 114.760 1.00 44.73 154 VAL I N 1
ATOM 6223 C CA . VAL D 2 166 ? -23.073 31.043 113.609 1.00 44.86 154 VAL I CA 1
ATOM 6224 C C . VAL D 2 166 ? -23.216 29.901 112.612 1.00 45.55 154 VAL I C 1
ATOM 6225 O O . VAL D 2 166 ? -22.227 29.289 112.203 1.00 43.39 154 VAL I O 1
ATOM 6229 N N . SER D 2 167 ? -24.457 29.620 112.229 1.00 47.29 156 SER I N 1
ATOM 6230 C CA . SER D 2 167 ? -24.749 28.566 111.265 1.00 49.69 156 SER I CA 1
ATOM 6231 C C . SER D 2 167 ? -25.745 29.115 110.250 1.00 51.16 156 SER I C 1
ATOM 6232 O O . SER D 2 167 ? -26.402 30.124 110.508 1.00 51.99 156 SER I O 1
ATOM 6235 N N . TRP D 2 168 ? -25.855 28.464 109.096 1.00 52.93 157 TRP I N 1
ATOM 6236 C CA . TRP D 2 168 ? -26.787 28.920 108.069 1.00 54.23 157 TRP I CA 1
ATOM 6237 C C . TRP D 2 168 ? -27.884 27.910 107.748 1.00 55.76 157 TRP I C 1
ATOM 6238 O O . TRP D 2 168 ? -27.620 26.718 107.567 1.00 56.06 157 TRP I O 1
ATOM 6249 N N . ASN D 2 169 ? -29.117 28.402 107.675 1.00 56.78 162 ASN I N 1
ATOM 6250 C CA . ASN D 2 169 ? -30.265 27.558 107.381 1.00 57.80 162 ASN I CA 1
ATOM 6251 C C . ASN D 2 169 ? -30.279 26.365 108.324 1.00 58.06 162 ASN I C 1
ATOM 6252 O O . ASN D 2 169 ? -30.570 25.240 107.923 1.00 58.41 162 ASN I O 1
ATOM 6257 N N . SER D 2 170 ? -29.951 26.630 109.584 1.00 58.47 163 SER I N 1
ATOM 6258 C CA . SER D 2 170 ? -29.920 25.604 110.617 1.00 58.89 163 SER I CA 1
ATOM 6259 C C . SER D 2 170 ? -29.010 24.429 110.268 1.00 59.17 163 SER I C 1
ATOM 6260 O O . SER D 2 170 ? -29.353 23.271 110.509 1.00 59.03 163 SER I O 1
ATOM 6263 N N . GLY D 2 171 ? -27.846 24.733 109.703 1.00 59.30 164 GLY I N 1
ATOM 6264 C CA . GLY D 2 171 ? -26.905 23.687 109.347 1.00 59.19 164 GLY I CA 1
ATOM 6265 C C . GLY D 2 171 ? -27.040 23.174 107.927 1.00 59.39 164 GLY I C 1
ATOM 6266 O O . GLY D 2 171 ? -26.087 22.630 107.369 1.00 59.12 164 GLY I O 1
ATOM 6267 N N . ALA D 2 172 ? -28.220 23.342 107.339 1.00 59.54 165 ALA I N 1
ATOM 6268 C CA . ALA D 2 172 ? -28.467 22.884 105.975 1.00 59.09 165 ALA I CA 1
ATOM 6269 C C . ALA D 2 172 ? -27.435 23.457 105.007 1.00 58.51 165 ALA I C 1
ATOM 6270 O O . ALA D 2 172 ? -26.932 22.751 104.132 1.00 58.82 165 ALA I O 1
ATOM 6272 N N . LEU D 2 173 ? -27.127 24.741 105.168 1.00 57.29 166 LEU I N 1
ATOM 6273 C CA . LEU D 2 173 ? -26.149 25.408 104.315 1.00 55.26 166 LEU I CA 1
ATOM 6274 C C . LEU D 2 173 ? -24.788 25.408 105.001 1.00 54.17 166 LEU I C 1
ATOM 6275 O O . LEU D 2 173 ? -24.629 25.982 106.077 1.00 54.36 166 LEU I O 1
ATOM 6280 N N . THR D 2 174 ? -23.806 24.766 104.378 1.00 53.24 167 THR I N 1
ATOM 6281 C CA . THR D 2 174 ? -22.472 24.690 104.962 1.00 52.89 167 THR I CA 1
ATOM 6282 C C . THR D 2 174 ? -21.356 25.049 103.992 1.00 52.18 167 THR I C 1
ATOM 6283 O O . THR D 2 174 ? -20.335 25.608 104.392 1.00 51.48 167 THR I O 1
ATOM 6287 N N . SER D 2 175 ? -21.542 24.718 102.721 1.00 51.89 168 SER I N 1
ATOM 6288 C CA . SER D 2 175 ? -20.526 25.011 101.718 1.00 51.53 168 SER I CA 1
ATOM 6289 C C . SER D 2 175 ? -20.465 26.502 101.397 1.00 50.40 168 SER I C 1
ATOM 6290 O O . SER D 2 175 ? -21.487 27.186 101.383 1.00 50.53 168 SER I O 1
ATOM 6293 N N . GLY D 2 176 ? -19.257 26.997 101.146 1.00 49.63 169 GLY I N 1
ATOM 6294 C CA . GLY D 2 176 ? -19.078 28.399 100.814 1.00 48.02 169 GLY I CA 1
ATOM 6295 C C . GLY D 2 176 ? -19.191 29.351 101.991 1.00 47.13 169 GLY I C 1
ATOM 6296 O O . GLY D 2 176 ? -19.056 30.562 101.826 1.00 46.88 169 GLY I O 1
ATOM 6297 N N . VAL D 2 177 ? -19.436 28.811 103.180 1.00 45.83 171 VAL I N 1
ATOM 6298 C CA . VAL D 2 177 ? -19.566 29.639 104.370 1.00 44.44 171 VAL I CA 1
ATOM 6299 C C . VAL D 2 177 ? -18.210 30.030 104.950 1.00 44.44 171 VAL I C 1
ATOM 6300 O O . VAL D 2 177 ? -17.276 29.227 104.991 1.00 44.36 171 VAL I O 1
ATOM 6304 N N . HIS D 2 178 ? -18.114 31.281 105.387 1.00 43.44 172 HIS I N 1
ATOM 6305 C CA . HIS D 2 178 ? -16.892 31.809 105.970 1.00 43.37 172 HIS I CA 1
ATOM 6306 C C . HIS D 2 178 ? -17.183 32.641 107.212 1.00 42.78 172 HIS I C 1
ATOM 6307 O O . HIS D 2 178 ? -17.476 33.831 107.110 1.00 42.94 172 HIS I O 1
ATOM 6314 N N . THR D 2 179 ? -17.118 32.017 108.384 1.00 41.54 173 THR I N 1
ATOM 6315 C CA . THR D 2 179 ? -17.341 32.748 109.624 1.00 39.42 173 THR I CA 1
ATOM 6316 C C . THR D 2 179 ? -15.960 33.200 110.087 1.00 39.44 173 THR I C 1
ATOM 6317 O O . THR D 2 179 ? -15.070 32.383 110.322 1.00 40.06 173 THR I O 1
ATOM 6321 N N . PHE D 2 180 ? -15.787 34.511 110.197 1.00 38.68 174 PHE I N 1
ATOM 6322 C CA . PHE D 2 180 ? -14.511 35.104 110.577 1.00 37.92 174 PHE I CA 1
ATOM 6323 C C . PHE D 2 180 ? -14.226 35.215 112.072 1.00 36.74 174 PHE I C 1
ATOM 6324 O O . PHE D 2 180 ? -15.142 35.304 112.894 1.00 35.10 174 PHE I O 1
ATOM 6332 N N . PRO D 2 181 ? -12.935 35.199 112.438 1.00 35.05 175 PRO I N 1
ATOM 6333 C CA . PRO D 2 181 ? -12.542 35.315 113.844 1.00 35.47 175 PRO I CA 1
ATOM 6334 C C . PRO D 2 181 ? -13.006 36.699 114.289 1.00 36.34 175 PRO I C 1
ATOM 6335 O O . PRO D 2 181 ? -12.787 37.684 113.578 1.00 37.22 175 PRO I O 1
ATOM 6339 N N . ALA D 2 182 ? -13.656 36.784 115.443 1.00 35.46 176 ALA I N 1
ATOM 6340 C CA . ALA D 2 182 ? -14.133 38.074 115.917 1.00 34.04 176 ALA I CA 1
ATOM 6341 C C . ALA D 2 182 ? -12.979 39.040 116.169 1.00 32.89 176 ALA I C 1
ATOM 6342 O O . ALA D 2 182 ? -11.818 38.641 116.228 1.00 31.87 176 ALA I O 1
ATOM 6344 N N . VAL D 2 183 ? -13.307 40.322 116.285 1.00 33.21 177 VAL I N 1
ATOM 6345 C CA . VAL D 2 183 ? -12.312 41.348 116.575 1.00 32.70 177 VAL I CA 1
ATOM 6346 C C . VAL D 2 183 ? -12.797 42.105 117.803 1.00 31.54 177 VAL I C 1
ATOM 6347 O O . VAL D 2 183 ? -13.999 42.303 117.979 1.00 31.08 177 VAL I O 1
ATOM 6351 N N . LEU D 2 184 ? -11.865 42.510 118.656 1.00 31.99 178 LEU I N 1
ATOM 6352 C CA . LEU D 2 184 ? -12.221 43.260 119.854 1.00 33.32 178 LEU I CA 1
ATOM 6353 C C . LEU D 2 184 ? -12.204 44.750 119.521 1.00 33.02 178 LEU I C 1
ATOM 6354 O O . LEU D 2 184 ? -11.167 45.295 119.145 1.00 31.05 178 LEU I O 1
ATOM 6359 N N . GLN D 2 185 ? -13.359 45.397 119.648 1.00 33.33 179 GLN I N 1
ATOM 6360 C CA . GLN D 2 185 ? -13.475 46.822 119.359 1.00 35.74 179 GLN I CA 1
ATOM 6361 C C . GLN D 2 185 ? -13.085 47.641 120.581 1.00 36.98 179 GLN I C 1
ATOM 6362 O O . GLN D 2 185 ? -13.223 47.185 121.717 1.00 36.35 179 GLN I O 1
ATOM 6368 N N . SER D 2 186 ? -12.607 48.857 120.339 1.00 38.09 180 SER I N 1
ATOM 6369 C CA . SER D 2 186 ? -12.187 49.753 121.410 1.00 39.82 180 SER I CA 1
ATOM 6370 C C . SER D 2 186 ? -13.292 49.960 122.446 1.00 39.90 180 SER I C 1
ATOM 6371 O O . SER D 2 186 ? -13.034 50.418 123.559 1.00 41.67 180 SER I O 1
ATOM 6374 N N . SER D 2 187 ? -14.521 49.623 122.075 1.00 39.62 182 SER I N 1
ATOM 6375 C CA . SER D 2 187 ? -15.657 49.763 122.979 1.00 38.88 182 SER I CA 1
ATOM 6376 C C . SER D 2 187 ? -15.603 48.675 124.044 1.00 39.06 182 SER I C 1
ATOM 6377 O O . SER D 2 187 ? -16.361 48.702 125.016 1.00 37.80 182 SER I O 1
ATOM 6380 N N . GLY D 2 188 ? -14.704 47.716 123.847 1.00 38.92 183 GLY I N 1
ATOM 6381 C CA . GLY D 2 188 ? -14.575 46.617 124.783 1.00 38.71 183 GLY I CA 1
ATOM 6382 C C . GLY D 2 188 ? -15.520 45.490 124.411 1.00 38.85 183 GLY I C 1
ATOM 6383 O O . GLY D 2 188 ? -15.637 44.500 125.132 1.00 38.99 183 GLY I O 1
ATOM 6384 N N . LEU D 2 189 ? -16.206 45.642 123.282 1.00 38.32 184 LEU I N 1
ATOM 6385 C CA . LEU D 2 189 ? -17.138 44.622 122.822 1.00 37.09 184 LEU I CA 1
ATOM 6386 C C . LEU D 2 189 ? -16.602 43.937 121.578 1.00 37.65 184 LEU I C 1
ATOM 6387 O O . LEU D 2 189 ? -15.785 44.503 120.847 1.00 37.04 184 LEU I O 1
ATOM 6392 N N . TYR D 2 190 ? -17.063 42.710 121.349 1.00 36.99 185 TYR I N 1
ATOM 6393 C CA . TYR D 2 190 ? -16.631 41.927 120.198 1.00 36.95 185 TYR I CA 1
ATOM 6394 C C . TYR D 2 190 ? -17.564 42.113 119.013 1.00 37.86 185 TYR I C 1
ATOM 6395 O O . TYR D 2 190 ? -18.697 42.574 119.160 1.00 36.62 185 TYR I O 1
ATOM 6404 N N . SER D 2 191 ? -17.072 41.750 117.835 1.00 39.04 186 SER I N 1
ATOM 6405 C CA . SER D 2 191 ? -17.851 41.851 116.608 1.00 38.80 186 SER I CA 1
ATOM 6406 C C . SER D 2 191 ? -17.280 40.916 115.555 1.00 38.57 186 SER I C 1
ATOM 6407 O O . SER D 2 191 ? -16.067 40.870 115.343 1.00 38.57 186 SER I O 1
ATOM 6410 N N . LEU D 2 192 ? -18.156 40.170 114.893 1.00 38.61 187 LEU I N 1
ATOM 6411 C CA . LEU D 2 192 ? -17.708 39.254 113.860 1.00 39.74 187 LEU I CA 1
ATOM 6412 C C . LEU D 2 192 ? -18.720 39.170 112.729 1.00 39.09 187 LEU I C 1
ATOM 6413 O O . LEU D 2 192 ? -19.899 39.470 112.908 1.00 38.34 187 LEU I O 1
ATOM 6418 N N . SER D 2 193 ? -18.246 38.747 111.564 1.00 39.19 188 SER I N 1
ATOM 6419 C CA . SER D 2 193 ? -19.099 38.613 110.395 1.00 38.81 188 SER I CA 1
ATOM 6420 C C . SER D 2 193 ? -18.998 37.208 109.816 1.00 38.04 188 SER I C 1
ATOM 6421 O O . SER D 2 193 ? -17.938 36.584 109.839 1.00 37.67 188 SER I O 1
ATOM 6424 N N . SER D 2 194 ? -20.116 36.714 109.308 1.00 38.75 189 SER I N 1
ATOM 6425 C CA . SER D 2 194 ? -20.158 35.398 108.700 1.00 40.70 189 SER I CA 1
ATOM 6426 C C . SER D 2 194 ? -20.725 35.560 107.294 1.00 41.87 189 SER I C 1
ATOM 6427 O O . SER D 2 194 ? -21.802 36.124 107.112 1.00 42.89 189 SER I O 1
ATOM 6430 N N . VAL D 2 195 ? -19.999 35.070 106.298 1.00 43.14 190 VAL I N 1
ATOM 6431 C CA . VAL D 2 195 ? -20.455 35.190 104.923 1.00 44.12 190 VAL I CA 1
ATOM 6432 C C . VAL D 2 195 ? -20.606 33.841 104.237 1.00 46.14 190 VAL I C 1
ATOM 6433 O O . VAL D 2 195 ? -20.259 32.802 104.797 1.00 46.81 190 VAL I O 1
ATOM 6437 N N . VAL D 2 196 ? -21.136 33.874 103.018 1.00 48.19 191 VAL I N 1
ATOM 6438 C CA . VAL D 2 196 ? -21.336 32.675 102.211 1.00 48.57 191 VAL I CA 1
ATOM 6439 C C . VAL D 2 196 ? -21.629 33.085 100.772 1.00 49.65 191 VAL I C 1
ATOM 6440 O O . VAL D 2 196 ? -22.352 34.051 100.528 1.00 50.30 191 VAL I O 1
ATOM 6444 N N . THR D 2 197 ? -21.055 32.358 99.820 1.00 50.11 192 THR I N 1
ATOM 6445 C CA . THR D 2 197 ? -21.269 32.659 98.412 1.00 50.49 192 THR I CA 1
ATOM 6446 C C . THR D 2 197 ? -22.175 31.611 97.783 1.00 51.85 192 THR I C 1
ATOM 6447 O O . THR D 2 197 ? -21.817 30.437 97.699 1.00 52.34 192 THR I O 1
ATOM 6451 N N . VAL D 2 198 ? -23.352 32.047 97.347 1.00 53.57 193 VAL I N 1
ATOM 6452 C CA . VAL D 2 198 ? -24.327 31.158 96.727 1.00 54.83 193 VAL I CA 1
ATOM 6453 C C . VAL D 2 198 ? -24.556 31.539 95.265 1.00 56.30 193 VAL I C 1
ATOM 6454 O O . VAL D 2 198 ? -24.141 32.613 94.823 1.00 56.92 193 VAL I O 1
ATOM 6458 N N . PRO D 2 199 ? -25.208 30.654 94.489 1.00 57.13 194 PRO I N 1
ATOM 6459 C CA . PRO D 2 199 ? -25.468 30.953 93.078 1.00 57.32 194 PRO I CA 1
ATOM 6460 C C . PRO D 2 199 ? -26.340 32.202 92.971 1.00 57.66 194 PRO I C 1
ATOM 6461 O O . PRO D 2 199 ? -27.347 32.327 93.674 1.00 56.44 194 PRO I O 1
ATOM 6465 N N . SER D 2 200 ? -25.946 33.119 92.094 1.00 57.86 195 SER I N 1
ATOM 6466 C CA . SER D 2 200 ? -26.672 34.370 91.902 1.00 58.81 195 SER I CA 1
ATOM 6467 C C . SER D 2 200 ? -28.130 34.201 91.479 1.00 59.21 195 SER I C 1
ATOM 6468 O O . SER D 2 200 ? -28.949 35.096 91.684 1.00 59.62 195 SER I O 1
ATOM 6471 N N . SER D 2 201 ? -28.453 33.051 90.896 1.00 59.46 196 SER I N 1
ATOM 6472 C CA . SER D 2 201 ? -29.810 32.784 90.433 1.00 59.84 196 SER I CA 1
ATOM 6473 C C . SER D 2 201 ? -30.754 32.276 91.521 1.00 60.60 196 SER I C 1
ATOM 6474 O O . SER D 2 201 ? -31.969 32.222 91.322 1.00 60.19 196 SER I O 1
ATOM 6477 N N . SER D 2 202 ? -30.198 31.909 92.670 1.00 61.23 197 SER I N 1
ATOM 6478 C CA . SER D 2 202 ? -31.001 31.397 93.775 1.00 61.98 197 SER I CA 1
ATOM 6479 C C . SER D 2 202 ? -31.435 32.493 94.742 1.00 62.03 197 SER I C 1
ATOM 6480 O O . SER D 2 202 ? -32.175 32.234 95.691 1.00 61.87 197 SER I O 1
ATOM 6483 N N . LEU D 2 203 ? -30.974 33.715 94.499 1.00 62.44 198 LEU I N 1
ATOM 6484 C CA . LEU D 2 203 ? -31.308 34.841 95.362 1.00 62.80 198 LEU I CA 1
ATOM 6485 C C . LEU D 2 203 ? -32.803 35.125 95.398 1.00 63.64 198 LEU I C 1
ATOM 6486 O O . LEU D 2 203 ? -33.293 35.786 96.313 1.00 63.98 198 LEU I O 1
ATOM 6491 N N . GLY D 2 204 ? -33.530 34.621 94.407 1.00 64.28 199 GLY I N 1
ATOM 6492 C CA . GLY D 2 204 ? -34.960 34.857 94.361 1.00 64.79 199 GLY I CA 1
ATOM 6493 C C . GLY D 2 204 ? -35.790 33.847 95.127 1.00 65.33 199 GLY I C 1
ATOM 6494 O O . GLY D 2 204 ? -36.579 34.210 95.998 1.00 65.09 199 GLY I O 1
ATOM 6495 N N . THR D 2 205 ? -35.606 32.572 94.804 1.00 65.71 200 THR I N 1
ATOM 6496 C CA . THR D 2 205 ? -36.354 31.496 95.443 1.00 66.25 200 THR I CA 1
ATOM 6497 C C . THR D 2 205 ? -35.802 31.034 96.791 1.00 66.57 200 THR I C 1
ATOM 6498 O O . THR D 2 205 ? -36.531 30.992 97.786 1.00 66.58 200 THR I O 1
ATOM 6502 N N . GLN D 2 206 ? -34.519 30.684 96.817 1.00 66.46 203 GLN I N 1
ATOM 6503 C CA . GLN D 2 206 ? -33.867 30.203 98.034 1.00 65.63 203 GLN I CA 1
ATOM 6504 C C . GLN D 2 206 ? -33.719 31.258 99.127 1.00 64.41 203 GLN I C 1
ATOM 6505 O O . GLN D 2 206 ? -33.086 32.294 98.921 1.00 64.56 203 GLN I O 1
ATOM 6511 N N . THR D 2 207 ? -34.297 30.986 100.292 1.00 62.50 205 THR I N 1
ATOM 6512 C CA . THR D 2 207 ? -34.207 31.911 101.412 1.00 61.50 205 THR I CA 1
ATOM 6513 C C . THR D 2 207 ? -32.955 31.594 102.223 1.00 60.55 205 THR I C 1
ATOM 6514 O O . THR D 2 207 ? -32.518 30.445 102.289 1.00 59.98 205 THR I O 1
ATOM 6518 N N . TYR D 2 208 ? -32.376 32.621 102.834 1.00 59.62 206 TYR I N 1
ATOM 6519 C CA . TYR D 2 208 ? -31.171 32.453 103.634 1.00 58.16 206 TYR I CA 1
ATOM 6520 C C . TYR D 2 208 ? -31.351 33.059 105.017 1.00 57.39 206 TYR I C 1
ATOM 6521 O O . TYR D 2 208 ? -31.873 34.165 105.159 1.00 57.58 206 TYR I O 1
ATOM 6530 N N . ILE D 2 209 ? -30.919 32.326 106.036 1.00 56.40 207 ILE I N 1
ATOM 6531 C CA . ILE D 2 209 ? -31.026 32.790 107.413 1.00 55.29 207 ILE I CA 1
ATOM 6532 C C . ILE D 2 209 ? -29.814 32.347 108.216 1.00 54.89 207 ILE I C 1
ATOM 6533 O O . ILE D 2 209 ? -29.476 31.162 108.238 1.00 54.55 207 ILE I O 1
ATOM 6538 N N . CYS D 2 210 ? -29.157 33.298 108.873 1.00 53.83 208 CYS I N 1
ATOM 6539 C CA . CYS D 2 210 ? -27.997 32.968 109.688 1.00 53.04 208 CYS I CA 1
ATOM 6540 C C . CYS D 2 210 ? -28.458 32.771 111.125 1.00 53.06 208 CYS I C 1
ATOM 6541 O O . CYS D 2 210 ? -29.122 33.637 111.701 1.00 52.63 208 CYS I O 1
ATOM 6544 N N . ASN D 2 211 ? -28.117 31.622 111.697 1.00 52.37 209 ASN I N 1
ATOM 6545 C CA . ASN D 2 211 ? -28.494 31.325 113.067 1.00 52.26 209 ASN I CA 1
ATOM 6546 C C . ASN D 2 211 ? -27.324 31.699 113.965 1.00 52.15 209 ASN I C 1
ATOM 6547 O O . ASN D 2 211 ? -26.236 31.126 113.860 1.00 51.69 209 ASN I O 1
ATOM 6552 N N . VAL D 2 212 ? -27.553 32.673 114.837 1.00 51.35 210 VAL I N 1
ATOM 6553 C CA . VAL D 2 212 ? -26.521 33.146 115.749 1.00 51.43 210 VAL I CA 1
ATOM 6554 C C . VAL D 2 212 ? -26.881 32.807 117.190 1.00 51.75 210 VAL I C 1
ATOM 6555 O O . VAL D 2 212 ? -28.031 32.960 117.607 1.00 51.46 210 VAL I O 1
ATOM 6559 N N . ASN D 2 213 ? -25.893 32.343 117.948 1.00 52.09 211 ASN I N 1
ATOM 6560 C CA . ASN D 2 213 ? -26.123 31.990 119.339 1.00 52.51 211 ASN I CA 1
ATOM 6561 C C . ASN D 2 213 ? -24.980 32.456 120.230 1.00 51.39 211 ASN I C 1
ATOM 6562 O O . ASN D 2 213 ? -23.805 32.243 119.925 1.00 50.52 211 ASN I O 1
ATOM 6567 N N . HIS D 2 214 ? -25.342 33.107 121.331 1.00 50.75 212 HIS I N 1
ATOM 6568 C CA . HIS D 2 214 ? -24.377 33.614 122.296 1.00 50.28 212 HIS I CA 1
ATOM 6569 C C . HIS D 2 214 ? -2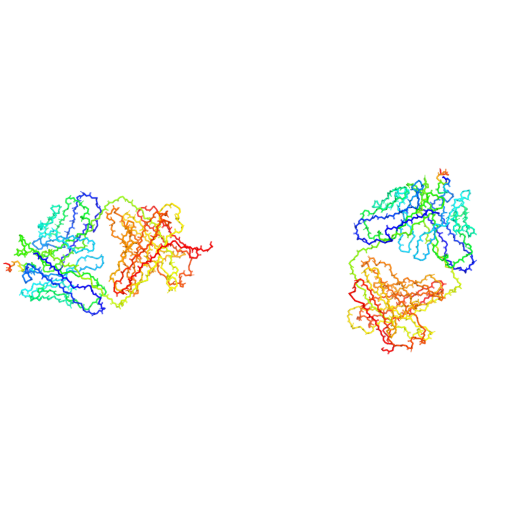4.807 33.123 123.675 1.00 50.61 212 HIS I C 1
ATOM 6570 O O . HIS D 2 214 ? -25.597 33.771 124.361 1.00 49.56 212 HIS I O 1
ATOM 6577 N N . LYS D 2 215 ? -24.289 31.961 124.062 1.00 51.88 213 LYS I N 1
ATOM 6578 C CA . LYS D 2 215 ? -24.617 31.346 125.343 1.00 52.63 213 LYS I CA 1
ATOM 6579 C C . LYS D 2 215 ? -24.301 32.222 126.553 1.00 52.93 213 LYS I C 1
ATOM 6580 O O . LYS D 2 215 ? -25.112 32.325 127.475 1.00 52.90 213 LYS I O 1
ATOM 6586 N N . PRO D 2 216 ? -23.117 32.858 126.575 1.00 52.54 214 PRO I N 1
ATOM 6587 C CA . PRO D 2 216 ? -22.763 33.711 127.711 1.00 53.74 214 PRO I CA 1
ATOM 6588 C C . PRO D 2 216 ? -23.912 34.616 128.149 1.00 54.71 214 PRO I C 1
ATOM 6589 O O . PRO D 2 216 ? -24.062 34.916 129.334 1.00 54.43 214 PRO I O 1
ATOM 6593 N N . SER D 2 217 ? -24.725 35.039 127.187 1.00 55.57 215 SER I N 1
ATOM 6594 C CA . SER D 2 217 ? -25.858 35.907 127.476 1.00 56.38 215 SER I CA 1
ATOM 6595 C C . SER D 2 217 ? -27.168 35.195 127.172 1.00 57.24 215 SER I C 1
ATOM 6596 O O . SER D 2 217 ? -28.240 35.792 127.259 1.00 57.97 215 SER I O 1
ATOM 6599 N N . ASN D 2 218 ? -27.079 33.917 126.821 1.00 58.45 216 ASN I N 1
ATOM 6600 C CA . ASN D 2 218 ? -28.269 33.145 126.493 1.00 60.57 216 ASN I CA 1
ATOM 6601 C C . ASN D 2 218 ? -29.034 33.892 125.406 1.00 61.07 216 ASN I C 1
ATOM 6602 O O . ASN D 2 218 ? -30.142 34.377 125.628 1.00 61.40 216 ASN I O 1
ATOM 6607 N N . THR D 2 219 ? -28.426 33.985 124.229 1.00 61.83 217 THR I N 1
ATOM 6608 C CA . THR D 2 219 ? -29.036 34.686 123.112 1.00 62.48 217 THR I CA 1
ATOM 6609 C C . THR D 2 219 ? -29.085 33.825 121.858 1.00 63.20 217 THR I C 1
ATOM 6610 O O . THR D 2 219 ? -28.110 33.165 121.500 1.00 63.03 217 THR I O 1
ATOM 6614 N N . LYS D 2 220 ? -30.237 33.842 121.199 1.00 64.01 218 LYS I N 1
ATOM 6615 C CA . LYS D 2 220 ? -30.453 33.085 119.975 1.00 64.95 218 LYS I CA 1
ATOM 6616 C C . LYS D 2 220 ? -31.215 34.004 119.032 1.00 65.04 218 LYS I C 1
ATOM 6617 O O . LYS D 2 220 ? -32.296 34.485 119.370 1.00 65.52 218 LYS I O 1
ATOM 6623 N N . VAL D 2 221 ? -30.656 34.255 117.855 1.00 64.48 219 VAL I N 1
ATOM 6624 C CA . VAL D 2 221 ? -31.313 35.132 116.897 1.00 64.23 219 VAL I CA 1
ATOM 6625 C C . VAL D 2 221 ? -31.147 34.673 115.458 1.00 63.89 219 VAL I C 1
ATOM 6626 O O . VAL D 2 221 ? -30.033 34.436 114.994 1.00 63.07 219 VAL I O 1
ATOM 6630 N N . ASP D 2 222 ? -32.268 34.543 114.757 1.00 64.21 220 ASP I N 1
ATOM 6631 C CA . ASP D 2 222 ? -32.247 34.133 113.361 1.00 65.32 220 ASP I CA 1
ATOM 6632 C C . ASP D 2 222 ? -32.583 35.341 112.502 1.00 65.34 220 ASP I C 1
ATOM 6633 O O . ASP D 2 222 ? -33.664 35.916 112.621 1.00 65.63 220 ASP I O 1
ATOM 6638 N N . LYS D 2 223 ? -31.647 35.726 111.643 1.00 65.44 221 LYS I N 1
ATOM 6639 C CA . LYS D 2 223 ? -31.838 36.875 110.772 1.00 65.59 221 LYS I CA 1
ATOM 6640 C C . LYS D 2 223 ? -31.912 36.479 109.304 1.00 65.39 221 LYS I C 1
ATOM 6641 O O . LYS D 2 223 ? -30.985 35.872 108.769 1.00 65.19 221 LYS I O 1
ATOM 6647 N N . LYS D 2 224 ? -33.022 36.827 108.662 1.00 65.47 222 LYS I N 1
ATOM 6648 C CA . LYS D 2 224 ? -33.220 36.530 107.250 1.00 65.56 222 LYS I CA 1
ATOM 6649 C C . LYS D 2 224 ? -32.414 37.514 106.407 1.00 64.78 222 LYS I C 1
ATOM 6650 O O . LYS D 2 224 ? -32.531 38.726 106.577 1.00 64.45 222 LYS I O 1
ATOM 6656 N N . VAL D 2 225 ? -31.592 36.991 105.506 1.00 64.62 225 VAL I N 1
ATOM 6657 C CA . VAL D 2 225 ? -30.781 37.838 104.642 1.00 65.01 225 VAL I CA 1
ATOM 6658 C C . VAL D 2 225 ? -31.329 37.795 103.219 1.00 66.23 225 VAL I C 1
ATOM 6659 O O . VAL D 2 225 ? -31.218 36.782 102.528 1.00 66.25 225 VAL I O 1
ATOM 6663 N N . GLU D 2 226 ? -31.921 38.904 102.789 1.00 67.19 226 GLU I N 1
ATOM 6664 C CA . GLU D 2 226 ? -32.505 39.001 101.456 1.00 68.43 226 GLU I CA 1
ATOM 6665 C C . GLU D 2 226 ? -32.017 40.252 100.735 1.00 68.72 226 GLU I C 1
ATOM 6666 O O . GLU D 2 226 ? -31.404 41.129 101.342 1.00 69.09 226 GLU I O 1
ATOM 6672 N N . PRO D 2 227 ? -32.272 40.343 99.422 1.00 69.38 227 PRO I N 1
ATOM 6673 C CA . PRO D 2 227 ? -31.840 41.521 98.666 1.00 70.13 227 PRO I CA 1
ATOM 6674 C C . PRO D 2 227 ? -32.584 42.757 99.170 1.00 71.06 227 PRO I C 1
ATOM 6675 O O . PRO D 2 227 ? -33.794 42.710 99.398 1.00 70.48 227 PRO I O 1
ATOM 6679 N N . LYS D 2 228 ? -31.857 43.856 99.349 1.00 72.07 228 LYS I N 1
ATOM 6680 C CA . LYS D 2 228 ? -32.452 45.098 99.834 1.00 73.99 228 LYS I CA 1
ATOM 6681 C C . LYS D 2 228 ? -33.566 45.572 98.900 1.00 74.56 228 LYS I C 1
ATOM 6682 O O . LYS D 2 228 ? -34.708 45.743 99.382 1.00 74.74 228 LYS I O 1
ATOM 6688 N N . GLY E 3 2 ? 9.919 -17.058 -33.334 1.00 43.06 669 GLY P N 1
ATOM 6689 C CA . GLY E 3 2 ? 10.183 -16.009 -32.304 1.00 43.40 669 GLY P CA 1
ATOM 6690 C C . GLY E 3 2 ? 11.005 -14.832 -32.805 1.00 42.38 669 GLY P C 1
ATOM 6691 O O . GLY E 3 2 ? 12.141 -14.996 -33.261 1.00 43.20 669 GLY P O 1
ATOM 6692 N N . TRP E 3 3 ? 10.420 -13.640 -32.723 1.00 39.64 670 TRP P N 1
ATOM 6693 C CA . TRP E 3 3 ? 11.079 -12.403 -33.145 1.00 35.08 670 TRP P CA 1
ATOM 6694 C C . TRP E 3 3 ? 11.554 -11.693 -31.882 1.00 31.94 670 TRP P C 1
ATOM 6695 O O . TRP E 3 3 ? 10.812 -10.920 -31.277 1.00 30.34 670 TRP P O 1
ATOM 6706 N N . ASN E 3 4 ? 12.794 -11.963 -31.492 1.00 28.01 671 ASN P N 1
ATOM 6707 C CA . ASN E 3 4 ? 13.364 -11.385 -30.285 1.00 25.22 671 ASN P CA 1
ATOM 6708 C C . ASN E 3 4 ? 13.920 -9.984 -30.489 1.00 22.99 671 ASN P C 1
ATOM 6709 O O . ASN E 3 4 ? 14.921 -9.791 -31.174 1.00 21.94 671 ASN P O 1
ATOM 6714 N N . TRP E 3 5 ? 13.259 -9.011 -29.874 1.00 20.70 672 TRP P N 1
ATOM 6715 C CA . TRP E 3 5 ? 13.671 -7.623 -29.953 1.00 19.78 672 TRP P CA 1
ATOM 6716 C C . TRP E 3 5 ? 15.146 -7.510 -29.570 1.00 20.51 672 TRP P C 1
ATOM 6717 O O . TRP E 3 5 ? 15.871 -6.658 -30.096 1.00 19.19 672 TRP P O 1
ATOM 6728 N N . PHE E 3 6 ? 15.584 -8.370 -28.650 1.00 19.39 673 PHE P N 1
ATOM 6729 C CA . PHE E 3 6 ? 16.971 -8.355 -28.196 1.00 18.60 673 PHE P CA 1
ATOM 6730 C C . PHE E 3 6 ? 17.980 -8.838 -29.238 1.00 19.14 673 PHE P C 1
ATOM 6731 O O . PHE E 3 6 ? 19.185 -8.693 -29.046 1.00 16.65 673 PHE P O 1
ATOM 6739 N N . ASP E 3 7 ? 17.495 -9.408 -30.338 1.00 19.04 674 ASP P N 1
ATOM 6740 C CA . ASP E 3 7 ? 18.398 -9.876 -31.388 1.00 21.95 674 ASP P CA 1
ATOM 6741 C C . ASP E 3 7 ? 18.463 -8.892 -32.547 1.00 21.59 674 ASP P C 1
ATOM 6742 O O . ASP E 3 7 ? 19.279 -9.049 -33.447 1.00 21.74 674 ASP P O 1
ATOM 6747 N N . ILE E 3 8 ? 17.609 -7.873 -32.522 1.00 22.46 675 ILE P N 1
ATOM 6748 C CA . ILE E 3 8 ? 17.566 -6.906 -33.613 1.00 22.75 675 ILE P CA 1
ATOM 6749 C C . ILE E 3 8 ? 18.868 -6.166 -33.916 1.00 22.25 675 ILE P C 1
ATOM 6750 O O . ILE E 3 8 ? 19.261 -6.075 -35.076 1.00 23.75 675 ILE P O 1
ATOM 6755 N N . THR E 3 9 ? 19.541 -5.645 -32.898 1.00 21.87 676 THR P N 1
ATOM 6756 C CA . THR E 3 9 ? 20.778 -4.914 -33.146 1.00 22.65 676 THR P CA 1
ATOM 6757 C C . THR E 3 9 ? 21.887 -5.810 -33.673 1.00 24.71 676 THR P C 1
ATOM 6758 O O . THR E 3 9 ? 22.854 -5.324 -34.256 1.00 25.12 676 THR P O 1
ATOM 6762 N N . ASN E 3 10 ? 21.750 -7.116 -33.470 1.00 26.17 677 ASN P N 1
ATOM 6763 C CA . ASN E 3 10 ? 22.750 -8.058 -33.951 1.00 28.59 677 ASN P CA 1
ATOM 6764 C C . ASN E 3 10 ? 22.567 -8.158 -35.455 1.00 30.47 677 ASN P C 1
ATOM 6765 O O . ASN E 3 10 ? 23.533 -8.126 -36.220 1.00 30.38 677 ASN P O 1
ATOM 6770 N N . TRP E 3 11 ? 21.309 -8.280 -35.867 1.00 32.35 678 TRP P N 1
ATOM 6771 C CA . TRP E 3 11 ? 20.960 -8.364 -37.276 1.00 34.15 678 TRP P CA 1
ATOM 6772 C C . TRP E 3 11 ? 21.464 -7.127 -38.017 1.00 34.95 678 TRP P C 1
ATOM 6773 O O . TRP E 3 11 ? 22.033 -7.233 -39.100 1.00 36.14 678 TRP P O 1
ATOM 6784 N N . GLY E 3 12 ? 21.252 -5.955 -37.426 1.00 33.85 679 GLY P N 1
ATOM 6785 C CA . GLY E 3 12 ? 21.684 -4.723 -38.055 1.00 36.08 679 GLY P CA 1
ATOM 6786 C C . GLY E 3 12 ? 23.190 -4.533 -38.124 1.00 37.01 679 GLY P C 1
ATOM 6787 O O . GLY E 3 12 ? 23.701 -3.966 -39.088 1.00 37.19 679 GLY P O 1
ATOM 6788 N N . LYS E 3 13 ? 23.900 -5.005 -37.105 1.00 38.34 680 LYS P N 1
ATOM 6789 C CA . LYS E 3 13 ? 25.352 -4.874 -37.050 1.00 39.34 680 LYS P CA 1
ATOM 6790 C C . LYS E 3 13 ? 25.997 -5.570 -38.240 1.00 40.37 680 LYS P C 1
ATOM 6791 O O . LYS E 3 13 ? 26.796 -4.916 -38.942 1.00 40.74 680 LYS P O 1
ATOM 6797 N N . GLY F 3 2 ? 22.450 22.084 137.606 1.00 44.61 669 GLY Q N 1
ATOM 6798 C CA . GLY F 3 2 ? 21.585 20.993 138.143 1.00 43.17 669 GLY Q CA 1
ATOM 6799 C C . GLY F 3 2 ? 20.344 21.526 138.835 1.00 42.34 669 GLY Q C 1
ATOM 6800 O O . GLY F 3 2 ? 19.932 22.664 138.599 1.00 42.01 669 GLY Q O 1
ATOM 6801 N N . TRP F 3 3 ? 19.749 20.703 139.693 1.00 40.79 670 TRP Q N 1
ATOM 6802 C CA . TRP F 3 3 ? 18.546 21.092 140.424 1.00 38.96 670 TRP Q CA 1
ATOM 6803 C C . TRP F 3 3 ? 17.412 21.512 139.492 1.00 38.17 670 TRP Q C 1
ATOM 6804 O O . TRP F 3 3 ? 16.782 22.552 139.698 1.00 38.73 670 TRP Q O 1
ATOM 6815 N N . ASN F 3 4 ? 17.153 20.703 138.469 1.00 35.92 671 ASN Q N 1
ATOM 6816 C CA . ASN F 3 4 ? 16.091 21.002 137.516 1.00 33.49 671 ASN Q CA 1
ATOM 6817 C C . ASN F 3 4 ? 14.766 20.432 138.006 1.00 31.63 671 ASN Q C 1
ATOM 6818 O O . ASN F 3 4 ? 14.603 19.217 138.123 1.00 30.74 671 ASN Q O 1
ATOM 6823 N N . TRP F 3 5 ? 13.821 21.324 138.280 1.00 29.86 672 TRP Q N 1
ATOM 6824 C CA . TRP F 3 5 ? 12.500 20.945 138.762 1.00 27.46 672 TRP Q CA 1
ATOM 6825 C C . TRP F 3 5 ? 11.868 19.829 137.923 1.00 26.73 672 TRP Q C 1
ATOM 6826 O O . TRP F 3 5 ? 11.154 18.970 138.449 1.00 26.19 672 TRP Q O 1
ATOM 6837 N N . PHE F 3 6 ? 12.136 19.833 136.621 1.00 26.17 673 PHE Q N 1
ATOM 6838 C CA . PHE F 3 6 ? 11.566 18.816 135.739 1.00 24.59 673 PHE Q CA 1
ATOM 6839 C C . PHE F 3 6 ? 12.177 17.423 135.910 1.00 26.20 673 PHE Q C 1
ATOM 6840 O O . PHE F 3 6 ? 11.657 16.451 135.363 1.00 26.26 673 PHE Q O 1
ATOM 6848 N N . ASP F 3 7 ? 13.263 17.318 136.673 1.00 27.22 674 ASP Q N 1
ATOM 6849 C CA . ASP F 3 7 ? 13.907 16.021 136.899 1.00 29.45 674 ASP Q CA 1
ATOM 6850 C C . ASP F 3 7 ? 13.520 15.379 138.229 1.00 30.17 674 ASP Q C 1
ATOM 6851 O O . ASP F 3 7 ? 13.791 14.196 138.459 1.00 31.43 674 ASP Q O 1
ATOM 6856 N N . ILE F 3 8 ? 12.888 16.156 139.102 1.00 29.81 675 ILE Q N 1
ATOM 6857 C CA . ILE F 3 8 ? 12.494 15.666 140.419 1.00 28.38 675 ILE Q CA 1
ATOM 6858 C C . ILE F 3 8 ? 11.618 14.413 140.425 1.00 29.37 675 ILE Q C 1
ATOM 6859 O O . ILE F 3 8 ? 11.869 13.494 141.205 1.00 29.82 675 ILE Q O 1
ATOM 6864 N N . THR F 3 9 ? 10.598 14.356 139.572 1.00 30.01 676 THR Q N 1
ATOM 6865 C CA . THR F 3 9 ? 9.729 13.177 139.563 1.00 30.76 676 THR Q CA 1
ATOM 6866 C C . THR F 3 9 ? 10.434 11.930 139.034 1.00 30.67 676 THR Q C 1
ATOM 6867 O O . THR F 3 9 ? 9.986 10.812 139.276 1.00 29.93 676 THR Q O 1
ATOM 6871 N N . ASN F 3 10 ? 11.528 12.114 138.306 1.00 32.41 677 ASN Q N 1
ATOM 6872 C CA . ASN F 3 10 ? 12.269 10.964 137.795 1.00 34.73 677 ASN Q CA 1
ATOM 6873 C C . ASN F 3 10 ? 12.972 10.369 139.009 1.00 35.81 677 ASN Q C 1
ATOM 6874 O O . ASN F 3 10 ? 13.080 9.153 139.155 1.00 35.78 677 ASN Q O 1
ATOM 6879 N N . TRP F 3 11 ? 13.446 11.255 139.879 1.00 36.73 678 TRP Q N 1
ATOM 6880 C CA . TRP F 3 11 ? 14.114 10.864 141.111 1.00 38.00 678 TRP Q CA 1
ATOM 6881 C C . TRP F 3 11 ? 13.120 10.103 141.987 1.00 39.82 678 TRP Q C 1
ATOM 6882 O O . TRP F 3 11 ? 13.433 9.043 142.529 1.00 40.38 678 TRP Q O 1
ATOM 6893 N N . GLY F 3 12 ? 11.916 10.651 142.115 1.00 40.55 679 GLY Q N 1
ATOM 6894 C CA . GLY F 3 12 ? 10.892 10.018 142.927 1.00 42.04 679 GLY Q CA 1
ATOM 6895 C C . GLY F 3 12 ? 10.518 8.619 142.474 1.00 42.95 679 GLY Q C 1
ATOM 6896 O O . GLY F 3 12 ? 10.371 7.712 143.294 1.00 42.38 679 GLY Q O 1
ATOM 6897 N N . LYS F 3 13 ? 10.352 8.440 141.168 1.00 43.37 680 LYS Q N 1
ATOM 6898 C CA . LYS F 3 13 ? 9.999 7.136 140.620 1.00 44.57 680 LYS Q CA 1
ATOM 6899 C C . LYS F 3 13 ? 11.116 6.141 140.922 1.00 44.60 680 LYS Q C 1
ATOM 6900 O O . LYS F 3 13 ? 12.290 6.487 140.671 1.00 44.64 680 LYS Q O 1
#

Foldseek 3Di:
DKAWAKPPQEAAEAFFDKDKTKIFIPWFFAQQQKWKWWDAPPDDIHTADGSQFDGDPPHDPQWGKDDGTGIIMIIRNGHHLVRQTKMKMWGDNDPDIDIYPIHGYAYHDDFAFWDKDKDWADVVVLVVFKTKIKMKTPFGPDPDKDKWKAFLHRTDDDFKDKDKDDQDSPNRGIMMMMMGMDTSVVVVVTFKIKMWMDDPPDPDIDIDIDTPPD/DKAKAKDAAEEAEAQAKDKIKIFIDFAALQAWKKWKWKAAPPGDIDTAWIARRVVRDTGGDPVQVPFWDWHADRVGSMIMIMGGRDDQRVFTWMKMFIFAADDPGGHHHGDRDGDYIYPTYGYGHHPDDFDFWDKAKQAWDPVCQPWDKTKIWIKTDFGDDDDKDKDKPVPPDDPQKDKDDWDQDPVRGIITMIMGMDTSPCLPVDWIWMWMADPRVRDTDTHTHHHDDDDD/DKAKEKPPQEAAEAFFAKDKTKIFIPWFFAQQQKWKWFDAPPDDIDTADGSQFDGPPPHDPQWGKDDGIGIIMIIRNGHHLVNFGWMKMWGPSDPDIDIYSIYGYAYHDDFFFWDKDKDWFDPVVLVVFKTKIKIKTHFGDDPDKDKWKAFVNRTDPDFKDKDKDQQDSPSRGIMMMMIGMDTSVVVVVTFKIKMWMDDPPDPDIDMDIGTPPD/DKAWAKDAAEEAEAQAKDKIKIFIDFAQLQAWKKWKWWAAVPGDIGTAWIFRNVVTDIGGDPVQPPFWDWHADNVRSMIMIMGGRHDQVPFTWMKMFIFAAPPPGRDDHGDPDGPYIHPTYTYGYHPDDADFWDKDWQAWDPPDDAFDKIKIWIKTDFGDDDDKDKDKPVPPDDPQKDWDDWDQDPVRGIITMIMGIDHRVCLVPDKMWMWMADVSNGDTDIDTHHHD/DDDPVCVVVVVD/DPDPVCVVVVVD